Protein AF-0000000071916946 (afdb_homodimer)

Solvent-accessible surface area (backbone atoms only — not comparable to full-atom values): 49039 Å² total; per-residue (Å²): 111,69,67,58,52,52,48,52,51,51,50,50,50,50,49,51,51,50,50,51,51,50,52,41,41,71,71,40,39,100,35,72,68,29,56,53,52,51,48,50,51,52,48,49,51,49,51,48,51,48,48,49,50,45,43,39,62,64,32,76,69,37,42,52,44,44,71,60,55,54,68,61,45,94,67,41,54,48,52,49,48,46,46,50,48,47,50,45,47,32,58,58,8,60,44,60,39,84,46,52,69,67,56,50,31,62,23,18,64,65,67,65,44,72,76,44,68,54,92,76,30,40,28,22,46,29,37,43,96,87,65,49,52,25,30,37,34,38,30,61,74,47,74,70,39,53,53,26,48,51,28,22,46,29,53,55,53,48,53,48,38,58,21,39,62,50,58,50,24,34,28,82,43,82,99,42,48,36,37,41,30,25,62,49,48,84,62,38,34,43,46,45,36,43,31,71,90,53,72,43,77,47,66,51,63,69,55,54,50,48,28,52,49,30,42,32,48,37,50,21,37,30,56,66,36,30,78,54,26,41,32,47,59,54,56,41,42,77,31,24,28,16,38,94,85,62,45,27,20,42,43,75,37,47,68,20,44,78,35,52,94,84,48,78,65,48,80,66,52,40,48,37,42,85,83,32,65,28,62,44,45,77,71,66,73,30,40,44,62,51,37,37,36,21,8,44,13,45,40,42,49,22,66,45,32,29,41,70,50,69,40,79,39,75,37,92,47,95,80,77,47,56,62,43,78,42,54,45,66,57,54,48,52,53,26,46,76,70,71,45,43,70,73,53,43,22,71,86,52,69,50,96,80,56,58,60,67,57,48,45,37,48,51,21,51,18,50,29,23,47,34,56,53,58,86,71,27,64,53,44,60,55,48,41,48,63,72,58,52,81,55,82,68,82,83,37,58,61,71,68,55,78,92,61,70,58,65,64,59,55,48,39,63,72,37,68,82,44,25,61,91,75,36,78,51,77,76,77,76,85,71,82,77,82,84,79,87,72,77,78,73,78,57,77,64,58,47,76,44,73,68,78,79,76,129,110,69,68,56,52,51,47,51,51,50,49,50,52,49,51,51,51,48,50,52,50,49,51,40,40,71,73,40,39,101,36,73,67,28,55,52,49,50,48,50,50,52,49,47,51,49,52,48,51,49,47,49,50,44,43,42,63,64,32,73,67,41,41,50,44,43,71,62,51,52,67,65,44,93,68,42,53,51,52,48,48,47,46,50,48,46,50,45,48,32,58,58,9,59,43,58,39,84,46,51,70,66,57,51,32,60,24,19,65,64,66,65,46,73,76,46,68,53,94,76,28,40,28,23,46,28,39,43,95,87,63,47,53,26,30,39,34,38,31,62,72,47,75,69,38,53,50,24,47,51,29,23,45,28,52,53,51,48,52,49,39,59,22,39,63,49,58,50,27,34,28,81,42,80,99,40,47,35,35,40,32,25,60,50,48,85,61,38,34,42,45,46,36,43,31,72,90,50,71,44,74,47,65,51,64,69,54,53,50,48,28,53,49,30,42,33,49,36,50,20,36,32,57,67,36,30,79,52,26,42,33,46,59,55,54,41,43,76,32,23,29,17,37,94,83,62,44,26,21,42,44,76,39,48,69,21,44,78,37,52,94,84,47,76,63,48,80,66,51,39,49,36,41,85,82,33,64,27,62,44,43,78,70,66,72,30,41,42,63,51,36,38,36,19,7,44,12,46,40,43,48,23,66,46,33,29,41,70,50,68,39,79,38,76,38,91,48,96,78,75,49,56,60,44,78,44,54,44,66,56,54,48,52,52,27,46,76,70,71,46,44,68,74,54,42,24,69,86,52,69,49,97,79,57,58,60,67,56,47,44,37,49,51,21,52,16,51,29,22,48,35,57,52,58,87,71,28,65,52,45,60,55,48,39,49,64,72,59,52,82,50,82,67,83,81,38,59,62,73,70,57,77,91,60,70,56,65,64,59,56,47,38,66,72,37,67,82,45,24,58,92,76,36,80,52,76,77,78,75,86,74,85,75,84,86,73,88,73,76,80,72,76,58,75,65,59,47,77,44,73,69,77,78,78,127

Structure (mmCIF, N/CA/C/O backbone):
data_AF-0000000071916946-model_v1
#
loop_
_entity.id
_entity.type
_entity.pdbx_description
1 polymer 'Protein kinase domain-containing protein'
#
loop_
_atom_site.group_PDB
_atom_site.id
_atom_site.type_symbol
_atom_site.label_atom_id
_atom_site.label_alt_id
_atom_site.label_comp_id
_atom_site.label_asym_id
_atom_site.label_entity_id
_atom_site.label_seq_id
_atom_site.pdbx_PDB_ins_code
_atom_site.Cartn_x
_atom_site.Cartn_y
_atom_site.Cartn_z
_atom_site.occupancy
_atom_site.B_iso_or_equiv
_atom_site.auth_seq_id
_atom_site.auth_comp_id
_atom_site.auth_asym_id
_atom_site.auth_atom_id
_atom_site.pdbx_PDB_model_num
ATOM 1 N N . MET A 1 1 ? -37.938 -12.352 32.531 1 49.06 1 MET A N 1
ATOM 2 C CA . MET A 1 1 ? -38.969 -12.227 33.562 1 49.06 1 MET A CA 1
ATOM 3 C C . MET A 1 1 ? -40.188 -11.469 33.031 1 49.06 1 MET A C 1
ATOM 5 O O . MET A 1 1 ? -41.312 -11.773 33.406 1 49.06 1 MET A O 1
ATOM 9 N N . GLU A 1 2 ? -39.812 -10.594 32.094 1 56.12 2 GLU A N 1
ATOM 10 C CA . GLU A 1 2 ? -40.844 -9.719 31.562 1 56.12 2 GLU A CA 1
ATOM 11 C C . GLU A 1 2 ? -41.781 -10.477 30.625 1 56.12 2 GLU A C 1
ATOM 13 O O . GLU A 1 2 ? -43 -10.227 30.609 1 56.12 2 GLU A O 1
ATOM 18 N N . GLY A 1 3 ? -41.188 -11.484 30.094 1 56.56 3 GLY A N 1
ATOM 19 C CA . GLY A 1 3 ? -41.969 -12.297 29.172 1 56.56 3 GLY A CA 1
ATOM 20 C C . GLY A 1 3 ? -42.969 -13.195 29.859 1 56.56 3 GLY A C 1
ATOM 21 O O . GLY A 1 3 ? -44.062 -13.406 29.375 1 56.56 3 GLY A O 1
ATOM 22 N N . ARG A 1 4 ? -42.562 -13.641 31.078 1 60.31 4 ARG A N 1
ATOM 23 C CA . ARG A 1 4 ? -43.438 -14.531 31.844 1 60.31 4 ARG A CA 1
ATOM 24 C C . ARG A 1 4 ? -44.594 -13.766 32.469 1 60.31 4 ARG A C 1
ATOM 26 O O . ARG A 1 4 ? -45.719 -14.258 32.5 1 60.31 4 ARG A O 1
ATOM 33 N N . LYS A 1 5 ? -44.344 -12.617 32.906 1 57.22 5 LYS A N 1
ATOM 34 C CA . LYS A 1 5 ? -45.375 -11.789 33.531 1 57.22 5 LYS A CA 1
ATOM 35 C C . LYS A 1 5 ? -46.406 -11.336 32.531 1 57.22 5 LYS A C 1
ATOM 37 O O . LYS A 1 5 ? -47.594 -11.312 32.844 1 57.22 5 LYS A O 1
ATOM 42 N N . ALA A 1 6 ? -45.875 -11.062 31.391 1 59.91 6 ALA A N 1
ATOM 43 C CA . ALA A 1 6 ? -46.75 -10.633 30.312 1 59.91 6 ALA A CA 1
ATOM 44 C C . ALA A 1 6 ? -47.688 -11.773 29.875 1 59.91 6 ALA A C 1
ATOM 46 O O . ALA A 1 6 ? -48.844 -11.547 29.594 1 59.91 6 ALA A O 1
ATOM 47 N N . LYS A 1 7 ? -47.188 -12.938 30.031 1 63.75 7 LYS A N 1
ATOM 48 C CA . LYS A 1 7 ? -47.969 -14.117 29.688 1 63.75 7 LYS A CA 1
ATOM 49 C C . LYS A 1 7 ? -49.031 -14.406 30.75 1 63.75 7 LYS A C 1
ATOM 51 O O . LYS A 1 7 ? -50.156 -14.781 30.438 1 63.75 7 LYS A O 1
ATOM 56 N N . VAL A 1 8 ? -48.594 -14.211 32 1 65.81 8 VAL A N 1
ATOM 57 C CA . VAL A 1 8 ? -49.5 -14.445 33.125 1 65.81 8 VAL A CA 1
ATOM 58 C C . VAL A 1 8 ? -50.625 -13.398 33.094 1 65.81 8 VAL A C 1
ATOM 60 O O . VAL A 1 8 ? -51.781 -13.719 33.312 1 65.81 8 VAL A O 1
ATOM 63 N N . LEU A 1 9 ? -50.25 -12.219 32.688 1 65.06 9 LEU A N 1
ATOM 64 C CA . LEU A 1 9 ? -51.219 -11.141 32.656 1 65.06 9 LEU A CA 1
ATOM 65 C C . LEU A 1 9 ? -52.188 -11.297 31.484 1 65.06 9 LEU A C 1
ATOM 67 O O . LEU A 1 9 ? -53.406 -11.047 31.625 1 65.06 9 LEU A O 1
ATOM 71 N N . ALA A 1 10 ? -51.594 -11.82 30.484 1 66.38 10 ALA A N 1
ATOM 72 C CA . ALA A 1 10 ? -52.406 -12.117 29.312 1 66.38 10 ALA A CA 1
ATOM 73 C C . ALA A 1 10 ? -53.375 -13.273 29.594 1 66.38 10 ALA A C 1
ATOM 75 O O . ALA A 1 10 ? -54.531 -13.242 29.188 1 66.38 10 ALA A O 1
ATOM 76 N N . GLY A 1 11 ? -52.875 -14.242 30.375 1 69.25 11 GLY A N 1
ATOM 77 C CA . GLY A 1 11 ? -53.719 -15.359 30.797 1 69.25 11 GLY A CA 1
ATOM 78 C C . GLY A 1 11 ? -54.812 -14.945 31.75 1 69.25 11 GLY A C 1
ATOM 79 O O . GLY A 1 11 ? -55.969 -15.398 31.625 1 69.25 11 GLY A O 1
ATOM 80 N N . ALA A 1 12 ? -54.469 -14.062 32.688 1 68.19 12 ALA A N 1
ATOM 81 C CA . ALA A 1 12 ? -55.469 -13.594 33.656 1 68.19 12 ALA A CA 1
ATOM 82 C C . ALA A 1 12 ? -56.531 -12.742 32.969 1 68.19 12 ALA A C 1
ATOM 84 O O . ALA A 1 12 ? -57.719 -12.859 33.281 1 68.19 12 ALA A O 1
ATOM 85 N N . ALA A 1 13 ? -56.062 -11.992 31.984 1 68.5 13 ALA A N 1
ATOM 86 C CA . ALA A 1 13 ? -57.031 -11.156 31.25 1 68.5 13 ALA A CA 1
ATOM 87 C C . ALA A 1 13 ? -57.969 -12.008 30.438 1 68.5 13 ALA A C 1
ATOM 89 O O . ALA A 1 13 ? -59.188 -11.711 30.359 1 68.5 13 ALA A O 1
ATOM 90 N N . ALA A 1 14 ? -57.438 -13.141 30.047 1 70.81 14 ALA A N 1
ATOM 91 C CA . ALA A 1 14 ? -58.25 -14.078 29.281 1 70.81 14 ALA A CA 1
ATOM 92 C C . ALA A 1 14 ? -59.281 -14.758 30.188 1 70.81 14 ALA A C 1
ATOM 94 O O . ALA A 1 14 ? -60.438 -14.922 29.781 1 70.81 14 ALA A O 1
ATOM 95 N N . VAL A 1 15 ? -58.938 -15.055 31.406 1 72 15 VAL A N 1
ATOM 96 C CA . VAL A 1 15 ? -59.844 -15.688 32.375 1 72 15 VAL A CA 1
ATOM 97 C C . VAL A 1 15 ? -60.938 -14.703 32.75 1 72 15 VAL A C 1
ATOM 99 O O . VAL A 1 15 ? -62.125 -15.078 32.844 1 72 15 VAL A O 1
ATOM 102 N N . VAL A 1 16 ? -60.531 -13.453 32.938 1 73.31 16 VAL A N 1
ATOM 103 C CA . VAL A 1 16 ? -61.5 -12.445 33.344 1 73.31 16 VAL A CA 1
ATOM 104 C C . VAL A 1 16 ? -62.5 -12.203 32.219 1 73.31 16 VAL A C 1
ATOM 106 O O . VAL A 1 16 ? -63.719 -12.078 32.469 1 73.31 16 VAL A O 1
ATOM 109 N N . LEU A 1 17 ? -61.938 -12.312 31.016 1 72.56 17 LEU A N 1
ATOM 110 C CA . LEU A 1 17 ? -62.812 -12.102 29.859 1 72.56 17 LEU A CA 1
ATOM 111 C C . LEU A 1 17 ? -63.812 -13.258 29.703 1 72.56 17 LEU A C 1
ATOM 113 O O . LEU A 1 17 ? -65 -13.047 29.406 1 72.56 17 LEU A O 1
ATOM 117 N N . VAL A 1 18 ? -63.375 -14.469 30.047 1 74.06 18 VAL A N 1
ATOM 118 C CA . VAL A 1 18 ? -64.188 -15.656 29.984 1 74.06 18 VAL A CA 1
ATOM 119 C C . VAL A 1 18 ? -65.25 -15.625 31.109 1 74.06 18 VAL A C 1
ATOM 121 O O . VAL A 1 18 ? -66.438 -15.953 30.891 1 74.06 18 VAL A O 1
ATOM 124 N N . ALA A 1 19 ? -64.812 -15.156 32.281 1 73 19 ALA A N 1
ATOM 125 C CA . ALA A 1 19 ? -65.75 -15.062 33.406 1 73 19 ALA A CA 1
ATOM 126 C C . ALA A 1 19 ? -66.812 -14 33.156 1 73 19 ALA A C 1
ATOM 128 O O . ALA A 1 19 ? -68 -14.195 33.5 1 73 19 ALA A O 1
ATOM 129 N N . LEU A 1 20 ? -66.375 -12.938 32.531 1 73.38 20 LEU A N 1
ATOM 130 C CA . LEU A 1 20 ? -67.312 -11.875 32.219 1 73.38 20 LEU A CA 1
ATOM 131 C C . LEU A 1 20 ? -68.312 -12.336 31.188 1 73.38 20 LEU A C 1
ATOM 133 O O . LEU A 1 20 ? -69.5 -12.062 31.328 1 73.38 20 LEU A O 1
ATOM 137 N N . GLU A 1 21 ? -67.812 -13.164 30.281 1 71.56 21 GLU A N 1
ATOM 138 C CA . GLU A 1 21 ? -68.688 -13.727 29.266 1 71.56 21 GLU A CA 1
ATOM 139 C C . GLU A 1 21 ? -69.625 -14.742 29.875 1 71.56 21 GLU A C 1
ATOM 141 O O . GLU A 1 21 ? -70.812 -14.789 29.516 1 71.56 21 GLU A O 1
ATOM 146 N N . PHE A 1 22 ? -69.188 -15.484 30.812 1 73.06 22 PHE A N 1
ATOM 147 C CA . PHE A 1 22 ? -70.062 -16.469 31.5 1 73.06 22 PHE A CA 1
ATOM 148 C C . PHE A 1 22 ? -71.125 -15.773 32.375 1 73.06 22 PHE A C 1
ATOM 150 O O . PHE A 1 22 ? -72.25 -16.203 32.406 1 73.06 22 PHE A O 1
ATOM 157 N N . THR A 1 23 ? -70.75 -14.695 33.062 1 73.44 23 THR A N 1
ATOM 158 C CA . THR A 1 23 ? -71.688 -13.953 33.875 1 73.44 23 THR A CA 1
ATOM 159 C C . THR A 1 23 ? -72.75 -13.281 33.031 1 73.44 23 THR A C 1
ATOM 161 O O . THR A 1 23 ? -73.938 -13.242 33.375 1 73.44 23 THR A O 1
ATOM 164 N N . LEU A 1 24 ? -72.312 -12.844 31.938 1 71.25 24 LEU A N 1
ATOM 165 C CA . LEU A 1 24 ? -73.25 -12.227 31.016 1 71.25 24 LEU A CA 1
ATOM 166 C C . LEU A 1 24 ? -74.188 -13.273 30.422 1 71.25 24 LEU A C 1
ATOM 168 O O . LEU A 1 24 ? -75.375 -13.016 30.25 1 71.25 24 LEU A O 1
ATOM 172 N N . PHE A 1 25 ? -73.688 -14.477 30.219 1 71.38 25 PHE A N 1
ATOM 173 C CA . PHE A 1 25 ? -74.5 -15.609 29.766 1 71.38 25 PHE A CA 1
ATOM 174 C C . PHE A 1 25 ? -75.5 -16 30.828 1 71.38 25 PHE A C 1
ATOM 176 O O . PHE A 1 25 ? -76.688 -16.281 30.5 1 71.38 25 PHE A O 1
ATOM 183 N N . LEU A 1 26 ? -75.125 -15.961 32.062 1 70.44 26 LEU A N 1
ATOM 184 C CA . LEU A 1 26 ? -76.062 -16.328 33.125 1 70.44 26 LEU A CA 1
ATOM 185 C C . LEU A 1 26 ? -77.125 -15.258 33.344 1 70.44 26 LEU A C 1
ATOM 187 O O . LEU A 1 26 ? -78.25 -15.57 33.656 1 70.44 26 LEU A O 1
ATOM 191 N N . CYS A 1 27 ? -76.688 -14.023 33.094 1 69.19 27 CYS A N 1
ATOM 192 C CA . CYS A 1 27 ? -77.625 -12.93 33.375 1 69.19 27 CYS A CA 1
ATOM 193 C C . CYS A 1 27 ? -78.562 -12.711 32.188 1 69.19 27 CYS A C 1
ATOM 195 O O . CYS A 1 27 ? -79.75 -12.422 32.344 1 69.19 27 CYS A O 1
ATOM 197 N N . PHE A 1 28 ? -78.125 -12.828 30.969 1 65.88 28 PHE A N 1
ATOM 198 C CA . PHE A 1 28 ? -78.938 -12.453 29.828 1 65.88 28 PHE A CA 1
ATOM 199 C C . PHE A 1 28 ? -79.188 -13.664 28.953 1 65.88 28 PHE A C 1
ATOM 201 O O . PHE A 1 28 ? -79.938 -13.562 27.984 1 65.88 28 PHE A O 1
ATOM 208 N N . ARG A 1 29 ? -79 -14.781 29.438 1 66.56 29 ARG A N 1
ATOM 209 C CA . ARG A 1 29 ? -79.188 -16 28.656 1 66.56 29 ARG A CA 1
ATOM 210 C C . ARG A 1 29 ? -79 -15.75 27.172 1 66.56 29 ARG A C 1
ATOM 212 O O . ARG A 1 29 ? -78.438 -14.719 26.797 1 66.56 29 ARG A O 1
ATOM 219 N N . LEU A 1 30 ? -79.188 -16.578 26.219 1 63.03 30 LEU A N 1
ATOM 220 C CA . LEU A 1 30 ? -78.875 -16.5 24.781 1 63.03 30 LEU A CA 1
ATOM 221 C C . LEU A 1 30 ? -79.812 -15.484 24.125 1 63.03 30 LEU A C 1
ATOM 223 O O . LEU A 1 30 ? -80.312 -15.727 23.031 1 63.03 30 LEU A O 1
ATOM 227 N N . SER A 1 31 ? -80.125 -14.336 24.984 1 68.81 31 SER A N 1
ATOM 228 C CA . SER A 1 31 ? -81 -13.289 24.469 1 68.81 31 SER A CA 1
ATOM 229 C C . SER A 1 31 ? -80.188 -12.242 23.688 1 68.81 31 SER A C 1
ATOM 231 O O . SER A 1 31 ? -78.938 -12.289 23.656 1 68.81 31 SER A O 1
ATOM 233 N N . ARG A 1 32 ? -80.938 -11.289 23 1 67 32 ARG A N 1
ATOM 234 C CA . ARG A 1 32 ? -80.375 -10.258 22.141 1 67 32 ARG A CA 1
ATOM 235 C C . ARG A 1 32 ? -79.375 -9.414 22.906 1 67 32 ARG A C 1
ATOM 237 O O . ARG A 1 32 ? -78.25 -9.109 22.391 1 67 32 ARG A O 1
ATOM 244 N N . PRO A 1 33 ? -79.625 -9.078 24.172 1 67.25 33 PRO A N 1
ATOM 245 C CA . PRO A 1 33 ? -78.625 -8.266 24.891 1 67.25 33 PRO A CA 1
ATOM 246 C C . PRO A 1 33 ? -77.375 -9.039 25.172 1 67.25 33 PRO A C 1
ATOM 248 O O . PRO A 1 33 ? -76.25 -8.453 25.188 1 67.25 33 PRO A O 1
ATOM 251 N N . PHE A 1 34 ? -77.438 -10.367 25.297 1 65.88 34 PHE A N 1
ATOM 252 C CA . PHE A 1 34 ? -76.25 -11.203 25.484 1 65.88 34 PHE A CA 1
ATOM 253 C C . PHE A 1 34 ? -75.375 -11.18 24.25 1 65.88 34 PHE A C 1
ATOM 255 O O . PHE A 1 34 ? -74.125 -10.984 24.359 1 65.88 34 PHE A O 1
ATOM 262 N N . TYR A 1 35 ? -75.938 -11.297 23.094 1 65.56 35 TYR A N 1
ATOM 263 C CA . TYR A 1 35 ? -75.188 -11.328 21.844 1 65.56 35 TYR A CA 1
ATOM 264 C C . TYR A 1 35 ? -74.562 -9.953 21.547 1 65.56 35 TYR A C 1
ATOM 266 O O . TYR A 1 35 ? -73.438 -9.859 21.078 1 65.56 35 TYR A O 1
ATOM 274 N N . LEU A 1 36 ? -75.25 -8.836 21.891 1 66.12 36 LEU A N 1
ATOM 275 C CA . LEU A 1 36 ? -74.75 -7.492 21.672 1 66.12 36 LEU A CA 1
ATOM 276 C C . LEU A 1 36 ? -73.562 -7.191 22.641 1 66.12 36 LEU A C 1
ATOM 278 O O . LEU A 1 36 ? -72.562 -6.59 22.25 1 66.12 36 LEU A O 1
ATOM 282 N N . SER A 1 37 ? -73.688 -7.637 23.875 1 69.38 37 SER A N 1
ATOM 283 C CA . SER A 1 37 ? -72.688 -7.402 24.844 1 69.38 37 SER A CA 1
ATOM 284 C C . SER A 1 37 ? -71.438 -8.219 24.531 1 69.38 37 SER A C 1
ATOM 286 O O . SER A 1 37 ? -70.312 -7.73 24.672 1 69.38 37 SER A O 1
ATOM 288 N N . THR A 1 38 ? -71.625 -9.477 24.031 1 67.75 38 THR A N 1
ATOM 289 C CA . THR A 1 38 ? -70.5 -10.32 23.625 1 67.75 38 THR A CA 1
ATOM 290 C C . THR A 1 38 ? -69.812 -9.727 22.406 1 67.75 38 THR A C 1
ATOM 292 O O . THR A 1 38 ? -68.562 -9.758 22.328 1 67.75 38 THR A O 1
ATOM 295 N N . ALA A 1 39 ? -70.625 -9.078 21.547 1 64.19 39 ALA A N 1
ATOM 296 C CA . ALA A 1 39 ? -70.062 -8.438 20.359 1 64.19 39 ALA A CA 1
ATOM 297 C C . ALA A 1 39 ? -69.188 -7.23 20.766 1 64.19 39 ALA A C 1
ATOM 299 O O . ALA A 1 39 ? -68.125 -7.016 20.219 1 64.19 39 ALA A O 1
ATOM 300 N N . VAL A 1 40 ? -69.625 -6.484 21.734 1 65.44 40 VAL A N 1
ATOM 301 C CA . VAL A 1 40 ? -68.875 -5.309 22.203 1 65.44 40 VAL A CA 1
ATOM 302 C C . VAL A 1 40 ? -67.625 -5.738 22.922 1 65.44 40 VAL A C 1
ATOM 304 O O . VAL A 1 40 ? -66.562 -5.156 22.719 1 65.44 40 VAL A O 1
ATOM 307 N N . ILE A 1 41 ? -67.688 -6.816 23.734 1 65.62 41 ILE A N 1
ATOM 308 C CA . ILE A 1 41 ? -66.562 -7.297 24.484 1 65.62 41 ILE A CA 1
ATOM 309 C C . ILE A 1 41 ? -65.5 -7.883 23.531 1 65.62 41 ILE A C 1
ATOM 311 O O . ILE A 1 41 ? -64.312 -7.594 23.641 1 65.62 41 ILE A O 1
ATOM 315 N N . LEU A 1 42 ? -66.062 -8.656 22.562 1 65.69 42 LEU A N 1
ATOM 316 C CA . LEU A 1 42 ? -65.125 -9.258 21.594 1 65.69 42 LEU A CA 1
ATOM 317 C C . LEU A 1 42 ? -64.5 -8.188 20.688 1 65.69 42 LEU A C 1
ATOM 319 O O . LEU A 1 42 ? -63.312 -8.242 20.391 1 65.69 42 LEU A O 1
ATOM 323 N N . SER A 1 43 ? -65.312 -7.145 20.375 1 63.84 43 SER A N 1
ATOM 324 C CA . SER A 1 43 ? -64.75 -6.047 19.562 1 63.84 43 SER A CA 1
ATOM 325 C C . SER A 1 43 ? -63.75 -5.211 20.344 1 63.84 43 SER A C 1
ATOM 327 O O . SER A 1 43 ? -62.719 -4.805 19.812 1 63.84 43 SER A O 1
ATOM 329 N N . SER A 1 44 ? -64 -4.984 21.578 1 65.75 44 SER A N 1
ATOM 330 C CA . SER A 1 44 ? -63.094 -4.219 22.422 1 65.75 44 SER A CA 1
ATOM 331 C C . SER A 1 44 ? -61.812 -5 22.688 1 65.75 44 SER A C 1
ATOM 333 O O . SER A 1 44 ? -60.719 -4.426 22.703 1 65.75 44 SER A O 1
ATOM 335 N N . ALA A 1 45 ? -61.938 -6.301 22.922 1 66.06 45 ALA A N 1
ATOM 336 C CA . ALA A 1 45 ? -60.75 -7.148 23.109 1 66.06 45 ALA A CA 1
ATOM 337 C C . ALA A 1 45 ? -59.906 -7.195 21.844 1 66.06 45 ALA A C 1
ATOM 339 O O . ALA A 1 45 ? -58.688 -7.141 21.906 1 66.06 45 ALA A O 1
ATOM 340 N N . LEU A 1 46 ? -60.625 -7.246 20.719 1 64.81 46 LEU A N 1
ATOM 341 C CA . LEU A 1 46 ? -59.906 -7.242 19.438 1 64.81 46 LEU A CA 1
ATOM 342 C C . LEU A 1 46 ? -59.25 -5.891 19.188 1 64.81 46 LEU A C 1
ATOM 344 O O . LEU A 1 46 ? -58.094 -5.832 18.75 1 64.81 46 LEU A O 1
ATOM 348 N N . ALA A 1 47 ? -59.969 -4.844 19.484 1 63.81 47 ALA A N 1
ATOM 349 C CA . ALA A 1 47 ? -59.406 -3.504 19.344 1 63.81 47 ALA A CA 1
ATOM 350 C C . ALA A 1 47 ? -58.219 -3.309 20.281 1 63.81 47 ALA A C 1
ATOM 352 O O . ALA A 1 47 ? -57.219 -2.721 19.891 1 63.81 47 ALA A O 1
ATOM 353 N N . GLY A 1 48 ? -58.344 -3.793 21.484 1 63.69 48 GLY A N 1
ATOM 354 C CA . GLY A 1 48 ? -57.219 -3.723 22.422 1 63.69 48 GLY A CA 1
ATOM 355 C C . GLY A 1 48 ? -56.031 -4.531 21.984 1 63.69 48 GLY A C 1
ATOM 356 O O . GLY A 1 48 ? -54.875 -4.066 22.094 1 63.69 48 GLY A O 1
ATOM 357 N N . THR A 1 49 ? -56.281 -5.746 21.5 1 65.25 49 THR A N 1
ATOM 358 C CA . THR A 1 49 ? -55.188 -6.582 21 1 65.25 49 THR A CA 1
ATOM 359 C C . THR A 1 49 ? -54.5 -5.93 19.797 1 65.25 49 THR A C 1
ATOM 361 O O . THR A 1 49 ? -53.281 -5.949 19.703 1 65.25 49 THR A O 1
ATOM 364 N N . VAL A 1 50 ? -55.281 -5.273 18.953 1 60.5 50 VAL A N 1
ATOM 365 C CA . VAL A 1 50 ? -54.719 -4.594 17.797 1 60.5 50 VAL A CA 1
ATOM 366 C C . VAL A 1 50 ? -53.875 -3.387 18.25 1 60.5 50 VAL A C 1
ATOM 368 O O . VAL A 1 50 ? -52.781 -3.143 17.75 1 60.5 50 VAL A O 1
ATOM 371 N N . THR A 1 51 ? -54.406 -2.666 19.188 1 62.56 51 THR A N 1
ATOM 372 C CA . THR A 1 51 ? -53.688 -1.513 19.719 1 62.56 51 THR A CA 1
ATOM 373 C C . THR A 1 51 ? -52.375 -1.947 20.391 1 62.56 51 THR A C 1
ATOM 375 O O . THR A 1 51 ? -51.344 -1.298 20.219 1 62.56 51 THR A O 1
ATOM 378 N N . VAL A 1 52 ? -52.406 -3.002 21.203 1 61.62 52 VAL A N 1
ATOM 379 C CA . VAL A 1 52 ? -51.188 -3.498 21.844 1 61.62 52 VAL A CA 1
ATOM 380 C C . VAL A 1 52 ? -50.219 -3.996 20.781 1 61.62 52 VAL A C 1
ATOM 382 O O . VAL A 1 52 ? -49.031 -3.727 20.859 1 61.62 52 VAL A O 1
ATOM 385 N N . LEU A 1 53 ? -50.75 -4.688 19.828 1 59.53 53 LEU A N 1
ATOM 386 C CA . LEU A 1 53 ? -49.906 -5.164 18.75 1 59.53 53 LEU A CA 1
ATOM 387 C C . LEU A 1 53 ? -49.344 -3.998 17.953 1 59.53 53 LEU A C 1
ATOM 389 O O . LEU A 1 53 ? -48.156 -4 17.578 1 59.53 53 LEU A O 1
ATOM 393 N N . LEU A 1 54 ? -50.156 -3.012 17.719 1 56.5 54 LEU A N 1
ATOM 394 C CA . LEU A 1 54 ? -49.688 -1.815 17.031 1 56.5 54 LEU A CA 1
ATOM 395 C C . LEU A 1 54 ? -48.688 -1.05 17.906 1 56.5 54 LEU A C 1
ATOM 397 O O . LEU A 1 54 ? -47.688 -0.568 17.422 1 56.5 54 LEU A O 1
ATOM 401 N N . HIS A 1 55 ? -49.062 -0.836 19.156 1 56.81 55 HIS A N 1
ATOM 402 C CA . HIS A 1 55 ? -48.156 -0.195 20.078 1 56.81 55 HIS A CA 1
ATOM 403 C C . HIS A 1 55 ? -46.844 -0.993 20.203 1 56.81 55 HIS A C 1
ATOM 405 O O . HIS A 1 55 ? -45.75 -0.414 20.25 1 56.81 55 HIS A O 1
ATOM 411 N N . HIS A 1 56 ? -47 -2.301 20.391 1 51.22 56 HIS A N 1
ATOM 412 C CA . HIS A 1 56 ? -45.781 -3.121 20.406 1 51.22 56 HIS A CA 1
ATOM 413 C C . HIS A 1 56 ? -45.062 -3.057 19.062 1 51.22 56 HIS A C 1
ATOM 415 O O . HIS A 1 56 ? -43.844 -3.109 19.016 1 51.22 56 HIS A O 1
ATOM 421 N N . ALA A 1 57 ? -45.812 -3.035 18.078 1 49.62 57 ALA A N 1
ATOM 422 C CA . ALA A 1 57 ? -45.219 -2.914 16.75 1 49.62 57 ALA A CA 1
ATOM 423 C C . ALA A 1 57 ? -44.656 -1.516 16.516 1 49.62 57 ALA A C 1
ATOM 425 O O . ALA A 1 57 ? -43.656 -1.353 15.828 1 49.62 57 ALA A O 1
ATOM 426 N N . LEU A 1 58 ? -45.281 -0.461 17.062 1 44.31 58 LEU A N 1
ATOM 427 C CA . LEU A 1 58 ? -44.844 0.916 16.906 1 44.31 58 LEU A CA 1
ATOM 428 C C . LEU A 1 58 ? -44 1.36 18.094 1 44.31 58 LEU A C 1
ATOM 430 O O . LEU A 1 58 ? -43.438 2.465 18.094 1 44.31 58 LEU A O 1
ATOM 434 N N . SER A 1 59 ? -44.156 0.836 19.297 1 41.5 59 SER A N 1
ATOM 435 C CA . SER A 1 59 ? -43.281 1.255 20.391 1 41.5 59 SER A CA 1
ATOM 436 C C . SER A 1 59 ? -41.812 0.977 20.078 1 41.5 59 SER A C 1
ATOM 438 O O . SER A 1 59 ? -41.5 -0.069 19.531 1 41.5 59 SER A O 1
ATOM 440 N N . PRO A 1 60 ? -41 2.084 20.25 1 39.19 60 PRO A N 1
ATOM 441 C CA . PRO A 1 60 ? -39.562 1.958 19.953 1 39.19 60 PRO A CA 1
ATOM 442 C C . PRO A 1 60 ? -38.906 0.751 20.641 1 39.19 60 PRO A C 1
ATOM 444 O O . PRO A 1 60 ? -37.906 0.245 20.172 1 39.19 60 PRO A O 1
ATOM 447 N N . HIS A 1 61 ? -39.344 0.382 21.875 1 38.81 61 HIS A N 1
ATOM 448 C CA . HIS A 1 61 ? -38.75 -0.743 22.578 1 38.81 61 HIS A CA 1
ATOM 449 C C . HIS A 1 61 ? -39.125 -2.068 21.922 1 38.81 61 HIS A C 1
ATOM 451 O O . HIS A 1 61 ? -38.406 -3.055 22.047 1 38.81 61 HIS A O 1
ATOM 457 N N . GLY A 1 62 ? -40.406 -2.34 21.562 1 33.94 62 GLY A N 1
ATOM 458 C CA . GLY A 1 62 ? -40.844 -3.551 20.891 1 33.94 62 GLY A CA 1
ATOM 459 C C . GLY A 1 62 ? -40.25 -3.721 19.516 1 33.94 62 GLY A C 1
ATOM 460 O O . GLY A 1 62 ? -40.312 -4.805 18.922 1 33.94 62 GLY A O 1
ATOM 461 N N . ARG A 1 63 ? -40.062 -2.654 18.75 1 33.97 63 ARG A N 1
ATOM 462 C CA . ARG A 1 63 ? -39.25 -2.783 17.547 1 33.97 63 ARG A CA 1
ATOM 463 C C . ARG A 1 63 ? -37.906 -3.4 17.859 1 33.97 63 ARG A C 1
ATOM 465 O O . ARG A 1 63 ? -37.312 -4.109 17.031 1 33.97 63 ARG A O 1
ATOM 472 N N . ALA A 1 64 ? -37.344 -3.045 18.984 1 34.28 64 ALA A N 1
ATOM 473 C CA . ALA A 1 64 ? -36.094 -3.68 19.391 1 34.28 64 ALA A CA 1
ATOM 474 C C . ALA A 1 64 ? -36.281 -5.168 19.656 1 34.28 64 ALA A C 1
ATOM 476 O O . ALA A 1 64 ? -35.438 -5.988 19.297 1 34.28 64 ALA A O 1
ATOM 477 N N . GLU A 1 65 ? -37.312 -5.539 20.391 1 33.41 65 GLU A N 1
ATOM 478 C CA . GLU A 1 65 ? -37.5 -6.953 20.703 1 33.41 65 GLU A CA 1
ATOM 479 C C . GLU A 1 65 ? -38 -7.723 19.484 1 33.41 65 GLU A C 1
ATOM 481 O O . GLU A 1 65 ? -37.656 -8.891 19.312 1 33.41 65 GLU A O 1
ATOM 486 N N . ARG A 1 66 ? -38.906 -7.18 18.688 1 34.56 66 ARG A N 1
ATOM 487 C CA . ARG A 1 66 ? -39.281 -7.887 17.453 1 34.56 66 ARG A CA 1
ATOM 488 C C . ARG A 1 66 ? -38.094 -7.941 16.5 1 34.56 66 ARG A C 1
ATOM 490 O O . ARG A 1 66 ? -37.969 -8.875 15.695 1 34.56 66 ARG A O 1
ATOM 497 N N . MET A 1 67 ? -37.344 -6.797 16.422 1 30.94 67 MET A N 1
ATOM 498 C CA . MET A 1 67 ? -36.094 -7.066 15.727 1 30.94 67 MET A CA 1
ATOM 499 C C . MET A 1 67 ? -35.312 -8.172 16.422 1 30.94 67 MET A C 1
ATOM 501 O O . MET A 1 67 ? -34.469 -8.82 15.812 1 30.94 67 MET A O 1
ATOM 505 N N . ALA A 1 68 ? -35.562 -8.344 17.75 1 30.73 68 ALA A N 1
ATOM 506 C CA . ALA A 1 68 ? -34.938 -9.484 18.391 1 30.73 68 ALA A CA 1
ATOM 507 C C . ALA A 1 68 ? -35.719 -10.773 18.094 1 30.73 68 ALA A C 1
ATOM 509 O O . ALA A 1 68 ? -35.094 -11.844 17.969 1 30.73 68 ALA A O 1
ATOM 510 N N . ARG A 1 69 ? -37.094 -10.859 18.359 1 30.02 69 ARG A N 1
ATOM 511 C CA . ARG A 1 69 ? -37.812 -12.109 18.219 1 30.02 69 ARG A CA 1
ATOM 512 C C . ARG A 1 69 ? -38.25 -12.328 16.766 1 30.02 69 ARG A C 1
ATOM 514 O O . ARG A 1 69 ? -39.188 -13.094 16.5 1 30.02 69 ARG A O 1
ATOM 521 N N . ARG A 1 70 ? -38.219 -11.445 15.812 1 31.58 70 ARG A N 1
ATOM 522 C CA . ARG A 1 70 ? -38.5 -12.117 14.547 1 31.58 70 ARG A CA 1
ATOM 523 C C . ARG A 1 70 ? -38.031 -13.57 14.586 1 31.58 70 ARG A C 1
ATOM 525 O O . ARG A 1 70 ? -36.844 -13.844 14.836 1 31.58 70 ARG A O 1
ATOM 532 N N . PRO A 1 71 ? -38.969 -14.461 14.914 1 28.67 71 PRO A N 1
ATOM 533 C CA . PRO A 1 71 ? -38.562 -15.859 14.789 1 28.67 71 PRO A CA 1
ATOM 534 C C . PRO A 1 71 ? -37.5 -16.047 13.703 1 28.67 71 PRO A C 1
ATOM 536 O O . PRO A 1 71 ? -37.5 -15.352 12.688 1 28.67 71 PRO A O 1
ATOM 539 N N . VAL A 1 72 ? -36.312 -16.5 14.141 1 29.86 72 VAL A N 1
ATOM 540 C CA . VAL A 1 72 ? -35.406 -17.266 13.297 1 29.86 72 VAL A CA 1
ATOM 541 C C . VAL A 1 72 ? -36.219 -18.125 12.328 1 29.86 72 VAL A C 1
ATOM 543 O O . VAL A 1 72 ? -36.719 -19.188 12.703 1 29.86 72 VAL A O 1
ATOM 546 N N . LEU A 1 73 ? -37.344 -17.797 11.938 1 28.62 73 LEU A N 1
ATOM 547 C CA . LEU A 1 73 ? -37.781 -18.719 10.875 1 28.62 73 LEU A CA 1
ATOM 548 C C . LEU A 1 73 ? -36.562 -19.25 10.102 1 28.62 73 LEU A C 1
ATOM 550 O O . LEU A 1 73 ? -35.531 -18.594 10.039 1 28.62 73 LEU A O 1
ATOM 554 N N . ASP A 1 74 ? -36.562 -20.562 9.586 1 33.28 74 ASP A N 1
ATOM 555 C CA . ASP A 1 74 ? -35.438 -21.391 9.148 1 33.28 74 ASP A CA 1
ATOM 556 C C . ASP A 1 74 ? -34.406 -20.547 8.406 1 33.28 74 ASP A C 1
ATOM 558 O O . ASP A 1 74 ? -33.219 -20.906 8.383 1 33.28 74 ASP A O 1
ATOM 562 N N . GLY A 1 75 ? -34.75 -19.406 7.695 1 36.97 75 GLY A N 1
ATOM 563 C CA . GLY A 1 75 ? -33.938 -18.516 6.879 1 36.97 75 GLY A CA 1
ATOM 564 C C . GLY A 1 75 ? -33.281 -17.406 7.676 1 36.97 75 GLY A C 1
ATOM 565 O O . GLY A 1 75 ? -32.562 -16.578 7.121 1 36.97 75 GLY A O 1
ATOM 566 N N . GLY A 1 76 ? -33.625 -16.875 8.789 1 40.66 76 GLY A N 1
ATOM 567 C CA . GLY A 1 76 ? -33.156 -15.812 9.672 1 40.66 76 GLY A CA 1
ATOM 568 C C . GLY A 1 76 ? -31.781 -16.078 10.266 1 40.66 76 GLY A C 1
ATOM 569 O O . GLY A 1 76 ? -30.969 -15.164 10.422 1 40.66 76 GLY A O 1
ATOM 570 N N . GLU A 1 77 ? -31.656 -17.156 10.914 1 43.47 77 GLU A N 1
ATOM 571 C CA . GLU A 1 77 ? -30.344 -17.578 11.398 1 43.47 77 GLU A CA 1
ATOM 572 C C . GLU A 1 77 ? -29.297 -17.516 10.297 1 43.47 77 GLU A C 1
ATOM 574 O O . GLU A 1 77 ? -28.125 -17.203 10.555 1 43.47 77 GLU A O 1
ATOM 579 N N . GLU A 1 78 ? -29.891 -17.828 9.141 1 47.03 78 GLU A N 1
ATOM 580 C CA . GLU A 1 78 ? -29 -17.812 7.996 1 47.03 78 GLU A CA 1
ATOM 581 C C . GLU A 1 78 ? -28.5 -16.391 7.711 1 47.03 78 GLU A C 1
ATOM 583 O O . GLU A 1 78 ? -27.312 -16.172 7.453 1 47.03 78 GLU A O 1
ATOM 588 N N . VAL A 1 79 ? -29.578 -15.453 7.805 1 50.38 79 VAL A N 1
ATOM 589 C CA . VAL A 1 79 ? -29.203 -14.062 7.566 1 50.38 79 VAL A CA 1
ATOM 590 C C . VAL A 1 79 ? -28.312 -13.57 8.695 1 50.38 79 VAL A C 1
ATOM 592 O O . VAL A 1 79 ? -27.328 -12.852 8.453 1 50.38 79 VAL A O 1
ATOM 595 N N . SER A 1 80 ? -28.594 -13.969 9.945 1 51.88 80 SER A N 1
ATOM 596 C CA . SER A 1 80 ? -27.75 -13.555 11.07 1 51.88 80 SER A CA 1
ATOM 597 C C . SER A 1 80 ? -26.359 -14.148 10.961 1 51.88 80 SER A C 1
ATOM 599 O O . SER A 1 80 ? -25.359 -13.469 11.227 1 51.88 80 SER A O 1
ATOM 601 N N . ALA A 1 81 ? -26.391 -15.406 10.578 1 53.44 81 ALA A N 1
ATOM 602 C CA . ALA A 1 81 ? -25.094 -16.047 10.453 1 53.44 81 ALA A CA 1
ATOM 603 C C . ALA A 1 81 ? -24.266 -15.398 9.344 1 53.44 81 ALA A C 1
ATOM 605 O O . ALA A 1 81 ? -23.062 -15.172 9.508 1 53.44 81 ALA A O 1
ATOM 606 N N . VAL A 1 82 ? -25.031 -15.047 8.32 1 56.62 82 VAL A N 1
ATOM 607 C CA . VAL A 1 82 ? -24.344 -14.398 7.215 1 56.62 82 VAL A CA 1
ATOM 608 C C . VAL A 1 82 ? -23.875 -13.008 7.648 1 56.62 82 VAL A C 1
ATOM 610 O O . VAL A 1 82 ? -22.781 -12.578 7.285 1 56.62 82 VAL A O 1
ATOM 613 N N . ARG A 1 83 ? -24.703 -12.398 8.477 1 59.09 83 ARG A N 1
ATOM 614 C CA . ARG A 1 83 ? -24.312 -11.078 8.977 1 59.09 83 ARG A CA 1
ATOM 615 C C . ARG A 1 83 ? -23.094 -11.172 9.867 1 59.09 83 ARG A C 1
ATOM 617 O O . ARG A 1 83 ? -22.188 -10.328 9.805 1 59.09 83 ARG A O 1
ATOM 624 N N . VAL A 1 84 ? -23.125 -12.188 10.68 1 59.06 84 VAL A N 1
ATOM 625 C CA . VAL A 1 84 ? -21.984 -12.375 11.57 1 59.06 84 VAL A CA 1
ATOM 626 C C . VAL A 1 84 ? -20.734 -12.672 10.758 1 59.06 84 VAL A C 1
ATOM 628 O O . VAL A 1 84 ? -19.656 -12.156 11.055 1 59.06 84 VAL A O 1
ATOM 631 N N . GLU A 1 85 ? -21.031 -13.453 9.812 1 63.38 85 GLU A N 1
ATOM 632 C CA . GLU A 1 85 ? -19.875 -13.805 8.984 1 63.38 85 GLU A CA 1
ATOM 633 C C . GLU A 1 85 ? -19.359 -12.602 8.211 1 63.38 85 GLU A C 1
ATOM 635 O O . GLU A 1 85 ? -18.141 -12.414 8.07 1 63.38 85 GLU A O 1
ATOM 640 N N . TYR A 1 86 ? -20.328 -11.805 7.766 1 63.69 86 TYR A N 1
ATOM 641 C CA . TYR A 1 86 ? -19.906 -10.594 7.062 1 63.69 86 TYR A CA 1
ATOM 642 C C . TYR A 1 86 ? -19.172 -9.648 8 1 63.69 86 TYR A C 1
ATOM 644 O O . TYR A 1 86 ? -18.172 -9.039 7.617 1 63.69 86 TYR A O 1
ATOM 652 N N . SER A 1 87 ? -19.766 -9.578 9.148 1 64 87 SER A N 1
ATOM 653 C CA . SER A 1 87 ? -19.109 -8.719 10.133 1 64 87 SER A CA 1
ATOM 654 C C . SER A 1 87 ? -17.703 -9.203 10.43 1 64 87 SER A C 1
ATOM 656 O O . SER A 1 87 ? -16.781 -8.398 10.602 1 64 87 SER A O 1
ATOM 658 N N . TYR A 1 88 ? -17.656 -10.43 10.422 1 62 88 TYR A N 1
ATOM 659 C CA . TYR A 1 88 ? -16.344 -11.008 10.633 1 62 88 TYR A CA 1
ATOM 660 C C . TYR A 1 88 ? -15.398 -10.641 9.484 1 62 88 TYR A C 1
ATOM 662 O O . TYR A 1 88 ? -14.258 -10.242 9.711 1 62 88 TYR A O 1
ATOM 670 N N . PHE A 1 89 ? -15.992 -10.766 8.375 1 64.31 89 PHE A N 1
ATOM 671 C CA . PHE A 1 89 ? -15.203 -10.461 7.184 1 64.31 89 PHE A CA 1
ATOM 672 C C . PHE A 1 89 ? -14.727 -9.016 7.203 1 64.31 89 PHE A C 1
ATOM 674 O O . PHE A 1 89 ? -13.57 -8.734 6.902 1 64.31 89 PHE A O 1
ATOM 681 N N . ARG A 1 90 ? -15.539 -8.273 7.551 1 68.25 90 ARG A N 1
ATOM 682 C CA . ARG A 1 90 ? -15.219 -6.848 7.566 1 68.25 90 ARG A CA 1
ATOM 683 C C . ARG A 1 90 ? -14.164 -6.535 8.625 1 68.25 90 ARG A C 1
ATOM 685 O O . ARG A 1 90 ? -13.242 -5.754 8.383 1 68.25 90 ARG A O 1
ATOM 692 N N . LYS A 1 91 ? -14.352 -7.207 9.68 1 64.5 91 LYS A N 1
ATOM 693 C CA . LYS A 1 91 ? -13.414 -6.973 10.781 1 64.5 91 LYS A CA 1
ATOM 694 C C . LYS A 1 91 ? -12.023 -7.5 10.438 1 64.5 91 LYS A C 1
ATOM 696 O O . LYS A 1 91 ? -11.023 -6.809 10.656 1 64.5 91 LYS A O 1
ATOM 701 N N . VAL A 1 92 ? -12.086 -8.641 9.914 1 62.19 92 VAL A N 1
ATOM 702 C CA . VAL A 1 92 ? -10.812 -9.297 9.633 1 62.19 92 VAL A CA 1
ATOM 703 C C . VAL A 1 92 ? -10.109 -8.578 8.484 1 62.19 92 VAL A C 1
ATOM 705 O O . VAL A 1 92 ? -8.883 -8.453 8.477 1 62.19 92 VAL A O 1
ATOM 708 N N . ALA A 1 93 ? -10.961 -8.047 7.586 1 64.69 93 ALA A N 1
ATOM 709 C CA . ALA A 1 93 ? -10.391 -7.371 6.422 1 64.69 93 ALA A CA 1
ATOM 710 C C . ALA A 1 93 ? -10.055 -5.918 6.746 1 64.69 93 ALA A C 1
ATOM 712 O O . ALA A 1 93 ? -9.43 -5.227 5.938 1 64.69 93 ALA A O 1
ATOM 713 N N . GLY A 1 94 ? -10.383 -5.539 7.949 1 67.19 94 GLY A N 1
ATOM 714 C CA . GLY A 1 94 ? -10.117 -4.16 8.328 1 67.19 94 GLY A CA 1
ATOM 715 C C . GLY A 1 94 ? -10.891 -3.156 7.496 1 67.19 94 GLY A C 1
ATOM 716 O O . GLY A 1 94 ? -10.43 -2.035 7.273 1 67.19 94 GLY A O 1
ATOM 717 N N . LEU A 1 95 ? -11.969 -3.613 7 1 73.88 95 LEU A N 1
ATOM 718 C CA . LEU A 1 95 ? -12.805 -2.729 6.191 1 73.88 95 LEU A CA 1
ATOM 719 C C . LEU A 1 95 ? -13.617 -1.788 7.078 1 73.88 95 LEU A C 1
ATOM 721 O O . LEU A 1 95 ? -14.047 -2.172 8.172 1 73.88 95 LEU A O 1
ATOM 725 N N . PRO A 1 96 ? -13.742 -0.577 6.621 1 79.06 96 PRO A N 1
ATOM 726 C CA . PRO A 1 96 ? -14.523 0.367 7.418 1 79.06 96 PRO A CA 1
ATOM 727 C C . PRO A 1 96 ? -15.969 -0.096 7.633 1 79.06 96 PRO A C 1
ATOM 729 O O . PRO A 1 96 ? -16.562 -0.688 6.734 1 79.06 96 PRO A O 1
ATOM 732 N N . SER A 1 97 ? -16.5 0.217 8.812 1 80.75 97 SER A N 1
ATOM 733 C CA . SER A 1 97 ? -17.844 -0.201 9.188 1 80.75 97 SER A CA 1
ATOM 734 C C . SER A 1 97 ? -18.781 0.998 9.32 1 80.75 97 SER A C 1
ATOM 736 O O . SER A 1 97 ? -18.328 2.123 9.531 1 80.75 97 SER A O 1
ATOM 738 N N . ARG A 1 98 ? -20.031 0.654 9.156 1 82.12 98 ARG A N 1
ATOM 739 C CA . ARG A 1 98 ? -21.031 1.678 9.406 1 82.12 98 ARG A CA 1
ATOM 740 C C . ARG A 1 98 ? -21.391 1.746 10.891 1 82.12 98 ARG A C 1
ATOM 742 O O . ARG A 1 98 ? -21.656 0.718 11.523 1 82.12 98 ARG A O 1
ATOM 749 N N . PHE A 1 99 ? -21.391 2.926 11.422 1 88.88 99 PHE A N 1
ATOM 750 C CA . PHE A 1 99 ? -21.766 3.158 12.812 1 88.88 99 PHE A CA 1
ATOM 751 C C . PHE A 1 99 ? -23.094 3.898 12.891 1 88.88 99 PHE A C 1
ATOM 753 O O . PHE A 1 99 ? -23.422 4.684 12 1 88.88 99 PHE A O 1
ATOM 760 N N . SER A 1 100 ? -23.812 3.584 13.898 1 89.12 100 SER A N 1
ATOM 761 C CA . SER A 1 100 ? -24.984 4.395 14.203 1 89.12 100 SER A CA 1
ATOM 762 C C . SER A 1 100 ? -24.609 5.633 15.016 1 89.12 100 SER A C 1
ATOM 764 O O . SER A 1 100 ? -23.562 5.66 15.664 1 89.12 100 SER A O 1
ATOM 766 N N . LEU A 1 101 ? -25.469 6.602 14.891 1 92 101 LEU A N 1
ATOM 767 C CA . LEU A 1 101 ? -25.234 7.805 15.68 1 92 101 LEU A CA 1
ATOM 768 C C . LEU A 1 101 ? -25.25 7.484 17.172 1 92 101 LEU A C 1
ATOM 770 O O . LEU A 1 101 ? -24.453 8.047 17.938 1 92 101 LEU A O 1
ATOM 774 N N . GLU A 1 102 ? -26.094 6.609 17.531 1 93.88 102 GLU A N 1
ATOM 775 C CA . GLU A 1 102 ? -26.188 6.203 18.938 1 93.88 102 GLU A CA 1
ATOM 776 C C . GLU A 1 102 ? -24.891 5.551 19.406 1 93.88 102 GLU A C 1
ATOM 778 O O . GLU A 1 102 ? -24.406 5.828 20.5 1 93.88 102 GLU A O 1
ATOM 783 N N . ALA A 1 103 ? -24.391 4.758 18.594 1 93.56 103 ALA A N 1
ATOM 784 C CA . ALA A 1 103 ? -23.141 4.078 18.922 1 93.56 103 ALA A CA 1
ATOM 785 C C . ALA A 1 103 ? -22 5.078 19.094 1 93.56 103 ALA A C 1
ATOM 787 O O . ALA A 1 103 ? -21.188 4.961 20 1 93.56 103 ALA A O 1
ATOM 788 N N . LEU A 1 104 ? -21.938 6.059 18.219 1 95.88 104 LEU A N 1
ATOM 789 C CA . LEU A 1 104 ? -20.875 7.047 18.281 1 95.88 104 LEU A CA 1
ATOM 790 C C . LEU A 1 104 ? -21.047 7.969 19.469 1 95.88 104 LEU A C 1
ATOM 792 O O . LEU A 1 104 ? -20.062 8.375 20.109 1 95.88 104 LEU A O 1
ATOM 796 N N . SER A 1 105 ? -22.312 8.281 19.734 1 95.94 105 SER A N 1
ATOM 797 C CA . SER A 1 105 ? -22.578 9.094 20.922 1 95.94 105 SER A CA 1
ATOM 798 C C . SER A 1 105 ? -22.141 8.391 22.188 1 95.94 105 SER A C 1
ATOM 800 O O . SER A 1 105 ? -21.562 9.008 23.078 1 95.94 105 SER A O 1
ATOM 802 N N . ALA A 1 106 ? -22.438 7.148 22.203 1 95.56 106 ALA A N 1
ATOM 803 C CA . ALA A 1 106 ? -22.016 6.359 23.359 1 95.56 106 ALA A CA 1
ATOM 804 C C . ALA A 1 106 ? -20.5 6.273 23.438 1 95.56 106 ALA A C 1
ATOM 806 O O . ALA A 1 106 ? -19.922 6.441 24.516 1 95.56 106 ALA A O 1
ATOM 807 N N . ALA A 1 107 ? -19.891 6.059 22.359 1 96 107 ALA A N 1
ATOM 808 C CA . ALA A 1 107 ? -18.438 5.891 22.312 1 96 107 ALA A CA 1
ATOM 809 C C . ALA A 1 107 ? -17.734 7.18 22.719 1 96 107 ALA A C 1
ATOM 811 O O . ALA A 1 107 ? -16.656 7.141 23.312 1 96 107 ALA A O 1
ATOM 812 N N . THR A 1 108 ? -18.297 8.336 22.438 1 96.44 108 THR A N 1
ATOM 813 C CA . THR A 1 108 ? -17.656 9.625 22.656 1 96.44 108 THR A CA 1
ATOM 814 C C . THR A 1 108 ? -18.219 10.312 23.891 1 96.44 108 THR A C 1
ATOM 816 O O . THR A 1 108 ? -17.984 11.5 24.109 1 96.44 108 THR A O 1
ATOM 819 N N . ASP A 1 109 ? -19.062 9.633 24.625 1 95 109 ASP A N 1
ATOM 820 C CA . ASP A 1 109 ? -19.734 10.211 25.781 1 95 109 ASP A CA 1
ATOM 821 C C . ASP A 1 109 ? -20.469 11.492 25.406 1 95 109 ASP A C 1
ATOM 823 O O . ASP A 1 109 ? -20.281 12.531 26.047 1 95 109 ASP A O 1
ATOM 827 N N . GLY A 1 110 ? -21.188 11.383 24.359 1 95.12 110 GLY A N 1
ATOM 828 C CA . GLY A 1 110 ? -21.984 12.516 23.906 1 95.12 110 GLY A CA 1
ATOM 829 C C . GLY A 1 110 ? -21.172 13.594 23.234 1 95.12 110 GLY A C 1
ATOM 830 O O . GLY A 1 110 ? -21.453 14.781 23.359 1 95.12 110 GLY A O 1
ATOM 831 N N . PHE A 1 111 ? -20.078 13.242 22.672 1 94.06 111 PHE A N 1
ATOM 832 C CA . PHE A 1 111 ? -19.219 14.164 21.938 1 94.06 111 PHE A CA 1
ATOM 833 C C . PHE A 1 111 ? -18.703 15.273 22.844 1 94.06 111 PHE A C 1
ATOM 835 O O . PHE A 1 111 ? -18.75 16.453 22.484 1 94.06 111 PHE A O 1
ATOM 842 N N . GLN A 1 112 ? -18.203 14.938 23.953 1 90.44 112 GLN A N 1
ATOM 843 C CA . GLN A 1 112 ? -17.797 15.898 24.984 1 90.44 112 GLN A CA 1
ATOM 844 C C . GLN A 1 112 ? -16.328 16.266 24.859 1 90.44 112 GLN A C 1
ATOM 846 O O . GLN A 1 112 ? -15.953 17.422 25.078 1 90.44 112 GLN A O 1
ATOM 851 N N . TYR A 1 113 ? -15.492 15.352 24.453 1 91.5 113 TYR A N 1
ATOM 852 C CA . TYR A 1 113 ? -14.055 15.57 24.469 1 91.5 113 TYR A CA 1
ATOM 853 C C . TYR A 1 113 ? -13.539 15.922 23.078 1 91.5 113 TYR A C 1
ATOM 855 O O . TYR A 1 113 ? -13.305 15.039 22.266 1 91.5 113 TYR A O 1
ATOM 863 N N . VAL A 1 114 ? -13.281 17.172 22.875 1 91.44 114 VAL A N 1
ATOM 864 C CA . VAL A 1 114 ? -12.805 17.672 21.578 1 91.44 114 VAL A CA 1
ATOM 865 C C . VAL A 1 114 ? -11.281 17.594 21.531 1 91.44 114 VAL A C 1
ATOM 867 O O . VAL A 1 114 ? -10.602 18.094 22.438 1 91.44 114 VAL A O 1
ATOM 870 N N . VAL A 1 115 ? -10.734 16.953 20.562 1 89.69 115 VAL A N 1
ATOM 871 C CA . VAL A 1 115 ? -9.289 16.828 20.438 1 89.69 115 VAL A CA 1
ATOM 872 C C . VAL A 1 115 ? -8.773 17.75 19.328 1 89.69 115 VAL A C 1
ATOM 874 O O . VAL A 1 115 ? -7.578 18.062 19.281 1 89.69 115 VAL A O 1
ATOM 877 N N . GLY A 1 116 ? -9.602 18.156 18.438 1 85.25 116 GLY A N 1
ATOM 878 C CA . GLY A 1 116 ? -9.203 19.062 17.375 1 85.25 116 GLY A CA 1
ATOM 879 C C . GLY A 1 116 ? -10.375 19.734 16.703 1 85.25 116 GLY A C 1
ATOM 880 O O . GLY A 1 116 ? -11.461 19.172 16.609 1 85.25 116 GLY A O 1
ATOM 881 N N . ARG A 1 117 ? -10.133 20.969 16.297 1 81.44 117 ARG A N 1
ATOM 882 C CA . ARG A 1 117 ? -11.109 21.75 15.547 1 81.44 117 ARG A CA 1
ATOM 883 C C . ARG A 1 117 ? -10.461 22.422 14.344 1 81.44 117 ARG A C 1
ATOM 885 O O . ARG A 1 117 ? -9.336 22.938 14.445 1 81.44 117 ARG A O 1
ATOM 892 N N . GLY A 1 118 ? -11.109 22.203 13.172 1 70.81 118 GLY A N 1
ATOM 893 C CA . GLY A 1 118 ? -10.617 22.875 11.977 1 70.81 118 GLY A CA 1
ATOM 894 C C . GLY A 1 118 ? -11.695 23.109 10.938 1 70.81 118 GLY A C 1
ATOM 895 O O . GLY A 1 118 ? -12.883 22.906 11.211 1 70.81 118 GLY A O 1
ATOM 896 N N . SER A 1 119 ? -11.297 23.672 9.797 1 67.81 119 SER A N 1
ATOM 897 C CA . SER A 1 119 ? -12.227 23.984 8.711 1 67.81 119 SER A CA 1
ATOM 898 C C . SER A 1 119 ? -12.945 22.734 8.227 1 67.81 119 SER A C 1
ATOM 900 O O . SER A 1 119 ? -14.055 22.812 7.699 1 67.81 119 SER A O 1
ATOM 902 N N . SER A 1 120 ? -12.336 21.656 8.531 1 70.88 120 SER A N 1
ATOM 903 C CA . SER A 1 120 ? -12.891 20.406 7.996 1 70.88 120 SER A CA 1
ATOM 904 C C . SER A 1 120 ? -13.859 19.766 8.984 1 70.88 120 SER A C 1
ATOM 906 O O . SER A 1 120 ? -14.578 18.828 8.633 1 70.88 120 SER A O 1
ATOM 908 N N . GLY A 1 121 ? -13.828 20.266 10.188 1 79.94 121 GLY A N 1
ATOM 909 C CA . GLY A 1 121 ? -14.742 19.688 11.164 1 79.94 121 GLY A CA 1
ATOM 910 C C . GLY A 1 121 ? -14.141 19.594 12.555 1 79.94 121 GLY A C 1
ATOM 911 O O . GLY A 1 121 ? -13.094 20.172 12.828 1 79.94 121 GLY A O 1
ATOM 912 N N . THR A 1 122 ? -14.922 19.016 13.406 1 88.5 122 THR A N 1
ATOM 913 C CA . THR A 1 122 ? -14.508 18.812 14.789 1 88.5 122 THR A CA 1
ATOM 914 C C . THR A 1 122 ? -14.203 17.344 15.07 1 88.5 122 THR A C 1
ATOM 916 O O . THR A 1 122 ? -14.93 16.469 14.609 1 88.5 122 THR A O 1
ATOM 919 N N . VAL A 1 123 ? -13.133 17.125 15.758 1 93.62 123 VAL A N 1
ATOM 920 C CA . VAL A 1 123 ? -12.727 15.75 16.047 1 93.62 123 VAL A CA 1
ATOM 921 C C . VAL A 1 123 ? -12.891 15.461 17.531 1 93.62 123 VAL A C 1
ATOM 923 O O . VAL A 1 123 ? -12.438 16.234 18.375 1 93.62 123 VAL A O 1
ATOM 926 N N . PHE A 1 124 ? -13.508 14.375 17.875 1 95.38 124 PHE A N 1
ATOM 927 C CA . PHE A 1 124 ? -13.766 13.953 19.25 1 95.38 124 PHE A CA 1
ATOM 928 C C . PHE A 1 124 ? -13.023 12.664 19.578 1 95.38 124 PHE A C 1
ATOM 930 O O . PHE A 1 124 ? -12.898 11.781 18.719 1 95.38 124 PHE A O 1
ATOM 937 N N . LYS A 1 125 ? -12.586 12.594 20.781 1 96.19 125 LYS A N 1
ATOM 938 C CA . LYS A 1 125 ? -12.031 11.328 21.25 1 96.19 125 LYS A CA 1
ATOM 939 C C . LYS A 1 125 ? -13.133 10.406 21.766 1 96.19 125 LYS A C 1
ATOM 941 O O . LYS A 1 125 ? -14.094 10.875 22.391 1 96.19 125 LYS A O 1
ATOM 946 N N . GLY A 1 126 ? -13.008 9.102 21.453 1 96 126 GLY A N 1
ATOM 947 C CA . GLY A 1 126 ? -13.961 8.117 21.938 1 96 126 GLY A CA 1
ATOM 948 C C . GLY A 1 126 ? -13.352 6.742 22.141 1 96 126 GLY A C 1
ATOM 949 O O . GLY A 1 126 ? -12.188 6.52 21.797 1 96 126 GLY A O 1
ATOM 950 N N . ILE A 1 127 ? -14.148 5.918 22.797 1 96 127 ILE A N 1
ATOM 951 C CA . ILE A 1 127 ? -13.805 4.512 22.969 1 96 127 ILE A CA 1
ATOM 952 C C . ILE A 1 127 ? -14.977 3.635 22.531 1 96 127 ILE A C 1
ATOM 954 O O . ILE A 1 127 ? -16.094 3.777 23.047 1 96 127 ILE A O 1
ATOM 958 N N . LEU A 1 128 ? -14.695 2.75 21.625 1 93.38 128 LEU A N 1
ATOM 959 C CA . LEU A 1 128 ? -15.742 1.832 21.172 1 93.38 128 LEU A CA 1
ATOM 960 C C . LEU A 1 128 ? -16.016 0.76 22.234 1 93.38 128 LEU A C 1
ATOM 962 O O . LEU A 1 128 ? -15.266 0.638 23.203 1 93.38 128 LEU A O 1
ATOM 966 N N . ASP A 1 129 ? -17.016 -0.03 21.984 1 88.75 129 ASP A N 1
ATOM 967 C CA . ASP A 1 129 ? -17.453 -1.062 22.922 1 88.75 129 ASP A CA 1
ATOM 968 C C . ASP A 1 129 ? -16.359 -2.111 23.109 1 88.75 129 ASP A C 1
ATOM 970 O O . ASP A 1 129 ? -16.234 -2.691 24.203 1 88.75 129 ASP A O 1
ATOM 974 N N . ASP A 1 130 ? -15.609 -2.273 22.109 1 86.31 130 ASP A N 1
ATOM 975 C CA . ASP A 1 130 ? -14.578 -3.299 22.203 1 86.31 130 ASP A CA 1
ATOM 976 C C . ASP A 1 130 ? -13.305 -2.742 22.828 1 86.31 130 ASP A C 1
ATOM 978 O O . ASP A 1 130 ? -12.297 -3.441 22.922 1 86.31 130 ASP A O 1
ATOM 982 N N . GLY A 1 131 ? -13.297 -1.487 23.219 1 91.56 131 GLY A N 1
ATOM 983 C CA . GLY A 1 131 ? -12.172 -0.886 23.906 1 91.56 131 GLY A CA 1
ATOM 984 C C . GLY A 1 131 ? -11.25 -0.11 22.984 1 91.56 131 GLY A C 1
ATOM 985 O O . GLY A 1 131 ? -10.297 0.519 23.438 1 91.56 131 GLY A O 1
ATOM 986 N N . THR A 1 132 ? -11.57 -0.092 21.75 1 91.44 132 THR A N 1
ATOM 987 C CA . THR A 1 132 ? -10.719 0.599 20.797 1 91.44 132 THR A CA 1
ATOM 988 C C . THR A 1 132 ? -10.867 2.111 20.938 1 91.44 132 THR A C 1
ATOM 990 O O . THR A 1 132 ? -11.984 2.639 20.922 1 91.44 132 THR A O 1
ATOM 993 N N . SER A 1 133 ? -9.734 2.805 21.125 1 95.06 133 SER A N 1
ATOM 994 C CA . SER A 1 133 ? -9.75 4.262 21.141 1 95.06 133 SER A CA 1
ATOM 995 C C . SER A 1 133 ? -9.93 4.824 19.734 1 95.06 133 SER A C 1
ATOM 997 O O . SER A 1 133 ? -9.258 4.395 18.797 1 95.06 133 SER A O 1
ATOM 999 N N . VAL A 1 134 ? -10.859 5.781 19.641 1 96.44 134 VAL A N 1
ATOM 1000 C CA . VAL A 1 134 ? -11.164 6.266 18.297 1 96.44 134 VAL A CA 1
ATOM 1001 C C . VAL A 1 134 ? -11.188 7.789 18.297 1 96.44 134 VAL A C 1
ATOM 1003 O O . VAL A 1 134 ? -11.367 8.422 19.344 1 96.44 134 VAL A O 1
ATOM 1006 N N . ALA A 1 135 ? -10.891 8.375 17.156 1 96.25 135 ALA A N 1
ATOM 1007 C CA . ALA A 1 135 ? -11.133 9.781 16.828 1 96.25 135 ALA A CA 1
ATOM 1008 C C . ALA A 1 135 ? -12.32 9.93 15.883 1 96.25 135 ALA A C 1
ATOM 1010 O O . ALA A 1 135 ? -12.312 9.367 14.781 1 96.25 135 ALA A O 1
ATOM 1011 N N . VAL A 1 136 ? -13.297 10.656 16.297 1 95.62 136 VAL A N 1
ATOM 1012 C CA . VAL A 1 136 ? -14.516 10.828 15.508 1 95.62 136 VAL A CA 1
ATOM 1013 C C . VAL A 1 136 ? -14.57 12.25 14.945 1 95.62 136 VAL A C 1
ATOM 1015 O O . VAL A 1 136 ? -14.719 13.219 15.695 1 95.62 136 VAL A O 1
ATOM 1018 N N . LYS A 1 137 ? -14.445 12.344 13.664 1 91.38 137 LYS A N 1
ATOM 1019 C CA . LYS A 1 137 ? -14.531 13.633 12.977 1 91.38 137 LYS A CA 1
ATOM 1020 C C . LYS A 1 137 ? -15.961 13.922 12.539 1 91.38 137 LYS A C 1
ATOM 1022 O O . LYS A 1 137 ? -16.562 13.141 11.805 1 91.38 137 LYS A O 1
ATOM 1027 N N . ARG A 1 138 ? -16.453 14.961 13.047 1 90.94 138 ARG A N 1
ATOM 1028 C CA . ARG A 1 138 ? -17.781 15.438 12.656 1 90.94 138 ARG A CA 1
ATOM 1029 C C . ARG A 1 138 ? -17.688 16.484 11.555 1 90.94 138 ARG A C 1
ATOM 1031 O O . ARG A 1 138 ? -16.969 17.484 11.711 1 90.94 138 ARG A O 1
ATOM 1038 N N . ILE A 1 139 ? -18.281 16.172 10.477 1 84.31 139 ILE A N 1
ATOM 1039 C CA . ILE A 1 139 ? -18.312 17.094 9.352 1 84.31 139 ILE A CA 1
ATOM 1040 C C . ILE A 1 139 ? -19.703 17.703 9.203 1 84.31 139 ILE A C 1
ATOM 1042 O O . ILE A 1 139 ? -20.672 16.984 8.906 1 84.31 139 ILE A O 1
ATOM 1046 N N . ASP A 1 140 ? -19.828 18.891 9.43 1 76.94 140 ASP A N 1
ATOM 1047 C CA . ASP A 1 140 ? -21.125 19.562 9.43 1 76.94 140 ASP A CA 1
ATOM 1048 C C . ASP A 1 140 ? -21.5 20.031 8.023 1 76.94 140 ASP A C 1
ATOM 1050 O O . ASP A 1 140 ? -20.625 20.359 7.219 1 76.94 140 ASP A O 1
ATOM 1054 N N . GLY A 1 141 ? -22.719 19.859 7.473 1 63.94 141 GLY A N 1
ATOM 1055 C CA . GLY A 1 141 ? -23.547 19.766 6.281 1 63.94 141 GLY A CA 1
ATOM 1056 C C . GLY A 1 141 ? -23.422 20.969 5.359 1 63.94 141 GLY A C 1
ATOM 1057 O O . GLY A 1 141 ? -24.344 21.297 4.617 1 63.94 141 GLY A O 1
ATOM 1058 N N . SER A 1 142 ? -22.281 21.672 5.297 1 60.66 142 SER A N 1
ATOM 1059 C CA . SER A 1 142 ? -22.328 22.547 4.137 1 60.66 142 SER A CA 1
ATOM 1060 C C . SER A 1 142 ? -21.938 21.812 2.863 1 60.66 142 SER A C 1
ATOM 1062 O O . SER A 1 142 ? -21.422 20.688 2.924 1 60.66 142 SER A O 1
ATOM 1064 N N . ALA A 1 143 ? -22.531 22.156 1.671 1 57.84 143 ALA A N 1
ATOM 1065 C CA . ALA A 1 143 ? -22.266 21.562 0.365 1 57.84 143 ALA A CA 1
ATOM 1066 C C . ALA A 1 143 ? -20.797 21.203 0.206 1 57.84 143 ALA A C 1
ATOM 1068 O O . ALA A 1 143 ? -20.453 20.141 -0.316 1 57.84 143 ALA A O 1
ATOM 1069 N N . HIS A 1 144 ? -19.984 22.109 0.591 1 60.78 144 HIS A N 1
ATOM 1070 C CA . HIS A 1 144 ? -18.547 21.891 0.481 1 60.78 144 HIS A CA 1
ATOM 1071 C C . HIS A 1 144 ? -18.094 20.734 1.357 1 60.78 144 HIS A C 1
ATOM 1073 O O . HIS A 1 144 ? -17.188 19.969 0.979 1 60.78 144 HIS A O 1
ATOM 1079 N N . VAL A 1 145 ? -18.891 20.531 2.264 1 62.59 145 VAL A N 1
ATOM 1080 C CA . VAL A 1 145 ? -18.547 19.531 3.262 1 62.59 145 VAL A CA 1
ATOM 1081 C C . VAL A 1 145 ? -18.844 18.125 2.723 1 62.59 145 VAL A C 1
ATOM 1083 O O . VAL A 1 145 ? -18.078 17.188 2.959 1 62.59 145 VAL A O 1
ATOM 1086 N N . ASP A 1 146 ? -19.844 18.094 1.847 1 69.31 146 ASP A N 1
ATOM 1087 C CA . ASP A 1 146 ? -20.172 16.812 1.25 1 69.31 146 ASP A CA 1
ATOM 1088 C C . ASP A 1 146 ? -19.094 16.344 0.285 1 69.31 146 ASP A C 1
ATOM 1090 O O . ASP A 1 146 ? -18.766 15.164 0.227 1 69.31 146 ASP A O 1
ATOM 1094 N N . LYS A 1 147 ? -18.594 17.312 -0.356 1 70.25 147 LYS A N 1
ATOM 1095 C CA . LYS A 1 147 ? -17.531 16.984 -1.295 1 70.25 147 LYS A CA 1
ATOM 1096 C C . LYS A 1 147 ? -16.281 16.5 -0.562 1 70.25 147 LYS A C 1
ATOM 1098 O O . LYS A 1 147 ? -15.656 15.516 -0.968 1 70.25 147 LYS A O 1
ATOM 1103 N N . GLU A 1 148 ? -16 17.219 0.487 1 73.62 148 GLU A N 1
ATOM 1104 C CA . GLU A 1 148 ? -14.844 16.844 1.277 1 73.62 148 GLU A CA 1
ATOM 1105 C C . GLU A 1 148 ? -15.016 15.453 1.884 1 73.62 148 GLU A C 1
ATOM 1107 O O . GLU A 1 148 ? -14.07 14.656 1.901 1 73.62 148 GLU A O 1
ATOM 1112 N N . PHE A 1 149 ? -16.219 15.281 2.262 1 74.38 149 PHE A N 1
ATOM 1113 C CA . PHE A 1 149 ? -16.516 13.977 2.842 1 74.38 149 PHE A CA 1
ATOM 1114 C C . PHE A 1 149 ? -16.344 12.867 1.808 1 74.38 149 PHE A C 1
ATOM 1116 O O . PHE A 1 149 ? -15.703 11.852 2.078 1 74.38 149 PHE A O 1
ATOM 1123 N N . ARG A 1 150 ? -16.844 13.109 0.693 1 73.31 150 ARG A N 1
ATOM 1124 C CA . ARG A 1 150 ? -16.766 12.109 -0.372 1 73.31 150 ARG A CA 1
ATOM 1125 C C . ARG A 1 150 ? -15.32 11.875 -0.794 1 73.31 150 ARG A C 1
ATOM 1127 O O . ARG A 1 150 ? -14.914 10.742 -1.036 1 73.31 150 ARG A O 1
ATOM 1134 N N . SER A 1 151 ? -14.602 12.938 -0.854 1 73.88 151 SER A N 1
ATOM 1135 C CA . SER A 1 151 ? -13.195 12.828 -1.227 1 73.88 151 SER A CA 1
ATOM 1136 C C . SER A 1 151 ? -12.414 12.016 -0.198 1 73.88 151 SER A C 1
ATOM 1138 O O . SER A 1 151 ? -11.633 11.133 -0.559 1 73.88 151 SER A O 1
ATOM 1140 N N . GLU A 1 152 ? -12.68 12.391 1.018 1 79 152 GLU A N 1
ATOM 1141 C CA . GLU A 1 152 ? -11.961 11.727 2.098 1 79 152 GLU A CA 1
ATOM 1142 C C . GLU A 1 152 ? -12.289 10.234 2.148 1 79 152 GLU A C 1
ATOM 1144 O O . GLU A 1 152 ? -11.391 9.398 2.199 1 79 152 GLU A O 1
ATOM 1149 N N . VAL A 1 153 ? -13.531 9.938 2.021 1 75.44 153 VAL A N 1
ATOM 1150 C CA . VAL A 1 153 ? -13.969 8.547 2.084 1 75.44 153 VAL A CA 1
ATOM 1151 C C . VAL A 1 153 ? -13.406 7.777 0.89 1 75.44 153 VAL A C 1
ATOM 1153 O O . VAL A 1 153 ? -12.922 6.656 1.041 1 75.44 153 VAL A O 1
ATOM 1156 N N . SER A 1 154 ? -13.438 8.367 -0.198 1 74.81 154 SER A N 1
ATOM 1157 C CA . SER A 1 154 ? -12.938 7.715 -1.407 1 74.81 154 SER A CA 1
ATOM 1158 C C . SER A 1 154 ? -11.438 7.465 -1.326 1 74.81 154 SER A C 1
ATOM 1160 O O . SER A 1 154 ? -10.961 6.387 -1.684 1 74.81 154 SER A O 1
ATOM 1162 N N . ALA A 1 155 ? -10.812 8.453 -0.894 1 77.62 155 ALA A N 1
ATOM 1163 C CA . ALA A 1 155 ? -9.359 8.359 -0.834 1 77.62 155 ALA A CA 1
ATOM 1164 C C . ALA A 1 155 ? -8.914 7.352 0.224 1 77.62 155 ALA A C 1
ATOM 1166 O O . ALA A 1 155 ? -8.203 6.391 -0.082 1 77.62 155 ALA A O 1
ATOM 1167 N N . ILE A 1 156 ? -9.375 7.523 1.373 1 77.81 156 ILE A N 1
ATOM 1168 C CA . ILE A 1 156 ? -8.844 6.738 2.48 1 77.81 156 ILE A CA 1
ATOM 1169 C C . ILE A 1 156 ? -9.43 5.332 2.451 1 77.81 156 ILE A C 1
ATOM 1171 O O . ILE A 1 156 ? -8.812 4.379 2.926 1 77.81 156 ILE A O 1
ATOM 1175 N N . GLY A 1 157 ? -10.648 5.234 1.932 1 74.19 157 GLY A N 1
ATOM 1176 C CA . GLY A 1 157 ? -11.266 3.918 1.83 1 74.19 157 GLY A CA 1
ATOM 1177 C C . GLY A 1 157 ? -10.539 2.994 0.873 1 74.19 157 GLY A C 1
ATOM 1178 O O . GLY A 1 157 ? -10.594 1.771 1.017 1 74.19 157 GLY A O 1
ATOM 1179 N N . SER A 1 158 ? -9.797 3.557 0.036 1 74.81 158 SER A N 1
ATOM 1180 C CA . SER A 1 158 ? -9.188 2.766 -1.028 1 74.81 158 SER A CA 1
ATOM 1181 C C . SER A 1 158 ? -7.707 2.523 -0.761 1 74.81 158 SER A C 1
ATOM 1183 O O . SER A 1 158 ? -6.992 2.006 -1.622 1 74.81 158 SER A O 1
ATOM 1185 N N . VAL A 1 159 ? -7.305 2.959 0.387 1 84 159 VAL A N 1
ATOM 1186 C CA . VAL A 1 159 ? -5.863 2.873 0.608 1 84 159 VAL A CA 1
ATOM 1187 C C . VAL A 1 159 ? -5.586 2.148 1.923 1 84 159 VAL A C 1
ATOM 1189 O O . VAL A 1 159 ? -6.418 2.154 2.832 1 84 159 VAL A O 1
ATOM 1192 N N . GLN A 1 160 ? -4.531 1.421 1.98 1 86.12 160 GLN A N 1
ATOM 1193 C CA . GLN A 1 160 ? -4.031 0.748 3.174 1 86.12 160 GLN A CA 1
ATOM 1194 C C . GLN A 1 160 ? -2.508 0.808 3.244 1 86.12 160 GLN A C 1
ATOM 1196 O O . GLN A 1 160 ? -1.82 0.285 2.363 1 86.12 160 GLN A O 1
ATOM 1201 N N . HIS A 1 161 ? -2.07 1.418 4.238 1 91.31 161 HIS A N 1
ATOM 1202 C CA . HIS A 1 161 ? -0.633 1.571 4.43 1 91.31 161 HIS A CA 1
ATOM 1203 C C . HIS A 1 161 ? -0.292 1.793 5.898 1 91.31 161 HIS A C 1
ATOM 1205 O O . HIS A 1 161 ? -1.048 2.445 6.625 1 91.31 161 HIS A O 1
ATOM 1211 N N . VAL A 1 162 ? 0.834 1.381 6.305 1 92.25 162 VAL A N 1
ATOM 1212 C CA . VAL A 1 162 ? 1.246 1.4 7.703 1 92.25 162 VAL A CA 1
ATOM 1213 C C . VAL A 1 162 ? 1.415 2.844 8.172 1 92.25 162 VAL A C 1
ATOM 1215 O O . VAL A 1 162 ? 1.293 3.135 9.367 1 92.25 162 VAL A O 1
ATOM 1218 N N . SER A 1 163 ? 1.689 3.777 7.258 1 96.06 163 SER A N 1
ATOM 1219 C CA . SER A 1 163 ? 1.936 5.168 7.629 1 96.06 163 SER A CA 1
ATOM 1220 C C . SER A 1 163 ? 0.751 6.055 7.266 1 96.06 163 SER A C 1
ATOM 1222 O O . SER A 1 163 ? 0.912 7.262 7.066 1 96.06 163 SER A O 1
ATOM 1224 N N . LEU A 1 164 ? -0.393 5.48 7.066 1 94.44 164 LEU A N 1
ATOM 1225 C CA . LEU A 1 164 ? -1.655 6.195 6.906 1 94.44 164 LEU A CA 1
ATOM 1226 C C . LEU A 1 164 ? -2.605 5.887 8.055 1 94.44 164 LEU A C 1
ATOM 1228 O O . LEU A 1 164 ? -2.682 4.742 8.516 1 94.44 164 LEU A O 1
ATOM 1232 N N . VAL A 1 165 ? -3.254 6.891 8.492 1 93.31 165 VAL A N 1
ATOM 1233 C CA . VAL A 1 165 ? -4.242 6.66 9.547 1 93.31 165 VAL A CA 1
ATOM 1234 C C . VAL A 1 165 ? -5.324 5.707 9.031 1 93.31 165 VAL A C 1
ATOM 1236 O O . VAL A 1 165 ? -5.68 5.738 7.855 1 93.31 165 VAL A O 1
ATOM 1239 N N . ARG A 1 166 ? -5.82 4.984 9.906 1 89.56 166 ARG A N 1
ATOM 1240 C CA . ARG A 1 166 ? -6.793 3.963 9.531 1 89.56 166 ARG A CA 1
ATOM 1241 C C . ARG A 1 166 ? -8.219 4.461 9.742 1 89.56 166 ARG A C 1
ATOM 1243 O O . ARG A 1 166 ? -8.562 4.918 10.828 1 89.56 166 ARG A O 1
ATOM 1250 N N . LEU A 1 167 ? -8.984 4.387 8.672 1 89.12 167 LEU A N 1
ATOM 1251 C CA . LEU A 1 167 ? -10.422 4.645 8.773 1 89.12 167 LEU A CA 1
ATOM 1252 C C . LEU A 1 167 ? -11.156 3.404 9.273 1 89.12 167 LEU A C 1
ATOM 1254 O O . LEU A 1 167 ? -11.125 2.354 8.633 1 89.12 167 LEU A O 1
ATOM 1258 N N . LEU A 1 168 ? -11.805 3.521 10.359 1 88.31 168 LEU A N 1
ATOM 1259 C CA . LEU A 1 168 ? -12.492 2.385 10.961 1 88.31 168 LEU A CA 1
ATOM 1260 C C . LEU A 1 168 ? -13.953 2.332 10.508 1 88.31 168 LEU A C 1
ATOM 1262 O O . LEU A 1 168 ? -14.555 1.259 10.469 1 88.31 168 LEU A O 1
ATOM 1266 N N . GLY A 1 169 ? -14.469 3.506 10.219 1 87.62 169 GLY A N 1
ATOM 1267 C CA . GLY A 1 169 ? -15.859 3.506 9.805 1 87.62 169 GLY A CA 1
ATOM 1268 C C . GLY A 1 169 ? -16.422 4.898 9.578 1 87.62 169 GLY A C 1
ATOM 1269 O O . GLY A 1 169 ? -15.656 5.867 9.477 1 87.62 169 GLY A O 1
ATOM 1270 N N . PHE A 1 170 ? -17.734 4.934 9.367 1 86.5 170 PHE A N 1
ATOM 1271 C CA . PHE A 1 170 ? -18.422 6.188 9.094 1 86.5 170 PHE A CA 1
ATOM 1272 C C . PHE A 1 170 ? -19.859 6.133 9.578 1 86.5 170 PHE A C 1
ATOM 1274 O O . PHE A 1 170 ? -20.375 5.055 9.883 1 86.5 170 PHE A O 1
ATOM 1281 N N . CYS A 1 171 ? -20.375 7.238 9.773 1 86.81 171 CYS A N 1
ATOM 1282 C CA . CYS A 1 171 ? -21.781 7.41 10.141 1 86.81 171 CYS A CA 1
ATOM 1283 C C . CYS A 1 171 ? -22.438 8.5 9.305 1 86.81 171 CYS A C 1
ATOM 1285 O O . CYS A 1 171 ? -21.922 9.609 9.203 1 86.81 171 CYS A O 1
ATOM 1287 N N . LEU A 1 172 ? -23.5 8.086 8.688 1 81.88 172 LEU A N 1
ATOM 1288 C CA . LEU A 1 172 ? -24.281 9.031 7.883 1 81.88 172 LEU A CA 1
ATOM 1289 C C . LEU A 1 172 ? -25.625 9.312 8.531 1 81.88 172 LEU A C 1
ATOM 1291 O O . LEU A 1 172 ? -26.422 8.398 8.742 1 81.88 172 LEU A O 1
ATOM 1295 N N . VAL A 1 173 ? -25.75 10.57 8.945 1 78.31 173 VAL A N 1
ATOM 1296 C CA . VAL A 1 173 ? -27.031 10.984 9.516 1 78.31 173 VAL A CA 1
ATOM 1297 C C . VAL A 1 173 ? -27.875 11.688 8.453 1 78.31 173 VAL A C 1
ATOM 1299 O O . VAL A 1 173 ? -27.391 12.586 7.766 1 78.31 173 VAL A O 1
ATOM 1302 N N . ARG A 1 174 ? -28.984 11.328 8.281 1 71.88 174 ARG A N 1
ATOM 1303 C CA . ARG A 1 174 ? -29.875 11.945 7.305 1 71.88 174 ARG A CA 1
ATOM 1304 C C . ARG A 1 174 ? -30.062 13.43 7.586 1 71.88 174 ARG A C 1
ATOM 1306 O O . ARG A 1 174 ? -30.469 13.812 8.68 1 71.88 174 ARG A O 1
ATOM 1313 N N . ASN A 1 175 ? -29.812 14.195 6.578 1 73 175 ASN A N 1
ATOM 1314 C CA . ASN A 1 175 ? -29.906 15.648 6.695 1 73 175 ASN A CA 1
ATOM 1315 C C . ASN A 1 175 ? -29.125 16.172 7.895 1 73 175 ASN A C 1
ATOM 1317 O O . ASN A 1 175 ? -29.562 17.125 8.555 1 73 175 ASN A O 1
ATOM 1321 N N . GLY A 1 176 ? -28.297 15.398 8.266 1 78.44 176 GLY A N 1
ATOM 1322 C CA . GLY A 1 176 ? -27.469 15.766 9.406 1 78.44 176 GLY A CA 1
ATOM 1323 C C . GLY A 1 176 ? -25.984 15.68 9.117 1 78.44 176 GLY A C 1
ATOM 1324 O O . GLY A 1 176 ? -25.578 15.672 7.953 1 78.44 176 GLY A O 1
ATOM 1325 N N . PRO A 1 177 ? -25.281 15.734 10.242 1 84.56 177 PRO A N 1
ATOM 1326 C CA . PRO A 1 177 ? -23.828 15.688 10.07 1 84.56 177 PRO A CA 1
ATOM 1327 C C . PRO A 1 177 ? -23.328 14.312 9.641 1 84.56 177 PRO A C 1
ATOM 1329 O O . PRO A 1 177 ? -24.062 13.328 9.734 1 84.56 177 PRO A O 1
ATOM 1332 N N . ARG A 1 178 ? -22.172 14.359 9.078 1 87.31 178 ARG A N 1
ATOM 1333 C CA . ARG A 1 178 ? -21.453 13.141 8.719 1 87.31 178 ARG A CA 1
ATOM 1334 C C . ARG A 1 178 ? -20.266 12.914 9.648 1 87.31 178 ARG A C 1
ATOM 1336 O O . ARG A 1 178 ? -19.625 13.875 10.094 1 87.31 178 ARG A O 1
ATOM 1343 N N . PHE A 1 179 ? -20.031 11.625 9.914 1 90.62 179 PHE A N 1
ATOM 1344 C CA . PHE A 1 179 ? -18.953 11.305 10.836 1 90.62 179 PHE A CA 1
ATOM 1345 C C . PHE A 1 179 ? -17.969 10.336 10.195 1 90.62 179 PHE A C 1
ATOM 1347 O O . PHE A 1 179 ? -18.375 9.406 9.492 1 90.62 179 PHE A O 1
ATOM 1354 N N . LEU A 1 180 ? -16.781 10.586 10.391 1 91.06 180 LEU A N 1
ATOM 1355 C CA . LEU A 1 180 ? -15.711 9.641 10.078 1 91.06 180 LEU A CA 1
ATOM 1356 C C . LEU A 1 180 ? -15.031 9.148 11.352 1 91.06 180 LEU A C 1
ATOM 1358 O O . LEU A 1 180 ? -14.727 9.938 12.242 1 91.06 180 LEU A O 1
ATOM 1362 N N . VAL A 1 181 ? -14.828 7.891 11.453 1 93.56 181 VAL A N 1
ATOM 1363 C CA . VAL A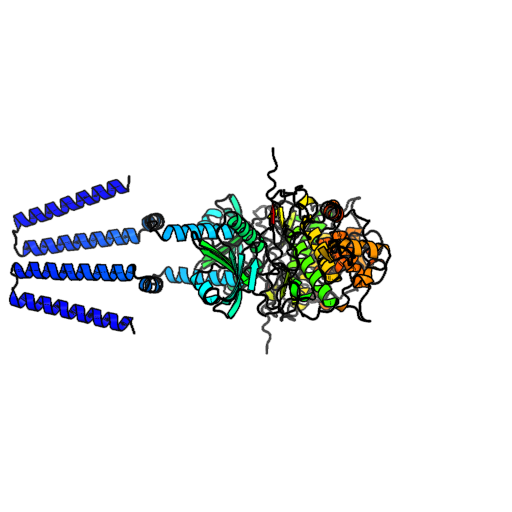 1 181 ? -14.258 7.273 12.648 1 93.56 181 VAL A CA 1
ATOM 1364 C C . VAL A 1 181 ? -12.867 6.73 12.328 1 93.56 181 VAL A C 1
ATOM 1366 O O . VAL A 1 181 ? -12.719 5.836 11.5 1 93.56 181 VAL A O 1
ATOM 1369 N N . TYR A 1 182 ? -11.875 7.305 13.023 1 94.19 182 TYR A N 1
ATOM 1370 C CA . TYR A 1 182 ? -10.492 6.902 12.82 1 94.19 182 TYR A CA 1
ATOM 1371 C C . TYR A 1 182 ? -9.922 6.262 14.086 1 94.19 182 TYR A C 1
ATOM 1373 O O . TYR A 1 182 ? -10.43 6.48 15.188 1 94.19 182 TYR A O 1
ATOM 1381 N N . GLU A 1 183 ? -8.922 5.41 13.844 1 93.06 183 GLU A N 1
ATOM 1382 C CA . GLU A 1 183 ? -8.102 5.02 14.992 1 93.06 183 GLU A CA 1
ATOM 1383 C C . GLU A 1 183 ? -7.48 6.238 15.664 1 93.06 183 GLU A C 1
ATOM 1385 O O . GLU A 1 183 ? -6.984 7.145 14.992 1 93.06 183 GLU A O 1
ATOM 1390 N N . TYR A 1 184 ? -7.57 6.305 16.953 1 95.06 184 TYR A N 1
ATOM 1391 C CA . TYR A 1 184 ? -7.047 7.441 17.703 1 95.06 184 TYR A CA 1
ATOM 1392 C C . TYR A 1 184 ? -5.531 7.348 17.844 1 95.06 184 TYR A C 1
ATOM 1394 O O . TYR A 1 184 ? -5 6.293 18.203 1 95.06 184 TYR A O 1
ATOM 1402 N N . MET A 1 185 ? -4.82 8.398 17.578 1 94.56 185 MET A N 1
ATOM 1403 C CA . MET A 1 185 ? -3.377 8.5 17.766 1 94.56 185 MET A CA 1
ATOM 1404 C C . MET A 1 185 ? -3.047 9.195 19.078 1 94.56 185 MET A C 1
ATOM 1406 O O . MET A 1 185 ? -3.186 10.414 19.188 1 94.56 185 MET A O 1
ATOM 1410 N N . GLU A 1 186 ? -2.492 8.523 19.938 1 91.06 186 GLU A N 1
ATOM 1411 C CA . GLU A 1 186 ? -2.336 8.984 21.312 1 91.06 186 GLU A CA 1
ATOM 1412 C C . GLU A 1 186 ? -1.301 10.102 21.406 1 91.06 186 GLU A C 1
ATOM 1414 O O . GLU A 1 186 ? -1.399 10.977 22.266 1 91.06 186 GLU A O 1
ATOM 1419 N N . ASN A 1 187 ? -0.354 10.133 20.5 1 92.94 187 ASN A N 1
ATOM 1420 C CA . ASN A 1 187 ? 0.75 11.078 20.641 1 92.94 187 ASN A CA 1
ATOM 1421 C C . ASN A 1 187 ? 0.508 12.352 19.844 1 92.94 187 ASN A C 1
ATOM 1423 O O . ASN A 1 187 ? 1.406 13.188 19.703 1 92.94 187 ASN A O 1
ATOM 1427 N N . GLY A 1 188 ? -0.685 12.453 19.25 1 91.88 188 GLY A N 1
ATOM 1428 C CA . GLY A 1 188 ? -1.091 13.688 18.609 1 91.88 188 GLY A CA 1
ATOM 1429 C C . GLY A 1 188 ? -0.346 13.961 17.312 1 91.88 188 GLY A C 1
ATOM 1430 O O . GLY A 1 188 ? 0.135 13.031 16.656 1 91.88 188 GLY A O 1
ATOM 1431 N N . SER A 1 189 ? -0.323 15.234 16.938 1 93.12 189 SER A N 1
ATOM 1432 C CA . SER A 1 189 ? 0.224 15.633 15.641 1 93.12 189 SER A CA 1
ATOM 1433 C C . SER A 1 189 ? 1.681 16.062 15.766 1 93.12 189 SER A C 1
ATOM 1435 O O . SER A 1 189 ? 2.137 16.422 16.844 1 93.12 189 SER A O 1
ATOM 1437 N N . LEU A 1 190 ? 2.379 16.047 14.688 1 94.81 190 LEU A N 1
ATOM 1438 C CA . LEU A 1 190 ? 3.811 16.312 14.602 1 94.81 190 LEU A CA 1
ATOM 1439 C C . LEU A 1 190 ? 4.117 17.75 15.031 1 94.81 190 LEU A C 1
ATOM 1441 O O . LEU A 1 190 ? 5.156 18 15.648 1 94.81 190 LEU A O 1
ATOM 1445 N N . ASP A 1 191 ? 3.227 18.734 14.734 1 91.69 191 ASP A N 1
ATOM 1446 C CA . ASP A 1 191 ? 3.471 20.141 15.055 1 91.69 191 ASP A CA 1
ATOM 1447 C C . ASP A 1 191 ? 3.686 20.328 16.547 1 91.69 191 ASP A C 1
ATOM 1449 O O . ASP A 1 191 ? 4.508 21.156 16.969 1 91.69 191 ASP A O 1
ATOM 1453 N N . LYS A 1 192 ? 3.1 19.547 17.375 1 89.56 192 LYS A N 1
ATOM 1454 C CA . LYS A 1 192 ? 3.207 19.656 18.812 1 89.56 192 LYS A CA 1
ATOM 1455 C C . LYS A 1 192 ? 4.562 19.156 19.312 1 89.56 192 LYS A C 1
ATOM 1457 O O . LYS A 1 192 ? 4.988 19.484 20.422 1 89.56 192 LYS A O 1
ATOM 1462 N N . TRP A 1 193 ? 5.199 18.391 18.531 1 91.25 193 TRP A N 1
ATOM 1463 C CA . TRP A 1 193 ? 6.469 17.781 18.922 1 91.25 193 TRP A CA 1
ATOM 1464 C C . TRP A 1 193 ? 7.645 18.609 18.422 1 91.25 193 TRP A C 1
ATOM 1466 O O . TRP A 1 193 ? 8.703 18.656 19.047 1 91.25 193 TRP A O 1
ATOM 1476 N N . ILE A 1 194 ? 7.48 19.281 17.312 1 92.31 194 ILE A N 1
ATOM 1477 C CA . ILE A 1 194 ? 8.672 19.859 16.703 1 92.31 194 ILE A CA 1
ATOM 1478 C C . ILE A 1 194 ? 8.695 21.375 16.938 1 92.31 194 ILE A C 1
ATOM 1480 O O . ILE A 1 194 ? 9.75 22 16.859 1 92.31 194 ILE A O 1
ATOM 1484 N N . PHE A 1 195 ? 7.617 21.969 17.234 1 88.62 195 PHE A N 1
ATOM 1485 C CA . PHE A 1 195 ? 7.617 23.406 17.484 1 88.62 195 PHE A CA 1
ATOM 1486 C C . PHE A 1 195 ? 7.652 23.703 18.969 1 88.62 195 PHE A C 1
ATOM 1488 O O . PHE A 1 195 ? 7.031 22.984 19.766 1 88.62 195 PHE A O 1
ATOM 1495 N N . PRO A 1 196 ? 8.602 24.594 19.469 1 73 196 PRO A N 1
ATOM 1496 C CA . PRO A 1 196 ? 8.906 24.906 20.875 1 73 196 PRO A CA 1
ATOM 1497 C C . PRO A 1 196 ? 7.648 25.188 21.703 1 73 196 PRO A C 1
ATOM 1499 O O . PRO A 1 196 ? 7.629 24.922 22.906 1 73 196 PRO A O 1
ATOM 1502 N N . GLN A 1 197 ? 6.695 25.797 21.234 1 61.16 197 GLN A N 1
ATOM 1503 C CA . GLN A 1 197 ? 5.59 26.219 22.094 1 61.16 197 GLN A CA 1
ATOM 1504 C C . GLN A 1 197 ? 4.938 25.016 22.781 1 61.16 197 GLN A C 1
ATOM 1506 O O . GLN A 1 197 ? 4.254 25.188 23.797 1 61.16 197 GLN A O 1
ATOM 1511 N N . HIS A 1 198 ? 5.184 23.797 22.359 1 56.06 198 HIS A N 1
ATOM 1512 C CA . HIS A 1 198 ? 4.355 22.719 22.906 1 56.06 198 HIS A CA 1
ATOM 1513 C C . HIS A 1 198 ? 5.172 21.781 23.797 1 56.06 198 HIS A C 1
ATOM 1515 O O . HIS A 1 198 ? 4.684 20.734 24.219 1 56.06 198 HIS A O 1
ATOM 1521 N N . GLY A 1 199 ? 6.258 22.375 24.469 1 53.56 199 GLY A N 1
ATOM 1522 C CA . GLY A 1 199 ? 7 21.75 25.547 1 53.56 199 GLY A CA 1
ATOM 1523 C C . GLY A 1 199 ? 7.602 20.406 25.156 1 53.56 199 GLY A C 1
ATOM 1524 O O . GLY A 1 199 ? 8.289 19.781 25.969 1 53.56 199 GLY A O 1
ATOM 1525 N N . ALA A 1 200 ? 7.043 19.703 24.188 1 56.28 200 ALA A N 1
ATOM 1526 C CA . ALA A 1 200 ? 7.531 18.328 24.078 1 56.28 200 ALA A CA 1
ATOM 1527 C C . ALA A 1 200 ? 8.969 18.297 23.578 1 56.28 200 ALA A C 1
ATOM 1529 O O . ALA A 1 200 ? 9.414 19.219 22.891 1 56.28 200 ALA A O 1
ATOM 1530 N N . ALA A 1 201 ? 9.898 17.781 24.344 1 56.84 201 ALA A N 1
ATOM 1531 C CA . ALA A 1 201 ? 11.336 17.594 24.156 1 56.84 201 ALA A CA 1
ATOM 1532 C C . ALA A 1 201 ? 11.656 17.234 22.703 1 56.84 201 ALA A C 1
ATOM 1534 O O . ALA A 1 201 ? 11.195 16.203 22.203 1 56.84 201 ALA A O 1
ATOM 1535 N N . GLY A 1 202 ? 11.555 18.078 21.781 1 62.19 202 GLY A N 1
ATOM 1536 C CA . GLY A 1 202 ? 11.984 17.969 20.391 1 62.19 202 GLY A CA 1
ATOM 1537 C C . GLY A 1 202 ? 12.797 16.719 20.109 1 62.19 202 GLY A C 1
ATOM 1538 O O . GLY A 1 202 ? 14.023 16.781 20.062 1 62.19 202 GLY A O 1
ATOM 1539 N N . ARG A 1 203 ? 12.211 15.547 20.109 1 71.88 203 ARG A N 1
ATOM 1540 C CA . ARG A 1 203 ? 12.883 14.258 19.969 1 71.88 203 ARG A CA 1
ATOM 1541 C C . ARG A 1 203 ? 14.125 14.367 19.094 1 71.88 203 ARG A C 1
ATOM 1543 O O . ARG A 1 203 ? 14.273 15.336 18.344 1 71.88 203 ARG A O 1
ATOM 1550 N N . CYS A 1 204 ? 15.039 13.562 19.203 1 84 204 CYS A N 1
ATOM 1551 C CA . CYS A 1 204 ? 16.344 13.531 18.547 1 84 204 CYS A CA 1
ATOM 1552 C C . CYS A 1 204 ? 16.203 13.477 17.031 1 84 204 CYS A C 1
ATOM 1554 O O . CYS A 1 204 ? 15.102 13.266 16.516 1 84 204 CYS A O 1
ATOM 1556 N N . LEU A 1 205 ? 17.188 13.891 16.438 1 90.56 205 LEU A N 1
ATOM 1557 C CA . LEU A 1 205 ? 17.234 13.945 14.977 1 90.56 205 LEU A CA 1
ATOM 1558 C C . LEU A 1 205 ? 16.859 12.594 14.367 1 90.56 205 LEU A C 1
ATOM 1560 O O . LEU A 1 205 ? 16.188 12.539 13.344 1 90.56 205 LEU A O 1
ATOM 1564 N N . THR A 1 206 ? 17.328 11.555 14.961 1 91.62 206 THR A N 1
ATOM 1565 C CA . THR A 1 206 ? 17.062 10.219 14.445 1 91.62 206 THR A CA 1
ATOM 1566 C C . THR A 1 206 ? 15.562 9.961 14.359 1 91.62 206 THR A C 1
ATOM 1568 O O . THR A 1 206 ? 15.078 9.414 13.367 1 91.62 206 THR A O 1
ATOM 1571 N N . TRP A 1 207 ? 14.922 10.391 15.344 1 93.62 207 TRP A N 1
ATOM 1572 C CA . TRP A 1 207 ? 13.469 10.219 15.352 1 93.62 207 TRP A CA 1
ATOM 1573 C C . TRP A 1 207 ? 12.812 11.094 14.289 1 93.62 207 TRP A C 1
ATOM 1575 O O . TRP A 1 207 ? 11.93 10.625 13.555 1 93.62 207 TRP A O 1
ATOM 1585 N N . ARG A 1 208 ? 13.156 12.312 14.219 1 95.38 208 ARG A N 1
ATOM 1586 C CA . ARG A 1 208 ? 12.602 13.219 13.219 1 95.38 208 ARG A CA 1
ATOM 1587 C C . ARG A 1 208 ? 12.836 12.68 11.805 1 95.38 208 ARG A C 1
ATOM 1589 O O . ARG A 1 208 ? 11.953 12.781 10.945 1 95.38 208 ARG A O 1
ATOM 1596 N N . TYR A 1 209 ? 14.023 12.125 11.656 1 95.5 209 TYR A N 1
ATOM 1597 C CA . TYR A 1 209 ? 14.375 11.523 10.375 1 95.5 209 TYR A CA 1
ATOM 1598 C C . TYR A 1 209 ? 13.445 10.359 10.047 1 95.5 209 TYR A C 1
ATOM 1600 O O . TYR A 1 209 ? 12.977 10.227 8.914 1 95.5 209 TYR A O 1
ATOM 1608 N N . GLN A 1 210 ? 13.188 9.609 11.023 1 96.12 210 GLN A N 1
ATOM 1609 C CA . GLN A 1 210 ? 12.305 8.469 10.82 1 96.12 210 GLN A CA 1
ATOM 1610 C C . GLN A 1 210 ? 10.891 8.93 10.453 1 96.12 210 GLN A C 1
ATOM 1612 O O . GLN A 1 210 ? 10.25 8.344 9.578 1 96.12 210 GLN A O 1
ATOM 1617 N N . VAL A 1 211 ? 10.43 9.906 11.109 1 97.31 211 VAL A N 1
ATOM 1618 C CA . VAL A 1 211 ? 9.109 10.453 10.789 1 97.31 211 VAL A CA 1
ATOM 1619 C C . VAL A 1 211 ? 9.086 10.93 9.344 1 97.31 211 VAL A C 1
ATOM 1621 O O . VAL A 1 211 ? 8.125 10.68 8.609 1 97.31 211 VAL A O 1
ATOM 1624 N N . ALA A 1 212 ? 10.141 11.602 8.945 1 98.25 212 ALA A N 1
ATOM 1625 C CA . ALA A 1 212 ? 10.258 12.062 7.562 1 98.25 212 ALA A CA 1
ATOM 1626 C C . ALA A 1 212 ? 10.156 10.898 6.586 1 98.25 212 ALA A C 1
ATOM 1628 O O . ALA A 1 212 ? 9.445 10.984 5.578 1 98.25 212 ALA A O 1
ATOM 1629 N N . VAL A 1 213 ? 10.789 9.844 6.926 1 97.69 213 VAL A N 1
ATOM 1630 C CA . VAL A 1 213 ? 10.797 8.664 6.07 1 97.69 213 VAL A CA 1
ATOM 1631 C C . VAL A 1 213 ? 9.406 8.039 6.035 1 97.69 213 VAL A C 1
ATOM 1633 O O . VAL A 1 213 ? 8.922 7.656 4.973 1 97.69 213 VAL A O 1
ATOM 1636 N N . ASP A 1 214 ? 8.781 7.957 7.156 1 97.81 214 ASP A N 1
ATOM 1637 C CA . ASP A 1 214 ? 7.434 7.395 7.23 1 97.81 214 ASP A CA 1
ATOM 1638 C C . ASP A 1 214 ? 6.469 8.141 6.316 1 97.81 214 ASP A C 1
ATOM 1640 O O . ASP A 1 214 ? 5.73 7.527 5.547 1 97.81 214 ASP A O 1
ATOM 1644 N N . VAL A 1 215 ? 6.527 9.398 6.363 1 98.56 215 VAL A N 1
ATOM 1645 C CA . VAL A 1 215 ? 5.625 10.242 5.586 1 98.56 215 VAL A CA 1
ATOM 1646 C C . VAL A 1 215 ? 5.949 10.109 4.102 1 98.56 215 VAL A C 1
ATOM 1648 O O . VAL A 1 215 ? 5.047 10.047 3.264 1 98.56 215 VAL A O 1
ATOM 1651 N N . ALA A 1 216 ? 7.219 10.086 3.83 1 98.5 216 ALA A N 1
ATOM 1652 C CA . ALA A 1 216 ? 7.629 9.922 2.438 1 98.5 216 ALA A CA 1
ATOM 1653 C C . ALA A 1 216 ? 7.09 8.617 1.857 1 98.5 216 ALA A C 1
ATOM 1655 O O . ALA A 1 216 ? 6.582 8.594 0.733 1 98.5 216 ALA A O 1
ATOM 1656 N N . LYS A 1 217 ? 7.219 7.617 2.574 1 97.19 217 LYS A N 1
ATOM 1657 C CA . LYS A 1 217 ? 6.738 6.312 2.125 1 97.19 217 LYS A CA 1
ATOM 1658 C C . LYS A 1 217 ? 5.227 6.324 1.917 1 97.19 217 LYS A C 1
ATOM 1660 O O . LYS A 1 217 ? 4.719 5.746 0.954 1 97.19 217 LYS A O 1
ATOM 1665 N N . ALA A 1 218 ? 4.539 6.938 2.787 1 97.56 218 ALA A N 1
ATOM 1666 C CA . ALA A 1 218 ? 3.09 7.051 2.656 1 97.56 218 ALA A CA 1
ATOM 1667 C C . ALA A 1 218 ? 2.711 7.785 1.371 1 97.56 218 ALA A C 1
ATOM 1669 O O . ALA A 1 218 ? 1.844 7.328 0.622 1 97.56 218 ALA A O 1
ATOM 1670 N N . LEU A 1 219 ? 3.33 8.867 1.133 1 98.19 219 LEU A N 1
ATOM 1671 C CA . LEU A 1 219 ? 3.023 9.656 -0.057 1 98.19 219 LEU A CA 1
ATOM 1672 C C . LEU A 1 219 ? 3.426 8.898 -1.322 1 98.19 219 LEU A C 1
ATOM 1674 O O . LEU A 1 219 ? 2.736 8.984 -2.342 1 98.19 219 LEU A O 1
ATOM 1678 N N . ALA A 1 220 ? 4.551 8.219 -1.256 1 97.31 220 ALA A N 1
ATOM 1679 C CA . ALA A 1 220 ? 4.957 7.402 -2.396 1 97.31 220 ALA A CA 1
ATOM 1680 C C . ALA A 1 220 ? 3.898 6.355 -2.727 1 97.31 220 ALA A C 1
ATOM 1682 O O . ALA A 1 220 ? 3.572 6.141 -3.896 1 97.31 220 ALA A O 1
ATOM 1683 N N . TYR A 1 221 ? 3.389 5.785 -1.712 1 95.81 221 TYR A N 1
ATOM 1684 C CA . TYR A 1 221 ? 2.32 4.805 -1.896 1 95.81 221 TYR A CA 1
ATOM 1685 C C . TYR A 1 221 ? 1.103 5.445 -2.551 1 95.81 221 TYR A C 1
ATOM 1687 O O . TYR A 1 221 ? 0.571 4.926 -3.533 1 95.81 221 TYR A O 1
ATOM 1695 N N . LEU A 1 222 ? 0.677 6.555 -2.086 1 95.5 222 LEU A N 1
ATOM 1696 C CA . LEU A 1 222 ? -0.501 7.246 -2.596 1 95.5 222 LEU A CA 1
ATOM 1697 C C . LEU A 1 222 ? -0.317 7.629 -4.062 1 95.5 222 LEU A C 1
ATOM 1699 O O . LEU A 1 222 ? -1.265 7.562 -4.848 1 95.5 222 LEU A O 1
ATOM 1703 N N . HIS A 1 223 ? 0.866 7.938 -4.418 1 95.12 223 HIS A N 1
ATOM 1704 C CA . HIS A 1 223 ? 1.126 8.492 -5.742 1 95.12 223 HIS A CA 1
ATOM 1705 C C . HIS A 1 223 ? 1.358 7.391 -6.766 1 95.12 223 HIS A C 1
ATOM 1707 O O . HIS A 1 223 ? 1.046 7.559 -7.949 1 95.12 223 HIS A O 1
ATOM 1713 N N . HIS A 1 224 ? 1.938 6.25 -6.258 1 92.38 224 HIS A N 1
ATOM 1714 C CA . HIS A 1 224 ? 2.49 5.355 -7.27 1 92.38 224 HIS A CA 1
ATOM 1715 C C . HIS A 1 224 ? 1.971 3.934 -7.09 1 92.38 224 HIS A C 1
ATOM 1717 O O . HIS A 1 224 ? 2.055 3.117 -8.008 1 92.38 224 HIS A O 1
ATOM 1723 N N . ASP A 1 225 ? 1.521 3.637 -5.938 1 91.44 225 ASP A N 1
ATOM 1724 C CA . ASP A 1 225 ? 1.318 2.217 -5.664 1 91.44 225 ASP A CA 1
ATOM 1725 C C . ASP A 1 225 ? -0.157 1.91 -5.418 1 91.44 225 ASP A C 1
ATOM 1727 O O . ASP A 1 225 ? -0.52 0.767 -5.133 1 91.44 225 ASP A O 1
ATOM 1731 N N . CYS A 1 226 ? -0.967 2.91 -5.5 1 87.62 226 CYS A N 1
ATOM 1732 C CA . CYS A 1 226 ? -2.41 2.707 -5.418 1 87.62 226 CYS A CA 1
ATOM 1733 C C . CYS A 1 226 ? -3.02 2.568 -6.809 1 87.62 226 CYS A C 1
ATOM 1735 O O . CYS A 1 226 ? -2.428 3.006 -7.797 1 87.62 226 CYS A O 1
ATOM 1737 N N . ARG A 1 227 ? -4.145 1.96 -6.883 1 81.94 227 ARG A N 1
ATOM 1738 C CA . ARG A 1 227 ? -4.82 1.768 -8.164 1 81.94 227 ARG A CA 1
ATOM 1739 C C . ARG A 1 227 ? -5.188 3.107 -8.797 1 81.94 227 ARG A C 1
ATOM 1741 O O . ARG A 1 227 ? -5.02 3.295 -10 1 81.94 227 ARG A O 1
ATOM 1748 N N . ALA A 1 228 ? -5.781 3.922 -7.945 1 82.06 228 ALA A N 1
ATOM 1749 C CA . ALA A 1 228 ? -5.965 5.32 -8.328 1 82.06 228 ALA A CA 1
ATOM 1750 C C . ALA A 1 228 ? -5.031 6.234 -7.543 1 82.06 228 ALA A C 1
ATOM 1752 O O . ALA A 1 228 ? -4.93 6.121 -6.32 1 82.06 228 ALA A O 1
ATOM 1753 N N . LYS A 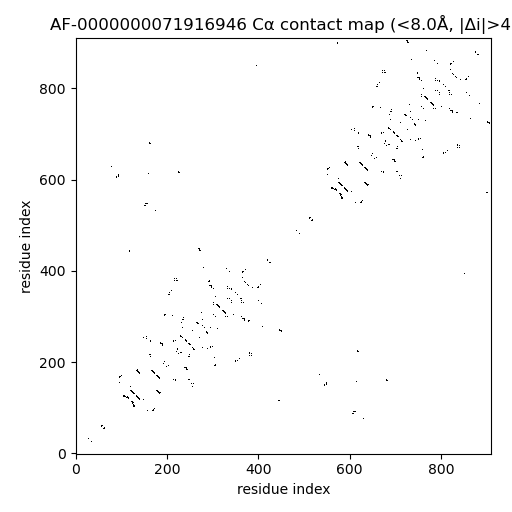1 229 ? -4.352 7.023 -8.32 1 88.5 229 LYS A N 1
ATOM 1754 C CA . LYS A 1 229 ? -3.445 7.961 -7.664 1 88.5 229 LYS A CA 1
ATOM 1755 C C . LYS A 1 229 ? -4.203 8.891 -6.723 1 88.5 229 LYS A C 1
ATOM 1757 O O . LYS A 1 229 ? -5.266 9.414 -7.078 1 88.5 229 LYS A O 1
ATOM 1762 N N . VAL A 1 230 ? -3.703 9.078 -5.547 1 90.56 230 VAL A N 1
ATOM 1763 C CA . VAL A 1 230 ? -4.293 9.992 -4.574 1 90.56 230 VAL A CA 1
ATOM 1764 C C . VAL A 1 230 ? -3.355 11.172 -4.336 1 90.56 230 VAL A C 1
ATOM 1766 O O . VAL A 1 230 ? -2.197 10.984 -3.951 1 90.56 230 VAL A O 1
ATOM 1769 N N . VAL A 1 231 ? -3.803 12.312 -4.641 1 91.75 231 VAL A N 1
ATOM 1770 C CA . VAL A 1 231 ? -3.09 13.531 -4.293 1 91.75 231 VAL A CA 1
ATOM 1771 C C . VAL A 1 231 ? -3.678 14.133 -3.018 1 91.75 231 VAL A C 1
ATOM 1773 O O . VAL A 1 231 ? -4.871 14.445 -2.961 1 91.75 231 VAL A O 1
ATOM 1776 N N . HIS A 1 232 ? -2.936 14.289 -1.993 1 92.56 232 HIS A N 1
ATOM 1777 C CA . HIS A 1 232 ? -3.406 14.648 -0.661 1 92.56 232 HIS A CA 1
ATOM 1778 C C . HIS A 1 232 ? -3.824 16.109 -0.601 1 92.56 232 HIS A C 1
ATOM 1780 O O . HIS A 1 232 ? -4.934 16.438 -0.165 1 92.56 232 HIS A O 1
ATOM 1786 N N . LEU A 1 233 ? -2.896 17.094 -0.943 1 90.19 233 LEU A N 1
ATOM 1787 C CA . LEU A 1 233 ? -3.102 18.516 -1.17 1 90.19 233 LEU A CA 1
ATOM 1788 C C . LEU A 1 233 ? -3.105 19.281 0.149 1 90.19 233 LEU A C 1
ATOM 1790 O O . LEU A 1 233 ? -3.287 20.5 0.163 1 90.19 233 LEU A O 1
ATOM 1794 N N . ASP A 1 234 ? -2.832 18.594 1.276 1 90.06 234 ASP A N 1
ATOM 1795 C CA . ASP A 1 234 ? -2.766 19.281 2.559 1 90.06 234 ASP A CA 1
ATOM 1796 C C . ASP A 1 234 ? -1.728 18.641 3.477 1 90.06 234 ASP A C 1
ATOM 1798 O O . ASP A 1 234 ? -2.006 18.375 4.648 1 90.06 234 ASP A O 1
ATOM 1802 N N . VAL A 1 235 ? -0.595 18.344 2.967 1 95.81 235 VAL A N 1
ATOM 1803 C CA . VAL A 1 235 ? 0.512 17.797 3.74 1 95.81 235 VAL A CA 1
ATOM 1804 C C . VAL A 1 235 ? 1.126 18.875 4.617 1 95.81 235 VAL A C 1
ATOM 1806 O O . VAL A 1 235 ? 1.624 19.891 4.109 1 95.81 235 VAL A O 1
ATOM 1809 N N . LYS A 1 236 ? 1.024 18.75 5.91 1 93.69 236 LYS A N 1
ATOM 1810 C CA . LYS A 1 236 ? 1.554 19.672 6.914 1 93.69 236 LYS A CA 1
ATOM 1811 C C . LYS A 1 236 ? 1.706 18.984 8.266 1 93.69 236 LYS A C 1
ATOM 1813 O O . LYS A 1 236 ? 1.138 17.906 8.492 1 93.69 236 LYS A O 1
ATOM 1818 N N . PRO A 1 237 ? 2.479 19.484 9.156 1 94.5 237 PRO A N 1
ATOM 1819 C CA . PRO A 1 237 ? 2.746 18.812 10.43 1 94.5 237 PRO A CA 1
ATOM 1820 C C . PRO A 1 237 ? 1.474 18.516 11.219 1 94.5 237 PRO A C 1
ATOM 1822 O O . PRO A 1 237 ? 1.397 17.5 11.914 1 94.5 237 PRO A O 1
ATOM 1825 N N . GLU A 1 238 ? 0.417 19.359 11.047 1 91.56 238 GLU A N 1
ATOM 1826 C CA . GLU A 1 238 ? -0.843 19.172 11.758 1 91.56 238 GLU A CA 1
ATOM 1827 C C . GLU A 1 238 ? -1.569 17.922 11.273 1 91.56 238 GLU A C 1
ATOM 1829 O O . GLU A 1 238 ? -2.373 17.344 12.008 1 91.56 238 GLU A O 1
ATOM 1834 N N . ASN A 1 239 ? -1.256 17.516 10.055 1 93.31 239 ASN A N 1
ATOM 1835 C CA . ASN A 1 239 ? -1.929 16.359 9.469 1 93.31 239 ASN A CA 1
ATOM 1836 C C . ASN A 1 239 ? -1.038 15.117 9.484 1 93.31 239 ASN A C 1
ATOM 1838 O O . ASN A 1 239 ? -1.316 14.141 8.789 1 93.31 239 ASN A O 1
ATOM 1842 N N . ILE A 1 240 ? 0.069 15.219 10.18 1 97.19 240 ILE A N 1
ATOM 1843 C CA . ILE A 1 240 ? 0.928 14.078 10.461 1 97.19 240 ILE A CA 1
ATOM 1844 C C . ILE A 1 240 ? 0.823 13.703 11.938 1 97.19 240 ILE A C 1
ATOM 1846 O O . ILE A 1 240 ? 1.337 14.414 12.805 1 97.19 240 ILE A O 1
ATOM 1850 N N . LEU A 1 241 ? 0.193 12.625 12.188 1 96.88 241 LEU A N 1
ATOM 1851 C CA . LEU A 1 241 ? -0.007 12.156 13.555 1 96.88 241 LEU A CA 1
ATOM 1852 C C . LEU A 1 241 ? 1.054 11.133 13.945 1 96.88 241 LEU A C 1
ATOM 1854 O O . LEU A 1 241 ? 1.765 10.617 13.078 1 96.88 241 LEU A O 1
ATOM 1858 N N . LEU A 1 242 ? 1.188 10.914 15.242 1 95.62 242 LEU A N 1
ATOM 1859 C CA . LEU A 1 242 ? 2.166 9.961 15.75 1 95.62 242 LEU A CA 1
ATOM 1860 C C . LEU A 1 242 ? 1.478 8.812 16.484 1 95.62 242 LEU A C 1
ATOM 1862 O O . LEU A 1 242 ? 0.65 9.047 17.359 1 95.62 242 LEU A O 1
ATOM 1866 N N . ASP A 1 243 ? 1.84 7.629 16.109 1 93.88 243 ASP A N 1
ATOM 1867 C CA . ASP A 1 243 ? 1.251 6.461 16.766 1 93.88 243 ASP A CA 1
ATOM 1868 C C . ASP A 1 243 ? 1.956 6.156 18.078 1 93.88 243 ASP A C 1
ATOM 1870 O O . ASP A 1 243 ? 2.713 6.98 18.594 1 93.88 243 ASP A O 1
ATOM 1874 N N . ASP A 1 244 ? 1.7 4.977 18.625 1 91.19 244 ASP A N 1
ATOM 1875 C CA . ASP A 1 244 ? 2.203 4.605 19.938 1 91.19 244 ASP A CA 1
ATOM 1876 C C . ASP A 1 244 ? 3.717 4.398 19.906 1 91.19 244 ASP A C 1
ATOM 1878 O O . ASP A 1 244 ? 4.379 4.477 20.953 1 91.19 244 ASP A O 1
ATOM 1882 N N . ARG A 1 245 ? 4.273 4.168 18.797 1 91.69 245 ARG A N 1
ATOM 1883 C CA . ARG A 1 245 ? 5.715 3.984 18.656 1 91.69 245 ARG A CA 1
ATOM 1884 C C . ARG A 1 245 ? 6.375 5.238 18.094 1 91.69 245 ARG A C 1
ATOM 1886 O O . ARG A 1 245 ? 7.52 5.195 17.641 1 91.69 245 ARG A O 1
ATOM 1893 N N . LEU A 1 246 ? 5.516 6.332 17.953 1 93.88 246 LEU A N 1
ATOM 1894 C CA . LEU A 1 246 ? 5.969 7.641 17.5 1 93.88 246 LEU A CA 1
ATOM 1895 C C . LEU A 1 246 ? 6.367 7.598 16.031 1 93.88 246 LEU A C 1
ATOM 1897 O O . LEU A 1 246 ? 7.312 8.266 15.617 1 93.88 246 LEU A O 1
ATOM 1901 N N . ARG A 1 247 ? 5.703 6.691 15.32 1 95.75 247 ARG A N 1
ATOM 1902 C CA . ARG A 1 247 ? 5.844 6.668 13.867 1 95.75 247 ARG A CA 1
ATOM 1903 C C . ARG A 1 247 ? 4.875 7.637 13.211 1 95.75 247 ARG A C 1
ATOM 1905 O O . ARG A 1 247 ? 3.766 7.852 13.703 1 95.75 247 ARG A O 1
ATOM 1912 N N . GLY A 1 248 ? 5.297 8.258 12.117 1 97.12 248 GLY A N 1
ATOM 1913 C CA . GLY A 1 248 ? 4.484 9.242 11.422 1 97.12 248 GLY A CA 1
ATOM 1914 C C . GLY A 1 248 ? 3.34 8.625 10.641 1 97.12 248 GLY A C 1
ATOM 1915 O O . GLY A 1 248 ? 3.537 7.656 9.898 1 97.12 248 GLY A O 1
ATOM 1916 N N . MET A 1 249 ? 2.143 9.164 10.836 1 97.31 249 MET A N 1
ATOM 1917 C CA . MET A 1 249 ? 0.924 8.758 10.141 1 97.31 249 MET A CA 1
ATOM 1918 C C . MET A 1 249 ? 0.28 9.938 9.43 1 97.31 249 MET A C 1
ATOM 1920 O O . MET A 1 249 ? -0.101 10.922 10.07 1 97.31 249 MET A O 1
ATOM 1924 N N . VAL A 1 250 ? 0.155 9.805 8.109 1 97.25 250 VAL A N 1
ATOM 1925 C CA . VAL A 1 250 ? -0.508 10.867 7.355 1 97.25 250 VAL A CA 1
ATOM 1926 C C . VAL A 1 250 ? -2.02 10.781 7.559 1 97.25 250 VAL A C 1
ATOM 1928 O O . VAL A 1 250 ? -2.594 9.688 7.52 1 97.25 250 VAL A O 1
ATOM 1931 N N . SER A 1 251 ? -2.611 11.883 7.816 1 93.56 251 SER A N 1
ATOM 1932 C CA . SER A 1 251 ? -4.043 11.938 8.102 1 93.56 251 SER A CA 1
ATOM 1933 C C . SER A 1 251 ? -4.711 13.086 7.363 1 93.56 251 SER A C 1
ATOM 1935 O O . SER A 1 251 ? -4.055 13.828 6.633 1 93.56 251 SER A O 1
ATOM 1937 N N . ASP A 1 252 ? -6.047 13.117 7.449 1 88.56 252 ASP A N 1
ATOM 1938 C CA . ASP A 1 252 ? -6.914 14.172 6.93 1 88.56 252 ASP A CA 1
ATOM 1939 C C . ASP A 1 252 ? -6.852 14.234 5.406 1 88.56 252 ASP A C 1
ATOM 1941 O O . ASP A 1 252 ? -6.098 15.031 4.844 1 88.56 252 ASP A O 1
ATOM 1945 N N . PHE A 1 253 ? -7.637 13.594 4.773 1 89.25 253 PHE A N 1
ATOM 1946 C CA . PHE A 1 253 ? -7.715 13.523 3.32 1 89.25 253 PHE A CA 1
ATOM 1947 C C . PHE A 1 253 ? -8.875 14.375 2.799 1 89.25 253 PHE A C 1
ATOM 1949 O O . PHE A 1 253 ? -9.438 14.078 1.747 1 89.25 253 PHE A O 1
ATOM 1956 N N . GLY A 1 254 ? -9.234 15.359 3.529 1 83.19 254 GLY A N 1
ATOM 1957 C CA . GLY A 1 254 ? -10.375 16.188 3.188 1 83.19 254 GLY A CA 1
ATOM 1958 C C . GLY A 1 254 ? -10.227 16.891 1.854 1 83.19 254 GLY A C 1
ATOM 1959 O O . GLY A 1 254 ? -11.203 17.078 1.125 1 83.19 254 GLY A O 1
ATOM 1960 N N . LEU A 1 255 ? -9.055 17.266 1.522 1 80 255 LEU A N 1
ATOM 1961 C CA . LEU A 1 255 ? -8.812 18.016 0.295 1 80 255 LEU A CA 1
ATOM 1962 C C . LEU A 1 255 ? -8.289 17.094 -0.806 1 80 255 LEU A C 1
ATOM 1964 O O . LEU A 1 255 ? -8 17.562 -1.916 1 80 255 LEU A O 1
ATOM 1968 N N . SER A 1 256 ? -8.133 15.844 -0.457 1 86.25 256 SER A N 1
ATOM 1969 C CA . SER A 1 256 ? -7.504 14.922 -1.395 1 86.25 256 SER A CA 1
ATOM 1970 C C . SER A 1 256 ? -8.352 14.742 -2.648 1 86.25 256 SER A C 1
ATOM 1972 O O . SER A 1 256 ? -9.555 15.031 -2.639 1 86.25 256 SER A O 1
ATOM 1974 N N . THR A 1 257 ? -7.707 14.398 -3.646 1 78.56 257 THR A N 1
ATOM 1975 C CA . THR A 1 257 ? -8.383 14.109 -4.906 1 78.56 257 THR A CA 1
ATOM 1976 C C . THR A 1 257 ? -7.809 12.844 -5.547 1 78.56 257 THR A C 1
ATOM 1978 O O . THR A 1 257 ? -6.625 12.539 -5.379 1 78.56 257 THR A O 1
ATOM 1981 N N . LEU A 1 258 ? -8.75 12.188 -6.184 1 74.25 258 LEU A N 1
ATOM 1982 C CA . LEU A 1 258 ? -8.344 11.008 -6.938 1 74.25 258 LEU A CA 1
ATOM 1983 C C . LEU A 1 258 ? -8.047 11.359 -8.391 1 74.25 258 LEU A C 1
ATOM 1985 O O . LEU A 1 258 ? -8.758 12.172 -8.992 1 74.25 258 LEU A O 1
ATOM 1989 N N . MET A 1 259 ? -6.953 10.938 -8.789 1 75.5 259 MET A N 1
ATOM 1990 C CA . MET A 1 259 ? -6.586 11.141 -10.188 1 75.5 259 MET A CA 1
ATOM 1991 C C . MET A 1 259 ? -6.535 9.805 -10.93 1 75.5 259 MET A C 1
ATOM 1993 O O . MET A 1 259 ? -5.82 8.891 -10.523 1 75.5 259 MET A O 1
ATOM 1997 N N . GLY A 1 260 ? -7.418 9.734 -11.898 1 64.31 260 GLY A N 1
ATOM 1998 C CA . GLY A 1 260 ? -7.406 8.539 -12.727 1 64.31 260 GLY A CA 1
ATOM 1999 C C . GLY A 1 260 ? -6.16 8.422 -13.578 1 64.31 260 GLY A C 1
ATOM 2000 O O . GLY A 1 260 ? -5.367 9.359 -13.672 1 64.31 260 GLY A O 1
ATOM 2001 N N . LYS A 1 261 ? -5.949 7.344 -14.148 1 60.84 261 LYS A N 1
ATOM 2002 C CA . LYS A 1 261 ? -4.777 7.012 -14.953 1 60.84 261 LYS A CA 1
ATOM 2003 C C . LYS A 1 261 ? -4.617 7.988 -16.109 1 60.84 261 LYS A C 1
ATOM 2005 O O . LYS A 1 261 ? -3.496 8.32 -16.5 1 60.84 261 LYS A O 1
ATOM 2010 N N . GLU A 1 262 ? -5.688 8.547 -16.453 1 59.66 262 GLU A N 1
ATOM 2011 C CA . GLU A 1 262 ? -5.633 9.383 -17.641 1 59.66 262 GLU A CA 1
ATOM 2012 C C . GLU A 1 262 ? -5.559 10.867 -17.281 1 59.66 262 GLU A C 1
ATOM 2014 O O . GLU A 1 262 ? -5.383 11.719 -18.141 1 59.66 262 GLU A O 1
ATOM 2019 N N . GLN A 1 263 ? -5.621 11.055 -16.016 1 66.38 263 GLN A N 1
ATOM 2020 C CA . GLN A 1 263 ? -5.629 12.453 -15.594 1 66.38 263 GLN A CA 1
ATOM 2021 C C . GLN A 1 263 ? -4.246 12.898 -15.133 1 66.38 263 GLN A C 1
ATOM 2023 O O . GLN A 1 263 ? -3.615 12.234 -14.312 1 66.38 263 GLN A O 1
ATOM 2028 N N . SER A 1 264 ? -3.785 13.883 -15.797 1 66 264 SER A N 1
ATOM 2029 C CA . SER A 1 264 ? -2.451 14.352 -15.438 1 66 264 SER A CA 1
ATOM 2030 C C . SER A 1 264 ? -2.518 15.469 -14.406 1 66 264 SER A C 1
ATOM 2032 O O . SER A 1 264 ? -1.551 15.711 -13.68 1 66 264 SER A O 1
ATOM 2034 N N . ARG A 1 265 ? -3.721 16.281 -14.469 1 69.62 265 ARG A N 1
ATOM 2035 C CA . ARG A 1 265 ? -3.855 17.391 -13.539 1 69.62 265 ARG A CA 1
ATOM 2036 C C . ARG A 1 265 ? -5.316 17.609 -13.148 1 69.62 265 ARG A C 1
ATOM 2038 O O . ARG A 1 265 ? -6.223 17.234 -13.898 1 69.62 265 ARG A O 1
ATOM 2045 N N . VAL A 1 266 ? -5.508 18.094 -11.906 1 65.81 266 VAL A N 1
ATOM 2046 C CA . VAL A 1 266 ? -6.859 18.438 -11.461 1 65.81 266 VAL A CA 1
ATOM 2047 C C . VAL A 1 266 ? -6.938 19.922 -11.117 1 65.81 266 VAL A C 1
ATOM 2049 O O . VAL A 1 266 ? -6.09 20.438 -10.391 1 65.81 266 VAL A O 1
ATOM 2052 N N . VAL A 1 267 ? -7.754 20.578 -11.812 1 57.25 267 VAL A N 1
ATOM 2053 C CA . VAL A 1 267 ? -7.984 21.984 -11.523 1 57.25 267 VAL A CA 1
ATOM 2054 C C . VAL A 1 267 ? -9.117 22.125 -10.508 1 57.25 267 VAL A C 1
ATOM 2056 O O . VAL A 1 267 ? -10.234 21.656 -10.758 1 57.25 267 VAL A O 1
ATOM 2059 N N . THR A 1 268 ? -8.75 22.422 -9.266 1 60 268 THR A N 1
ATOM 2060 C CA . THR A 1 268 ? -9.758 22.594 -8.219 1 60 268 THR A CA 1
ATOM 2061 C C . THR A 1 268 ? -9.578 23.938 -7.516 1 60 268 THR A C 1
ATOM 2063 O O . THR A 1 268 ? -8.602 24.641 -7.758 1 60 268 THR A O 1
ATOM 2066 N N . THR A 1 269 ? -10.609 24.359 -6.762 1 58.91 269 THR A N 1
ATOM 2067 C CA . THR A 1 269 ? -10.523 25.531 -5.906 1 58.91 269 THR A CA 1
ATOM 2068 C C . THR A 1 269 ? -9.375 25.406 -4.914 1 58.91 269 THR A C 1
ATOM 2070 O O . THR A 1 269 ? -9.117 24.328 -4.391 1 58.91 269 THR A O 1
ATOM 2073 N N . VAL A 1 270 ? -8.648 26.438 -4.949 1 58.25 270 VAL A N 1
ATOM 2074 C CA . VAL A 1 270 ? -7.473 26.453 -4.082 1 58.25 270 VAL A CA 1
ATOM 2075 C C . VAL A 1 270 ? -7.914 26.406 -2.619 1 58.25 270 VAL A C 1
ATOM 2077 O O . VAL A 1 270 ? -8.695 27.25 -2.178 1 58.25 270 VAL A O 1
ATOM 2080 N N . ARG A 1 271 ? -7.676 25.344 -2.072 1 64.5 271 ARG A N 1
ATOM 2081 C CA . ARG A 1 271 ? -7.859 25.172 -0.634 1 64.5 271 ARG A CA 1
ATOM 2082 C C . ARG A 1 271 ? -6.602 24.625 0.019 1 64.5 271 ARG A C 1
ATOM 2084 O O . ARG A 1 271 ? -5.887 23.812 -0.585 1 64.5 271 ARG A O 1
ATOM 2091 N N . GLY A 1 272 ? -6.195 25.219 1.013 1 63.94 272 GLY A N 1
ATOM 2092 C CA . GLY A 1 272 ? -5.047 24.703 1.735 1 63.94 272 GLY A CA 1
ATOM 2093 C C . GLY A 1 272 ? -4.512 25.656 2.779 1 63.94 272 GLY A C 1
ATOM 2094 O O . GLY A 1 272 ? -5.211 26.594 3.191 1 63.94 272 GLY A O 1
ATOM 2095 N N . THR A 1 273 ? -3.453 25.25 3.344 1 70 273 THR A N 1
ATOM 2096 C CA . THR A 1 273 ? -2.793 26.062 4.355 1 70 273 THR A CA 1
ATOM 2097 C C . THR A 1 273 ? -1.643 26.859 3.746 1 70 273 THR A C 1
ATOM 2099 O O . THR A 1 273 ? -0.745 26.297 3.125 1 70 273 THR A O 1
ATOM 2102 N N . THR A 1 274 ? -1.786 28.094 4.023 1 69.5 274 THR A N 1
ATOM 2103 C CA . THR A 1 274 ? -0.758 28.984 3.512 1 69.5 274 THR A CA 1
ATOM 2104 C C . THR A 1 274 ? 0.622 28.562 4.016 1 69.5 274 THR A C 1
ATOM 2106 O O . THR A 1 274 ? 0.768 28.141 5.16 1 69.5 274 THR A O 1
ATOM 2109 N N . GLY A 1 275 ? 1.593 28.5 3.238 1 76.5 275 GLY A N 1
ATOM 2110 C CA . GLY A 1 275 ? 2.959 28.172 3.607 1 76.5 275 GLY A CA 1
ATOM 2111 C C . GLY A 1 275 ? 3.387 26.797 3.121 1 76.5 275 GLY A C 1
ATOM 2112 O O . GLY A 1 275 ? 4.578 26.484 3.111 1 76.5 275 GLY A O 1
ATOM 2113 N N . TYR A 1 276 ? 2.312 26.078 2.793 1 85.38 276 TYR A N 1
ATOM 2114 C CA . TYR A 1 276 ? 2.656 24.734 2.338 1 85.38 276 TYR A CA 1
ATOM 2115 C C . TYR A 1 276 ? 2.215 24.516 0.894 1 85.38 276 TYR A C 1
ATOM 2117 O O . TYR A 1 276 ? 2.523 23.484 0.292 1 85.38 276 TYR A O 1
ATOM 2125 N N . LEU A 1 277 ? 1.552 25.484 0.359 1 83.38 277 LEU A N 1
ATOM 2126 C CA . LEU A 1 277 ? 0.983 25.328 -0.976 1 83.38 277 LEU A CA 1
ATOM 2127 C C . LEU A 1 277 ? 2.057 25.5 -2.045 1 83.38 277 LEU A C 1
ATOM 2129 O O . LEU A 1 277 ? 2.865 26.422 -1.987 1 83.38 277 LEU A O 1
ATOM 2133 N N . ALA A 1 278 ? 1.926 24.625 -2.957 1 88.31 278 ALA A N 1
ATOM 2134 C CA . ALA A 1 278 ? 2.832 24.734 -4.098 1 88.31 278 ALA A CA 1
ATOM 2135 C C . ALA A 1 278 ? 2.514 25.969 -4.938 1 88.31 278 ALA A C 1
ATOM 2137 O O . ALA A 1 278 ? 1.351 26.359 -5.055 1 88.31 278 ALA A O 1
ATOM 2138 N N . PRO A 1 279 ? 3.521 26.484 -5.504 1 84 279 PRO A N 1
ATOM 2139 C CA . PRO A 1 279 ? 3.332 27.703 -6.305 1 84 279 PRO A CA 1
ATOM 2140 C C . PRO A 1 279 ? 2.299 27.516 -7.414 1 84 279 PRO A C 1
ATOM 2142 O O . PRO A 1 279 ? 1.496 28.422 -7.668 1 84 279 PRO A O 1
ATOM 2145 N N . GLU A 1 280 ? 2.279 26.391 -8.109 1 83.62 280 GLU A N 1
ATOM 2146 C CA . GLU A 1 280 ? 1.333 26.188 -9.203 1 83.62 280 GLU A CA 1
ATOM 2147 C C . GLU A 1 280 ? -0.105 26.172 -8.688 1 83.62 280 GLU A C 1
ATOM 2149 O O . GLU A 1 280 ? -1.034 26.516 -9.414 1 83.62 280 GLU A O 1
ATOM 2154 N N . TRP A 1 281 ? -0.221 25.719 -7.523 1 78.19 281 TRP A N 1
ATOM 2155 C CA . TRP A 1 281 ? -1.543 25.703 -6.906 1 78.19 281 TRP A CA 1
ATOM 2156 C C . TRP A 1 281 ? -2.02 27.125 -6.617 1 78.19 281 TRP A C 1
ATOM 2158 O O . TRP A 1 281 ? -3.174 27.469 -6.883 1 78.19 281 TRP A O 1
ATOM 2168 N N . LEU A 1 282 ? -1.158 27.906 -6.152 1 71.38 282 LEU A N 1
ATOM 2169 C CA . LEU A 1 282 ? -1.45 29.297 -5.836 1 71.38 282 LEU A CA 1
ATOM 2170 C C . LEU A 1 282 ? -1.788 30.078 -7.098 1 71.38 282 LEU A C 1
ATOM 2172 O O . LEU A 1 282 ? -2.625 30.984 -7.066 1 71.38 282 LEU A O 1
ATOM 2176 N N . LEU A 1 283 ? -1.178 29.625 -8.172 1 71.62 283 LEU A N 1
ATOM 2177 C CA . LEU A 1 283 ? -1.344 30.344 -9.438 1 71.62 283 LEU A CA 1
ATOM 2178 C C . LEU A 1 283 ? -2.525 29.797 -10.227 1 71.62 283 LEU A C 1
ATOM 2180 O O . LEU A 1 283 ? -2.834 30.281 -11.312 1 71.62 283 LEU A O 1
ATOM 2184 N N . GLY A 1 284 ? -3.135 28.734 -9.727 1 72.25 284 GLY A N 1
ATOM 2185 C CA . GLY A 1 284 ? -4.312 28.172 -10.367 1 72.25 284 GLY A CA 1
ATOM 2186 C C . GLY A 1 284 ? -3.982 27.281 -11.547 1 72.25 284 GLY A C 1
ATOM 2187 O O . GLY A 1 284 ? -4.824 27.062 -12.422 1 72.25 284 GLY A O 1
ATOM 2188 N N . ALA A 1 285 ? -2.752 26.859 -11.68 1 73.88 285 ALA A N 1
ATOM 2189 C CA . ALA A 1 285 ? -2.318 26.078 -12.828 1 73.88 285 ALA A CA 1
ATOM 2190 C C . ALA A 1 285 ? -2.684 24.609 -12.664 1 73.88 285 ALA A C 1
ATOM 2192 O O . ALA A 1 285 ? -2.367 23.781 -13.531 1 73.88 285 ALA A O 1
ATOM 2193 N N . GLY A 1 286 ? -3.418 24.297 -11.625 1 79 286 GLY A N 1
ATOM 2194 C CA . GLY A 1 286 ? -3.762 22.906 -11.414 1 79 286 GLY A CA 1
ATOM 2195 C C . GLY A 1 286 ? -2.805 22.188 -10.477 1 79 286 GLY A C 1
ATOM 2196 O O . GLY A 1 286 ? -1.707 22.688 -10.211 1 79 286 GLY A O 1
ATOM 2197 N N . VAL A 1 287 ? -3.297 21.031 -10.031 1 85.25 287 VAL A N 1
ATOM 2198 C CA . VAL A 1 287 ? -2.494 20.312 -9.047 1 85.25 287 VAL A CA 1
ATOM 2199 C C . VAL A 1 287 ? -2.154 18.922 -9.57 1 85.25 287 VAL A C 1
ATOM 2201 O O . VAL A 1 287 ? -2.916 18.344 -10.352 1 85.25 287 VAL A O 1
ATOM 2204 N N . THR A 1 288 ? -0.971 18.484 -9.297 1 90.12 288 THR A N 1
ATOM 2205 C CA . THR A 1 288 ? -0.487 17.125 -9.516 1 90.12 288 THR A CA 1
ATOM 2206 C C . THR A 1 288 ? 0.104 16.547 -8.234 1 90.12 288 THR A C 1
ATOM 2208 O O . THR A 1 288 ? 0.082 17.203 -7.188 1 90.12 288 THR A O 1
ATOM 2211 N N . GLU A 1 289 ? 0.612 15.375 -8.336 1 94.12 289 GLU A N 1
ATOM 2212 C CA . GLU A 1 289 ? 1.263 14.781 -7.168 1 94.12 289 GLU A CA 1
ATOM 2213 C C . GLU A 1 289 ? 2.461 15.609 -6.719 1 94.12 289 GLU A C 1
ATOM 2215 O O . GLU A 1 289 ? 2.879 15.531 -5.562 1 94.12 289 GLU A O 1
ATOM 2220 N N . LYS A 1 290 ? 2.949 16.422 -7.68 1 95.5 290 LYS A N 1
ATOM 2221 C CA . LYS A 1 290 ? 4.113 17.25 -7.375 1 95.5 290 LYS A CA 1
ATOM 2222 C C . LYS A 1 290 ? 3.762 18.344 -6.371 1 95.5 290 LYS A C 1
ATOM 2224 O O . LYS A 1 290 ? 4.645 18.906 -5.719 1 95.5 290 LYS A O 1
ATOM 2229 N N . SER A 1 291 ? 2.498 18.672 -6.254 1 93.56 291 SER A N 1
ATOM 2230 C CA . SER A 1 291 ? 2.061 19.625 -5.23 1 93.56 291 SER A CA 1
ATOM 2231 C C . SER A 1 291 ? 2.273 19.047 -3.83 1 93.56 291 SER A C 1
ATOM 2233 O O . SER A 1 291 ? 2.684 19.766 -2.918 1 93.56 291 SER A O 1
ATOM 2235 N N . ASP A 1 292 ? 2.01 17.766 -3.688 1 96.56 292 ASP A N 1
ATOM 2236 C CA . ASP A 1 292 ? 2.295 17.094 -2.426 1 96.56 292 ASP A CA 1
ATOM 2237 C C . ASP A 1 292 ? 3.791 17.094 -2.125 1 96.56 292 ASP A C 1
ATOM 2239 O O . ASP A 1 292 ? 4.199 17.25 -0.971 1 96.56 292 ASP A O 1
ATOM 2243 N N . VAL A 1 293 ? 4.551 16.906 -3.18 1 98.31 293 VAL A N 1
ATOM 2244 C CA . VAL A 1 293 ? 6 16.859 -3.023 1 98.31 293 VAL A CA 1
ATOM 2245 C C . VAL A 1 293 ? 6.504 18.188 -2.473 1 98.31 293 VAL A C 1
ATOM 2247 O O . VAL A 1 293 ? 7.352 18.219 -1.576 1 98.31 293 VAL A O 1
ATOM 2250 N N . TYR A 1 294 ? 5.961 19.234 -2.984 1 96.25 294 TYR A N 1
ATOM 2251 C CA . TYR A 1 294 ? 6.324 20.562 -2.504 1 96.25 294 TYR A CA 1
ATOM 2252 C C . TYR A 1 294 ? 5.992 20.719 -1.024 1 96.25 294 TYR A C 1
ATOM 2254 O O . TYR A 1 294 ? 6.844 21.125 -0.228 1 96.25 294 TYR A O 1
ATOM 2262 N N . SER A 1 295 ? 4.762 20.406 -0.695 1 96.38 295 SER A N 1
ATOM 2263 C CA . SER A 1 295 ? 4.32 20.516 0.691 1 96.38 295 SER A CA 1
ATOM 2264 C C . SER A 1 295 ? 5.191 19.672 1.618 1 96.38 295 SER A C 1
ATOM 2266 O O . SER A 1 295 ? 5.508 20.094 2.732 1 96.38 295 SER A O 1
ATOM 2268 N N . TYR A 1 296 ? 5.539 18.531 1.157 1 98.5 296 TYR A N 1
ATOM 2269 C CA . TYR A 1 296 ? 6.418 17.656 1.927 1 98.5 296 TYR A CA 1
ATOM 2270 C C . TYR A 1 296 ? 7.77 18.328 2.162 1 98.5 296 TYR A C 1
ATOM 2272 O O . TYR A 1 296 ? 8.32 18.25 3.262 1 98.5 296 TYR A O 1
ATOM 2280 N N . GLY A 1 297 ? 8.336 18.891 1.125 1 98.31 297 GLY A N 1
ATOM 2281 C CA . GLY A 1 297 ? 9.57 19.641 1.284 1 98.31 297 GLY A CA 1
ATOM 2282 C C . GLY A 1 297 ? 9.492 20.703 2.357 1 98.31 297 GLY A C 1
ATOM 2283 O O . GLY A 1 297 ? 10.422 20.875 3.148 1 98.31 297 GLY A O 1
ATOM 2284 N N . MET A 1 298 ? 8.383 21.391 2.367 1 96.31 298 MET A N 1
ATOM 2285 C CA . MET A 1 298 ? 8.164 22.422 3.389 1 96.31 298 MET A CA 1
ATOM 2286 C C . MET A 1 298 ? 8.133 21.797 4.781 1 96.31 298 MET A C 1
ATOM 2288 O O . MET A 1 298 ? 8.703 22.359 5.723 1 96.31 298 MET A O 1
ATOM 2292 N N . VAL A 1 299 ? 7.508 20.688 4.898 1 97.81 299 VAL A N 1
ATOM 2293 C CA . VAL A 1 299 ? 7.453 19.984 6.172 1 97.81 299 VAL A CA 1
ATOM 2294 C C . VAL A 1 299 ? 8.859 19.578 6.598 1 97.81 299 VAL A C 1
ATOM 2296 O O . VAL A 1 299 ? 9.219 19.688 7.773 1 97.81 299 VAL A O 1
ATOM 2299 N N . LEU A 1 300 ? 9.656 19.078 5.633 1 98.25 300 LEU A N 1
ATOM 2300 C CA . LEU A 1 300 ? 11.016 18.672 5.953 1 98.25 300 LEU A CA 1
ATOM 2301 C C . LEU A 1 300 ? 11.805 19.828 6.539 1 98.25 300 LEU A C 1
ATOM 2303 O O . LEU A 1 300 ? 12.578 19.656 7.484 1 98.25 300 LEU A O 1
ATOM 2307 N N . MET A 1 301 ? 11.625 21.031 5.988 1 96.75 301 MET A N 1
ATOM 2308 C CA . MET A 1 301 ? 12.305 22.219 6.5 1 96.75 301 MET A CA 1
ATOM 2309 C C . MET A 1 301 ? 11.93 22.469 7.957 1 96.75 301 MET A C 1
ATOM 2311 O O . MET A 1 301 ? 12.789 22.797 8.773 1 96.75 301 MET A O 1
ATOM 2315 N N . GLU A 1 302 ? 10.734 22.266 8.195 1 95.31 302 GLU A N 1
ATOM 2316 C CA . GLU A 1 302 ? 10.266 22.516 9.555 1 95.31 302 GLU A CA 1
ATOM 2317 C C . GLU A 1 302 ? 10.734 21.422 10.516 1 95.31 302 GLU A C 1
ATOM 2319 O O . GLU A 1 302 ? 11 21.703 11.688 1 95.31 302 GLU A O 1
ATOM 2324 N N . ILE A 1 303 ? 10.789 20.203 10.023 1 95.88 303 ILE A N 1
ATOM 2325 C CA . ILE A 1 303 ? 11.352 19.109 10.805 1 95.88 303 ILE A CA 1
ATOM 2326 C C . ILE A 1 303 ? 12.812 19.422 11.148 1 95.88 303 ILE A C 1
ATOM 2328 O O . ILE A 1 303 ? 13.242 19.203 12.281 1 95.88 303 ILE A O 1
ATOM 2332 N N . LEU A 1 304 ? 13.5 19.953 10.211 1 94.94 304 LEU A N 1
ATOM 2333 C CA . LEU A 1 304 ? 14.914 20.281 10.359 1 94.94 304 LEU A CA 1
ATOM 2334 C C . LEU A 1 304 ? 15.109 21.438 11.32 1 94.94 304 LEU A C 1
ATOM 2336 O O . LEU A 1 304 ? 15.914 21.344 12.25 1 94.94 304 LEU A O 1
ATOM 2340 N N . GLY A 1 305 ? 14.367 22.484 11.133 1 93.94 305 GLY A N 1
ATOM 2341 C CA . GLY A 1 305 ? 14.586 23.719 11.859 1 93.94 305 GLY A CA 1
ATOM 2342 C C . GLY A 1 305 ? 13.812 23.797 13.164 1 93.94 305 GLY A C 1
ATOM 2343 O O . GLY A 1 305 ? 14.117 24.609 14.031 1 93.94 305 GLY A O 1
ATOM 2344 N N . GLY A 1 306 ? 12.75 23 13.227 1 92.69 306 GLY A N 1
ATOM 2345 C CA . GLY A 1 306 ? 11.914 23.078 14.406 1 92.69 306 GLY A CA 1
ATOM 2346 C C . GLY A 1 306 ? 11.117 24.359 14.508 1 92.69 306 GLY A C 1
ATOM 2347 O O . GLY A 1 306 ? 10.836 24.844 15.602 1 92.69 306 GLY A O 1
ATOM 2348 N N . ARG A 1 307 ? 10.914 24.953 13.414 1 90.12 307 ARG A N 1
ATOM 2349 C CA . ARG A 1 307 ? 10.188 26.219 13.328 1 90.12 307 ARG A CA 1
ATOM 2350 C C . ARG A 1 307 ? 9.32 26.266 12.086 1 90.12 307 ARG A C 1
ATOM 2352 O O . ARG A 1 307 ? 9.539 25.516 11.133 1 90.12 307 ARG A O 1
ATOM 2359 N N . ARG A 1 308 ? 8.391 27.172 12.141 1 89.5 308 ARG A N 1
ATOM 2360 C CA . ARG A 1 308 ? 7.531 27.359 10.984 1 89.5 308 ARG A CA 1
ATOM 2361 C C . ARG A 1 308 ? 8.297 27.984 9.82 1 89.5 308 ARG A C 1
ATOM 2363 O O . ARG A 1 308 ? 9.219 28.781 10.031 1 89.5 308 ARG A O 1
ATOM 2370 N N . ASN A 1 309 ? 7.875 27.641 8.656 1 90.25 309 ASN A N 1
ATOM 2371 C CA . ASN A 1 309 ? 8.523 28.172 7.461 1 90.25 309 ASN A CA 1
ATOM 2372 C C . ASN A 1 309 ? 8.281 29.672 7.312 1 90.25 309 ASN A C 1
ATOM 2374 O O . ASN A 1 309 ? 9.164 30.406 6.879 1 90.25 309 ASN A O 1
ATOM 2378 N N . LEU A 1 310 ? 7.109 30.047 7.633 1 82.19 310 LEU A N 1
ATOM 2379 C CA . LEU A 1 310 ? 6.727 31.453 7.539 1 82.19 310 LEU A CA 1
ATOM 2380 C C . LEU A 1 310 ? 6.48 32.031 8.922 1 82.19 310 LEU A C 1
ATOM 2382 O O . LEU A 1 310 ? 5.629 31.547 9.672 1 82.19 310 LEU A O 1
ATOM 2386 N N . GLN A 1 311 ? 7.336 33.062 9.242 1 77.5 311 GLN A N 1
ATOM 2387 C CA . GLN A 1 311 ? 7.168 33.719 10.531 1 77.5 311 GLN A CA 1
ATOM 2388 C C . GLN A 1 311 ? 7.258 35.219 10.398 1 77.5 311 GLN A C 1
ATOM 2390 O O . GLN A 1 311 ? 8.047 35.75 9.602 1 77.5 311 GLN A O 1
ATOM 2395 N N . LEU A 1 312 ? 6.367 35.844 11.078 1 72.62 312 LEU A N 1
ATOM 2396 C CA . LEU A 1 312 ? 6.445 37.312 11.164 1 72.62 312 LEU A CA 1
ATOM 2397 C C . LEU A 1 312 ? 7.402 37.75 12.266 1 72.62 312 LEU A C 1
ATOM 2399 O O . LEU A 1 312 ? 7.25 37.344 13.422 1 72.62 312 LEU A O 1
ATOM 2403 N N . GLN A 1 313 ? 8.477 38.312 11.914 1 68.38 313 GLN A N 1
ATOM 2404 C CA . GLN A 1 313 ? 9.461 38.75 12.898 1 68.38 313 GLN A CA 1
ATOM 2405 C C . GLN A 1 313 ? 9.398 40.281 13.086 1 68.38 313 GLN A C 1
ATOM 2407 O O . GLN A 1 313 ? 9.203 41.031 12.117 1 68.38 313 GLN A O 1
ATOM 2412 N N . ALA A 1 314 ? 9.281 40.688 14.367 1 63.75 314 ALA A N 1
ATOM 2413 C CA . ALA A 1 314 ? 9.32 42.125 14.695 1 63.75 314 ALA A CA 1
ATOM 2414 C C . ALA A 1 314 ? 10.734 42.688 14.555 1 63.75 314 ALA A C 1
ATOM 2416 O O . ALA A 1 314 ? 11.711 42.031 14.945 1 63.75 314 ALA A O 1
ATOM 2417 N N . GLU A 1 315 ? 10.953 43.594 13.594 1 60.47 315 GLU A N 1
ATOM 2418 C CA . GLU A 1 315 ? 12.25 44.25 13.531 1 60.47 315 GLU A CA 1
ATOM 2419 C C . GLU A 1 315 ? 12.359 45.344 14.586 1 60.47 315 GLU A C 1
ATOM 2421 O O . GLU A 1 315 ? 11.438 46.156 14.742 1 60.47 315 GLU A O 1
ATOM 2426 N N . PRO A 1 316 ? 13.305 45.188 15.492 1 58.16 316 PRO A N 1
ATOM 2427 C CA . PRO A 1 316 ? 13.5 46.25 16.484 1 58.16 316 PRO A CA 1
ATOM 2428 C C . PRO A 1 316 ? 13.805 47.594 15.852 1 58.16 316 PRO A C 1
ATOM 2430 O O . PRO A 1 316 ? 14.633 47.688 14.945 1 58.16 316 PRO A O 1
ATOM 2433 N N . GLY A 1 317 ? 12.953 48.344 15.188 1 53.38 317 GLY A N 1
ATOM 2434 C CA . GLY A 1 317 ? 13.312 49.719 14.828 1 53.38 317 GLY A CA 1
ATOM 2435 C C . GLY A 1 317 ? 12.656 50.75 15.711 1 53.38 317 GLY A C 1
ATOM 2436 O O . GLY A 1 317 ? 11.797 50.438 16.547 1 53.38 317 GLY A O 1
ATOM 2437 N N . PRO A 1 318 ? 13.375 51.969 15.852 1 54.38 318 PRO A N 1
ATOM 2438 C CA . PRO A 1 318 ? 12.914 53.062 16.734 1 54.38 318 PRO A CA 1
ATOM 2439 C C . PRO A 1 318 ? 11.398 53.25 16.688 1 54.38 318 PRO A C 1
ATOM 2441 O O . PRO A 1 318 ? 10.781 53.562 17.719 1 54.38 318 PRO A O 1
ATOM 2444 N N . SER A 1 319 ? 10.852 53.812 15.562 1 43.81 319 SER A N 1
ATOM 2445 C CA . SER A 1 319 ? 9.469 54.219 15.328 1 43.81 319 SER A CA 1
ATOM 2446 C C . SER A 1 319 ? 8.656 53.062 14.742 1 43.81 319 SER A C 1
ATOM 2448 O O . SER A 1 319 ? 8.93 52.594 13.633 1 43.81 319 SER A O 1
ATOM 2450 N N . GLY A 1 320 ? 7.719 52.344 15.414 1 50.47 320 GLY A N 1
ATOM 2451 C CA . GLY A 1 320 ? 6.734 51.281 15.203 1 50.47 320 GLY A CA 1
ATOM 2452 C C . GLY A 1 320 ? 7.27 50.125 14.391 1 50.47 320 GLY A C 1
ATOM 2453 O O . GLY A 1 320 ? 7.742 50.281 13.273 1 50.47 320 GLY A O 1
ATOM 2454 N N . GLY A 1 321 ? 7.863 49.125 14.906 1 49.91 321 GLY A N 1
ATOM 2455 C CA . GLY A 1 321 ? 8.641 47.969 14.5 1 49.91 321 GLY A CA 1
ATOM 2456 C C . GLY A 1 321 ? 8.078 47.281 13.266 1 49.91 321 GLY A C 1
ATOM 2457 O O . GLY A 1 321 ? 6.898 46.938 13.219 1 49.91 321 GLY A O 1
ATOM 2458 N N . SER A 1 322 ? 8.594 47.688 12.109 1 58.34 322 SER A N 1
ATOM 2459 C CA . SER A 1 322 ? 8.172 47.031 10.867 1 58.34 322 SER A CA 1
ATOM 2460 C C . SER A 1 322 ? 8.289 45.531 10.945 1 58.34 322 SER A C 1
ATOM 2462 O O . SER A 1 322 ? 9.195 45 11.602 1 58.34 322 SER A O 1
ATOM 2464 N N . ARG A 1 323 ? 7.156 44.875 10.867 1 62.59 323 ARG A N 1
ATOM 2465 C CA . ARG A 1 323 ? 7.117 43.438 10.844 1 62.59 323 ARG A CA 1
ATOM 2466 C C . ARG A 1 323 ? 7.516 42.875 9.477 1 62.59 323 ARG A C 1
ATOM 2468 O O . ARG A 1 323 ? 7.09 43.406 8.445 1 62.59 323 ARG A O 1
ATOM 2475 N N . ARG A 1 324 ? 8.719 42.156 9.5 1 66.81 324 ARG A N 1
ATOM 2476 C CA . ARG A 1 324 ? 9.117 41.5 8.258 1 66.81 324 ARG A CA 1
ATOM 2477 C C . ARG A 1 324 ? 8.898 40 8.336 1 66.81 324 ARG A C 1
ATOM 2479 O O . ARG A 1 324 ? 9.094 39.375 9.391 1 66.81 324 ARG A O 1
ATOM 2486 N N . TRP A 1 325 ? 8.398 39.406 7.238 1 71.44 325 TRP A N 1
ATOM 2487 C CA . TRP A 1 325 ? 8.219 37.938 7.133 1 71.44 325 TRP A CA 1
ATOM 2488 C C . TRP A 1 325 ? 9.555 37.25 6.918 1 71.44 325 TRP A C 1
ATOM 2490 O O . TRP A 1 325 ? 10.375 37.688 6.117 1 71.44 325 TRP A O 1
ATOM 2500 N N . SER A 1 326 ? 9.844 36.312 7.766 1 78 326 SER A N 1
ATOM 2501 C CA . SER A 1 326 ? 10.984 35.438 7.527 1 78 326 SER A CA 1
ATOM 2502 C C . SER A 1 326 ? 10.562 34.156 6.828 1 78 326 SER A C 1
ATOM 2504 O O . SER A 1 326 ? 9.5 33.594 7.125 1 78 326 SER A O 1
ATOM 2506 N N . TYR A 1 327 ? 11.258 33.844 5.836 1 87.56 327 TYR A N 1
ATOM 2507 C CA . TYR A 1 327 ? 11.008 32.625 5.043 1 87.56 327 TYR A CA 1
ATOM 2508 C C . TYR A 1 327 ? 12.133 31.625 5.207 1 87.56 327 TYR A C 1
ATOM 2510 O O . TYR A 1 327 ? 13.172 31.734 4.551 1 87.56 327 TYR A O 1
ATOM 2518 N N . PHE A 1 328 ? 11.914 30.688 5.996 1 90.56 328 PHE A N 1
ATOM 2519 C CA . PHE A 1 328 ? 12.922 29.75 6.449 1 90.56 328 PHE A CA 1
ATOM 2520 C C . PHE A 1 328 ? 13.516 28.984 5.27 1 90.56 328 PHE A C 1
ATOM 2522 O O . PHE A 1 328 ? 14.727 28.734 5.223 1 90.56 328 PHE A O 1
ATOM 2529 N N . PRO A 1 329 ? 12.742 28.594 4.23 1 92 329 PRO A N 1
ATOM 2530 C CA . PRO A 1 329 ? 13.312 27.875 3.084 1 92 329 PRO A CA 1
ATOM 2531 C C . PRO A 1 329 ? 14.422 28.656 2.389 1 92 329 PRO A C 1
ATOM 2533 O O . PRO A 1 329 ? 15.383 28.062 1.886 1 92 329 PRO A O 1
ATOM 2536 N N . LYS A 1 330 ? 14.266 29.938 2.367 1 89.94 330 LYS A N 1
ATOM 2537 C CA . LYS A 1 330 ? 15.328 30.75 1.789 1 89.94 330 LYS A CA 1
ATOM 2538 C C . LYS A 1 330 ? 16.609 30.641 2.602 1 89.94 330 LYS A C 1
ATOM 2540 O O . LYS A 1 330 ? 17.703 30.516 2.035 1 89.94 330 LYS A O 1
ATOM 2545 N N . LEU A 1 331 ? 16.453 30.734 3.871 1 91.5 331 LEU A N 1
ATOM 2546 C CA . LEU A 1 331 ? 17.609 30.578 4.742 1 91.5 331 LEU A CA 1
ATOM 2547 C C . LEU A 1 331 ? 18.281 29.219 4.52 1 91.5 331 LEU A C 1
ATOM 2549 O O . LEU A 1 331 ? 19.516 29.141 4.426 1 91.5 331 LEU A O 1
ATOM 2553 N N . VAL A 1 332 ? 17.5 28.172 4.441 1 94.75 332 VAL A N 1
ATOM 2554 C CA . VAL A 1 332 ? 18.031 26.828 4.227 1 94.75 332 VAL A CA 1
ATOM 2555 C C . VAL A 1 332 ? 18.797 26.781 2.906 1 94.75 332 VAL A C 1
ATOM 2557 O O . VAL A 1 332 ? 19.906 26.234 2.84 1 94.75 332 VAL A O 1
ATOM 2560 N N . ALA A 1 333 ? 18.219 27.297 1.872 1 93.81 333 ALA A N 1
ATOM 2561 C CA . ALA A 1 333 ? 18.844 27.312 0.555 1 93.81 333 ALA A CA 1
ATOM 2562 C C . ALA A 1 333 ? 20.172 28.062 0.589 1 93.81 333 ALA A C 1
ATOM 2564 O O . ALA A 1 333 ? 21.172 27.594 0.039 1 93.81 333 ALA A O 1
ATOM 2565 N N . ASP A 1 334 ? 20.188 29.234 1.224 1 92.75 334 ASP A N 1
ATOM 2566 C CA . ASP A 1 334 ? 21.391 30.047 1.327 1 92.75 334 ASP A CA 1
ATOM 2567 C C . ASP A 1 334 ? 22.484 29.297 2.096 1 92.75 334 ASP A C 1
ATOM 2569 O O . ASP A 1 334 ? 23.641 29.266 1.668 1 92.75 334 ASP A O 1
ATOM 2573 N N . MET A 1 335 ? 22.094 28.75 3.172 1 94.38 335 MET A N 1
ATOM 2574 C CA . MET A 1 335 ? 23.062 28.016 3.992 1 94.38 335 MET A CA 1
ATOM 2575 C C . MET A 1 335 ? 23.594 26.797 3.254 1 94.38 335 MET A C 1
ATOM 2577 O O . MET A 1 335 ? 24.766 26.438 3.4 1 94.38 335 MET A O 1
ATOM 2581 N N . ALA A 1 336 ? 22.766 26.125 2.537 1 92.69 336 ALA A N 1
ATOM 2582 C CA . ALA A 1 336 ? 23.203 24.969 1.741 1 92.69 336 ALA A CA 1
ATOM 2583 C C . ALA A 1 336 ? 24.234 25.391 0.693 1 92.69 336 ALA A C 1
ATOM 2585 O O . ALA A 1 336 ? 25.219 24.688 0.473 1 92.69 336 ALA A O 1
ATOM 2586 N N . ARG A 1 337 ? 24.031 26.469 0.05 1 91.25 337 ARG A N 1
ATOM 2587 C CA . ARG A 1 337 ? 24.938 26.984 -0.964 1 91.25 337 ARG A CA 1
ATOM 2588 C C . ARG A 1 337 ? 26.312 27.297 -0.361 1 91.25 337 ARG A C 1
ATOM 2590 O O . ARG A 1 337 ? 27.344 27.109 -1.012 1 91.25 337 ARG A O 1
ATOM 2597 N N . GLU A 1 338 ? 26.281 27.703 0.874 1 93.06 338 GLU A N 1
ATOM 2598 C CA . GLU A 1 338 ? 27.5 28.078 1.565 1 93.06 338 GLU A CA 1
ATOM 2599 C C . GLU A 1 338 ? 28.156 26.875 2.242 1 93.06 338 GLU A C 1
ATOM 2601 O O . GLU A 1 338 ? 29.203 27 2.879 1 93.06 338 GLU A O 1
ATOM 2606 N N . GLY A 1 339 ? 27.5 25.766 2.195 1 91.44 339 GLY A N 1
ATOM 2607 C CA . GLY A 1 339 ? 28.016 24.562 2.83 1 91.44 339 GLY A CA 1
ATOM 2608 C C . GLY A 1 339 ? 27.812 24.547 4.336 1 91.44 339 GLY A C 1
ATOM 2609 O O . GLY A 1 339 ? 28.5 23.812 5.047 1 91.44 339 GLY A O 1
ATOM 2610 N N . ARG A 1 340 ? 26.906 25.391 4.867 1 94 340 ARG A N 1
ATOM 2611 C CA . ARG A 1 340 ? 26.672 25.531 6.301 1 94 340 ARG A CA 1
ATOM 2612 C C . ARG A 1 340 ? 25.266 25.094 6.68 1 94 340 ARG A C 1
ATOM 2614 O O . ARG A 1 340 ? 24.625 25.719 7.535 1 94 340 ARG A O 1
ATOM 2621 N N . VAL A 1 341 ? 24.75 24.141 6.008 1 92.06 341 VAL A N 1
ATOM 2622 C CA . VAL A 1 341 ? 23.344 23.766 6.156 1 92.06 341 VAL A CA 1
ATOM 2623 C C . VAL A 1 341 ? 23.109 23.203 7.551 1 92.06 341 VAL A C 1
ATOM 2625 O O . VAL A 1 341 ? 21.984 23.234 8.062 1 92.06 341 VAL A O 1
ATOM 2628 N N . VAL A 1 342 ? 24.094 22.75 8.219 1 91.75 342 VAL A N 1
ATOM 2629 C CA . VAL A 1 342 ? 23.984 22.172 9.555 1 91.75 342 VAL A CA 1
ATOM 2630 C C . VAL A 1 342 ? 23.547 23.25 10.547 1 91.75 342 VAL A C 1
ATOM 2632 O O . VAL A 1 342 ? 22.922 22.953 11.562 1 91.75 342 VAL A O 1
ATOM 2635 N N . GLU A 1 343 ? 23.75 24.516 10.203 1 92.75 343 GLU A N 1
ATOM 2636 C CA . GLU A 1 343 ? 23.453 25.641 11.094 1 92.75 343 GLU A CA 1
ATOM 2637 C C . GLU A 1 343 ? 21.953 25.891 11.172 1 92.75 343 GLU A C 1
ATOM 2639 O O . GLU A 1 343 ? 21.484 26.594 12.062 1 92.75 343 GLU A O 1
ATOM 2644 N N . VAL A 1 344 ? 21.203 25.312 10.258 1 93.81 344 VAL A N 1
ATOM 2645 C CA . VAL A 1 344 ? 19.766 25.562 10.242 1 93.81 344 VAL A CA 1
ATOM 2646 C C . VAL A 1 344 ? 19.062 24.609 11.195 1 93.81 344 VAL A C 1
ATOM 2648 O O . VAL A 1 344 ? 17.875 24.766 11.469 1 93.81 344 VAL A O 1
ATOM 2651 N N . LEU A 1 345 ? 19.766 23.688 11.695 1 94.31 345 LEU A N 1
ATOM 2652 C CA . LEU A 1 345 ? 19.188 22.656 12.547 1 94.31 345 LEU A CA 1
ATOM 2653 C C . LEU A 1 345 ? 18.609 23.266 13.812 1 94.31 345 LEU A C 1
ATOM 2655 O O . LEU A 1 345 ? 19.188 24.188 14.391 1 94.31 345 LEU A O 1
ATOM 2659 N N . ASP A 1 346 ? 17.469 22.781 14.172 1 92.31 346 ASP A N 1
ATOM 2660 C CA . ASP A 1 346 ? 16.859 23.125 15.453 1 92.31 346 ASP A CA 1
ATOM 2661 C C . ASP A 1 346 ? 17.891 23.109 16.578 1 92.31 346 ASP A C 1
ATOM 2663 O O . ASP A 1 346 ? 18.531 22.094 16.812 1 92.31 346 ASP A O 1
ATOM 2667 N N . ARG A 1 347 ? 18.031 24.141 17.234 1 87.81 347 ARG A N 1
ATOM 2668 C CA . ARG A 1 347 ? 19.031 24.297 18.281 1 87.81 347 ARG A CA 1
ATOM 2669 C C . ARG A 1 347 ? 18.812 23.281 19.391 1 87.81 347 ARG A C 1
ATOM 2671 O O . ARG A 1 347 ? 19.766 22.891 20.062 1 87.81 347 ARG A O 1
ATOM 2678 N N . ARG A 1 348 ? 17.656 22.828 19.578 1 88 348 ARG A N 1
ATOM 2679 C CA . ARG A 1 348 ? 17.344 21.844 20.625 1 88 348 ARG A CA 1
ATOM 2680 C C . ARG A 1 348 ? 17.984 20.5 20.312 1 88 348 ARG A C 1
ATOM 2682 O O . ARG A 1 348 ? 18.094 19.641 21.188 1 88 348 ARG A O 1
ATOM 2689 N N . LEU A 1 349 ? 18.344 20.391 19.016 1 87.56 349 LEU A N 1
ATOM 2690 C CA . LEU A 1 349 ? 18.891 19.094 18.594 1 87.56 349 LEU A CA 1
ATOM 2691 C C . LEU A 1 349 ? 20.406 19.125 18.562 1 87.56 349 LEU A C 1
ATOM 2693 O O . LEU A 1 349 ? 21.062 18.094 18.359 1 87.56 349 LEU A O 1
ATOM 2697 N N . VAL A 1 350 ? 20.953 20.266 18.719 1 76.5 350 VAL A N 1
ATOM 2698 C CA . VAL A 1 350 ? 22.391 20.422 18.547 1 76.5 350 VAL A CA 1
ATOM 2699 C C . VAL A 1 350 ? 23.125 19.797 19.734 1 76.5 350 VAL A C 1
ATOM 2701 O O . VAL A 1 350 ? 22.875 20.172 20.891 1 76.5 350 VAL A O 1
ATOM 2704 N N . SER A 1 351 ? 23.469 18.656 19.484 1 72.19 351 SER A N 1
ATOM 2705 C CA . SER A 1 351 ? 24.406 18.016 20.406 1 72.19 351 SER A CA 1
ATOM 2706 C C . SER A 1 351 ? 25.641 17.5 19.672 1 72.19 351 SER A C 1
ATOM 2708 O O . SER A 1 351 ? 25.703 17.531 18.438 1 72.19 351 SER A O 1
ATOM 2710 N N . SER A 1 352 ? 26.672 17.188 20.344 1 60.59 352 SER A N 1
ATOM 2711 C CA . SER A 1 352 ? 27.922 16.672 19.797 1 60.59 352 SER A CA 1
ATOM 2712 C C . SER A 1 352 ? 27.688 15.406 18.984 1 60.59 352 SER A C 1
ATOM 2714 O O . SER A 1 352 ? 28.516 15.023 18.156 1 60.59 352 SER A O 1
ATOM 2716 N N . ALA A 1 353 ? 26.531 14.797 19.016 1 71.44 353 ALA A N 1
ATOM 2717 C CA . ALA A 1 353 ? 26.328 13.492 18.406 1 71.44 353 ALA A CA 1
ATOM 2718 C C . ALA A 1 353 ? 25.391 13.586 17.203 1 71.44 353 ALA A C 1
ATOM 2720 O O . ALA A 1 353 ? 24.953 12.562 16.672 1 71.44 353 ALA A O 1
ATOM 2721 N N . VAL A 1 354 ? 25.391 14.82 16.688 1 81.44 354 VAL A N 1
ATOM 2722 C CA . VAL A 1 354 ? 24.438 14.953 15.586 1 81.44 354 VAL A CA 1
ATOM 2723 C C . VAL A 1 354 ? 25.062 14.422 14.297 1 81.44 354 VAL A C 1
ATOM 2725 O O . VAL A 1 354 ? 26.203 14.75 13.977 1 81.44 354 VAL A O 1
ATOM 2728 N N . ASP A 1 355 ? 24.438 13.594 13.656 1 87.62 355 ASP A N 1
ATOM 2729 C CA . ASP A 1 355 ? 24.828 13.078 12.352 1 87.62 355 ASP A CA 1
ATOM 2730 C C . ASP A 1 355 ? 24.672 14.141 11.266 1 87.62 355 ASP A C 1
ATOM 2732 O O . ASP A 1 355 ? 23.594 14.273 10.68 1 87.62 355 ASP A O 1
ATOM 2736 N N . GLU A 1 356 ? 25.75 14.805 10.977 1 89.88 356 GLU A N 1
ATOM 2737 C CA . GLU A 1 356 ? 25.719 15.906 10.023 1 89.88 356 GLU A CA 1
ATOM 2738 C C . GLU A 1 356 ? 25.281 15.438 8.641 1 89.88 356 GLU A C 1
ATOM 2740 O O . GLU A 1 356 ? 24.656 16.188 7.887 1 89.88 356 GLU A O 1
ATOM 2745 N N . ALA A 1 357 ? 25.656 14.203 8.336 1 90.75 357 ALA A N 1
ATOM 2746 C CA . ALA A 1 357 ? 25.281 13.656 7.031 1 90.75 357 ALA A CA 1
ATOM 2747 C C . ALA A 1 357 ? 23.766 13.578 6.887 1 90.75 357 ALA A C 1
ATOM 2749 O O . ALA A 1 357 ? 23.219 13.883 5.82 1 90.75 357 ALA A O 1
ATOM 2750 N N . SER A 1 358 ? 23.156 13.25 7.969 1 92.69 358 SER A N 1
ATOM 2751 C CA . SER A 1 358 ? 21.703 13.164 7.953 1 92.69 358 SER A CA 1
ATOM 2752 C C . SER A 1 358 ? 21.062 14.539 7.824 1 92.69 358 SER A C 1
ATOM 2754 O O . SER A 1 358 ? 20.047 14.703 7.148 1 92.69 358 SER A O 1
ATOM 2756 N N . VAL A 1 359 ? 21.656 15.484 8.453 1 94.06 359 VAL A N 1
ATOM 2757 C CA . VAL A 1 359 ? 21.156 16.859 8.375 1 94.06 359 VAL A CA 1
ATOM 2758 C C . VAL A 1 359 ? 21.266 17.359 6.941 1 94.06 359 VAL A C 1
ATOM 2760 O O . VAL A 1 359 ? 20.297 17.891 6.395 1 94.06 359 VAL A O 1
ATOM 2763 N N . ARG A 1 360 ? 22.391 17.141 6.375 1 94.56 360 ARG A N 1
ATOM 2764 C CA . ARG A 1 360 ? 22.625 17.578 5 1 94.56 360 ARG A CA 1
ATOM 2765 C C . ARG A 1 360 ? 21.656 16.891 4.043 1 94.56 360 ARG A C 1
ATOM 2767 O O . ARG A 1 360 ? 21.109 17.531 3.145 1 94.56 360 ARG A O 1
ATOM 2774 N N . ARG A 1 361 ? 21.484 15.648 4.254 1 95.62 361 ARG A N 1
ATOM 2775 C CA . ARG A 1 361 ? 20.594 14.875 3.398 1 95.62 361 ARG A CA 1
ATOM 2776 C C . ARG A 1 361 ? 19.156 15.406 3.488 1 95.62 361 ARG A C 1
ATOM 2778 O O . ARG A 1 361 ? 18.516 15.648 2.465 1 95.62 361 ARG A O 1
ATOM 2785 N N . LEU A 1 362 ? 18.719 15.609 4.695 1 96.25 362 LEU A N 1
ATOM 2786 C CA . LEU A 1 362 ? 17.375 16.125 4.887 1 96.25 362 LEU A CA 1
ATOM 2787 C C . LEU A 1 362 ? 17.203 17.484 4.234 1 96.25 362 LEU A C 1
ATOM 2789 O O . LEU A 1 362 ? 16.203 17.75 3.57 1 96.25 362 LEU A O 1
ATOM 2793 N N . ALA A 1 363 ? 18.172 18.312 4.418 1 96.69 363 ALA A N 1
ATOM 2794 C CA . ALA A 1 363 ? 18.109 19.672 3.865 1 96.69 363 ALA A CA 1
ATOM 2795 C C . ALA A 1 363 ? 18.094 19.641 2.34 1 96.69 363 ALA A C 1
ATOM 2797 O O . ALA A 1 363 ? 17.281 20.328 1.714 1 96.69 363 ALA A O 1
ATOM 2798 N N . HIS A 1 364 ? 18.938 18.797 1.802 1 97.06 364 HIS A N 1
ATOM 2799 C CA . HIS A 1 364 ? 19.016 18.734 0.347 1 97.06 364 HIS A CA 1
ATOM 2800 C C . HIS A 1 364 ? 17.734 18.141 -0.246 1 97.06 364 HIS A C 1
ATOM 2802 O O . HIS A 1 364 ? 17.234 18.625 -1.253 1 97.06 364 HIS A O 1
ATOM 2808 N N . VAL A 1 365 ? 17.281 17.094 0.369 1 97.88 365 VAL A N 1
ATOM 2809 C CA . VAL A 1 365 ? 16.031 16.5 -0.099 1 97.88 365 VAL A CA 1
ATOM 2810 C C . VAL A 1 365 ? 14.898 17.531 0.001 1 97.88 365 VAL A C 1
ATOM 2812 O O . VAL A 1 365 ? 14.078 17.641 -0.913 1 97.88 365 VAL A O 1
ATOM 2815 N N . ALA A 1 366 ? 14.859 18.266 1.099 1 98.12 366 ALA A N 1
ATOM 2816 C CA . ALA A 1 366 ? 13.836 19.297 1.277 1 98.12 366 ALA A CA 1
ATOM 2817 C C . ALA A 1 366 ? 13.898 20.328 0.152 1 98.12 366 ALA A C 1
ATOM 2819 O O . ALA A 1 366 ? 12.867 20.703 -0.408 1 98.12 366 ALA A O 1
ATOM 2820 N N . LEU A 1 367 ? 15.062 20.734 -0.174 1 96.81 367 LEU A N 1
ATOM 2821 C CA . LEU A 1 367 ? 15.25 21.734 -1.21 1 96.81 367 LEU A CA 1
ATOM 2822 C C . LEU A 1 367 ? 14.867 21.188 -2.58 1 96.81 367 LEU A C 1
ATOM 2824 O O . LEU A 1 367 ? 14.289 21.906 -3.4 1 96.81 367 LEU A O 1
ATOM 2828 N N . TRP A 1 368 ? 15.18 19.922 -2.832 1 97.5 368 TRP A N 1
ATOM 2829 C CA . TRP A 1 368 ? 14.742 19.281 -4.07 1 97.5 368 TRP A CA 1
ATOM 2830 C C . TRP A 1 368 ? 13.219 19.281 -4.172 1 97.5 368 TRP A C 1
ATOM 2832 O O . TRP A 1 368 ? 12.664 19.641 -5.215 1 97.5 368 TRP A O 1
ATOM 2842 N N . CYS A 1 369 ? 12.594 18.953 -3.111 1 98.19 369 CYS A N 1
ATOM 2843 C CA . CYS A 1 369 ? 11.141 18.844 -3.09 1 98.19 369 CYS A CA 1
ATOM 2844 C C . CYS A 1 369 ? 10.477 20.203 -3.227 1 98.19 369 CYS A C 1
ATOM 2846 O O . CYS A 1 369 ? 9.383 20.328 -3.781 1 98.19 369 CYS A O 1
ATOM 2848 N N . ALA A 1 370 ? 11.133 21.219 -2.787 1 95.94 370 ALA A N 1
ATOM 2849 C CA . ALA A 1 370 ? 10.531 22.547 -2.705 1 95.94 370 ALA A CA 1
ATOM 2850 C C . ALA A 1 370 ? 10.891 23.391 -3.928 1 95.94 370 ALA A C 1
ATOM 2852 O O . ALA A 1 370 ? 10.75 24.609 -3.912 1 95.94 370 ALA A O 1
ATOM 2853 N N . GLN A 1 371 ? 11.398 22.766 -4.941 1 95.25 371 GLN A N 1
ATOM 2854 C CA . GLN A 1 371 ? 11.672 23.5 -6.172 1 95.25 371 GLN A CA 1
ATOM 2855 C C . GLN A 1 371 ? 10.414 24.172 -6.707 1 95.25 371 GLN A C 1
ATOM 2857 O O . GLN A 1 371 ? 9.32 23.609 -6.625 1 95.25 371 GLN A O 1
ATOM 2862 N N . GLU A 1 372 ? 10.562 25.281 -7.277 1 90.31 372 GLU A N 1
ATOM 2863 C CA . GLU A 1 372 ? 9.43 26.062 -7.762 1 90.31 372 GLU A CA 1
ATOM 2864 C C . GLU A 1 372 ? 8.727 25.359 -8.914 1 90.31 372 GLU A C 1
ATOM 2866 O O . GLU A 1 372 ? 7.496 25.281 -8.945 1 90.31 372 GLU A O 1
ATOM 2871 N N . LYS A 1 373 ? 9.516 24.906 -9.844 1 90.5 373 LYS A N 1
ATOM 2872 C CA . LYS A 1 373 ? 8.945 24.203 -10.992 1 90.5 373 LYS A CA 1
ATOM 2873 C C . LYS A 1 373 ? 8.602 22.766 -10.648 1 90.5 373 LYS A C 1
ATOM 2875 O O . LYS A 1 373 ? 9.469 22 -10.219 1 90.5 373 LYS A O 1
ATOM 2880 N N . PRO A 1 374 ? 7.441 22.391 -10.875 1 92.5 374 PRO A N 1
ATOM 2881 C CA . PRO A 1 374 ? 7.039 21.016 -10.523 1 92.5 374 PRO A CA 1
ATOM 2882 C C . PRO A 1 374 ? 7.883 19.953 -11.227 1 92.5 374 PRO A C 1
ATOM 2884 O O . PRO A 1 374 ? 8.172 18.906 -10.648 1 92.5 374 PRO A O 1
ATOM 2887 N N . GLY A 1 375 ? 8.258 20.234 -12.438 1 92.44 375 GLY A N 1
ATOM 2888 C CA . GLY A 1 375 ? 9.039 19.281 -13.211 1 92.44 375 GLY A CA 1
ATOM 2889 C C . GLY A 1 375 ? 10.406 19 -12.609 1 92.44 375 GLY A C 1
ATOM 2890 O O . GLY A 1 375 ? 11.016 17.969 -12.875 1 92.44 375 GLY A O 1
ATOM 2891 N N . ALA A 1 376 ? 10.914 19.875 -11.812 1 95 376 ALA A N 1
ATOM 2892 C CA . ALA A 1 376 ? 12.234 19.734 -11.211 1 95 376 ALA A CA 1
ATOM 2893 C C . ALA A 1 376 ? 12.156 18.922 -9.914 1 95 376 ALA A C 1
ATOM 2895 O O . ALA A 1 376 ? 13.188 18.5 -9.383 1 95 376 ALA A O 1
ATOM 2896 N N . ARG A 1 377 ? 11.031 18.719 -9.414 1 97 377 ARG A N 1
ATOM 2897 C CA . ARG A 1 377 ? 10.859 17.969 -8.172 1 97 377 ARG A CA 1
ATOM 2898 C C . ARG A 1 377 ? 10.93 16.469 -8.406 1 97 377 ARG A C 1
ATOM 2900 O O . ARG A 1 377 ? 10.438 15.969 -9.422 1 97 377 ARG A O 1
ATOM 2907 N N . PRO A 1 378 ? 11.531 15.781 -7.535 1 97 378 PRO A N 1
ATOM 2908 C CA . PRO A 1 378 ? 11.547 14.328 -7.672 1 97 378 PRO A CA 1
ATOM 2909 C C . PRO A 1 378 ? 10.188 13.695 -7.391 1 97 378 PRO A C 1
ATOM 2911 O O . PRO A 1 378 ? 9.289 14.359 -6.871 1 97 378 PRO A O 1
ATOM 2914 N N . THR A 1 379 ? 10.016 12.453 -7.832 1 96.31 379 THR A N 1
ATOM 2915 C CA . THR A 1 379 ? 8.867 11.672 -7.375 1 96.31 379 THR A CA 1
ATOM 2916 C C . THR A 1 379 ? 9.039 11.258 -5.918 1 96.31 379 THR A C 1
ATOM 2918 O O . THR A 1 379 ? 10.164 11.219 -5.406 1 96.31 379 THR A O 1
ATOM 2921 N N . MET A 1 380 ? 7.938 10.984 -5.258 1 97.44 380 MET A N 1
ATOM 2922 C CA . MET A 1 380 ? 8.062 10.57 -3.861 1 97.44 380 MET A CA 1
ATOM 2923 C C . MET A 1 380 ? 8.789 9.234 -3.748 1 97.44 380 MET A C 1
ATOM 2925 O O . MET A 1 380 ? 9.469 8.977 -2.754 1 97.44 380 MET A O 1
ATOM 2929 N N . ALA A 1 381 ? 8.633 8.422 -4.754 1 92.94 381 ALA A N 1
ATOM 2930 C CA . ALA A 1 381 ? 9.422 7.191 -4.777 1 92.94 381 ALA A CA 1
ATOM 2931 C C . ALA A 1 381 ? 10.914 7.504 -4.734 1 92.94 381 ALA A C 1
ATOM 2933 O O . ALA A 1 381 ? 11.664 6.879 -3.977 1 92.94 381 ALA A O 1
ATOM 2934 N N . ARG A 1 382 ? 11.328 8.406 -5.547 1 93.56 382 ARG A N 1
ATOM 2935 C CA . ARG A 1 382 ? 12.727 8.828 -5.574 1 93.56 382 ARG A CA 1
ATOM 2936 C C . ARG A 1 382 ? 13.133 9.461 -4.246 1 93.56 382 ARG A C 1
ATOM 2938 O O . ARG A 1 382 ? 14.266 9.281 -3.785 1 93.56 382 ARG A O 1
ATOM 2945 N N . VAL A 1 383 ? 12.266 10.188 -3.637 1 97 383 VAL A N 1
ATOM 2946 C CA . VAL A 1 383 ? 12.531 10.82 -2.348 1 97 383 VAL A CA 1
ATOM 2947 C C . VAL A 1 383 ? 12.836 9.75 -1.302 1 97 383 VAL A C 1
ATOM 2949 O O . VAL A 1 383 ? 13.773 9.898 -0.513 1 97 383 VAL A O 1
ATOM 2952 N N . VAL A 1 384 ? 12.047 8.703 -1.276 1 95.31 384 VAL A N 1
ATOM 2953 C CA . VAL A 1 384 ? 12.281 7.613 -0.336 1 95.31 384 VAL A CA 1
ATOM 2954 C C . VAL A 1 384 ? 13.672 7.027 -0.557 1 95.31 384 VAL A C 1
ATOM 2956 O O . VAL A 1 384 ? 14.406 6.777 0.402 1 95.31 384 VAL A O 1
ATOM 2959 N N . GLU A 1 385 ? 14.031 6.84 -1.784 1 89.69 385 GLU A N 1
ATOM 2960 C CA . GLU A 1 385 ? 15.352 6.324 -2.115 1 89.69 385 GLU A CA 1
ATOM 2961 C C . GLU A 1 385 ? 16.453 7.25 -1.593 1 89.69 385 GLU A C 1
ATOM 2963 O O . GLU A 1 385 ? 17.438 6.789 -1.025 1 89.69 385 GLU A O 1
ATOM 2968 N N . MET A 1 386 ? 16.266 8.523 -1.789 1 93.06 386 MET A N 1
ATOM 2969 C CA . MET A 1 386 ? 17.234 9.516 -1.358 1 93.06 386 MET A CA 1
ATOM 2970 C C . MET A 1 386 ? 17.422 9.484 0.156 1 93.06 386 MET A C 1
ATOM 2972 O O . MET A 1 386 ? 18.531 9.586 0.656 1 93.06 386 MET A O 1
ATOM 2976 N N . LEU A 1 387 ? 16.344 9.281 0.856 1 95 387 LEU A N 1
ATOM 2977 C CA . LEU A 1 387 ? 16.391 9.328 2.314 1 95 387 LEU A CA 1
ATOM 2978 C C . LEU A 1 387 ? 16.969 8.039 2.879 1 95 387 LEU A C 1
ATOM 2980 O O . LEU A 1 387 ? 17.656 8.062 3.908 1 95 387 LEU A O 1
ATOM 2984 N N . GLU A 1 388 ? 16.672 6.891 2.189 1 89.25 388 GLU A N 1
ATOM 2985 C CA . GLU A 1 388 ? 17.047 5.602 2.75 1 89.25 388 GLU A CA 1
ATOM 2986 C C . GLU A 1 388 ? 18.406 5.152 2.219 1 89.25 388 GLU A C 1
ATOM 2988 O O . GLU A 1 388 ? 18.938 4.125 2.645 1 89.25 388 GLU A O 1
ATOM 2993 N N . ALA A 1 389 ? 18.875 5.691 1.225 1 75.44 389 ALA A N 1
ATOM 2994 C CA . ALA A 1 389 ? 20.125 5.266 0.616 1 75.44 389 ALA A CA 1
ATOM 2995 C C . ALA A 1 389 ? 21.188 5.008 1.679 1 75.44 389 ALA A C 1
ATOM 2997 O O . ALA A 1 389 ? 21.359 5.812 2.6 1 75.44 389 ALA A O 1
ATOM 2998 N N . ARG A 1 390 ? 21.406 3.535 1.794 1 59.84 390 ARG A N 1
ATOM 2999 C CA . ARG A 1 390 ? 22.438 3.016 2.695 1 59.84 390 ARG A CA 1
ATOM 3000 C C . ARG A 1 390 ? 23.75 2.801 1.959 1 59.84 390 ARG A C 1
ATOM 3002 O O . ARG A 1 390 ? 23.766 2.488 0.767 1 59.84 390 ARG A O 1
ATOM 3009 N N . GLY A 1 391 ? 24.875 3.492 2 1 53.5 391 GLY A N 1
ATOM 3010 C CA . GLY A 1 391 ? 26.219 3.188 1.503 1 53.5 391 GLY A CA 1
ATOM 3011 C C . GLY A 1 391 ? 27.234 4.258 1.833 1 53.5 391 GLY A C 1
ATOM 3012 O O . GLY A 1 391 ? 26.875 5.387 2.17 1 53.5 391 GLY A O 1
ATOM 3013 N N . GLY A 1 392 ? 28.094 3.832 2.375 1 49.97 392 GLY A N 1
ATOM 3014 C CA . GLY A 1 392 ? 29.344 4.531 2.604 1 49.97 392 GLY A CA 1
ATOM 3015 C C . GLY A 1 392 ? 29.891 5.207 1.357 1 49.97 392 GLY A C 1
ATOM 3016 O O . GLY A 1 392 ? 29.516 4.852 0.238 1 49.97 392 GLY A O 1
ATOM 3017 N N . GLY A 1 393 ? 30.391 6.402 1.277 1 48.47 393 GLY A N 1
ATOM 3018 C CA . GLY A 1 393 ? 31.156 7.16 0.306 1 48.47 393 GLY A CA 1
ATOM 3019 C C . GLY A 1 393 ? 30.344 8.219 -0.412 1 48.47 393 GLY A C 1
ATOM 3020 O O . GLY A 1 393 ? 29.266 8.586 0.045 1 48.47 393 GLY A O 1
ATOM 3021 N N . ALA A 1 394 ? 30.875 8.688 -1.512 1 45.78 394 ALA A N 1
ATOM 3022 C CA . ALA A 1 394 ? 30.375 9.766 -2.359 1 45.78 394 ALA A CA 1
ATOM 3023 C C . ALA A 1 394 ? 29.031 9.406 -2.973 1 45.78 394 ALA A C 1
ATOM 3025 O O . ALA A 1 394 ? 28.219 10.281 -3.258 1 45.78 394 ALA A O 1
ATOM 3026 N N . ALA A 1 395 ? 28.656 8.117 -3.135 1 49.44 395 ALA A N 1
ATOM 3027 C CA . ALA A 1 395 ? 27.469 7.641 -3.859 1 49.44 395 ALA A CA 1
ATOM 3028 C C . ALA A 1 395 ? 26.219 7.711 -2.984 1 49.44 395 ALA A C 1
ATOM 3030 O O . ALA A 1 395 ? 25.109 7.785 -3.496 1 49.44 395 ALA A O 1
ATOM 3031 N N . ALA A 1 396 ? 26.344 7.812 -1.614 1 62.38 396 ALA A N 1
ATOM 3032 C CA . ALA A 1 396 ? 25.219 7.805 -0.69 1 62.38 396 ALA A CA 1
ATOM 3033 C C . ALA A 1 396 ? 24.766 9.227 -0.364 1 62.38 396 ALA A C 1
ATOM 3035 O O . ALA A 1 396 ? 23.719 9.43 0.235 1 62.38 396 ALA A O 1
ATOM 3036 N N . SER A 1 397 ? 25.484 10.188 -0.902 1 75.62 397 SER A N 1
ATOM 3037 C CA . SER A 1 397 ? 25.141 11.562 -0.566 1 75.62 397 SER A CA 1
ATOM 3038 C C . SER A 1 397 ? 24.156 12.148 -1.577 1 75.62 397 SER A C 1
ATOM 3040 O O . SER A 1 397 ? 24.109 11.719 -2.73 1 75.62 397 SER A O 1
ATOM 3042 N N . VAL A 1 398 ? 23.25 12.961 -1.137 1 86.75 398 VAL A N 1
ATOM 3043 C CA . VAL A 1 398 ? 22.328 13.695 -1.996 1 86.75 398 VAL A CA 1
ATOM 3044 C C . VAL A 1 398 ? 22.891 15.086 -2.287 1 86.75 398 VAL A C 1
ATOM 3046 O O . VAL A 1 398 ? 23.109 15.875 -1.37 1 86.75 398 VAL A O 1
ATOM 3049 N N . ASP A 1 399 ? 23.141 15.359 -3.541 1 88.25 399 ASP A N 1
ATOM 3050 C CA . ASP A 1 399 ? 23.609 16.688 -3.936 1 88.25 399 ASP A CA 1
ATOM 3051 C C . ASP A 1 399 ? 22.5 17.719 -3.834 1 88.25 399 ASP A C 1
ATOM 3053 O O . ASP A 1 399 ? 21.328 17.391 -4.027 1 88.25 399 ASP A O 1
ATOM 3057 N N . PRO A 1 400 ? 22.938 18.984 -3.447 1 89.25 400 PRO A N 1
ATOM 3058 C CA . PRO A 1 400 ? 21.922 20.031 -3.455 1 89.25 400 PRO A CA 1
ATOM 3059 C C . PRO A 1 400 ? 21.359 20.312 -4.852 1 89.25 400 PRO A C 1
ATOM 3061 O O . PRO A 1 400 ? 22.062 20.125 -5.848 1 89.25 400 PRO A O 1
ATOM 3064 N N . PRO A 1 401 ? 20.109 20.656 -4.895 1 91.25 401 PRO A N 1
ATOM 3065 C CA . PRO A 1 401 ? 19.562 21.031 -6.199 1 91.25 401 PRO A CA 1
ATOM 3066 C C . PRO A 1 401 ? 20.047 22.391 -6.688 1 91.25 401 PRO A C 1
ATOM 3068 O O . PRO A 1 401 ? 20.656 23.141 -5.926 1 91.25 401 PRO A O 1
ATOM 3071 N N . PRO A 1 402 ? 19.797 22.641 -7.941 1 86.88 402 PRO A N 1
ATOM 3072 C CA . PRO A 1 402 ? 20.094 24 -8.414 1 86.88 402 PRO A CA 1
ATOM 3073 C C . PRO A 1 402 ? 19.25 25.062 -7.707 1 86.88 402 PRO A C 1
ATOM 3075 O O . PRO A 1 402 ? 18.172 24.766 -7.184 1 86.88 402 PRO A O 1
ATOM 3078 N N . PRO A 1 403 ? 19.875 26.266 -7.656 1 85.06 403 PRO A N 1
ATOM 3079 C CA . PRO A 1 403 ? 19.094 27.328 -7.031 1 85.06 403 PRO A CA 1
ATOM 3080 C C . PRO A 1 403 ? 17.75 27.578 -7.719 1 85.06 403 PRO A C 1
ATOM 3082 O O . PRO A 1 403 ? 17.656 27.484 -8.945 1 85.06 403 PRO A O 1
ATOM 3085 N N . SER A 1 404 ? 16.797 27.688 -6.93 1 82.38 404 SER A N 1
ATOM 3086 C CA . SER A 1 404 ? 15.453 27.922 -7.445 1 82.38 404 SER A CA 1
ATOM 3087 C C . SER A 1 404 ? 14.898 29.266 -6.957 1 82.38 404 SER A C 1
ATOM 3089 O O . SER A 1 404 ? 15.211 29.703 -5.852 1 82.38 404 SER A O 1
ATOM 3091 N N . ASP A 1 405 ? 14.117 29.875 -7.836 1 77.25 405 ASP A N 1
ATOM 3092 C CA . ASP A 1 405 ? 13.383 31.078 -7.422 1 77.25 405 ASP A CA 1
ATOM 3093 C C . ASP A 1 405 ? 12.312 30.734 -6.395 1 77.25 405 ASP A C 1
ATOM 3095 O O . ASP A 1 405 ? 11.789 29.609 -6.383 1 77.25 405 ASP A O 1
ATOM 3099 N N . MET A 1 406 ? 12.227 31.562 -5.469 1 78.31 406 MET A N 1
ATOM 3100 C CA . MET A 1 406 ? 11.18 31.391 -4.473 1 78.31 406 MET A CA 1
ATOM 3101 C C . MET A 1 406 ? 10.133 32.5 -4.586 1 78.31 406 MET A C 1
ATOM 3103 O O . MET A 1 406 ? 10.242 33.531 -3.924 1 78.31 406 MET A O 1
ATOM 3107 N N . VAL A 1 407 ? 9.172 32.219 -5.41 1 69.25 407 VAL A N 1
ATOM 3108 C CA . VAL A 1 407 ? 8.148 33.188 -5.754 1 69.25 407 VAL A CA 1
ATOM 3109 C C . VAL A 1 407 ? 7.449 33.688 -4.484 1 69.25 407 VAL A C 1
ATOM 3111 O O . VAL A 1 407 ? 7.016 34.844 -4.41 1 69.25 407 VAL A O 1
ATOM 3114 N N . LEU A 1 408 ? 7.395 32.875 -3.535 1 70.69 408 LEU A N 1
ATOM 3115 C CA . LEU A 1 408 ? 6.707 33.219 -2.301 1 70.69 408 LEU A CA 1
ATOM 3116 C C . LEU A 1 408 ? 7.398 34.375 -1.605 1 70.69 408 LEU A C 1
ATOM 3118 O O . LEU A 1 408 ? 6.742 35.219 -0.981 1 70.69 408 LEU A O 1
ATOM 3122 N N . VAL A 1 409 ? 8.711 34.344 -1.729 1 68.25 409 VAL A N 1
ATOM 3123 C CA . VAL A 1 409 ? 9.469 35.438 -1.13 1 68.25 409 VAL A CA 1
ATOM 3124 C C . VAL A 1 409 ? 9.094 36.75 -1.8 1 68.25 409 VAL A C 1
ATOM 3126 O O . VAL A 1 409 ? 8.922 37.781 -1.126 1 68.25 409 VAL A O 1
ATOM 3129 N N . ASP A 1 410 ? 8.938 36.625 -3.076 1 65.62 410 ASP A N 1
ATOM 3130 C CA . ASP A 1 410 ? 8.57 37.812 -3.832 1 65.62 410 ASP A CA 1
ATOM 3131 C C . ASP A 1 410 ? 7.137 38.25 -3.51 1 65.62 410 ASP A C 1
ATOM 3133 O O . ASP A 1 410 ? 6.848 39.438 -3.414 1 65.62 410 ASP A O 1
ATOM 3137 N N . LEU A 1 411 ? 6.344 37.344 -3.32 1 63.97 411 LEU A N 1
ATOM 3138 C CA . LEU A 1 411 ? 4.941 37.625 -3.037 1 63.97 411 LEU A CA 1
ATOM 3139 C C . LEU A 1 411 ? 4.781 38.25 -1.659 1 63.97 411 LEU A C 1
ATOM 3141 O O . LEU A 1 411 ? 3.965 39.156 -1.479 1 63.97 411 LEU A O 1
ATOM 3145 N N . PHE A 1 412 ? 5.59 37.875 -0.795 1 63.97 412 PHE A N 1
ATOM 3146 C CA . PHE A 1 412 ? 5.512 38.406 0.559 1 63.97 412 PHE A CA 1
ATOM 3147 C C . PHE A 1 412 ? 6.125 39.812 0.625 1 63.97 412 PHE A C 1
ATOM 3149 O O . PHE A 1 412 ? 5.723 40.625 1.448 1 63.97 412 PHE A O 1
ATOM 3156 N N . ALA A 1 413 ? 7.098 39.969 -0.187 1 58.38 413 ALA A N 1
ATOM 3157 C CA . ALA A 1 413 ? 7.734 41.281 -0.248 1 58.38 413 ALA A CA 1
ATOM 3158 C C . ALA A 1 413 ? 6.785 42.344 -0.827 1 58.38 413 ALA A C 1
ATOM 3160 O O . ALA A 1 413 ? 6.867 43.5 -0.482 1 58.38 413 ALA A O 1
ATOM 3161 N N . LEU A 1 414 ? 5.949 41.938 -1.694 1 53.16 414 LEU A N 1
ATOM 3162 C CA . LEU A 1 414 ? 5.055 42.875 -2.381 1 53.16 414 LEU A CA 1
ATOM 3163 C C . LEU A 1 414 ? 3.986 43.406 -1.431 1 53.16 414 LEU A C 1
ATOM 3165 O O . LEU A 1 414 ? 3.566 44.562 -1.542 1 53.16 414 LEU A O 1
ATOM 3169 N N . ASP A 1 415 ? 3.367 42.625 -0.557 1 50.75 415 ASP A N 1
ATOM 3170 C CA . ASP A 1 415 ? 2.381 43.125 0.386 1 50.75 415 ASP A CA 1
ATOM 3171 C C . ASP A 1 415 ? 2.67 42.656 1.806 1 50.75 415 ASP A C 1
ATOM 3173 O O . ASP A 1 415 ? 2.072 41.688 2.268 1 50.75 415 ASP A O 1
ATOM 3177 N N . PRO A 1 416 ? 3.682 43.406 2.393 1 50.75 416 PRO A N 1
ATOM 3178 C CA . PRO A 1 416 ? 4.086 43 3.742 1 50.75 416 PRO A CA 1
ATOM 3179 C C . PRO A 1 416 ? 2.908 42.906 4.707 1 50.75 416 PRO A C 1
ATOM 3181 O O . PRO A 1 416 ? 2.969 42.156 5.688 1 50.75 416 PRO A O 1
ATOM 3184 N N . GLY A 1 417 ? 1.974 43.812 4.605 1 48.78 417 GLY A N 1
ATOM 3185 C CA . GLY A 1 417 ? 0.826 43.844 5.496 1 48.78 417 GLY A CA 1
ATOM 3186 C C . GLY A 1 417 ? -0.19 42.75 5.207 1 48.78 417 GLY A C 1
ATOM 3187 O O . GLY A 1 417 ? -0.964 42.375 6.09 1 48.78 417 GLY A O 1
ATOM 3188 N N . ALA A 1 418 ? -0.513 42.594 3.982 1 47.56 418 ALA A N 1
ATOM 3189 C CA . ALA A 1 418 ? -1.587 41.688 3.582 1 47.56 418 ALA A CA 1
ATOM 3190 C C . ALA A 1 418 ? -1.091 40.25 3.514 1 47.56 418 ALA A C 1
ATOM 3192 O O . ALA A 1 418 ? 0.073 40 3.188 1 47.56 418 ALA A O 1
ATOM 3193 N N . GLY A 1 419 ? -1.413 39.406 4.434 1 48.16 419 GLY A N 1
ATOM 3194 C CA . GLY A 1 419 ? -1.047 38 4.254 1 48.16 419 GLY A CA 1
ATOM 3195 C C . GLY A 1 419 ? -0.965 37.594 2.797 1 48.16 419 GLY A C 1
ATOM 3196 O O . GLY A 1 419 ? -1.491 38.281 1.921 1 48.16 419 GLY A O 1
ATOM 3197 N N . PRO A 1 420 ? 0.004 37 2.396 1 46.59 420 PRO A N 1
ATOM 3198 C CA . PRO A 1 420 ? 0.141 36.625 0.986 1 46.59 420 PRO A CA 1
ATOM 3199 C C . PRO A 1 420 ? -1.193 36.281 0.343 1 46.59 420 PRO A C 1
ATOM 3201 O O . PRO A 1 420 ? -1.958 35.469 0.909 1 46.59 420 PRO A O 1
ATOM 3204 N N . PHE A 1 421 ? -1.511 36.906 -0.898 1 47.75 421 PHE A N 1
ATOM 3205 C CA . PHE A 1 421 ? -2.605 36.719 -1.845 1 47.75 421 PHE A CA 1
ATOM 3206 C C . PHE A 1 421 ? -3.936 37.125 -1.222 1 47.75 421 PHE A C 1
ATOM 3208 O O . PHE A 1 421 ? -4.977 36.562 -1.544 1 47.75 421 PHE A O 1
ATOM 3215 N N . GLY A 1 422 ? -3.863 38.25 -0.314 1 44.81 422 GLY A N 1
ATOM 3216 C CA . GLY A 1 422 ? -5.109 38.594 0.343 1 44.81 422 GLY A CA 1
ATOM 3217 C C . GLY A 1 422 ? -5.629 37.531 1.279 1 44.81 422 GLY A C 1
ATOM 3218 O O . GLY A 1 422 ? -6.801 37.531 1.65 1 44.81 422 GLY A O 1
ATOM 3219 N N . LEU A 1 423 ? -4.809 36.562 1.377 1 45.59 423 LEU A N 1
ATOM 3220 C CA . LEU A 1 423 ? -5.137 35.5 2.334 1 45.59 423 LEU A CA 1
ATOM 3221 C C . LEU A 1 423 ? -5.043 36.031 3.766 1 45.59 423 LEU A C 1
ATOM 3223 O O . LEU A 1 423 ? -4.23 36.906 4.059 1 45.59 423 LEU A O 1
ATOM 3227 N N . PRO A 1 424 ? -6.117 36.125 4.496 1 39.81 424 PRO A N 1
ATOM 3228 C CA . PRO A 1 424 ? -6.062 36.656 5.855 1 39.81 424 PRO A CA 1
ATOM 3229 C C . PRO A 1 424 ? -4.781 36.281 6.594 1 39.81 424 PRO A C 1
ATOM 3231 O O . PRO A 1 424 ? -4.238 35.188 6.383 1 39.81 424 PRO A O 1
ATOM 3234 N N . ALA A 1 425 ? -4.09 37.344 6.973 1 38.59 425 ALA A N 1
ATOM 3235 C CA . ALA A 1 425 ? -2.9 37.25 7.812 1 38.59 425 ALA A CA 1
ATOM 3236 C C . ALA A 1 425 ? -3.105 36.281 8.969 1 38.59 425 ALA A C 1
ATOM 3238 O O . ALA A 1 425 ? -4.227 36.125 9.461 1 38.59 425 ALA A O 1
ATOM 3239 N N . LEU A 1 426 ? -2.219 35.406 9.234 1 38.31 426 LEU A N 1
ATOM 3240 C CA . LEU A 1 426 ? -2.227 34.594 10.453 1 38.31 426 LEU A CA 1
ATOM 3241 C C . LEU A 1 426 ? -2.381 35.469 11.68 1 38.31 426 LEU A C 1
ATOM 3243 O O . LEU A 1 426 ? -1.792 36.562 11.75 1 38.31 426 LEU A O 1
ATOM 3247 N N . PRO A 1 427 ? -3.428 35.5 12.516 1 31.98 427 PRO A N 1
ATOM 3248 C CA . PRO A 1 427 ? -3.393 36.375 13.703 1 31.98 427 PRO A CA 1
ATOM 3249 C C . PRO A 1 427 ? -2.074 36.281 14.461 1 31.98 427 PRO A C 1
ATOM 3251 O O . PRO A 1 427 ? -1.396 35.25 14.406 1 31.98 427 PRO A O 1
ATOM 3254 N N . PRO A 1 428 ? -1.49 37.406 14.875 1 30.84 428 PRO A N 1
ATOM 3255 C CA . PRO A 1 428 ? -0.324 37.406 15.766 1 30.84 428 PRO A CA 1
ATOM 3256 C C . PRO A 1 428 ? -0.491 36.469 16.953 1 30.84 428 PRO A C 1
ATOM 3258 O O . PRO A 1 428 ? -1.618 36.188 17.375 1 30.84 428 PRO A O 1
ATOM 3261 N N . GLY A 1 429 ? 0.363 35.562 17.266 1 29.91 429 GLY A N 1
ATOM 3262 C CA . GLY A 1 429 ? 0.352 34.781 18.5 1 29.91 429 GLY A CA 1
ATOM 3263 C C . GLY A 1 429 ? 0.007 35.656 19.719 1 29.91 429 GLY A C 1
ATOM 3264 O O . GLY A 1 429 ? 0.119 36.875 19.672 1 29.91 429 GLY A O 1
ATOM 3265 N N . PRO A 1 430 ? -0.946 35.281 20.656 1 29.72 430 PRO A N 1
ATOM 3266 C CA . PRO A 1 430 ? -1.24 36.062 21.859 1 29.72 430 PRO A CA 1
ATOM 3267 C C . PRO A 1 430 ? 0.02 36.562 22.547 1 29.72 430 PRO A C 1
ATOM 3269 O O . PRO A 1 430 ? 1 35.844 22.672 1 29.72 430 PRO A O 1
ATOM 3272 N N . GLY A 1 431 ? 0.388 37.781 22.469 1 25.55 431 GLY A N 1
ATOM 3273 C CA . GLY A 1 431 ? 1.303 38.438 23.391 1 25.55 431 GLY A CA 1
ATOM 3274 C C . GLY A 1 431 ? 1.077 38.031 24.844 1 25.55 431 GLY A C 1
ATOM 3275 O O . GLY A 1 431 ? 0.06 37.406 25.172 1 25.55 431 GLY A O 1
ATOM 3276 N N . SER A 1 432 ? 1.923 38.469 25.891 1 26.06 432 SER A N 1
ATOM 3277 C CA . SER A 1 432 ? 2.215 38.281 27.297 1 26.06 432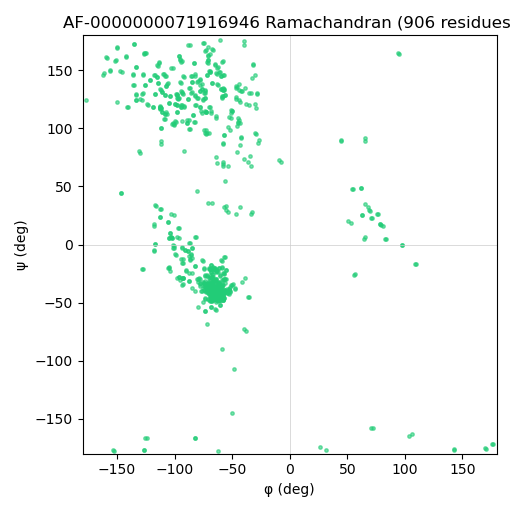 SER A CA 1
ATOM 3278 C C . SER A 1 432 ? 0.973 38.5 28.156 1 26.06 432 SER A C 1
ATOM 3280 O O . SER A 1 432 ? 1.068 38.625 29.391 1 26.06 432 SER A O 1
ATOM 3282 N N . ALA A 1 433 ? -0.12 39.188 27.844 1 27.16 433 ALA A N 1
ATOM 3283 C CA . ALA A 1 433 ? -0.765 39.531 29.109 1 27.16 433 ALA A CA 1
ATOM 3284 C C . ALA A 1 433 ? -1.16 38.281 29.891 1 27.16 433 ALA A C 1
ATOM 3286 O O . ALA A 1 433 ? -1.24 37.188 29.328 1 27.16 433 ALA A O 1
ATOM 3287 N N . GLY A 1 434 ? -1.729 38.375 31.188 1 25.23 434 GLY A N 1
ATOM 3288 C CA . GLY A 1 434 ? -2.051 37.625 32.375 1 25.23 434 GLY A CA 1
ATOM 3289 C C . GLY A 1 434 ? -2.781 36.312 32.094 1 25.23 434 GLY A C 1
ATOM 3290 O O . GLY A 1 434 ? -2.307 35.25 32.469 1 25.23 434 GLY A O 1
ATOM 3291 N N . THR A 1 435 ? -4.102 36.25 32.406 1 25.47 435 THR A N 1
ATOM 3292 C CA . THR A 1 435 ? -4.863 35.156 33 1 25.47 435 THR A CA 1
ATOM 3293 C C . THR A 1 435 ? -4.988 34 32 1 25.47 435 THR A C 1
ATOM 3295 O O . THR A 1 435 ? -4.895 34.188 30.797 1 25.47 435 THR A O 1
ATOM 3298 N N . ALA A 1 436 ? -5.41 32.688 32.562 1 25.05 436 ALA A N 1
ATOM 3299 C CA . ALA A 1 436 ? -5.195 31.266 32.344 1 25.05 436 ALA A CA 1
ATOM 3300 C C . ALA A 1 436 ? -5.613 30.875 30.922 1 25.05 436 ALA A C 1
ATOM 3302 O O . ALA A 1 436 ? -4.859 30.203 30.203 1 25.05 436 ALA A O 1
ATOM 3303 N N . ALA A 1 437 ? -6.879 30.484 30.672 1 25.72 437 ALA A N 1
ATOM 3304 C CA . ALA A 1 437 ? -7.285 29.266 29.984 1 25.72 437 ALA A CA 1
ATOM 3305 C C . ALA A 1 437 ? -7.18 29.453 28.469 1 25.72 437 ALA A C 1
ATOM 3307 O O . ALA A 1 437 ? -8.078 30 27.828 1 25.72 437 ALA A O 1
ATOM 3308 N N . SER A 1 438 ? -6.066 30.016 28 1 25.72 438 SER A N 1
ATOM 3309 C CA . SER A 1 438 ? -5.824 30.344 26.609 1 25.72 438 SER A CA 1
ATOM 3310 C C . SER A 1 438 ? -5.934 29.109 25.719 1 25.72 438 SER A C 1
ATOM 3312 O O . SER A 1 438 ? -5.059 28.25 25.75 1 25.72 438 SER A O 1
ATOM 3314 N N . SER A 1 439 ? -7.109 28.547 25.578 1 26.14 439 SER A N 1
ATOM 3315 C CA . SER A 1 439 ? -7.398 27.469 24.641 1 26.14 439 SER A CA 1
ATOM 3316 C C . SER A 1 439 ? -6.801 27.766 23.266 1 26.14 439 SER A C 1
ATOM 3318 O O . SER A 1 439 ? -7.133 28.781 22.641 1 26.14 439 SER A O 1
ATOM 3320 N N . ALA A 1 440 ? -5.512 27.547 23.062 1 28.22 440 ALA A N 1
ATOM 3321 C CA . ALA A 1 440 ? -4.621 27.594 21.906 1 28.22 440 ALA A CA 1
ATOM 3322 C C . ALA A 1 440 ? -5.344 27.141 20.641 1 28.22 440 ALA A C 1
ATOM 3324 O O . ALA A 1 440 ? -5.668 25.953 20.484 1 28.22 440 ALA A O 1
ATOM 3325 N N . MET A 1 441 ? -6.176 27.969 20.078 1 26.14 441 MET A N 1
ATOM 3326 C CA . MET A 1 441 ? -6.715 27.891 18.734 1 26.14 441 MET A CA 1
ATOM 3327 C C . MET A 1 441 ? -5.59 27.828 17.703 1 26.14 441 MET A C 1
ATOM 3329 O O . MET A 1 441 ? -5.039 28.859 17.312 1 26.14 441 MET A O 1
ATOM 3333 N N . SER A 1 442 ? -4.473 27.281 17.875 1 29.8 442 SER A N 1
ATOM 3334 C CA . SER A 1 442 ? -3.449 27.156 16.844 1 29.8 442 SER A CA 1
ATOM 3335 C C . SER A 1 442 ? -4.059 26.734 15.508 1 29.8 442 SER A C 1
ATOM 3337 O O . SER A 1 442 ? -3.564 25.812 14.859 1 29.8 442 SER A O 1
ATOM 3339 N N . MET A 1 443 ? -5.293 27.125 15.18 1 29.66 443 MET A N 1
ATOM 3340 C CA . MET A 1 443 ? -6.02 26.688 13.992 1 29.66 443 MET A CA 1
ATOM 3341 C C . MET A 1 443 ? -5.309 27.141 12.719 1 29.66 443 MET A C 1
ATOM 3343 O O . MET A 1 443 ? -5.148 28.344 12.484 1 29.66 443 MET A O 1
ATOM 3347 N N . GLY A 1 444 ? -4.188 26.688 12.258 1 32.66 444 GLY A N 1
ATOM 3348 C CA . GLY A 1 444 ? -3.783 26.844 10.867 1 32.66 444 GLY A CA 1
ATOM 3349 C C . GLY A 1 444 ? -4.957 26.953 9.914 1 32.66 444 GLY A C 1
ATOM 3350 O O . GLY A 1 444 ? -5.77 26.031 9.82 1 32.66 444 GLY A O 1
ATOM 3351 N N . GLU A 1 445 ? -5.5 28.125 9.656 1 31.78 445 GLU A N 1
ATOM 3352 C CA . GLU A 1 445 ? -6.691 28.469 8.883 1 31.78 445 GLU A CA 1
ATOM 3353 C C . GLU A 1 445 ? -6.578 27.953 7.445 1 31.78 445 GLU A C 1
ATOM 3355 O O . GLU A 1 445 ? -5.617 28.281 6.738 1 31.78 445 GLU A O 1
ATOM 3360 N N . SER A 1 446 ? -6.918 26.875 7.141 1 39.94 446 SER A N 1
ATOM 3361 C CA . SER A 1 446 ? -7.168 26.328 5.809 1 39.94 446 SER A CA 1
ATOM 3362 C C . SER A 1 446 ? -8.148 27.203 5.035 1 39.94 446 SER A C 1
ATOM 3364 O O . SER A 1 446 ? -9.047 27.812 5.625 1 39.94 446 SER A O 1
ATOM 3366 N N . PHE A 1 447 ? -7.684 27.984 3.924 1 33.53 447 PHE A N 1
ATOM 3367 C CA . PHE A 1 447 ? -8.586 28.766 3.094 1 33.53 447 PHE A CA 1
ATOM 3368 C C . PHE A 1 447 ? -9.008 27.984 1.856 1 33.53 447 PHE A C 1
ATOM 3370 O O . PHE A 1 447 ? -8.398 26.969 1.52 1 33.53 447 PHE A O 1
ATOM 3377 N N . ALA A 1 448 ? -10.258 28.078 1.457 1 37.41 448 ALA A N 1
ATOM 3378 C CA . ALA A 1 448 ? -10.734 27.625 0.151 1 37.41 448 ALA A CA 1
ATOM 3379 C C . ALA A 1 448 ? -10.875 28.797 -0.813 1 37.41 448 ALA A C 1
ATOM 3381 O O . ALA A 1 448 ? -11.477 29.828 -0.469 1 37.41 448 ALA A O 1
ATOM 3382 N N . LEU A 1 449 ? -9.922 28.938 -1.826 1 30.73 449 LEU A N 1
ATOM 3383 C CA . LEU A 1 449 ? -10.125 29.938 -2.875 1 30.73 449 LEU A CA 1
ATOM 3384 C C . LEU A 1 449 ? -10.625 29.281 -4.156 1 30.73 449 LEU A C 1
ATOM 3386 O O . LEU A 1 449 ? -10.117 28.234 -4.562 1 30.73 449 LEU A O 1
ATOM 3390 N N . SER A 1 450 ? -11.867 29.328 -4.562 1 27.55 450 SER A N 1
ATOM 3391 C CA . SER A 1 450 ? -12.414 28.859 -5.832 1 27.55 450 SER A CA 1
ATOM 3392 C C . SER A 1 450 ? -12.016 29.781 -6.98 1 27.55 450 SER A C 1
ATOM 3394 O O . SER A 1 450 ? -12.172 31 -6.887 1 27.55 450 SER A O 1
ATOM 3396 N N . TYR A 1 451 ? -10.984 29.438 -7.754 1 25.77 451 TYR A N 1
ATOM 3397 C CA . TYR A 1 451 ? -10.797 30.234 -8.961 1 25.77 451 TYR A CA 1
ATOM 3398 C C . TYR A 1 451 ? -11.617 29.688 -10.117 1 25.77 451 TYR A C 1
ATOM 3400 O O . TYR A 1 451 ? -11.664 28.469 -10.336 1 25.77 451 TYR A O 1
ATOM 3408 N N . LEU A 1 452 ? -12.773 30.219 -10.453 1 24.72 452 LEU A N 1
ATOM 3409 C CA . LEU A 1 452 ? -13.531 29.969 -11.672 1 24.72 452 LEU A CA 1
ATOM 3410 C C . LEU A 1 452 ? -12.656 30.156 -12.906 1 24.72 452 LEU A C 1
ATOM 3412 O O . LEU A 1 452 ? -12 31.188 -13.055 1 24.72 452 LEU A O 1
ATOM 3416 N N . SER A 1 453 ? -12.148 29.078 -13.445 1 23.02 453 SER A N 1
ATOM 3417 C CA . SER A 1 453 ? -11.625 29.266 -14.797 1 23.02 453 SER A CA 1
ATOM 3418 C C . SER A 1 453 ? -12.695 29.812 -15.734 1 23.02 453 SER A C 1
ATOM 3420 O O . SER A 1 453 ? -13.82 29.297 -15.766 1 23.02 453 SER A O 1
ATOM 3422 N N . GLY A 1 454 ? -12.75 31.094 -15.898 1 20.3 454 GLY A N 1
ATOM 3423 C CA . GLY A 1 454 ? -13.414 31.672 -17.062 1 20.3 454 GLY A CA 1
ATOM 3424 C C . GLY A 1 454 ? -13.062 30.969 -18.359 1 20.3 454 GLY A C 1
ATOM 3425 O O . GLY A 1 454 ? -11.883 30.75 -18.641 1 20.3 454 GLY A O 1
ATOM 3426 N N . ARG A 1 455 ? -13.977 30.219 -18.953 1 17.41 455 ARG A N 1
ATOM 3427 C CA . ARG A 1 455 ? -14.031 30.297 -20.406 1 17.41 455 ARG A CA 1
ATOM 3428 C C . ARG A 1 455 ? -14.414 31.719 -20.844 1 17.41 455 ARG A C 1
ATOM 3430 O O . ARG A 1 455 ? -15.297 32.344 -20.25 1 17.41 455 ARG A O 1
ATOM 3437 N N . MET B 1 1 ? -52.406 -1.988 -13.062 1 49.47 1 MET B N 1
ATOM 3438 C CA . MET B 1 1 ? -53.688 -2.588 -13.5 1 49.47 1 MET B CA 1
ATOM 3439 C C . MET B 1 1 ? -54.062 -3.744 -12.594 1 49.47 1 MET B C 1
ATOM 3441 O O . MET B 1 1 ? -55.25 -3.957 -12.336 1 49.47 1 MET B O 1
ATOM 3445 N N . GLU B 1 2 ? -53 -4.336 -12.07 1 56.12 2 GLU B N 1
ATOM 3446 C CA . GLU B 1 2 ? -53.219 -5.523 -11.258 1 56.12 2 GLU B CA 1
ATOM 3447 C C . GLU B 1 2 ? -53.812 -5.152 -9.891 1 56.12 2 GLU B C 1
ATOM 3449 O O . GLU B 1 2 ? -54.625 -5.871 -9.344 1 56.12 2 GLU B O 1
ATOM 3454 N N . GLY B 1 3 ? -53.469 -3.959 -9.562 1 56 3 GLY B N 1
ATOM 3455 C CA . GLY B 1 3 ? -53.938 -3.475 -8.281 1 56 3 GLY B CA 1
ATOM 3456 C C . GLY B 1 3 ? -55.406 -3.115 -8.297 1 56 3 GLY B C 1
ATOM 3457 O O . GLY B 1 3 ? -56.125 -3.34 -7.32 1 56 3 GLY B O 1
ATOM 3458 N N . ARG B 1 4 ? -55.844 -2.631 -9.484 1 60.56 4 ARG B N 1
ATOM 3459 C CA . ARG B 1 4 ? -57.25 -2.227 -9.633 1 60.56 4 ARG B CA 1
ATOM 3460 C C . ARG B 1 4 ? -58.156 -3.441 -9.734 1 60.56 4 ARG B C 1
ATOM 3462 O O . ARG B 1 4 ? -59.25 -3.455 -9.164 1 60.56 4 ARG B O 1
ATOM 3469 N N . LYS B 1 5 ? -57.75 -4.441 -10.414 1 57.44 5 LYS B N 1
ATOM 3470 C CA . LYS B 1 5 ? -58.531 -5.66 -10.602 1 57.44 5 LYS B CA 1
ATOM 3471 C C . LYS B 1 5 ? -58.688 -6.426 -9.281 1 57.44 5 LYS B C 1
ATOM 3473 O O . LYS B 1 5 ? -59.75 -6.953 -8.984 1 57.44 5 LYS B O 1
ATOM 3478 N N . ALA B 1 6 ? -57.594 -6.387 -8.586 1 60.28 6 ALA B N 1
ATOM 3479 C CA . ALA B 1 6 ? -57.625 -7.062 -7.289 1 60.28 6 ALA B CA 1
ATOM 3480 C C . ALA B 1 6 ? -58.562 -6.363 -6.32 1 60.28 6 ALA B C 1
ATOM 3482 O O . ALA B 1 6 ? -59.281 -7.02 -5.555 1 60.28 6 ALA B O 1
ATOM 3483 N N . LYS B 1 7 ? -58.719 -5.113 -6.523 1 63.78 7 LYS B N 1
ATOM 3484 C CA . LYS B 1 7 ? -59.625 -4.332 -5.691 1 63.78 7 LYS B CA 1
ATOM 3485 C C . LYS B 1 7 ? -61.062 -4.574 -6.098 1 63.78 7 LYS B C 1
ATOM 3487 O O . LYS B 1 7 ? -61.969 -4.676 -5.242 1 63.78 7 LYS B O 1
ATOM 3492 N N . VAL B 1 8 ? -61.25 -4.66 -7.418 1 65.81 8 VAL B N 1
ATOM 3493 C CA . VAL B 1 8 ? -62.594 -4.906 -7.93 1 65.81 8 VAL B CA 1
ATOM 3494 C C . VAL B 1 8 ? -63.062 -6.312 -7.547 1 65.81 8 VAL B C 1
ATOM 3496 O O . VAL B 1 8 ? -64.188 -6.516 -7.148 1 65.81 8 VAL B O 1
ATOM 3499 N N . LEU B 1 9 ? -62.125 -7.238 -7.52 1 65.38 9 LEU B N 1
ATOM 3500 C CA . LEU B 1 9 ? -62.438 -8.617 -7.188 1 65.38 9 LEU B CA 1
ATOM 3501 C C . LEU B 1 9 ? -62.688 -8.773 -5.691 1 65.38 9 LEU B C 1
ATOM 3503 O O . LEU B 1 9 ? -63.594 -9.5 -5.277 1 65.38 9 LEU B O 1
ATOM 3507 N N . ALA B 1 10 ? -61.969 -7.973 -5.027 1 66.69 10 ALA B N 1
ATOM 3508 C CA . ALA B 1 10 ? -62.188 -7.957 -3.584 1 66.69 10 ALA B CA 1
ATOM 3509 C C . ALA B 1 10 ? -63.5 -7.301 -3.236 1 66.69 10 ALA B C 1
ATOM 3511 O O . ALA B 1 10 ? -64.25 -7.77 -2.346 1 66.69 10 ALA B O 1
ATOM 3512 N N . GLY B 1 11 ? -63.844 -6.305 -3.986 1 70.12 11 GLY B N 1
ATOM 3513 C CA . GLY B 1 11 ? -65.125 -5.664 -3.828 1 70.12 11 GLY B CA 1
ATOM 3514 C C . GLY B 1 11 ? -66.312 -6.562 -4.207 1 70.12 11 GLY B C 1
ATOM 3515 O O . GLY B 1 11 ? -67.312 -6.609 -3.506 1 70.12 11 GLY B O 1
ATOM 3516 N N . ALA B 1 12 ? -66.188 -7.277 -5.316 1 67.94 12 ALA B N 1
ATOM 3517 C CA . ALA B 1 12 ? -67.188 -8.188 -5.766 1 67.94 12 ALA B CA 1
ATOM 3518 C C . ALA B 1 12 ? -67.375 -9.344 -4.789 1 67.94 12 ALA B C 1
ATOM 3520 O O . ALA B 1 12 ? -68.5 -9.75 -4.5 1 67.94 12 ALA B O 1
ATOM 3521 N N . ALA B 1 13 ? -66.25 -9.805 -4.246 1 68.81 13 ALA B N 1
ATOM 3522 C CA . ALA B 1 13 ? -66.375 -10.891 -3.277 1 68.81 13 ALA B CA 1
ATOM 3523 C C . ALA B 1 13 ? -67.062 -10.438 -1.997 1 68.81 13 ALA B C 1
ATOM 3525 O O . ALA B 1 13 ? -67.812 -11.188 -1.413 1 68.81 13 ALA B O 1
ATOM 3526 N N . ALA B 1 14 ? -66.875 -9.148 -1.732 1 71.31 14 ALA B N 1
ATOM 3527 C CA . ALA B 1 14 ? -67.5 -8.578 -0.557 1 71.31 14 ALA B CA 1
ATOM 3528 C C . ALA B 1 14 ? -69 -8.453 -0.774 1 71.31 14 ALA B C 1
ATOM 3530 O O . ALA B 1 14 ? -69.812 -8.742 0.127 1 71.31 14 ALA B O 1
ATOM 3531 N N . VAL B 1 15 ? -69.438 -8.133 -1.984 1 72.06 15 VAL B N 1
ATOM 3532 C CA . VAL B 1 15 ? -70.875 -7.996 -2.309 1 72.06 15 VAL B CA 1
ATOM 3533 C C . VAL B 1 15 ? -71.5 -9.375 -2.285 1 72.06 15 VAL B C 1
ATOM 3535 O O . VAL B 1 15 ? -72.625 -9.523 -1.774 1 72.06 15 VAL B O 1
ATOM 3538 N N . VAL B 1 16 ? -70.812 -10.359 -2.771 1 73.38 16 VAL B N 1
ATOM 3539 C CA . VAL B 1 16 ? -71.375 -11.703 -2.805 1 73.38 16 VAL B CA 1
ATOM 3540 C C . VAL B 1 16 ? -71.5 -12.242 -1.381 1 73.38 16 VAL B C 1
ATOM 3542 O O . VAL B 1 16 ? -72.562 -12.867 -1.045 1 73.38 16 VAL B O 1
ATOM 3545 N N . LEU B 1 17 ? -70.562 -11.852 -0.583 1 72.56 17 LEU B N 1
ATOM 3546 C CA . LEU B 1 17 ? -70.625 -12.312 0.801 1 72.56 17 LEU B CA 1
ATOM 3547 C C . LEU B 1 17 ? -71.75 -11.641 1.554 1 72.56 17 LEU B C 1
ATOM 3549 O O . LEU B 1 17 ? -72.5 -12.281 2.34 1 72.56 17 LEU B O 1
ATOM 3553 N N . VAL B 1 18 ? -72 -10.422 1.236 1 74.31 18 VAL B N 1
ATOM 3554 C CA . VAL B 1 18 ? -73.125 -9.688 1.857 1 74.31 18 VAL B CA 1
ATOM 3555 C C . VAL B 1 18 ? -74.438 -10.219 1.346 1 74.31 18 VAL B C 1
ATOM 3557 O O . VAL B 1 18 ? -75.375 -10.391 2.119 1 74.31 18 VAL B O 1
ATOM 3560 N N . ALA B 1 19 ? -74.562 -10.516 0.083 1 73.31 19 ALA B N 1
ATOM 3561 C CA . ALA B 1 19 ? -75.75 -11.062 -0.489 1 73.31 19 ALA B CA 1
ATOM 3562 C C . ALA B 1 19 ? -76.062 -12.453 0.081 1 73.31 19 ALA B C 1
ATOM 3564 O O . ALA B 1 19 ? -77.25 -12.781 0.361 1 73.31 19 ALA B O 1
ATOM 3565 N N . LEU B 1 20 ? -75 -13.203 0.244 1 73.56 20 LEU B N 1
ATOM 3566 C CA . LEU B 1 20 ? -75.188 -14.531 0.825 1 73.56 20 LEU B CA 1
ATOM 3567 C C . LEU B 1 20 ? -75.688 -14.43 2.27 1 73.56 20 LEU B C 1
ATOM 3569 O O . LEU B 1 20 ? -76.562 -15.18 2.682 1 73.56 20 LEU B O 1
ATOM 3573 N N . GLU B 1 21 ? -75.125 -13.453 2.92 1 72 21 GLU B N 1
ATOM 3574 C CA . GLU B 1 21 ? -75.562 -13.227 4.297 1 72 21 GLU B CA 1
ATOM 3575 C C . GLU B 1 21 ? -77 -12.734 4.352 1 72 21 GLU B C 1
ATOM 3577 O O . GLU B 1 21 ? -77.812 -13.148 5.223 1 72 21 GLU B O 1
ATOM 3582 N N . PHE B 1 22 ? -77.375 -11.945 3.471 1 73.12 22 PHE B N 1
ATOM 3583 C CA . PHE B 1 22 ? -78.75 -11.445 3.395 1 73.12 22 PHE B CA 1
ATOM 3584 C C . PHE B 1 22 ? -79.75 -12.562 3.037 1 73.12 22 PHE B C 1
ATOM 3586 O O . PHE B 1 22 ? -80.812 -12.656 3.604 1 73.12 22 PHE B O 1
ATOM 3593 N N . THR B 1 23 ? -79.438 -13.445 2.129 1 73.38 23 THR B N 1
ATOM 3594 C CA . THR B 1 23 ? -80.25 -14.57 1.752 1 73.38 23 THR B CA 1
ATOM 3595 C C . THR B 1 23 ? -80.438 -15.555 2.914 1 73.38 23 THR B C 1
ATOM 3597 O O . THR B 1 23 ? -81.5 -16.094 3.15 1 73.38 23 THR B O 1
ATOM 3600 N N . LEU B 1 24 ? -79.375 -15.727 3.584 1 71.5 24 LEU B N 1
ATOM 3601 C CA . LEU B 1 24 ? -79.438 -16.609 4.742 1 71.5 24 LEU B CA 1
ATOM 3602 C C . LEU B 1 24 ? -80.25 -15.992 5.848 1 71.5 24 LEU B C 1
ATOM 3604 O O . LEU B 1 24 ? -81 -16.703 6.531 1 71.5 24 LEU B O 1
ATOM 3608 N N . PHE B 1 25 ? -80.188 -14.68 5.973 1 71.38 25 PHE B N 1
ATOM 3609 C CA . PHE B 1 25 ? -81.062 -13.953 6.898 1 71.38 25 PHE B CA 1
ATOM 3610 C C . PHE B 1 25 ? -82.562 -14.102 6.504 1 71.38 25 PHE B C 1
ATOM 3612 O O . PHE B 1 25 ? -83.375 -14.305 7.363 1 71.38 25 PHE B O 1
ATOM 3619 N N . LEU B 1 26 ? -82.875 -14.062 5.258 1 69.94 26 LEU B N 1
ATOM 3620 C CA . LEU B 1 26 ? -84.25 -14.188 4.789 1 69.94 26 LEU B CA 1
ATOM 3621 C C . LEU B 1 26 ? -84.75 -15.617 4.957 1 69.94 26 LEU B C 1
ATOM 3623 O O . LEU B 1 26 ? -85.938 -15.836 5.246 1 69.94 26 LEU B O 1
ATOM 3627 N N . CYS B 1 27 ? -83.875 -16.578 4.789 1 69.25 27 CYS B N 1
ATOM 3628 C CA . CYS B 1 27 ? -84.25 -17.969 4.852 1 69.25 27 CYS B CA 1
ATOM 3629 C C . CYS B 1 27 ? -84.312 -18.453 6.297 1 69.25 27 CYS B C 1
ATOM 3631 O O . CYS B 1 27 ? -85.25 -19.219 6.656 1 69.25 27 CYS B O 1
ATOM 3633 N N . PHE B 1 28 ? -83.438 -18.078 7.125 1 66.81 28 PHE B N 1
ATOM 3634 C CA . PHE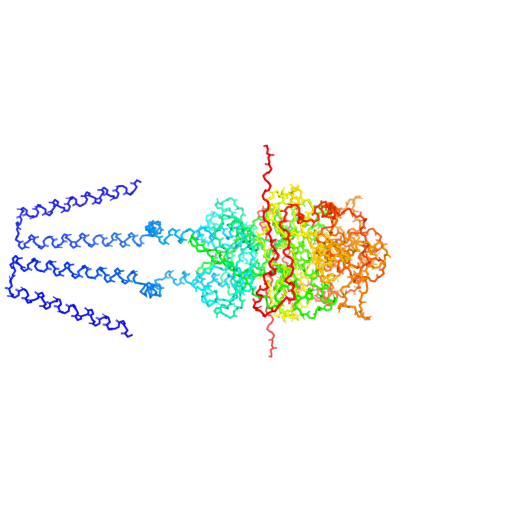 B 1 28 ? -83.375 -18.672 8.461 1 66.81 28 PHE B CA 1
ATOM 3635 C C . PHE B 1 28 ? -83.625 -17.609 9.523 1 66.81 28 PHE B C 1
ATOM 3637 O O . PHE B 1 28 ? -83.688 -17.938 10.719 1 66.81 28 PHE B O 1
ATOM 3644 N N . ARG B 1 29 ? -84.125 -16.562 9.148 1 66.56 29 ARG B N 1
ATOM 3645 C CA . ARG B 1 29 ? -84.438 -15.484 10.102 1 66.56 29 ARG B CA 1
ATOM 3646 C C . ARG B 1 29 ? -83.438 -15.5 11.25 1 66.56 29 ARG B C 1
ATOM 3648 O O . ARG B 1 29 ? -82.375 -16.172 11.172 1 66.56 29 ARG B O 1
ATOM 3655 N N . LEU B 1 30 ? -83.438 -14.734 12.289 1 62.41 30 LEU B N 1
ATOM 3656 C CA . LEU B 1 30 ? -82.5 -14.594 13.398 1 62.41 30 LEU B CA 1
ATOM 3657 C C . LEU B 1 30 ? -82.5 -15.844 14.273 1 62.41 30 LEU B C 1
ATOM 3659 O O . LEU B 1 30 ? -82.438 -15.742 15.5 1 62.41 30 LEU B O 1
ATOM 3663 N N . SER B 1 31 ? -82.688 -17.078 13.484 1 68.06 31 SER B N 1
ATOM 3664 C CA . SER B 1 31 ? -82.688 -18.344 14.211 1 68.06 31 SER B CA 1
ATOM 3665 C C . SER B 1 31 ? -81.312 -18.906 14.359 1 68.06 31 SER B C 1
ATOM 3667 O O . SER B 1 31 ? -80.312 -18.344 13.812 1 68.06 31 SER B O 1
ATOM 3669 N N . ARG B 1 32 ? -81.125 -20.031 15.195 1 67.06 32 ARG B N 1
ATOM 3670 C CA . ARG B 1 32 ? -79.875 -20.672 15.516 1 67.06 32 ARG B CA 1
ATOM 3671 C C . ARG B 1 32 ? -79.125 -21.062 14.242 1 67.06 32 ARG B C 1
ATOM 3673 O O . ARG B 1 32 ? -77.875 -20.844 14.133 1 67.06 32 ARG B O 1
ATOM 3680 N N . PRO B 1 33 ? -79.812 -21.578 13.242 1 66.81 33 PRO B N 1
ATOM 3681 C CA . PRO B 1 33 ? -79.062 -21.953 12.039 1 66.81 33 PRO B CA 1
ATOM 3682 C C . PRO B 1 33 ? -78.5 -20.734 11.297 1 66.81 33 PRO B C 1
ATOM 3684 O O . PRO B 1 33 ? -77.438 -20.828 10.68 1 66.81 33 PRO B O 1
ATOM 3687 N N . PHE B 1 34 ? -79.125 -19.594 11.398 1 65.62 34 PHE B N 1
ATOM 3688 C CA . PHE B 1 34 ? -78.625 -18.375 10.789 1 65.62 34 PHE B CA 1
ATOM 3689 C C . PHE B 1 34 ? -77.312 -17.922 11.453 1 65.62 34 PHE B C 1
ATOM 3691 O O . PHE B 1 34 ? -76.375 -17.594 10.773 1 65.62 34 PHE B O 1
ATOM 3698 N N . TYR B 1 35 ? -77.312 -17.938 12.734 1 65.12 35 TYR B N 1
ATOM 3699 C CA . TYR B 1 35 ? -76.125 -17.5 13.461 1 65.12 35 TYR B CA 1
ATOM 3700 C C . TYR B 1 35 ? -74.938 -18.469 13.25 1 65.12 35 TYR B C 1
ATOM 3702 O O . TYR B 1 35 ? -73.812 -18.047 13.117 1 65.12 35 TYR B O 1
ATOM 3710 N N . LEU B 1 36 ? -75.188 -19.797 13.125 1 65.88 36 LEU B N 1
ATOM 3711 C CA . LEU B 1 36 ? -74.125 -20.781 12.867 1 65.88 36 LEU B CA 1
ATOM 3712 C C . LEU B 1 36 ? -73.562 -20.641 11.453 1 65.88 36 LEU B C 1
ATOM 3714 O O . LEU B 1 36 ? -72.375 -20.734 11.234 1 65.88 36 LEU B O 1
ATOM 3718 N N . SER B 1 37 ? -74.5 -20.375 10.531 1 69.06 37 SER B N 1
ATOM 3719 C CA . SER B 1 37 ? -74 -20.234 9.148 1 69.06 37 SER B CA 1
ATOM 3720 C C . SER B 1 37 ? -73.25 -18.938 8.961 1 69.06 37 SER B C 1
ATOM 3722 O O . SER B 1 37 ? -72.25 -18.938 8.25 1 69.06 37 SER B O 1
ATOM 3724 N N . THR B 1 38 ? -73.688 -17.875 9.664 1 67.44 38 THR B N 1
ATOM 3725 C CA . THR B 1 38 ? -72.938 -16.625 9.609 1 67.44 38 THR B CA 1
ATOM 3726 C C . THR B 1 38 ? -71.562 -16.766 10.258 1 67.44 38 THR B C 1
ATOM 3728 O O . THR B 1 38 ? -70.562 -16.219 9.773 1 67.44 38 THR B O 1
ATOM 3731 N N . ALA B 1 39 ? -71.5 -17.625 11.305 1 64.19 39 ALA B N 1
ATOM 3732 C CA . ALA B 1 39 ? -70.25 -17.875 11.977 1 64.19 39 ALA B CA 1
ATOM 3733 C C . ALA B 1 39 ? -69.312 -18.641 11.062 1 64.19 39 ALA B C 1
ATOM 3735 O O . ALA B 1 39 ? -68.125 -18.344 11.008 1 64.19 39 ALA B O 1
ATOM 3736 N N . VAL B 1 40 ? -69.812 -19.562 10.305 1 65.5 40 VAL B N 1
ATOM 3737 C CA . VAL B 1 40 ? -69 -20.359 9.398 1 65.5 40 VAL B CA 1
ATOM 3738 C C . VAL B 1 40 ? -68.5 -19.5 8.227 1 65.5 40 VAL B C 1
ATOM 3740 O O . VAL B 1 40 ? -67.312 -19.562 7.832 1 65.5 40 VAL B O 1
ATOM 3743 N N . ILE B 1 41 ? -69.375 -18.656 7.746 1 65.56 41 ILE B N 1
ATOM 3744 C CA . ILE B 1 41 ? -69.062 -17.797 6.617 1 65.56 41 ILE B CA 1
ATOM 3745 C C . ILE B 1 41 ? -68 -16.766 7.051 1 65.56 41 ILE B C 1
ATOM 3747 O O . ILE B 1 41 ? -67 -16.547 6.359 1 65.56 41 ILE B O 1
ATOM 3751 N N . LEU B 1 42 ? -68.25 -16.188 8.234 1 65.25 42 LEU B N 1
ATOM 3752 C CA . LEU B 1 42 ? -67.312 -15.203 8.734 1 65.25 42 LEU B CA 1
ATOM 3753 C C . LEU B 1 42 ? -66 -15.852 9.086 1 65.25 42 LEU B C 1
ATOM 3755 O O . LEU B 1 42 ? -64.938 -15.289 8.805 1 65.25 42 LEU B O 1
ATOM 3759 N N . SER B 1 43 ? -66 -17.094 9.586 1 63.94 43 SER B N 1
ATOM 3760 C CA . SER B 1 43 ? -64.812 -17.812 9.891 1 63.94 43 SER B CA 1
ATOM 3761 C C . SER B 1 43 ? -64.062 -18.219 8.617 1 63.94 43 SER B C 1
ATOM 3763 O O . SER B 1 43 ? -62.812 -18.125 8.547 1 63.94 43 SER B O 1
ATOM 3765 N N . SER B 1 44 ? -64.75 -18.594 7.629 1 65.88 44 SER B N 1
ATOM 3766 C CA . SER B 1 44 ? -64.125 -18.969 6.359 1 65.88 44 SER B CA 1
ATOM 3767 C C . SER B 1 44 ? -63.594 -17.75 5.633 1 65.88 44 SER B C 1
ATOM 3769 O O . SER B 1 44 ? -62.5 -17.828 5.039 1 65.88 44 SER B O 1
ATOM 3771 N N . ALA B 1 45 ? -64.312 -16.672 5.676 1 65.69 45 ALA B N 1
ATOM 3772 C CA . ALA B 1 45 ? -63.812 -15.438 5.09 1 65.69 45 ALA B CA 1
ATOM 3773 C C . ALA B 1 45 ? -62.562 -14.953 5.816 1 65.69 45 ALA B C 1
ATOM 3775 O O . ALA B 1 45 ? -61.594 -14.508 5.184 1 65.69 45 ALA B O 1
ATOM 3776 N N . LEU B 1 46 ? -62.594 -15.102 7.125 1 64.81 46 LEU B N 1
ATOM 3777 C CA . LEU B 1 46 ? -61.406 -14.727 7.914 1 64.81 46 LEU B CA 1
ATOM 3778 C C . LEU B 1 46 ? -60.25 -15.664 7.633 1 64.81 46 LEU B C 1
ATOM 3780 O O . LEU B 1 46 ? -59.125 -15.211 7.477 1 64.81 46 LEU B O 1
ATOM 3784 N N . ALA B 1 47 ? -60.531 -16.938 7.543 1 63.88 47 ALA B N 1
ATOM 3785 C CA . ALA B 1 47 ? -59.5 -17.906 7.211 1 63.88 47 ALA B CA 1
ATOM 3786 C C . ALA B 1 47 ? -58.938 -17.656 5.812 1 63.88 47 ALA B C 1
ATOM 3788 O O . ALA B 1 47 ? -57.75 -17.734 5.598 1 63.88 47 ALA B O 1
ATOM 3789 N N . GLY B 1 48 ? -59.781 -17.344 4.906 1 63.78 48 GLY B N 1
ATOM 3790 C CA . GLY B 1 48 ? -59.344 -17.016 3.559 1 63.78 48 GLY B CA 1
ATOM 3791 C C . GLY B 1 48 ? -58.5 -15.758 3.49 1 63.78 48 GLY B C 1
ATOM 3792 O O . GLY B 1 48 ? -57.469 -15.727 2.809 1 63.78 48 GLY B O 1
ATOM 3793 N N . THR B 1 49 ? -58.938 -14.734 4.203 1 65.12 49 THR B N 1
ATOM 3794 C CA . THR B 1 49 ? -58.188 -13.492 4.242 1 65.12 49 THR B CA 1
ATOM 3795 C C . THR B 1 49 ? -56.812 -13.719 4.883 1 65.12 49 THR B C 1
ATOM 3797 O O . THR B 1 49 ? -55.812 -13.195 4.406 1 65.12 49 THR B O 1
ATOM 3800 N N . VAL B 1 50 ? -56.781 -14.586 5.898 1 60.88 50 VAL B N 1
ATOM 3801 C CA . VAL B 1 50 ? -55.5 -14.891 6.551 1 60.88 50 VAL B CA 1
ATOM 3802 C C . VAL B 1 50 ? -54.594 -15.68 5.602 1 60.88 50 VAL B C 1
ATOM 3804 O O . VAL B 1 50 ? -53.406 -15.414 5.504 1 60.88 50 VAL B O 1
ATOM 3807 N N . THR B 1 51 ? -55.188 -16.594 4.906 1 62.66 51 THR B N 1
ATOM 3808 C CA . THR B 1 51 ? -54.406 -17.391 3.951 1 62.66 51 THR B CA 1
ATOM 3809 C C . THR B 1 51 ? -53.875 -16.5 2.822 1 62.66 51 THR B C 1
ATOM 3811 O O . THR B 1 51 ? -52.75 -16.656 2.393 1 62.66 51 THR B O 1
ATOM 3814 N N . VAL B 1 52 ? -54.688 -15.625 2.283 1 61.53 52 VAL B N 1
ATOM 3815 C CA . VAL B 1 52 ? -54.25 -14.727 1.226 1 61.53 52 VAL B CA 1
ATOM 3816 C C . VAL B 1 52 ? -53.156 -13.797 1.768 1 61.53 52 VAL B C 1
ATOM 3818 O O . VAL B 1 52 ? -52.125 -13.562 1.104 1 61.53 52 VAL B O 1
ATOM 3821 N N . LEU B 1 53 ? -53.375 -13.32 2.939 1 59.41 53 LEU B N 1
ATOM 3822 C CA . LEU B 1 53 ? -52.375 -12.461 3.545 1 59.41 53 LEU B CA 1
ATOM 3823 C C . LEU B 1 53 ? -51.094 -13.242 3.826 1 59.41 53 LEU B C 1
ATOM 3825 O O . LEU B 1 53 ? -49.969 -12.742 3.6 1 59.41 53 LEU B O 1
ATOM 3829 N N . LEU B 1 54 ? -51.25 -14.469 4.258 1 56.41 54 LEU B N 1
ATOM 3830 C CA . LEU B 1 54 ? -50.094 -15.32 4.461 1 56.41 54 LEU B CA 1
ATOM 3831 C C . LEU B 1 54 ? -49.438 -15.68 3.129 1 56.41 54 LEU B C 1
ATOM 3833 O O . LEU B 1 54 ? -48.219 -15.672 3.014 1 56.41 54 LEU B O 1
ATOM 3837 N N . HIS B 1 55 ? -50.25 -16.109 2.205 1 56.88 55 HIS B N 1
ATOM 3838 C CA . HIS B 1 55 ? -49.688 -16.375 0.878 1 56.88 55 HIS B CA 1
ATOM 3839 C C . HIS B 1 55 ? -49.031 -15.148 0.277 1 56.88 55 HIS B C 1
ATOM 3841 O O . HIS B 1 55 ? -48 -15.242 -0.349 1 56.88 55 HIS B O 1
ATOM 3847 N N . HIS B 1 56 ? -49.75 -14.039 0.349 1 51.66 56 HIS B N 1
ATOM 3848 C CA . HIS B 1 56 ? -49.125 -12.805 -0.113 1 51.66 56 HIS B CA 1
ATOM 3849 C C . HIS B 1 56 ? -47.875 -12.484 0.715 1 51.66 56 HIS B C 1
ATOM 3851 O O . HIS B 1 56 ? -46.906 -11.945 0.193 1 51.66 56 HIS B O 1
ATOM 3857 N N . ALA B 1 57 ? -48 -12.758 1.931 1 49.53 57 ALA B N 1
ATOM 3858 C CA . ALA B 1 57 ? -46.844 -12.539 2.803 1 49.53 57 ALA B CA 1
ATOM 3859 C C . ALA B 1 57 ? -45.75 -13.57 2.539 1 49.53 57 ALA B C 1
ATOM 3861 O O . ALA B 1 57 ? -44.562 -13.266 2.66 1 49.53 57 ALA B O 1
ATOM 3862 N N . LEU B 1 58 ? -46.094 -14.82 2.182 1 43.91 58 LEU B N 1
ATOM 3863 C CA . LEU B 1 58 ? -45.156 -15.891 1.936 1 43.91 58 LEU B CA 1
ATOM 3864 C C . LEU B 1 58 ? -44.875 -16.047 0.442 1 43.91 58 LEU B C 1
ATOM 3866 O O . LEU B 1 58 ? -44.031 -16.844 0.04 1 43.91 58 LEU B O 1
ATOM 3870 N N . SER B 1 59 ? -45.781 -15.727 -0.475 1 41.28 59 SER B N 1
ATOM 3871 C CA . SER B 1 59 ? -45.469 -15.859 -1.896 1 41.28 59 SER B CA 1
ATOM 3872 C C . SER B 1 59 ? -44.25 -15.031 -2.279 1 41.28 59 SER B C 1
ATOM 3874 O O . SER B 1 59 ? -44.094 -13.898 -1.827 1 41.28 59 SER B O 1
ATOM 3876 N N . PRO B 1 60 ? -43.312 -15.766 -2.947 1 38.41 60 PRO B N 1
ATOM 3877 C CA . PRO B 1 60 ? -42.062 -15.117 -3.346 1 38.41 60 PRO B CA 1
ATOM 3878 C C . PRO B 1 60 ? -42.281 -13.828 -4.125 1 38.41 60 PRO B C 1
ATOM 3880 O O . PRO B 1 60 ? -41.406 -12.961 -4.156 1 38.41 60 PRO B O 1
ATOM 3883 N N . HIS B 1 61 ? -43.312 -13.742 -4.98 1 37.84 61 HIS B N 1
ATOM 3884 C CA . HIS B 1 61 ? -43.531 -12.539 -5.781 1 37.84 61 HIS B CA 1
ATOM 3885 C C . HIS B 1 61 ? -43.969 -11.367 -4.91 1 37.84 61 HIS B C 1
ATOM 3887 O O . HIS B 1 61 ? -43.781 -10.211 -5.277 1 37.84 61 HIS B O 1
ATOM 3893 N N . GLY B 1 62 ? -44.938 -11.516 -3.957 1 33.69 62 GLY B N 1
ATOM 3894 C CA . GLY B 1 62 ? -45.344 -10.469 -3.039 1 33.69 62 GLY B CA 1
ATOM 3895 C C . GLY B 1 62 ? -44.25 -10.055 -2.08 1 33.69 62 GLY B C 1
ATOM 3896 O O . GLY B 1 62 ? -44.375 -9.062 -1.365 1 33.69 62 GLY B O 1
ATOM 3897 N N . ARG B 1 63 ? -43.406 -10.93 -1.612 1 34.59 63 ARG B N 1
ATOM 3898 C CA . ARG B 1 63 ? -42.188 -10.492 -0.947 1 34.59 63 ARG B CA 1
ATOM 3899 C C . ARG B 1 63 ? -41.406 -9.547 -1.837 1 34.59 63 ARG B C 1
ATOM 3901 O O . ARG B 1 63 ? -40.719 -8.648 -1.34 1 34.59 63 ARG B O 1
ATOM 3908 N N . ALA B 1 64 ? -41.375 -9.805 -3.145 1 33.69 64 ALA B N 1
ATOM 3909 C CA . ALA B 1 64 ? -40.719 -8.875 -4.059 1 33.69 64 ALA B CA 1
ATOM 3910 C C . ALA B 1 64 ? -41.438 -7.523 -4.07 1 33.69 64 ALA B C 1
ATOM 3912 O O . ALA B 1 64 ? -40.812 -6.473 -4.117 1 33.69 64 ALA B O 1
ATOM 3913 N N . GLU B 1 65 ? -42.781 -7.512 -4.23 1 31.95 65 GLU B N 1
ATOM 3914 C CA . GLU B 1 65 ? -43.469 -6.234 -4.25 1 31.95 65 GLU B CA 1
ATOM 3915 C C . GLU B 1 65 ? -43.531 -5.613 -2.857 1 31.95 65 GLU B C 1
ATOM 3917 O O . GLU B 1 65 ? -43.5 -4.391 -2.717 1 31.95 65 GLU B O 1
ATOM 3922 N N . ARG B 1 66 ? -43.781 -6.367 -1.766 1 33.44 66 ARG B N 1
ATOM 3923 C CA . ARG B 1 66 ? -43.656 -5.762 -0.444 1 33.44 66 ARG B CA 1
ATOM 3924 C C . ARG B 1 66 ? -42.219 -5.363 -0.145 1 33.44 66 ARG B C 1
ATOM 3926 O O . ARG B 1 66 ? -41.969 -4.414 0.602 1 33.44 66 ARG B O 1
ATOM 3933 N N . MET B 1 67 ? -41.25 -6.238 -0.494 1 31.41 67 MET B N 1
ATOM 3934 C CA . MET B 1 67 ? -39.906 -5.664 -0.479 1 31.41 67 MET B CA 1
ATOM 3935 C C . MET B 1 67 ? -39.812 -4.438 -1.384 1 31.41 67 MET B C 1
ATOM 3937 O O . MET B 1 67 ? -39 -3.549 -1.161 1 31.41 67 MET B O 1
ATOM 3941 N N . ALA B 1 68 ? -40.562 -4.422 -2.49 1 30.19 68 ALA B N 1
ATOM 3942 C CA . ALA B 1 68 ? -40.656 -3.199 -3.281 1 30.19 68 ALA B CA 1
ATOM 3943 C C . ALA B 1 68 ? -41.562 -2.182 -2.613 1 30.19 68 ALA B C 1
ATOM 3945 O O . ALA B 1 68 ? -41.344 -0.972 -2.732 1 30.19 68 ALA B O 1
ATOM 3946 N N . ARG B 1 69 ? -42.844 -2.529 -2.15 1 29.08 69 ARG B N 1
ATOM 3947 C CA . ARG B 1 69 ? -43.781 -1.547 -1.601 1 29.08 69 ARG B CA 1
ATOM 3948 C C . ARG B 1 69 ? -43.562 -1.365 -0.103 1 29.08 69 ARG B C 1
ATOM 3950 O O . ARG B 1 69 ? -44.469 -0.956 0.618 1 29.08 69 ARG B O 1
ATOM 3957 N N . ARG B 1 70 ? -42.781 -2.139 0.638 1 32.09 70 ARG B N 1
ATOM 3958 C CA . ARG B 1 70 ? -42.688 -1.502 1.948 1 32.09 70 ARG B CA 1
ATOM 3959 C C . ARG B 1 70 ? -42.812 0.013 1.832 1 32.09 70 ARG B C 1
ATOM 3961 O O . ARG B 1 70 ? -42.031 0.658 1.121 1 32.09 70 ARG B O 1
ATOM 3968 N N . PRO B 1 71 ? -44 0.476 2.031 1 28.3 71 PRO B N 1
ATOM 3969 C CA . PRO B 1 71 ? -44.094 1.936 2.119 1 28.3 71 PRO B CA 1
ATOM 3970 C C . PRO B 1 71 ? -42.812 2.57 2.688 1 28.3 71 PRO B C 1
ATOM 3972 O O . PRO B 1 71 ? -42.156 1.971 3.531 1 28.3 71 PRO B O 1
ATOM 3975 N N . VAL B 1 72 ? -42.219 3.445 1.866 1 30.25 72 VAL B N 1
ATOM 3976 C CA . VAL B 1 72 ? -41.406 4.559 2.342 1 30.25 72 VAL B CA 1
ATOM 3977 C C . VAL B 1 72 ? -41.969 5.074 3.67 1 30.25 72 VAL B C 1
ATOM 3979 O O . VAL B 1 72 ? -42.906 5.859 3.691 1 30.25 72 VAL B O 1
ATOM 3982 N N . LEU B 1 73 ? -42.594 4.363 4.414 1 28.84 73 LEU B N 1
ATOM 3983 C CA . LEU B 1 73 ? -42.844 5.07 5.668 1 28.84 73 LEU B CA 1
ATOM 3984 C C . LEU B 1 73 ? -41.688 6 6.004 1 28.84 73 LEU B C 1
ATOM 3986 O O . LEU B 1 73 ? -40.562 5.75 5.602 1 28.84 73 LEU B O 1
ATOM 3990 N N . ASP B 1 74 ? -41.906 7.211 6.586 1 33.44 74 ASP B N 1
ATOM 3991 C CA . ASP B 1 74 ? -41.094 8.398 6.676 1 33.44 74 ASP B CA 1
ATOM 3992 C C . ASP B 1 74 ? -39.625 8.023 6.961 1 33.44 74 ASP B C 1
ATOM 3994 O O . ASP B 1 74 ? -38.719 8.766 6.617 1 33.44 74 ASP B O 1
ATOM 3998 N N . GLY B 1 75 ? -39.281 6.906 7.723 1 37.44 75 GLY B N 1
ATOM 3999 C CA . GLY B 1 75 ? -38 6.398 8.125 1 37.44 75 GLY B CA 1
ATOM 4000 C C . GLY B 1 75 ? -37.344 5.5 7.078 1 37.44 75 GLY B C 1
ATOM 4001 O O . GLY B 1 75 ? -36.25 5.008 7.27 1 37.44 75 GLY B O 1
ATOM 4002 N N . GLY B 1 76 ? -37.875 4.82 6.145 1 40.94 76 GLY B N 1
ATOM 4003 C CA . GLY B 1 76 ? -37.469 3.91 5.086 1 40.94 76 GLY B CA 1
ATOM 4004 C C . GLY B 1 76 ? -36.594 4.57 4.031 1 40.94 76 GLY B C 1
ATOM 4005 O O . GLY B 1 76 ? -35.688 3.945 3.496 1 40.94 76 GLY B O 1
ATOM 4006 N N . GLU B 1 77 ? -37.094 5.602 3.48 1 43.53 77 GLU B N 1
ATOM 4007 C CA . GLU B 1 77 ? -36.281 6.387 2.545 1 43.53 77 GLU B CA 1
ATOM 4008 C C . GLU B 1 77 ? -34.906 6.723 3.137 1 43.53 77 GLU B C 1
ATOM 4010 O O . GLU B 1 77 ? -33.906 6.77 2.414 1 43.53 77 GLU B O 1
ATOM 4015 N N . GLU B 1 78 ? -35.062 6.926 4.457 1 47.09 78 GLU B N 1
ATOM 4016 C CA . GLU B 1 78 ? -33.812 7.27 5.137 1 47.09 78 GLU B CA 1
ATOM 4017 C C . GLU B 1 78 ? -32.844 6.102 5.113 1 47.09 78 GLU B C 1
ATOM 4019 O O . GLU B 1 78 ? -31.656 6.289 4.863 1 47.09 78 GLU B O 1
ATOM 4024 N N . VAL B 1 79 ? -33.531 4.887 5.422 1 50.19 79 VAL B N 1
ATOM 4025 C CA . VAL B 1 79 ? -32.688 3.703 5.402 1 50.19 79 VAL B CA 1
ATOM 4026 C C . VAL B 1 79 ? -32.188 3.436 3.979 1 50.19 79 VAL B C 1
ATOM 4028 O O . VAL B 1 79 ? -31.031 3.084 3.766 1 50.19 79 VAL B O 1
ATOM 4031 N N . SER B 1 80 ? -33.062 3.643 2.973 1 51.81 80 SER B N 1
ATOM 4032 C CA . SER B 1 80 ? -32.656 3.436 1.586 1 51.81 80 SER B CA 1
ATOM 4033 C C . SER B 1 80 ? -31.594 4.441 1.162 1 51.81 80 SER B C 1
ATOM 4035 O O . SER B 1 80 ? -30.641 4.086 0.47 1 51.81 80 SER B O 1
ATOM 4037 N N . ALA B 1 81 ? -31.859 5.664 1.617 1 53.16 81 ALA B N 1
ATOM 4038 C CA . ALA B 1 81 ? -30.875 6.688 1.248 1 53.16 81 ALA B CA 1
ATOM 4039 C C . ALA B 1 81 ? -29.516 6.402 1.878 1 53.16 81 ALA B C 1
ATOM 4041 O O . ALA B 1 81 ? -28.484 6.555 1.227 1 53.16 81 ALA B O 1
ATOM 4042 N N . VAL B 1 82 ? -29.656 5.906 3.109 1 56.78 82 VAL B N 1
ATOM 4043 C CA . VAL B 1 82 ? -28.406 5.582 3.795 1 56.78 82 VAL B CA 1
ATOM 4044 C C . VAL B 1 82 ? -27.75 4.379 3.125 1 56.78 82 VAL B C 1
ATOM 4046 O O . VAL B 1 82 ? -26.516 4.34 2.979 1 56.78 82 VAL B O 1
ATOM 4049 N N . ARG B 1 83 ? -28.594 3.488 2.67 1 59 83 ARG B N 1
ATOM 4050 C CA . ARG B 1 83 ? -28.062 2.324 1.979 1 59 83 ARG B CA 1
ATOM 4051 C C . ARG B 1 83 ? -27.391 2.727 0.665 1 59 83 ARG B C 1
ATOM 4053 O O . ARG B 1 83 ? -26.344 2.201 0.308 1 59 83 ARG B O 1
ATOM 4060 N N . VAL B 1 84 ? -28.078 3.615 0.011 1 59.03 84 VAL B N 1
ATOM 4061 C CA . VAL B 1 84 ? -27.531 4.082 -1.256 1 59.03 84 VAL B CA 1
ATOM 4062 C C . VAL B 1 84 ? -26.203 4.812 -1.008 1 59.03 84 VAL B C 1
ATOM 4064 O O . VAL B 1 84 ? -25.25 4.633 -1.752 1 59.03 84 VAL B O 1
ATOM 4067 N N . GLU B 1 85 ? -26.297 5.527 0.026 1 63.62 85 GLU B N 1
ATOM 4068 C CA . GLU B 1 85 ? -25.078 6.277 0.333 1 63.62 85 GLU B CA 1
ATOM 4069 C C . GLU B 1 85 ? -23.953 5.348 0.75 1 63.62 85 GLU B C 1
ATOM 4071 O O . GLU B 1 85 ? -22.797 5.559 0.367 1 63.62 85 GLU B O 1
ATOM 4076 N N . TYR B 1 86 ? -24.359 4.332 1.496 1 63.94 86 TYR B N 1
ATOM 4077 C CA . TYR B 1 86 ? -23.344 3.365 1.89 1 63.94 86 TYR B CA 1
ATOM 4078 C C . TYR B 1 86 ? -22.797 2.625 0.675 1 63.94 86 TYR B C 1
ATOM 4080 O O . TYR B 1 86 ? -21.594 2.387 0.576 1 63.94 86 TYR B O 1
ATOM 4088 N N . SER B 1 87 ? -23.75 2.285 -0.128 1 63.69 87 SER B N 1
ATOM 4089 C CA . SER B 1 87 ? -23.328 1.601 -1.343 1 63.69 87 SER B CA 1
ATOM 4090 C C . SER B 1 87 ? -22.375 2.473 -2.166 1 63.69 87 SER B C 1
ATOM 4092 O O . SER B 1 87 ? -21.406 1.978 -2.742 1 63.69 87 SER B O 1
ATOM 4094 N N . TYR B 1 88 ? -22.719 3.648 -2.1 1 61.75 88 TYR B N 1
ATOM 4095 C CA . TYR B 1 88 ? -21.859 4.59 -2.797 1 61.75 88 TYR B CA 1
ATOM 4096 C C . TYR B 1 88 ? -20.469 4.621 -2.164 1 61.75 88 TYR B C 1
ATOM 4098 O O . TYR B 1 88 ? -19.453 4.578 -2.867 1 61.75 88 TYR B O 1
ATOM 4106 N N . PHE B 1 89 ? -20.547 4.641 -0.908 1 64.56 89 PHE B N 1
ATOM 4107 C CA . PHE B 1 89 ? -19.297 4.688 -0.169 1 64.56 89 PHE B CA 1
ATOM 4108 C C . PHE B 1 89 ? -18.453 3.459 -0.464 1 64.56 89 PHE B C 1
ATOM 4110 O O . PHE B 1 89 ? -17.234 3.57 -0.688 1 64.56 89 PHE B O 1
ATOM 4117 N N . ARG B 1 90 ? -19.047 2.48 -0.494 1 68.5 90 ARG B N 1
ATOM 4118 C CA . ARG B 1 90 ? -18.344 1.229 -0.728 1 68.5 90 ARG B CA 1
ATOM 4119 C C . ARG B 1 90 ? -17.766 1.181 -2.139 1 68.5 90 ARG B C 1
ATOM 4121 O O . ARG B 1 90 ? -16.625 0.741 -2.338 1 68.5 90 ARG B O 1
ATOM 4128 N N . LYS B 1 91 ? -18.562 1.675 -2.982 1 64.69 91 LYS B N 1
ATOM 4129 C CA . LYS B 1 91 ? -18.141 1.666 -4.379 1 64.69 91 LYS B CA 1
ATOM 4130 C C . LYS B 1 91 ? -16.969 2.617 -4.602 1 64.69 91 LYS B C 1
ATOM 4132 O O . LYS B 1 91 ? -15.977 2.258 -5.25 1 64.69 91 LYS B O 1
ATOM 4137 N N . VAL B 1 92 ? -17.156 3.717 -4.008 1 62.25 92 VAL B N 1
ATOM 4138 C CA . VAL B 1 92 ? -16.156 4.75 -4.223 1 62.25 92 VAL B CA 1
ATOM 4139 C C . VAL B 1 92 ? -14.859 4.359 -3.514 1 62.25 92 VAL B C 1
ATOM 4141 O O . VAL B 1 92 ? -13.766 4.625 -4.02 1 62.25 92 VAL B O 1
ATOM 4144 N N . ALA B 1 93 ? -15.062 3.654 -2.393 1 64.81 93 ALA B N 1
ATOM 4145 C CA . ALA B 1 93 ? -13.891 3.262 -1.615 1 64.81 93 ALA B CA 1
ATOM 4146 C C . ALA B 1 93 ? -13.289 1.964 -2.146 1 64.81 93 ALA B C 1
ATOM 4148 O O . ALA B 1 93 ? -12.203 1.554 -1.719 1 64.81 93 ALA B O 1
ATOM 4149 N N . GLY B 1 94 ? -13.938 1.422 -3.131 1 67.44 94 GLY B N 1
ATOM 4150 C CA . GLY B 1 94 ? -13.445 0.167 -3.678 1 67.44 94 GLY B CA 1
ATOM 4151 C C . GLY B 1 94 ? -13.469 -0.971 -2.674 1 67.44 94 GLY B C 1
ATOM 4152 O O . GLY B 1 94 ? -12.633 -1.876 -2.734 1 67.44 94 GLY B O 1
ATOM 4153 N N . LEU B 1 95 ? -14.328 -0.836 -1.755 1 73.88 95 LEU B N 1
ATOM 4154 C CA . LEU B 1 95 ? -14.445 -1.877 -0.74 1 73.88 95 LEU B CA 1
ATOM 4155 C C . LEU B 1 95 ? -15.211 -3.078 -1.28 1 73.88 95 LEU B C 1
ATOM 4157 O O . LEU B 1 95 ? -16.141 -2.92 -2.07 1 73.88 95 LEU B O 1
ATOM 4161 N N . PRO B 1 96 ? -14.766 -4.23 -0.885 1 79.38 96 PRO B N 1
ATOM 4162 C CA . PRO B 1 96 ? -15.477 -5.422 -1.358 1 79.38 96 PRO B CA 1
ATOM 4163 C C . PRO B 1 96 ? -16.938 -5.438 -0.944 1 79.38 96 PRO B C 1
ATOM 4165 O O . PRO B 1 96 ? -17.281 -4.996 0.158 1 79.38 96 PRO B O 1
ATOM 4168 N N . SER B 1 97 ? -17.781 -5.98 -1.832 1 80.75 97 SER B N 1
ATOM 4169 C CA . SER B 1 97 ? -19.219 -6.02 -1.6 1 80.75 97 SER B CA 1
ATOM 4170 C C . SER B 1 97 ? -19.703 -7.453 -1.417 1 80.75 97 SER B C 1
ATOM 4172 O O . SER B 1 97 ? -19.062 -8.398 -1.863 1 80.75 97 SER B O 1
ATOM 4174 N N . ARG B 1 98 ? -20.828 -7.504 -0.743 1 82.06 98 ARG B N 1
ATOM 4175 C CA . ARG B 1 98 ? -21.484 -8.805 -0.626 1 82.06 98 ARG B CA 1
ATOM 4176 C C . ARG B 1 98 ? -22.375 -9.078 -1.837 1 82.06 98 ARG B C 1
ATOM 4178 O O . ARG B 1 98 ? -23.172 -8.227 -2.238 1 82.06 98 ARG B O 1
ATOM 4185 N N . PHE B 1 99 ? -22.203 -10.234 -2.404 1 88.81 99 PHE B N 1
ATOM 4186 C CA . PHE B 1 99 ? -23.031 -10.664 -3.531 1 88.81 99 PHE B CA 1
ATOM 4187 C C . PHE B 1 99 ? -23.984 -11.781 -3.115 1 88.81 99 PHE B C 1
ATOM 4189 O O . PHE B 1 99 ? -23.656 -12.57 -2.223 1 88.81 99 PHE B O 1
ATOM 4196 N N . SER B 1 100 ? -25.094 -11.758 -3.725 1 89.06 100 SER B N 1
ATOM 4197 C CA . SER B 1 100 ? -25.984 -12.914 -3.576 1 89.06 100 SER B CA 1
ATOM 4198 C C . SER B 1 100 ? -25.609 -14.023 -4.543 1 89.06 100 SER B C 1
ATOM 4200 O O . SER B 1 100 ? -24.953 -13.781 -5.562 1 89.06 100 SER B O 1
ATOM 4202 N N . LEU B 1 101 ? -26 -15.219 -4.145 1 92 101 LEU B N 1
ATOM 4203 C CA . LEU B 1 101 ? -25.75 -16.344 -5.039 1 92 101 LEU B CA 1
ATOM 4204 C C . LEU B 1 101 ? -26.469 -16.141 -6.375 1 92 101 LEU B C 1
ATOM 4206 O O . LEU B 1 101 ? -25.922 -16.484 -7.43 1 92 101 LEU B O 1
ATOM 4210 N N . GLU B 1 102 ? -27.609 -15.586 -6.305 1 93.81 102 GLU B N 1
ATOM 4211 C CA . GLU B 1 102 ? -28.375 -15.32 -7.516 1 93.81 102 GLU B CA 1
ATOM 4212 C C . GLU B 1 102 ? -27.656 -14.344 -8.43 1 93.81 102 GLU B C 1
ATOM 4214 O O . GLU B 1 102 ? -27.609 -14.539 -9.648 1 93.81 102 GLU B O 1
ATOM 4219 N N . ALA B 1 103 ? -27.141 -13.383 -7.828 1 93.56 103 ALA B N 1
ATOM 4220 C CA . ALA B 1 103 ? -26.406 -12.383 -8.602 1 93.56 103 ALA B CA 1
ATOM 4221 C C . ALA B 1 103 ? -25.188 -12.992 -9.273 1 93.56 103 ALA B C 1
ATOM 4223 O O . ALA B 1 103 ? -24.891 -12.695 -10.438 1 93.56 103 ALA B O 1
ATOM 4224 N N . LEU B 1 104 ? -24.484 -13.852 -8.57 1 95.88 104 LEU B N 1
ATOM 4225 C CA . LEU B 1 104 ? -23.281 -14.461 -9.117 1 95.88 104 LEU B CA 1
ATOM 4226 C C . LEU B 1 104 ? -23.625 -15.477 -10.203 1 95.88 104 LEU B C 1
ATOM 4228 O O . LEU B 1 104 ? -22.922 -15.602 -11.203 1 95.88 104 LEU B O 1
ATOM 4232 N N . SER B 1 105 ? -24.719 -16.172 -9.953 1 95.94 105 SER B N 1
ATOM 4233 C CA . SER B 1 105 ? -25.188 -17.109 -10.969 1 95.94 105 SER B CA 1
ATOM 4234 C C . SER B 1 105 ? -25.547 -16.391 -12.266 1 95.94 105 SER B C 1
ATOM 4236 O O . SER B 1 105 ? -25.219 -16.875 -13.359 1 95.94 105 SER B O 1
ATOM 4238 N N . ALA B 1 106 ? -26.156 -15.312 -12.078 1 95.5 106 ALA B N 1
ATOM 4239 C CA . ALA B 1 106 ? -26.516 -14.508 -13.25 1 95.5 106 ALA B CA 1
ATOM 4240 C C . ALA B 1 106 ? -25.266 -13.969 -13.945 1 95.5 106 ALA B C 1
ATOM 4242 O O . ALA B 1 106 ? -25.156 -14.023 -15.172 1 95.5 106 ALA B O 1
ATOM 4243 N N . ALA B 1 107 ? -24.375 -13.516 -13.164 1 96 107 ALA B N 1
ATOM 4244 C CA . ALA B 1 107 ? -23.172 -12.906 -13.711 1 96 107 ALA B CA 1
ATOM 4245 C C . ALA B 1 107 ? -22.328 -13.938 -14.453 1 96 107 ALA B C 1
ATOM 4247 O O . ALA B 1 107 ? -21.641 -13.609 -15.422 1 96 107 ALA B O 1
ATOM 4248 N N . THR B 1 108 ? -22.344 -15.188 -14.047 1 96.5 108 THR B N 1
ATOM 4249 C CA . THR B 1 108 ? -21.484 -16.234 -14.594 1 96.5 108 THR B CA 1
ATOM 4250 C C . THR B 1 108 ? -22.266 -17.141 -15.539 1 96.5 108 THR B C 1
ATOM 4252 O O . THR B 1 108 ? -21.797 -18.219 -15.914 1 96.5 108 THR B O 1
ATOM 4255 N N . ASP B 1 109 ? -23.5 -16.797 -15.82 1 95 109 ASP B N 1
ATOM 4256 C CA . ASP B 1 109 ? -24.375 -17.625 -16.641 1 95 109 ASP B CA 1
ATOM 4257 C C . ASP B 1 109 ? -24.469 -19.047 -16.078 1 95 109 ASP B C 1
ATOM 4259 O O . ASP B 1 109 ? -24.25 -20.016 -16.812 1 95 109 ASP B O 1
ATOM 4263 N N . GLY B 1 110 ? -24.688 -19.094 -14.828 1 95.12 110 GLY B N 1
ATOM 4264 C CA . GLY B 1 110 ? -24.844 -20.375 -14.172 1 95.12 110 GLY B CA 1
ATOM 4265 C C . GLY B 1 110 ? -23.531 -21.094 -13.961 1 95.12 110 GLY B C 1
ATOM 4266 O O . GLY B 1 110 ? -23.469 -22.328 -14.047 1 95.12 110 GLY B O 1
ATOM 4267 N N . PHE B 1 111 ? -22.469 -20.406 -13.867 1 94.06 111 PHE B N 1
ATOM 4268 C CA . PHE B 1 111 ? -21.156 -20.969 -13.602 1 94.06 111 PHE B CA 1
ATOM 4269 C C . PHE B 1 111 ? -20.734 -21.922 -14.711 1 94.06 111 PHE B C 1
ATOM 4271 O O . PHE B 1 111 ? -20.266 -23.031 -14.445 1 94.06 111 PHE B O 1
ATOM 4278 N N . GLN B 1 112 ? -20.859 -21.516 -15.906 1 90.31 112 GLN B N 1
ATOM 4279 C CA . GLN B 1 112 ? -20.641 -22.375 -17.062 1 90.31 112 GLN B CA 1
ATOM 4280 C C . GLN B 1 112 ? -19.203 -22.266 -17.562 1 90.31 112 GLN B C 1
ATOM 4282 O O . GLN B 1 112 ? -18.625 -23.266 -18.016 1 90.31 112 GLN B O 1
ATOM 4287 N N . TYR B 1 113 ? -18.594 -21.125 -17.484 1 91.5 113 TYR B N 1
ATOM 4288 C CA . TYR B 1 113 ? -17.297 -20.906 -18.094 1 91.5 113 TYR B CA 1
ATOM 4289 C C . TYR B 1 113 ? -16.188 -21 -17.047 1 91.5 113 TYR B C 1
ATOM 4291 O O . TYR B 1 113 ? -15.922 -20.031 -16.328 1 91.5 113 TYR B O 1
ATOM 4299 N N . VAL B 1 114 ? -15.492 -22.094 -17.047 1 91.38 114 VAL B N 1
ATOM 4300 C CA . VAL B 1 114 ? -14.406 -22.328 -16.109 1 91.38 114 VAL B CA 1
ATOM 4301 C C . VAL B 1 114 ? -13.094 -21.781 -16.672 1 91.38 114 VAL B C 1
ATOM 4303 O O . VAL B 1 114 ? -12.719 -22.109 -17.797 1 91.38 114 VAL B O 1
ATOM 4306 N N . VAL B 1 115 ? -12.43 -20.938 -15.945 1 89.56 115 VAL B N 1
ATOM 4307 C CA . VAL B 1 115 ? -11.18 -20.359 -16.406 1 89.56 115 VAL B CA 1
ATOM 4308 C C . VAL B 1 115 ? -10.008 -21.016 -15.688 1 89.56 115 VAL B C 1
ATOM 4310 O O . VAL B 1 115 ? -8.859 -20.938 -16.141 1 89.56 115 VAL B O 1
ATOM 4313 N N . GLY B 1 116 ? -10.242 -21.578 -14.555 1 85.25 116 GLY B N 1
ATOM 4314 C CA . GLY B 1 116 ? -9.195 -22.266 -13.812 1 85.25 116 GLY B CA 1
ATOM 4315 C C . GLY B 1 116 ? -9.719 -23.219 -12.758 1 85.25 116 GLY B C 1
ATOM 4316 O O . GLY B 1 116 ? -10.789 -22.984 -12.188 1 85.25 116 GLY B O 1
ATOM 4317 N N . ARG B 1 117 ? -8.961 -24.281 -12.562 1 81.12 117 ARG B N 1
ATOM 4318 C CA . ARG B 1 117 ? -9.258 -25.266 -11.531 1 81.12 117 ARG B CA 1
ATOM 4319 C C . ARG B 1 117 ? -8.008 -25.625 -10.742 1 81.12 117 ARG B C 1
ATOM 4321 O O . ARG B 1 117 ? -6.926 -25.781 -11.32 1 81.12 117 ARG B O 1
ATOM 4328 N N . GLY B 1 118 ? -8.156 -25.547 -9.391 1 70.56 118 GLY B N 1
ATOM 4329 C CA . GLY B 1 118 ? -7.047 -25.953 -8.547 1 70.56 118 GLY B CA 1
ATOM 4330 C C . GLY B 1 118 ? -7.484 -26.422 -7.172 1 70.56 118 GLY B C 1
ATOM 4331 O O . GLY B 1 118 ? -8.68 -26.609 -6.922 1 70.56 118 GLY B O 1
ATOM 4332 N N . SER B 1 119 ? -6.504 -26.75 -6.332 1 67.81 119 SER B N 1
ATOM 4333 C CA . SER B 1 119 ? -6.762 -27.25 -4.984 1 67.81 119 SER B CA 1
ATOM 4334 C C . SER B 1 119 ? -7.566 -26.234 -4.172 1 67.81 119 SER B C 1
ATOM 4336 O O . SER B 1 119 ? -8.281 -26.625 -3.24 1 67.81 119 SER B O 1
ATOM 4338 N N . SER B 1 120 ? -7.516 -25.062 -4.629 1 70.81 120 SER B N 1
ATOM 4339 C CA . SER B 1 120 ? -8.156 -24 -3.84 1 70.81 120 SER B CA 1
ATOM 4340 C C . SER B 1 120 ? -9.586 -23.75 -4.312 1 70.81 120 SER B C 1
ATOM 4342 O O . SER B 1 120 ? -10.344 -23.031 -3.652 1 70.81 120 SER B O 1
ATOM 4344 N N . GLY B 1 121 ? -9.891 -24.297 -5.445 1 79.75 121 GLY B N 1
ATOM 4345 C CA . GLY B 1 121 ? -11.25 -24.109 -5.93 1 79.75 121 GLY B CA 1
ATOM 4346 C C . GLY B 1 121 ? -11.32 -23.922 -7.434 1 79.75 121 GLY B C 1
ATOM 4347 O O . GLY B 1 121 ? -10.352 -24.188 -8.148 1 79.75 121 GLY B O 1
ATOM 4348 N N . THR B 1 122 ? -12.516 -23.672 -7.855 1 88.38 122 THR B N 1
ATOM 4349 C CA . THR B 1 122 ? -12.781 -23.453 -9.273 1 88.38 122 THR B CA 1
ATOM 4350 C C . THR B 1 122 ? -13.078 -21.984 -9.555 1 88.38 122 THR B C 1
ATOM 4352 O O . THR B 1 122 ? -13.789 -21.344 -8.789 1 88.38 122 THR B O 1
ATOM 4355 N N . VAL B 1 123 ? -12.5 -21.5 -10.602 1 93.56 123 VAL B N 1
ATOM 4356 C CA . VAL B 1 123 ? -12.68 -20.094 -10.945 1 93.56 123 VAL B CA 1
ATOM 4357 C C . VAL B 1 123 ? -13.516 -19.969 -12.219 1 93.56 123 VAL B C 1
ATOM 4359 O O . VAL B 1 123 ? -13.227 -20.625 -13.219 1 93.56 123 VAL B O 1
ATOM 4362 N N . PHE B 1 124 ? -14.531 -19.141 -12.211 1 95.31 124 PHE B N 1
ATOM 4363 C CA . PHE B 1 124 ? -15.43 -18.922 -13.336 1 95.31 124 PHE B CA 1
ATOM 4364 C C . PHE B 1 124 ? -15.312 -17.484 -13.844 1 95.31 124 PHE B C 1
ATOM 4366 O O . PHE B 1 124 ? -15.125 -16.547 -13.062 1 95.31 124 PHE B O 1
ATOM 4373 N N . LYS B 1 125 ? -15.438 -17.375 -15.117 1 96.19 125 LYS B N 1
ATOM 4374 C CA . LYS B 1 125 ? -15.539 -16.031 -15.695 1 96.19 125 LYS B CA 1
ATOM 4375 C C . LYS B 1 125 ? -16.984 -15.531 -15.664 1 96.19 125 LYS B C 1
ATOM 4377 O O . LYS B 1 125 ? -17.922 -16.297 -15.883 1 96.19 125 LYS B O 1
ATOM 4382 N N . GLY B 1 126 ? -17.141 -14.234 -15.344 1 95.94 126 GLY B N 1
ATOM 4383 C CA . GLY B 1 126 ? -18.469 -13.625 -15.336 1 95.94 126 GLY B CA 1
ATOM 4384 C C . GLY B 1 126 ? -18.438 -12.141 -15.672 1 95.94 126 GLY B C 1
ATOM 4385 O O . GLY B 1 126 ? -17.359 -11.555 -15.82 1 95.94 126 GLY B O 1
ATOM 4386 N N . ILE B 1 127 ? -19.656 -11.648 -15.875 1 96 127 ILE B N 1
ATOM 4387 C CA . ILE B 1 127 ? -19.859 -10.219 -16.078 1 96 127 ILE B CA 1
ATOM 4388 C C . ILE B 1 127 ? -20.953 -9.711 -15.164 1 96 127 ILE B C 1
ATOM 4390 O O . ILE B 1 127 ? -22.078 -10.227 -15.18 1 96 127 ILE B O 1
ATOM 4394 N N . LEU B 1 128 ? -20.625 -8.719 -14.406 1 93.31 128 LEU B N 1
ATOM 4395 C CA . LEU B 1 128 ? -21.625 -8.133 -13.516 1 93.31 128 LEU B CA 1
ATOM 4396 C C . LEU B 1 128 ? -22.609 -7.27 -14.289 1 93.31 128 LEU B C 1
ATOM 4398 O O . LEU B 1 128 ? -22.391 -6.996 -15.477 1 93.31 128 LEU B O 1
ATOM 4402 N N . ASP B 1 129 ? -23.609 -6.805 -13.609 1 88.75 129 ASP B N 1
ATOM 4403 C CA . ASP B 1 129 ? -24.672 -6.02 -14.227 1 88.75 129 ASP B CA 1
ATOM 4404 C C . ASP B 1 129 ? -24.125 -4.703 -14.781 1 88.75 129 ASP B C 1
ATOM 4406 O O . ASP B 1 129 ? -24.641 -4.188 -15.781 1 88.75 129 ASP B O 1
ATOM 4410 N N . ASP B 1 130 ? -23.125 -4.262 -14.148 1 86.25 130 ASP B N 1
ATOM 4411 C CA . ASP B 1 130 ? -22.594 -2.979 -14.578 1 86.25 130 ASP B CA 1
ATOM 4412 C C . ASP B 1 130 ? -21.578 -3.162 -15.711 1 86.25 130 ASP B C 1
ATOM 4414 O O . ASP B 1 130 ? -20.953 -2.195 -16.156 1 86.25 130 ASP B O 1
ATOM 4418 N N . GLY B 1 131 ? -21.344 -4.375 -16.141 1 91.56 131 GLY B N 1
ATOM 4419 C CA . GLY B 1 131 ? -20.469 -4.652 -17.266 1 91.56 131 GLY B CA 1
ATOM 4420 C C . GLY B 1 131 ? -19.062 -5.047 -16.844 1 91.56 131 GLY B C 1
ATOM 4421 O O . GLY B 1 131 ? -18.234 -5.379 -17.703 1 91.56 131 GLY B O 1
ATOM 4422 N N . THR B 1 132 ? -18.844 -5.078 -15.594 1 91.38 132 THR B N 1
ATOM 4423 C CA . THR B 1 132 ? -17.516 -5.41 -15.109 1 91.38 132 THR B CA 1
ATOM 4424 C C . THR B 1 132 ? -17.234 -6.902 -15.273 1 91.38 132 THR B C 1
ATOM 4426 O O . THR B 1 132 ? -18.031 -7.738 -14.844 1 91.38 132 THR B O 1
ATOM 4429 N N . SER B 1 133 ? -16.109 -7.219 -15.953 1 95 133 SER B N 1
ATOM 4430 C CA . SER B 1 133 ? -15.688 -8.609 -16.047 1 95 133 SER B CA 1
ATOM 4431 C C . SER B 1 133 ? -15.109 -9.102 -14.727 1 95 133 SER B C 1
ATOM 4433 O O . SER B 1 133 ? -14.281 -8.422 -14.117 1 95 133 SER B O 1
ATOM 4435 N N . VAL B 1 134 ? -15.586 -10.297 -14.336 1 96.44 134 VAL B N 1
ATOM 4436 C CA . VAL B 1 134 ? -15.156 -10.758 -13.023 1 96.44 134 VAL B CA 1
ATOM 4437 C C . VAL B 1 134 ? -14.711 -12.219 -13.109 1 96.44 134 VAL B C 1
ATOM 4439 O O . VAL B 1 134 ? -15.094 -12.938 -14.023 1 96.44 134 VAL B O 1
ATOM 4442 N N . ALA B 1 135 ? -13.812 -12.602 -12.227 1 96.19 135 ALA B N 1
ATOM 4443 C CA . ALA B 1 135 ? -13.461 -13.992 -11.922 1 96.19 135 ALA B CA 1
ATOM 4444 C C . ALA B 1 135 ? -14.055 -14.422 -10.586 1 96.19 135 ALA B C 1
ATOM 4446 O O . ALA B 1 135 ? -13.773 -13.82 -9.547 1 96.19 135 ALA B O 1
ATOM 4447 N N . VAL B 1 136 ? -14.836 -15.438 -10.609 1 95.56 136 VAL B N 1
ATOM 4448 C CA . VAL B 1 136 ? -15.516 -15.922 -9.414 1 95.56 136 VAL B CA 1
ATOM 4449 C C . VAL B 1 136 ? -14.898 -17.25 -8.969 1 95.56 136 VAL B C 1
ATOM 4451 O O . VAL B 1 136 ? -15.039 -18.266 -9.656 1 95.56 136 VAL B O 1
ATOM 4454 N N . LYS B 1 137 ? -14.242 -17.219 -7.848 1 91.25 137 LYS B N 1
ATOM 4455 C CA . LYS B 1 137 ? -13.648 -18.406 -7.273 1 91.25 137 LYS B CA 1
ATOM 4456 C C . LYS B 1 137 ? -14.609 -19.094 -6.312 1 91.25 137 LYS B C 1
ATOM 4458 O O . LYS B 1 137 ? -15.078 -18.484 -5.348 1 91.25 137 LYS B O 1
ATOM 4463 N N . ARG B 1 138 ? -14.938 -20.266 -6.652 1 90.88 138 ARG B N 1
ATOM 4464 C CA . ARG B 1 138 ? -15.766 -21.094 -5.785 1 90.88 138 ARG B CA 1
ATOM 4465 C C . ARG B 1 138 ? -14.914 -21.984 -4.895 1 90.88 138 ARG B C 1
ATOM 4467 O O . ARG B 1 138 ? -14.062 -22.734 -5.387 1 90.88 138 ARG B O 1
ATOM 4474 N N . ILE B 1 139 ? -15.094 -21.797 -3.646 1 84.19 139 ILE B N 1
ATOM 4475 C CA . ILE B 1 139 ? -14.375 -22.609 -2.668 1 84.19 139 ILE B CA 1
ATOM 4476 C C . ILE B 1 139 ? -15.336 -23.594 -2.008 1 84.19 139 ILE B C 1
ATOM 4478 O O . ILE B 1 139 ? -16.266 -23.188 -1.307 1 84.19 139 ILE B O 1
ATOM 4482 N N . ASP B 1 140 ? -15.164 -24.797 -2.225 1 76.94 140 ASP B N 1
ATOM 4483 C CA . ASP B 1 140 ? -16.078 -25.828 -1.744 1 76.94 140 ASP B CA 1
ATOM 4484 C C . ASP B 1 140 ? -15.695 -26.281 -0.339 1 76.94 140 ASP B C 1
ATOM 4486 O O . ASP B 1 140 ? -14.516 -26.266 0.028 1 76.94 140 ASP B O 1
ATOM 4490 N N . GLY B 1 141 ? -16.594 -26.438 0.661 1 63.97 141 GLY B N 1
ATOM 4491 C CA . GLY B 1 141 ? -16.859 -26.516 2.088 1 63.97 141 GLY B CA 1
ATOM 4492 C C . GLY B 1 141 ? -15.992 -27.547 2.801 1 63.97 141 GLY B C 1
ATOM 4493 O O . GLY B 1 141 ? -16.391 -28.078 3.84 1 63.97 141 GLY B O 1
ATOM 4494 N N . SER B 1 142 ? -14.797 -27.875 2.365 1 60.78 142 SER B N 1
ATOM 4495 C CA . SER B 1 142 ? -14.094 -28.656 3.383 1 60.78 142 SER B CA 1
ATOM 4496 C C . SER B 1 142 ? -13.453 -27.75 4.43 1 60.78 142 SER B C 1
ATOM 4498 O O . SER B 1 142 ? -13.375 -26.531 4.238 1 60.78 142 SER B O 1
ATOM 4500 N N . ALA B 1 143 ? -13.391 -28.172 5.742 1 58.06 143 ALA B N 1
ATOM 4501 C CA . ALA B 1 143 ? -12.82 -27.438 6.863 1 58.06 143 ALA B CA 1
ATOM 4502 C C . ALA B 1 143 ? -11.594 -26.641 6.434 1 58.06 143 ALA B C 1
ATOM 4504 O O . ALA B 1 143 ? -11.422 -25.484 6.84 1 58.06 143 ALA B O 1
ATOM 4505 N N . HIS B 1 144 ? -10.773 -27.281 5.688 1 60.66 144 HIS B N 1
ATOM 4506 C CA . HIS B 1 144 ? -9.555 -26.625 5.215 1 60.66 144 HIS B CA 1
ATOM 4507 C C . HIS B 1 144 ? -9.875 -25.438 4.312 1 60.66 144 HIS B C 1
ATOM 4509 O O . HIS B 1 144 ? -9.18 -24.422 4.344 1 60.66 144 HIS B O 1
ATOM 4515 N N . VAL B 1 145 ? -11 -25.547 3.82 1 62.56 145 VAL B N 1
ATOM 4516 C CA . VAL B 1 145 ? -11.406 -24.562 2.834 1 62.56 145 VAL B CA 1
ATOM 4517 C C . VAL B 1 145 ? -11.867 -23.297 3.541 1 62.56 145 VAL B C 1
ATOM 4519 O O . VAL B 1 145 ? -11.594 -22.172 3.078 1 62.56 145 VAL B O 1
ATOM 4522 N N . ASP B 1 146 ? -12.383 -23.516 4.746 1 69.31 146 ASP B N 1
ATOM 4523 C CA . ASP B 1 146 ? -12.82 -22.359 5.516 1 69.31 146 ASP B CA 1
ATOM 4524 C C . ASP B 1 146 ? -11.633 -21.516 5.98 1 69.31 146 ASP B C 1
ATOM 4526 O O . ASP B 1 146 ? -11.695 -20.281 5.977 1 69.31 146 ASP B O 1
ATOM 4530 N N . LYS B 1 147 ? -10.656 -22.234 6.305 1 70 147 LYS B N 1
ATOM 4531 C CA . LYS B 1 147 ? -9.461 -21.531 6.746 1 70 147 LYS B CA 1
ATOM 4532 C C . LYS B 1 147 ? -8.828 -20.75 5.602 1 70 147 LYS B C 1
ATOM 4534 O O . LYS B 1 147 ? -8.422 -19.594 5.781 1 70 147 LYS B O 1
ATOM 4539 N N . GLU B 1 148 ? -8.805 -21.422 4.496 1 73.31 148 GLU B N 1
ATOM 4540 C CA . GLU B 1 148 ? -8.234 -20.75 3.326 1 73.31 148 GLU B CA 1
ATOM 4541 C C . GLU B 1 148 ? -9.047 -19.531 2.932 1 73.31 148 GLU B C 1
ATOM 4543 O O . GLU B 1 148 ? -8.484 -18.484 2.582 1 73.31 148 GLU B O 1
ATOM 4548 N N . PHE B 1 149 ? -10.297 -19.75 3.078 1 74.31 149 PHE B N 1
ATOM 4549 C CA . PHE B 1 149 ? -11.188 -18.641 2.758 1 74.31 149 PHE B CA 1
ATOM 4550 C C . PHE B 1 149 ? -10.953 -17.469 3.703 1 74.31 149 PHE B C 1
ATOM 4552 O O . PHE B 1 149 ? -10.82 -16.328 3.262 1 74.31 149 PHE B O 1
ATOM 4559 N N . ARG B 1 150 ? -10.867 -17.781 4.902 1 73.12 150 ARG B N 1
ATOM 4560 C CA . ARG B 1 150 ? -10.664 -16.734 5.906 1 73.12 150 ARG B CA 1
ATOM 4561 C C . ARG B 1 150 ? -9.32 -16.047 5.723 1 73.12 150 ARG B C 1
ATOM 4563 O O . ARG B 1 150 ? -9.219 -14.828 5.852 1 73.12 150 ARG B O 1
ATOM 4570 N N . SER B 1 151 ? -8.352 -16.828 5.418 1 73.75 151 SER B N 1
ATOM 4571 C CA . SER B 1 151 ? -7.02 -16.266 5.195 1 73.75 151 SER B CA 1
ATOM 4572 C C . SER B 1 151 ? -7.008 -15.336 3.992 1 73.75 151 SER B C 1
ATOM 4574 O O . SER B 1 151 ? -6.461 -14.234 4.059 1 73.75 151 SER B O 1
ATOM 4576 N N . GLU B 1 152 ? -7.617 -15.859 2.961 1 78.69 152 GLU B N 1
ATOM 4577 C CA . GLU B 1 152 ? -7.637 -15.078 1.728 1 78.69 152 GLU B CA 1
ATOM 4578 C C . GLU B 1 152 ? -8.398 -13.766 1.914 1 78.69 152 GLU B C 1
ATOM 4580 O O . GLU B 1 152 ? -7.895 -12.695 1.558 1 78.69 152 GLU B O 1
ATOM 4585 N N . VAL B 1 153 ? -9.508 -13.859 2.559 1 75.38 153 VAL B N 1
ATOM 4586 C CA . VAL B 1 153 ? -10.336 -12.68 2.773 1 75.38 153 VAL B CA 1
ATOM 4587 C C . VAL B 1 153 ? -9.602 -11.695 3.688 1 75.38 153 VAL B C 1
ATOM 4589 O O . VAL B 1 153 ? -9.594 -10.492 3.43 1 75.38 153 VAL B O 1
ATOM 4592 N N . SER B 1 154 ? -9.008 -12.18 4.648 1 74.69 154 SER B N 1
ATOM 4593 C CA . SER B 1 154 ? -8.289 -11.328 5.59 1 74.69 154 SER B CA 1
ATOM 4594 C C . SER B 1 154 ? -7.102 -10.641 4.922 1 74.69 154 SER B C 1
ATOM 4596 O O . SER B 1 154 ? -6.871 -9.445 5.125 1 74.69 154 SER B O 1
ATOM 4598 N N . ALA B 1 155 ? -6.445 -11.414 4.211 1 77.56 155 ALA B N 1
ATOM 4599 C CA . ALA B 1 155 ? -5.242 -10.891 3.574 1 77.56 155 ALA B CA 1
ATOM 4600 C C . ALA B 1 155 ? -5.598 -9.867 2.496 1 77.56 155 ALA B C 1
ATOM 4602 O O . ALA B 1 155 ? -5.145 -8.719 2.547 1 77.56 155 ALA B O 1
ATOM 4603 N N . ILE B 1 156 ? -6.414 -10.25 1.617 1 77.56 156 ILE B N 1
ATOM 4604 C CA . ILE B 1 156 ? -6.637 -9.414 0.443 1 77.56 156 ILE B CA 1
ATOM 4605 C C . ILE B 1 156 ? -7.566 -8.258 0.804 1 77.56 156 ILE B C 1
ATOM 4607 O O . ILE B 1 156 ? -7.516 -7.195 0.179 1 77.56 156 ILE B O 1
ATOM 4611 N N . GLY B 1 157 ? -8.43 -8.492 1.779 1 74.19 157 GLY B N 1
ATOM 4612 C CA . GLY B 1 157 ? -9.312 -7.426 2.211 1 74.19 157 GLY B CA 1
ATOM 4613 C C . GLY B 1 157 ? -8.578 -6.262 2.852 1 74.19 157 GLY B C 1
ATOM 4614 O O . GLY B 1 157 ? -9.06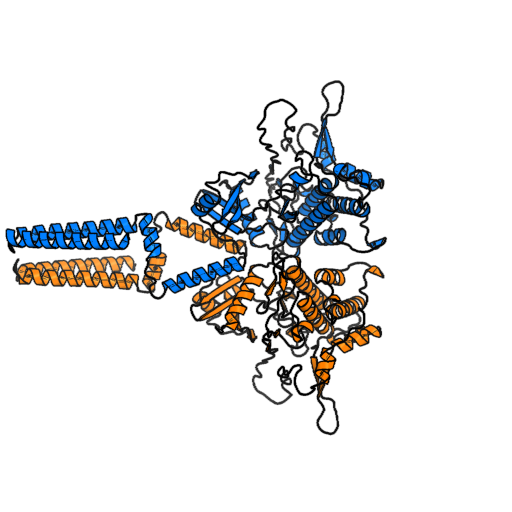2 -5.129 2.83 1 74.19 157 GLY B O 1
ATOM 4615 N N . SER B 1 158 ? -7.43 -6.516 3.273 1 74.69 158 SER B N 1
ATOM 4616 C CA . SER B 1 158 ? -6.715 -5.508 4.051 1 74.69 158 SER B CA 1
ATOM 4617 C C . SER B 1 158 ? -5.617 -4.848 3.225 1 74.69 158 SER B C 1
ATOM 4619 O O . SER B 1 158 ? -4.805 -4.086 3.756 1 74.69 158 SER B O 1
ATOM 4621 N N . VAL B 1 159 ? -5.605 -5.219 1.984 1 84.19 159 VAL B N 1
ATOM 4622 C CA . VAL B 1 159 ? -4.48 -4.711 1.207 1 84.19 159 VAL B CA 1
ATOM 4623 C C . VAL B 1 159 ? -4.992 -4.027 -0.058 1 84.19 159 VAL B C 1
ATOM 4625 O O . VAL B 1 159 ? -6.066 -4.363 -0.562 1 84.19 159 VAL B O 1
ATOM 4628 N N . GLN B 1 160 ? -4.34 -3.006 -0.488 1 86.12 160 GLN B N 1
ATOM 4629 C CA . GLN B 1 160 ? -4.598 -2.297 -1.736 1 86.12 160 GLN B CA 1
ATOM 4630 C C . GLN B 1 160 ? -3.293 -1.896 -2.42 1 86.12 160 GLN B C 1
ATOM 4632 O O . GLN B 1 160 ? -2.494 -1.144 -1.856 1 86.12 160 GLN B O 1
ATOM 4637 N N . HIS B 1 161 ? -3.139 -2.414 -3.549 1 91.38 161 HIS B N 1
ATOM 4638 C CA . HIS B 1 161 ? -1.929 -2.139 -4.312 1 91.38 161 HIS B CA 1
ATOM 4639 C C . HIS B 1 161 ? -2.16 -2.346 -5.809 1 91.38 161 HIS B C 1
ATOM 4641 O O . HIS B 1 161 ? -2.908 -3.244 -6.203 1 91.38 161 HIS B O 1
ATOM 4647 N N . VAL B 1 162 ? -1.486 -1.625 -6.605 1 92.31 162 VAL B N 1
ATOM 4648 C CA . VAL B 1 162 ? -1.693 -1.61 -8.055 1 92.31 162 VAL B CA 1
ATOM 4649 C C . VAL B 1 162 ? -1.295 -2.961 -8.641 1 92.31 162 VAL B C 1
ATOM 4651 O O . VAL B 1 162 ? -1.795 -3.354 -9.703 1 92.31 162 VAL B O 1
ATOM 4654 N N . SER B 1 163 ? -0.394 -3.705 -7.988 1 96.06 163 SER B N 1
ATOM 4655 C CA . SER B 1 163 ? 0.091 -4.973 -8.523 1 96.06 163 SER B CA 1
ATOM 4656 C C . SER B 1 163 ? -0.505 -6.156 -7.766 1 96.06 163 SER B C 1
ATOM 4658 O O . SER B 1 163 ? 0.083 -7.238 -7.734 1 96.06 163 SER B O 1
ATOM 4660 N N . LEU B 1 164 ? -1.581 -5.957 -7.082 1 94.44 164 LEU B N 1
ATOM 4661 C CA . LEU B 1 164 ? -2.383 -7.012 -6.473 1 94.44 164 LEU B CA 1
ATOM 4662 C C . LEU B 1 164 ? -3.762 -7.086 -7.117 1 94.44 164 LEU B C 1
ATOM 4664 O O . LEU B 1 164 ? -4.363 -6.059 -7.43 1 94.44 164 LEU B O 1
ATOM 4668 N N . VAL B 1 165 ? -4.184 -8.266 -7.316 1 93.31 165 VAL B N 1
ATOM 4669 C CA . VAL B 1 165 ? -5.531 -8.422 -7.855 1 93.31 165 VAL B CA 1
ATOM 4670 C C . VAL B 1 165 ? -6.547 -7.812 -6.891 1 93.31 165 VAL B C 1
ATOM 4672 O O . VAL B 1 165 ? -6.371 -7.875 -5.672 1 93.31 165 VAL B O 1
ATOM 4675 N N . ARG B 1 166 ? -7.543 -7.34 -7.453 1 89.5 166 ARG B N 1
ATOM 4676 C CA . ARG B 1 166 ? -8.539 -6.641 -6.648 1 89.5 166 ARG B CA 1
ATOM 4677 C C . ARG B 1 166 ? -9.703 -7.559 -6.297 1 89.5 166 ARG B C 1
ATOM 4679 O O . ARG B 1 166 ? -10.305 -8.172 -7.18 1 89.5 166 ARG B O 1
ATOM 4686 N N . LEU B 1 167 ? -9.969 -7.645 -5.004 1 89.19 167 LEU B N 1
ATOM 4687 C CA . LEU B 1 167 ? -11.172 -8.328 -4.535 1 89.19 167 LEU B CA 1
ATOM 4688 C C . LEU B 1 167 ? -12.391 -7.414 -4.609 1 89.19 167 LEU B C 1
ATOM 4690 O O . LEU B 1 167 ? -12.414 -6.359 -3.973 1 89.19 167 LEU B O 1
ATOM 4694 N N . LEU B 1 168 ? -13.352 -7.801 -5.348 1 88.25 168 LEU B N 1
ATOM 4695 C CA . LEU B 1 168 ? -14.539 -6.973 -5.539 1 88.25 168 LEU B CA 1
ATOM 4696 C C . LEU B 1 168 ? -15.625 -7.332 -4.531 1 88.25 168 LEU B C 1
ATOM 4698 O O . LEU B 1 168 ? -16.453 -6.492 -4.18 1 88.25 168 LEU B O 1
ATOM 4702 N N . GLY B 1 169 ? -15.586 -8.586 -4.145 1 87.56 169 GLY B N 1
ATOM 4703 C CA . GLY B 1 169 ? -16.625 -8.984 -3.201 1 87.56 169 GLY B CA 1
ATOM 4704 C C . GLY B 1 169 ? -16.578 -10.461 -2.855 1 87.56 169 GLY B C 1
ATOM 4705 O O . GLY B 1 169 ? -15.586 -11.141 -3.127 1 87.56 169 GLY B O 1
ATOM 4706 N N . PHE B 1 170 ? -17.625 -10.883 -2.139 1 86.56 170 PHE B N 1
ATOM 4707 C CA . PHE B 1 170 ? -17.734 -12.273 -1.691 1 86.56 170 PHE B CA 1
ATOM 4708 C C . PHE B 1 170 ? -19.188 -12.688 -1.546 1 86.56 170 PHE B C 1
ATOM 4710 O O . PHE B 1 170 ? -20.078 -11.844 -1.547 1 86.56 170 PHE B O 1
ATOM 4717 N N . CYS B 1 171 ? -19.359 -13.914 -1.593 1 86.81 171 CYS B N 1
ATOM 4718 C CA . CYS B 1 171 ? -20.672 -14.531 -1.375 1 86.81 171 CYS B CA 1
ATOM 4719 C C . CYS B 1 171 ? -20.562 -15.711 -0.418 1 86.81 171 CYS B C 1
ATOM 4721 O O . CYS B 1 171 ? -19.734 -16.609 -0.611 1 86.81 171 CYS B O 1
ATOM 4723 N N . LEU B 1 172 ? -21.359 -15.602 0.618 1 81.94 172 LEU B N 1
ATOM 4724 C CA . LEU B 1 172 ? -21.406 -16.672 1.604 1 81.94 172 LEU B CA 1
ATOM 4725 C C . LEU B 1 172 ? -22.75 -17.406 1.544 1 81.94 172 LEU B C 1
ATOM 4727 O O . LEU B 1 172 ? -23.797 -16.781 1.737 1 81.94 172 LEU B O 1
ATOM 4731 N N . VAL B 1 173 ? -22.625 -18.656 1.14 1 78.25 173 VAL B N 1
ATOM 4732 C CA . VAL B 1 173 ? -23.828 -19.469 1.104 1 78.25 173 VAL B CA 1
ATOM 4733 C C . VAL B 1 173 ? -23.922 -20.328 2.369 1 78.25 173 VAL B C 1
ATOM 4735 O O . VAL B 1 173 ? -22.938 -20.984 2.748 1 78.25 173 VAL B O 1
ATOM 4738 N N . ARG B 1 174 ? -24.938 -20.312 2.998 1 72.25 174 ARG B N 1
ATOM 4739 C CA . ARG B 1 174 ? -25.125 -21.109 4.211 1 72.25 174 ARG B CA 1
ATOM 4740 C C . ARG B 1 174 ? -24.938 -22.594 3.93 1 72.25 174 ARG B C 1
ATOM 4742 O O . ARG B 1 174 ? -25.609 -23.156 3.068 1 72.25 174 ARG B O 1
ATOM 4749 N N . ASN B 1 175 ? -24.062 -23.172 4.695 1 73.19 175 ASN B N 1
ATOM 4750 C CA . ASN B 1 175 ? -23.766 -24.594 4.539 1 73.19 175 ASN B CA 1
ATOM 4751 C C . ASN B 1 175 ? -23.406 -24.938 3.092 1 73.19 175 ASN B C 1
ATOM 4753 O O . ASN B 1 175 ? -23.766 -26.016 2.602 1 73.19 175 ASN B O 1
ATOM 4757 N N . GLY B 1 176 ? -23.094 -23.969 2.471 1 78.38 176 GLY B N 1
ATOM 4758 C CA . GLY B 1 176 ? -22.719 -24.141 1.074 1 78.38 176 GLY B CA 1
ATOM 4759 C C . GLY B 1 176 ? -21.344 -23.594 0.745 1 78.38 176 GLY B C 1
ATOM 4760 O O . GLY B 1 176 ? -20.531 -23.359 1.642 1 78.38 176 GLY B O 1
ATOM 4761 N N . PRO B 1 177 ? -21.172 -23.516 -0.562 1 84.69 177 PRO B N 1
ATOM 4762 C CA . PRO B 1 177 ? -19.859 -23.016 -0.994 1 84.69 177 PRO B CA 1
ATOM 4763 C C . PRO B 1 177 ? -19.672 -21.516 -0.716 1 84.69 177 PRO B C 1
ATOM 4765 O O . PRO B 1 177 ? -20.656 -20.812 -0.451 1 84.69 177 PRO B O 1
ATOM 4768 N N . ARG B 1 178 ? -18.438 -21.172 -0.669 1 87.25 178 ARG B N 1
ATOM 4769 C CA . ARG B 1 178 ? -18.062 -19.766 -0.558 1 87.25 178 ARG B CA 1
ATOM 4770 C C . ARG B 1 178 ? -17.469 -19.25 -1.869 1 87.25 178 ARG B C 1
ATOM 4772 O O . ARG B 1 178 ? -16.812 -20 -2.594 1 87.25 178 ARG B O 1
ATOM 4779 N N . PHE B 1 179 ? -17.781 -17.984 -2.123 1 90.62 179 PHE B N 1
ATOM 4780 C CA . PHE B 1 179 ? -17.312 -17.422 -3.385 1 90.62 179 PHE B CA 1
ATOM 4781 C C . PHE B 1 179 ? -16.516 -16.141 -3.141 1 90.62 179 PHE B C 1
ATOM 4783 O O . PHE B 1 179 ? -16.859 -15.344 -2.273 1 90.62 179 PHE B O 1
ATOM 4790 N N . LEU B 1 180 ? -15.477 -16.031 -3.814 1 91 180 LEU B N 1
ATOM 4791 C CA . LEU B 1 180 ? -14.719 -14.797 -3.9 1 91 180 LEU B CA 1
ATOM 4792 C C . LEU B 1 180 ? -14.805 -14.203 -5.305 1 91 180 LEU B C 1
ATOM 4794 O O . LEU B 1 180 ? -14.648 -14.93 -6.297 1 91 180 LEU B O 1
ATOM 4798 N N . VAL B 1 181 ? -15.062 -12.945 -5.398 1 93.5 181 VAL B N 1
ATOM 4799 C CA . VAL B 1 181 ? -15.234 -12.273 -6.68 1 93.5 181 VAL B CA 1
ATOM 4800 C C . VAL B 1 181 ? -14.078 -11.312 -6.922 1 93.5 181 VAL B C 1
ATOM 4802 O O . VAL B 1 181 ? -13.883 -10.352 -6.168 1 93.5 181 VAL B O 1
ATOM 4805 N N . TYR B 1 182 ? -13.328 -11.609 -7.988 1 94.19 182 TYR B N 1
ATOM 4806 C CA . TYR B 1 182 ? -12.172 -10.789 -8.344 1 94.19 182 TYR B CA 1
ATOM 4807 C C . TYR B 1 182 ? -12.383 -10.094 -9.68 1 94.19 182 TYR B C 1
ATOM 4809 O O . TYR B 1 182 ? -13.203 -10.531 -10.492 1 94.19 182 TYR B O 1
ATOM 4817 N N . GLU B 1 183 ? -11.688 -8.961 -9.805 1 93 183 GLU B N 1
ATOM 4818 C CA . GLU B 1 183 ? -11.562 -8.414 -11.148 1 93 183 GLU B CA 1
ATOM 4819 C C . GLU B 1 183 ? -10.93 -9.422 -12.102 1 93 183 GLU B C 1
ATOM 4821 O O . GLU B 1 183 ? -9.953 -10.086 -11.75 1 93 183 GLU B O 1
ATOM 4826 N N . TYR B 1 184 ? -11.5 -9.602 -13.258 1 95.06 184 TYR B N 1
ATOM 4827 C CA . TYR B 1 184 ? -11 -10.57 -14.227 1 95.06 184 TYR B CA 1
ATOM 4828 C C . TYR B 1 184 ? -9.781 -10.031 -14.961 1 95.06 184 TYR B C 1
ATOM 4830 O O . TYR B 1 184 ? -9.789 -8.891 -15.43 1 95.06 184 TYR B O 1
ATOM 4838 N N . MET B 1 185 ? -8.742 -10.797 -15.062 1 94.5 185 MET B N 1
ATOM 4839 C CA . MET B 1 185 ? -7.539 -10.461 -15.82 1 94.5 185 MET B CA 1
ATOM 4840 C C . MET B 1 185 ? -7.57 -11.109 -17.203 1 94.5 185 MET B C 1
ATOM 4842 O O . MET B 1 185 ? -7.371 -12.32 -17.328 1 94.5 185 MET B O 1
ATOM 4846 N N . GLU B 1 186 ? -7.641 -10.344 -18.172 1 90.94 186 GLU B N 1
ATOM 4847 C CA . GLU B 1 186 ? -7.922 -10.82 -19.516 1 90.94 186 GLU B CA 1
ATOM 4848 C C . GLU B 1 186 ? -6.727 -11.57 -20.094 1 90.94 186 GLU B C 1
ATOM 4850 O O . GLU B 1 186 ? -6.895 -12.484 -20.906 1 90.94 186 GLU B O 1
ATOM 4855 N N . ASN B 1 187 ? -5.539 -11.273 -19.641 1 92.88 187 ASN B N 1
ATOM 4856 C CA . ASN B 1 187 ? -4.359 -11.844 -20.281 1 92.88 187 ASN B CA 1
ATOM 4857 C C . ASN B 1 187 ? -3.852 -13.07 -19.531 1 92.88 187 ASN B C 1
ATOM 4859 O O . ASN B 1 187 ? -2.764 -13.578 -19.828 1 92.88 187 ASN B O 1
ATOM 4863 N N . GLY B 1 188 ? -4.613 -13.5 -18.531 1 91.75 188 GLY B N 1
ATOM 4864 C CA . GLY B 1 188 ? -4.328 -14.75 -17.859 1 91.75 188 GLY B CA 1
ATOM 4865 C C . GLY B 1 188 ? -3.078 -14.695 -17 1 91.75 188 GLY B C 1
ATOM 4866 O O . GLY B 1 188 ? -2.684 -13.625 -16.531 1 91.75 188 GLY B O 1
ATOM 4867 N N . SER B 1 189 ? -2.514 -15.875 -16.75 1 93.06 189 SER B N 1
ATOM 4868 C CA . SER B 1 189 ? -1.397 -16 -15.812 1 93.06 189 SER B CA 1
ATOM 4869 C C . SER B 1 189 ? -0.06 -15.969 -16.547 1 93.06 189 SER B C 1
ATOM 4871 O O . SER B 1 189 ? 0.002 -16.234 -17.75 1 93.06 189 SER B O 1
ATOM 4873 N N . LEU B 1 190 ? 0.97 -15.656 -15.844 1 94.75 190 LEU B N 1
ATOM 4874 C CA . LEU B 1 190 ? 2.32 -15.477 -16.359 1 94.75 190 LEU B CA 1
ATOM 4875 C C . LEU B 1 190 ? 2.85 -16.766 -16.969 1 94.75 190 LEU B C 1
ATOM 4877 O O . LEU B 1 190 ? 3.576 -16.734 -17.969 1 94.75 190 LEU B O 1
ATOM 4881 N N . ASP B 1 191 ? 2.514 -17.969 -16.406 1 91.56 191 ASP B N 1
ATOM 4882 C CA . ASP B 1 191 ? 3.023 -19.25 -16.891 1 91.56 191 ASP B CA 1
ATOM 4883 C C . ASP B 1 191 ? 2.664 -19.453 -18.359 1 91.56 191 ASP B C 1
ATOM 4885 O O . ASP B 1 191 ? 3.459 -20 -19.125 1 91.56 191 ASP B O 1
ATOM 4889 N N . LYS B 1 192 ? 1.585 -18.938 -18.812 1 89.44 192 LYS B N 1
ATOM 4890 C CA . LYS B 1 192 ? 1.125 -19.109 -20.188 1 89.44 192 LYS B CA 1
ATOM 4891 C C . LYS B 1 192 ? 1.944 -18.266 -21.156 1 89.44 192 LYS B C 1
ATOM 4893 O O . LYS B 1 192 ? 1.96 -18.516 -22.359 1 89.44 192 LYS B O 1
ATOM 4898 N N . TRP B 1 193 ? 2.574 -17.281 -20.641 1 91.12 193 TRP B N 1
ATOM 4899 C CA . TRP B 1 193 ? 3.324 -16.359 -21.484 1 91.12 193 TRP B CA 1
ATOM 4900 C C . TRP B 1 193 ? 4.797 -16.734 -21.531 1 91.12 193 TRP B C 1
ATOM 4902 O O . TRP B 1 193 ? 5.473 -16.484 -22.547 1 91.12 193 TRP B O 1
ATOM 4912 N N . ILE B 1 194 ? 5.309 -17.359 -20.5 1 92.25 194 ILE B N 1
ATOM 4913 C CA . ILE B 1 194 ? 6.762 -17.5 -20.469 1 92.25 194 ILE B CA 1
ATOM 4914 C C . ILE B 1 194 ? 7.145 -18.938 -20.797 1 92.25 194 ILE B C 1
ATOM 4916 O O . ILE B 1 194 ? 8.289 -19.219 -21.172 1 92.25 194 ILE B O 1
ATOM 4920 N N . PHE B 1 195 ? 6.285 -19.859 -20.656 1 88.56 195 PHE B N 1
ATOM 4921 C CA . PHE B 1 195 ? 6.625 -21.25 -20.984 1 88.56 195 PHE B CA 1
ATOM 4922 C C . PHE B 1 195 ? 6.141 -21.609 -22.375 1 88.56 195 PHE B C 1
ATOM 4924 O O . PHE B 1 195 ? 5.07 -21.172 -22.797 1 88.56 195 PHE B O 1
ATOM 4931 N N . PRO B 1 196 ? 7.043 -22.203 -23.266 1 72.56 196 PRO B N 1
ATOM 4932 C CA . PRO B 1 196 ? 6.84 -22.5 -24.688 1 72.56 196 PRO B CA 1
ATOM 4933 C C . PRO B 1 196 ? 5.504 -23.188 -24.953 1 72.56 196 PRO B C 1
ATOM 4935 O O . PRO B 1 196 ? 4.93 -23.031 -26.031 1 72.56 196 PRO B O 1
ATOM 4938 N N . GLN B 1 197 ? 5.043 -24.016 -24.203 1 61 197 GLN B N 1
ATOM 4939 C CA . GLN B 1 197 ? 3.875 -24.812 -24.578 1 61 197 GLN B CA 1
ATOM 4940 C C . GLN B 1 197 ? 2.674 -23.922 -24.859 1 61 197 GLN B C 1
ATOM 4942 O O . GLN B 1 197 ? 1.726 -24.344 -25.531 1 61 197 GLN B O 1
ATOM 4947 N N . HIS B 1 198 ? 2.686 -22.641 -24.5 1 55.91 198 HIS B N 1
ATOM 4948 C CA . HIS B 1 198 ? 1.428 -21.906 -24.594 1 55.91 198 HIS B CA 1
ATOM 4949 C C . HIS B 1 198 ? 1.49 -20.844 -25.688 1 55.91 198 HIS B C 1
ATOM 4951 O O . HIS B 1 198 ? 0.574 -20.016 -25.812 1 55.91 198 HIS B O 1
ATOM 4957 N N . GLY B 1 199 ? 2.297 -21.109 -26.781 1 53.72 199 GLY B N 1
ATOM 4958 C CA . GLY B 1 199 ? 2.32 -20.359 -28.031 1 53.72 199 GLY B CA 1
ATOM 4959 C C . GLY B 1 199 ? 2.586 -18.891 -27.828 1 53.72 199 GLY B C 1
ATOM 4960 O O . GLY B 1 199 ? 2.684 -18.125 -28.812 1 53.72 199 GLY B O 1
ATOM 4961 N N . ALA B 1 200 ? 2.279 -18.297 -26.688 1 56.38 200 ALA B N 1
ATOM 4962 C CA . ALA B 1 200 ? 2.328 -16.844 -26.688 1 56.38 200 ALA B CA 1
ATOM 4963 C C . ALA B 1 200 ? 3.766 -16.328 -26.781 1 56.38 200 ALA B C 1
ATOM 4965 O O . ALA B 1 200 ? 4.703 -17.031 -26.375 1 56.38 200 ALA B O 1
ATOM 4966 N N . ALA B 1 201 ? 4.105 -15.594 -27.812 1 56.81 201 ALA B N 1
ATOM 4967 C CA . ALA B 1 201 ? 5.375 -14.984 -28.188 1 56.81 201 ALA B CA 1
ATOM 4968 C C . ALA B 1 201 ? 6.098 -14.422 -26.953 1 56.81 201 ALA B C 1
ATOM 4970 O O . ALA B 1 201 ? 5.582 -13.531 -26.281 1 56.81 201 ALA B O 1
ATOM 4971 N N . GLY B 1 202 ? 6.633 -15.25 -26.141 1 62.16 202 GLY B N 1
ATOM 4972 C CA . GLY B 1 202 ? 7.516 -14.922 -25.031 1 62.16 202 GLY B CA 1
ATOM 4973 C C . GLY B 1 202 ? 7.953 -13.469 -25.031 1 62.16 202 GLY B C 1
ATOM 4974 O O . GLY B 1 202 ? 9.039 -13.141 -25.5 1 62.16 202 GLY B O 1
ATOM 4975 N N . ARG B 1 203 ? 7.094 -12.523 -24.703 1 71.94 203 ARG B N 1
ATOM 4976 C CA . ARG B 1 203 ? 7.332 -11.086 -24.766 1 71.94 203 ARG B CA 1
ATOM 4977 C C . ARG B 1 203 ? 8.797 -10.758 -24.484 1 71.94 203 ARG B C 1
ATOM 4979 O O . ARG B 1 203 ? 9.523 -11.586 -23.922 1 71.94 203 ARG B O 1
ATOM 4986 N N . CYS B 1 204 ? 9.305 -9.727 -24.922 1 84 204 CYS B N 1
ATOM 4987 C CA . CYS B 1 204 ? 10.688 -9.266 -24.859 1 84 204 CYS B CA 1
ATOM 4988 C C . CYS B 1 204 ? 11.156 -9.156 -23.406 1 84 204 CYS B C 1
ATOM 4990 O O . CYS B 1 204 ? 10.352 -9.258 -22.484 1 84 204 CYS B O 1
ATOM 4992 N N . LEU B 1 205 ? 12.383 -9.203 -23.281 1 90.38 205 LEU B N 1
ATOM 4993 C CA . LEU B 1 205 ? 13.031 -9.148 -21.984 1 90.38 205 LEU B CA 1
ATOM 4994 C C . LEU B 1 205 ? 12.547 -7.941 -21.188 1 90.38 205 LEU B C 1
ATOM 4996 O O . LEU B 1 205 ? 12.352 -8.031 -19.969 1 90.38 205 LEU B O 1
ATOM 5000 N N . THR B 1 206 ? 12.367 -6.855 -21.859 1 91.44 206 THR B N 1
ATOM 5001 C CA . THR B 1 206 ? 11.945 -5.629 -21.188 1 91.44 206 THR B CA 1
ATOM 5002 C C . THR B 1 206 ? 10.609 -5.836 -20.484 1 91.44 206 THR B C 1
ATOM 5004 O O . THR B 1 206 ? 10.43 -5.402 -19.344 1 91.44 206 THR B O 1
ATOM 5007 N N . TRP B 1 207 ? 9.781 -6.5 -21.141 1 93.5 207 TRP B N 1
ATOM 5008 C CA . TRP B 1 207 ? 8.469 -6.777 -20.562 1 93.5 207 TRP B CA 1
ATOM 5009 C C . TRP B 1 207 ? 8.602 -7.738 -19.375 1 93.5 207 TRP B C 1
ATOM 5011 O O . TRP B 1 207 ? 8 -7.52 -18.328 1 93.5 207 TRP B O 1
ATOM 5021 N N . ARG B 1 208 ? 9.312 -8.781 -19.531 1 95.31 208 ARG B N 1
ATOM 5022 C CA . ARG B 1 208 ? 9.508 -9.742 -18.453 1 95.31 208 ARG B CA 1
ATOM 5023 C C . ARG B 1 208 ? 10.117 -9.062 -17.219 1 95.31 208 ARG B C 1
ATOM 5025 O O . ARG B 1 208 ? 9.734 -9.367 -16.094 1 95.31 208 ARG B O 1
ATOM 5032 N N . TYR B 1 209 ? 11.031 -8.156 -17.531 1 95.44 209 TYR B N 1
ATOM 5033 C CA . TYR B 1 209 ? 11.664 -7.395 -16.469 1 95.44 209 TYR B CA 1
ATOM 5034 C C . TYR B 1 209 ? 10.641 -6.551 -15.711 1 95.44 209 TYR B C 1
ATOM 5036 O O . TYR B 1 209 ? 10.656 -6.496 -14.477 1 95.44 209 TYR B O 1
ATOM 5044 N N . GLN B 1 210 ? 9.797 -5.992 -16.453 1 96.12 210 GLN B N 1
ATOM 5045 C CA . GLN B 1 210 ? 8.766 -5.168 -15.836 1 96.12 210 GLN B CA 1
ATOM 5046 C C . GLN B 1 210 ? 7.84 -6.008 -14.961 1 96.12 210 GLN B C 1
ATOM 5048 O O . GLN B 1 210 ? 7.461 -5.586 -13.867 1 96.12 210 GLN B O 1
ATOM 5053 N N . VAL B 1 211 ? 7.48 -7.129 -15.438 1 97.31 211 VAL B N 1
ATOM 5054 C CA . VAL B 1 211 ? 6.641 -8.023 -14.648 1 97.31 211 VAL B CA 1
ATOM 5055 C C . VAL B 1 211 ? 7.352 -8.391 -13.352 1 97.31 211 VAL B C 1
ATOM 5057 O O . VAL B 1 211 ? 6.742 -8.398 -12.281 1 97.31 211 VAL B O 1
ATOM 5060 N N . ALA B 1 212 ? 8.617 -8.664 -13.461 1 98.25 212 ALA B N 1
ATOM 5061 C CA . ALA B 1 212 ? 9.422 -8.977 -12.273 1 98.25 212 ALA B CA 1
ATOM 5062 C C . ALA B 1 212 ? 9.367 -7.832 -11.266 1 98.25 212 ALA B C 1
ATOM 5064 O O . ALA B 1 212 ? 9.188 -8.062 -10.062 1 98.25 212 ALA B O 1
ATOM 5065 N N . VAL B 1 213 ? 9.453 -6.664 -11.766 1 97.69 213 VAL B N 1
ATOM 5066 C CA . VAL B 1 213 ? 9.445 -5.484 -10.914 1 97.69 213 VAL B CA 1
ATOM 5067 C C . VAL B 1 213 ? 8.07 -5.312 -10.273 1 97.69 213 VAL B C 1
ATOM 5069 O O . VAL B 1 213 ? 7.957 -5.023 -9.078 1 97.69 213 VAL B O 1
ATOM 5072 N N . ASP B 1 214 ? 7.047 -5.5 -11.039 1 97.81 214 ASP B N 1
ATOM 5073 C CA . ASP B 1 214 ? 5.684 -5.379 -10.531 1 97.81 214 ASP B CA 1
ATOM 5074 C C . ASP B 1 214 ? 5.453 -6.324 -9.352 1 97.81 214 ASP B C 1
ATOM 5076 O O . ASP B 1 214 ? 4.938 -5.914 -8.312 1 97.81 214 ASP B O 1
ATOM 5080 N N . VAL B 1 215 ? 5.867 -7.5 -9.508 1 98.56 215 VAL B N 1
ATOM 5081 C CA . VAL B 1 215 ? 5.664 -8.523 -8.484 1 98.56 215 VAL B CA 1
ATOM 5082 C C . VAL B 1 215 ? 6.504 -8.203 -7.254 1 98.56 215 VAL B C 1
ATOM 5084 O O . VAL B 1 215 ? 6.043 -8.359 -6.121 1 98.56 215 VAL B O 1
ATOM 5087 N N . ALA B 1 216 ? 7.699 -7.77 -7.52 1 98.56 216 ALA B N 1
ATOM 5088 C CA . ALA B 1 216 ? 8.57 -7.395 -6.406 1 98.56 216 ALA B CA 1
ATOM 5089 C C . ALA B 1 216 ? 7.938 -6.285 -5.57 1 98.56 216 ALA B C 1
ATOM 5091 O O . ALA B 1 216 ? 7.949 -6.34 -4.34 1 98.56 216 ALA B O 1
ATOM 5092 N N . LYS B 1 217 ? 7.441 -5.34 -6.215 1 97.19 217 LYS B N 1
ATOM 5093 C CA . LYS B 1 217 ? 6.812 -4.219 -5.523 1 97.19 217 LYS B CA 1
ATOM 5094 C C . LYS B 1 217 ? 5.598 -4.68 -4.723 1 97.19 217 LYS B C 1
ATOM 5096 O O . LYS B 1 217 ? 5.371 -4.215 -3.605 1 97.19 217 LYS B O 1
ATOM 5101 N N . ALA B 1 218 ? 4.844 -5.531 -5.281 1 97.62 218 ALA B N 1
ATOM 5102 C CA . ALA B 1 218 ? 3.686 -6.074 -4.578 1 97.62 218 ALA B CA 1
ATOM 5103 C C . ALA B 1 218 ? 4.105 -6.797 -3.303 1 97.62 218 ALA B C 1
ATOM 5105 O O . ALA B 1 218 ? 3.523 -6.578 -2.238 1 97.62 218 ALA B O 1
ATOM 5106 N N . LEU B 1 219 ? 5.059 -7.625 -3.396 1 98.19 219 LEU B N 1
ATOM 5107 C CA . LEU B 1 219 ? 5.52 -8.383 -2.24 1 98.19 219 LEU B CA 1
ATOM 5108 C C . LEU B 1 219 ? 6.148 -7.465 -1.2 1 98.19 219 LEU B C 1
ATOM 5110 O O . LEU B 1 219 ? 5.996 -7.688 0.004 1 98.19 219 LEU B O 1
ATOM 5114 N N . ALA B 1 220 ? 6.891 -6.465 -1.688 1 97.25 220 ALA B N 1
ATOM 5115 C CA . ALA B 1 220 ? 7.453 -5.488 -0.758 1 97.25 220 ALA B CA 1
ATOM 5116 C C . ALA B 1 220 ? 6.352 -4.801 0.044 1 97.25 220 ALA B C 1
ATOM 5118 O O . ALA B 1 220 ? 6.48 -4.617 1.256 1 97.25 220 ALA B O 1
ATOM 5119 N N . TYR B 1 221 ? 5.32 -4.492 -0.603 1 96 221 TYR B N 1
ATOM 5120 C CA . TYR B 1 221 ? 4.176 -3.883 0.067 1 96 221 TYR B CA 1
ATOM 5121 C C . TYR B 1 221 ? 3.588 -4.824 1.109 1 96 221 TYR B C 1
ATOM 5123 O O . TYR B 1 221 ? 3.375 -4.434 2.26 1 96 221 TYR B O 1
ATOM 5131 N N . LEU B 1 222 ? 3.355 -6.023 0.763 1 95.38 222 LEU B N 1
ATOM 5132 C CA . LEU B 1 222 ? 2.76 -7.012 1.657 1 95.38 222 LEU B CA 1
ATOM 5133 C C . LEU B 1 222 ? 3.627 -7.219 2.893 1 95.38 222 LEU B C 1
ATOM 5135 O O . LEU B 1 222 ? 3.109 -7.402 3.998 1 95.38 222 LEU B O 1
ATOM 5139 N N . HIS B 1 223 ? 4.91 -7.133 2.719 1 95.25 223 HIS B N 1
ATOM 5140 C CA . HIS B 1 223 ? 5.84 -7.488 3.783 1 95.25 223 HIS B CA 1
ATOM 5141 C C . HIS B 1 223 ? 6.117 -6.301 4.699 1 95.25 223 HIS B C 1
ATOM 5143 O O . HIS B 1 223 ? 6.375 -6.477 5.891 1 95.25 223 HIS B O 1
ATOM 5149 N N . HIS B 1 224 ? 6.059 -5.07 4.066 1 92.5 224 HIS B N 1
ATOM 5150 C CA . HIS B 1 224 ? 6.664 -3.984 4.828 1 92.5 224 HIS B CA 1
ATOM 5151 C C . HIS B 1 224 ? 5.703 -2.809 4.973 1 92.5 224 HIS B C 1
ATOM 5153 O O . HIS B 1 224 ? 5.891 -1.952 5.84 1 92.5 224 HIS B O 1
ATOM 5159 N N . ASP B 1 225 ? 4.754 -2.738 4.121 1 91.56 225 ASP B N 1
ATOM 5160 C CA . ASP B 1 225 ? 4.039 -1.469 4.051 1 91.56 225 ASP B CA 1
ATOM 5161 C C . ASP B 1 225 ? 2.572 -1.644 4.441 1 91.56 225 ASP B C 1
ATOM 5163 O O . ASP B 1 225 ? 1.801 -0.682 4.422 1 91.56 225 ASP B O 1
ATOM 5167 N N . CYS B 1 226 ? 2.205 -2.838 4.773 1 87.62 226 CYS B N 1
ATOM 5168 C CA . CYS B 1 226 ? 0.867 -3.084 5.301 1 87.62 226 CYS B CA 1
ATOM 5169 C C . CYS B 1 226 ? 0.865 -3.047 6.824 1 87.62 226 CYS B C 1
ATOM 5171 O O . CYS B 1 226 ? 1.91 -3.215 7.453 1 87.62 226 CYS B O 1
ATOM 5173 N N . ARG B 1 227 ? -0.267 -2.811 7.371 1 81.81 227 ARG B N 1
ATOM 5174 C CA . ARG B 1 227 ? -0.387 -2.744 8.82 1 81.81 227 ARG B CA 1
ATOM 5175 C C . ARG B 1 227 ? -0.032 -4.082 9.461 1 81.81 227 ARG B C 1
ATOM 5177 O O . ARG B 1 227 ? 0.661 -4.125 10.484 1 81.81 227 ARG B O 1
ATOM 5184 N N . ALA B 1 228 ? -0.617 -5.105 8.891 1 82 228 ALA B N 1
ATOM 5185 C CA . ALA B 1 228 ? -0.194 -6.461 9.227 1 82 228 ALA B CA 1
ATOM 5186 C C . ALA B 1 228 ? 0.567 -7.102 8.07 1 82 228 ALA B C 1
ATOM 5188 O O . ALA B 1 228 ? 0.12 -7.051 6.922 1 82 228 ALA B O 1
ATOM 5189 N N . LYS B 1 229 ? 1.697 -7.59 8.453 1 88.62 229 LYS B N 1
ATOM 5190 C CA . LYS B 1 229 ? 2.498 -8.25 7.422 1 88.62 229 LYS B CA 1
ATOM 5191 C C . LYS B 1 229 ? 1.746 -9.43 6.812 1 88.62 229 LYS B C 1
ATOM 5193 O O . LYS B 1 229 ? 1.135 -10.219 7.535 1 88.62 229 LYS B O 1
ATOM 5198 N N . VAL B 1 230 ? 1.765 -9.516 5.531 1 90.5 230 VAL B N 1
ATOM 5199 C CA . VAL B 1 230 ? 1.143 -10.633 4.824 1 90.5 230 VAL B CA 1
ATOM 5200 C C . VAL B 1 230 ? 2.219 -11.484 4.152 1 90.5 230 VAL B C 1
ATOM 5202 O O . VAL B 1 230 ? 3.004 -10.977 3.346 1 90.5 230 VAL B O 1
ATOM 5205 N N . VAL B 1 231 ? 2.305 -12.695 4.527 1 91.69 231 VAL B N 1
ATOM 5206 C CA . VAL B 1 231 ? 3.152 -13.664 3.844 1 91.69 231 VAL B CA 1
ATOM 5207 C C . VAL B 1 231 ? 2.312 -14.492 2.879 1 91.69 231 VAL B C 1
ATOM 5209 O O . VAL B 1 231 ? 1.355 -15.156 3.289 1 91.69 231 VAL B O 1
ATOM 5212 N N . HIS B 1 232 ? 2.592 -14.484 1.636 1 92.44 232 HIS B N 1
ATOM 5213 C CA . HIS B 1 232 ? 1.758 -15.062 0.587 1 92.44 232 HIS B CA 1
ATOM 5214 C C . HIS B 1 232 ? 1.821 -16.578 0.607 1 92.44 232 HIS B C 1
ATOM 5216 O O . HIS B 1 232 ? 0.786 -17.25 0.637 1 92.44 232 HIS B O 1
ATOM 5222 N N . LEU B 1 233 ? 3.061 -17.203 0.484 1 90.12 233 LEU B N 1
ATOM 5223 C CA . LEU B 1 233 ? 3.414 -18.609 0.678 1 90.12 233 LEU B CA 1
ATOM 5224 C C . LEU B 1 233 ? 3.111 -19.422 -0.575 1 90.12 233 LEU B C 1
ATOM 5226 O O . LEU B 1 233 ? 3.326 -20.625 -0.597 1 90.12 233 LEU B O 1
ATOM 5230 N N . ASP B 1 234 ? 2.684 -18.766 -1.663 1 90 234 ASP B N 1
ATOM 5231 C CA . ASP B 1 234 ? 2.434 -19.484 -2.906 1 90 234 ASP B CA 1
ATOM 5232 C C . ASP B 1 234 ? 2.762 -18.625 -4.121 1 90 234 ASP B C 1
ATOM 5234 O O . ASP B 1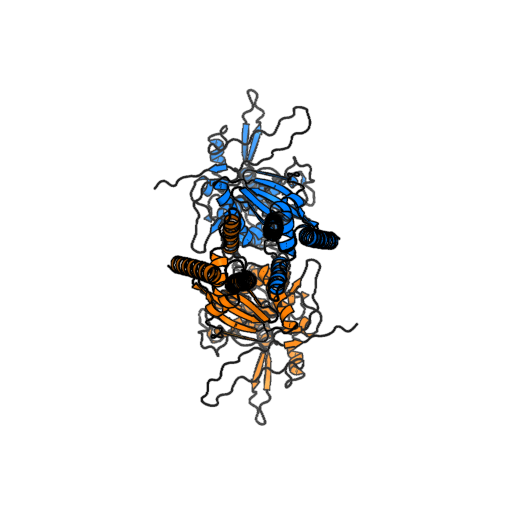 234 ? 1.969 -18.531 -5.059 1 90 234 ASP B O 1
ATOM 5238 N N . VAL B 1 235 ? 3.855 -17.953 -4.098 1 95.75 235 VAL B N 1
ATOM 5239 C CA . VAL B 1 235 ? 4.328 -17.141 -5.215 1 95.75 235 VAL B CA 1
ATOM 5240 C C . VAL B 1 235 ? 4.84 -18.047 -6.332 1 95.75 235 VAL B C 1
ATOM 5242 O O . VAL B 1 235 ? 5.785 -18.812 -6.137 1 95.75 235 VAL B O 1
ATOM 5245 N N . LYS B 1 236 ? 4.191 -18.031 -7.465 1 93.69 236 LYS B N 1
ATOM 5246 C CA . LYS B 1 236 ? 4.523 -18.812 -8.656 1 93.69 236 LYS B CA 1
ATOM 5247 C C . LYS B 1 236 ? 3.895 -18.203 -9.906 1 93.69 236 LYS B C 1
ATOM 5249 O O . LYS B 1 236 ? 2.984 -17.375 -9.805 1 93.69 236 LYS B O 1
ATOM 5254 N N . PRO B 1 237 ? 4.355 -18.516 -11.062 1 94.38 237 PRO B N 1
ATOM 5255 C CA . PRO B 1 237 ? 3.867 -17.891 -12.289 1 94.38 237 PRO B CA 1
ATOM 5256 C C . PRO B 1 237 ? 2.359 -18.047 -12.477 1 94.38 237 PRO B C 1
ATOM 5258 O O . PRO B 1 237 ? 1.7 -17.156 -13.008 1 94.38 237 PRO B O 1
ATOM 5261 N N . GLU B 1 238 ? 1.77 -19.141 -11.953 1 91.38 238 GLU B N 1
ATOM 5262 C CA . GLU B 1 238 ? 0.338 -19.406 -12.078 1 91.38 238 GLU B CA 1
ATOM 5263 C C . GLU B 1 238 ? -0.476 -18.406 -11.258 1 91.38 238 GLU B C 1
ATOM 5265 O O . GLU B 1 238 ? -1.646 -18.156 -11.555 1 91.38 238 GLU B O 1
ATOM 5270 N N . ASN B 1 239 ? 0.164 -17.844 -10.242 1 93.25 239 ASN B N 1
ATOM 5271 C CA . ASN B 1 239 ? -0.528 -16.922 -9.352 1 93.25 239 ASN B CA 1
ATOM 5272 C C . ASN B 1 239 ? -0.149 -15.469 -9.648 1 93.25 239 ASN B C 1
ATOM 5274 O O . ASN B 1 239 ? -0.405 -14.578 -8.836 1 93.25 239 ASN B O 1
ATOM 5278 N N . ILE B 1 240 ? 0.554 -15.273 -10.742 1 97.12 240 ILE B N 1
ATOM 5279 C CA . ILE B 1 240 ? 0.827 -13.938 -11.273 1 97.12 240 ILE B CA 1
ATOM 5280 C C . ILE B 1 240 ? 0.024 -13.719 -12.555 1 97.12 240 ILE B C 1
ATOM 5282 O O . ILE B 1 240 ? 0.333 -14.297 -13.594 1 97.12 240 ILE B O 1
ATOM 5286 N N . LEU B 1 241 ? -0.959 -12.906 -12.453 1 96.81 241 LEU B N 1
ATOM 5287 C CA . LEU B 1 241 ? -1.827 -12.617 -13.594 1 96.81 241 LEU B CA 1
ATOM 5288 C C . LEU B 1 241 ? -1.384 -11.344 -14.305 1 96.81 241 LEU B C 1
ATOM 5290 O O . LEU B 1 241 ? -0.581 -10.57 -13.773 1 96.81 241 LEU B O 1
ATOM 5294 N N . LEU B 1 242 ? -1.852 -11.188 -15.531 1 95.56 242 LEU B N 1
ATOM 5295 C CA . LEU B 1 242 ? -1.506 -10.016 -16.328 1 95.56 242 LEU B CA 1
ATOM 5296 C C . LEU B 1 242 ? -2.746 -9.188 -16.641 1 95.56 242 LEU B C 1
ATOM 5298 O O . LEU B 1 242 ? -3.746 -9.719 -17.125 1 95.56 242 LEU B O 1
ATOM 5302 N N . ASP B 1 243 ? -2.654 -7.918 -16.375 1 93.88 243 ASP B N 1
ATOM 5303 C CA . ASP B 1 243 ? -3.783 -7.039 -16.656 1 93.88 243 ASP B CA 1
ATOM 5304 C C . ASP B 1 243 ? -3.801 -6.621 -18.125 1 93.88 243 ASP B C 1
ATOM 5306 O O . ASP B 1 243 ? -3.104 -7.215 -18.953 1 93.88 243 ASP B O 1
ATOM 5310 N N . ASP B 1 244 ? -4.602 -5.621 -18.453 1 91.12 244 ASP B N 1
ATOM 5311 C CA . ASP B 1 244 ? -4.812 -5.207 -19.828 1 91.12 244 ASP B CA 1
ATOM 5312 C C . ASP B 1 244 ? -3.561 -4.547 -20.406 1 91.12 244 ASP B C 1
ATOM 5314 O O . ASP B 1 244 ? -3.385 -4.492 -21.625 1 91.12 244 ASP B O 1
ATOM 5318 N N . ARG B 1 245 ? -2.703 -4.09 -19.594 1 91.62 245 ARG B N 1
ATOM 5319 C CA . ARG B 1 245 ? -1.462 -3.467 -20.031 1 91.62 245 ARG B CA 1
ATOM 5320 C C . ARG B 1 245 ? -0.282 -4.418 -19.875 1 91.62 245 ARG B C 1
ATOM 5322 O O . ARG B 1 245 ? 0.875 -3.994 -19.922 1 91.62 245 ARG B O 1
ATOM 5329 N N . LEU B 1 246 ? -0.629 -5.695 -19.469 1 93.88 246 LEU B N 1
ATOM 5330 C CA . LEU B 1 246 ? 0.349 -6.77 -19.328 1 93.88 246 LEU B CA 1
ATOM 5331 C C . LEU B 1 246 ? 1.271 -6.508 -18.141 1 93.88 246 LEU B C 1
ATOM 5333 O O . LEU B 1 246 ? 2.459 -6.832 -18.188 1 93.88 246 LEU B O 1
ATOM 5337 N N . ARG B 1 247 ? 0.705 -5.797 -17.172 1 95.69 247 ARG B N 1
ATOM 5338 C CA . ARG B 1 247 ? 1.406 -5.637 -15.898 1 95.69 247 ARG B CA 1
ATOM 5339 C C . ARG B 1 247 ? 1.135 -6.812 -14.961 1 95.69 247 ARG B C 1
ATOM 5341 O O . ARG B 1 247 ? 0.044 -7.387 -14.984 1 95.69 247 ARG B O 1
ATOM 5348 N N . GLY B 1 248 ? 2.133 -7.188 -14.18 1 97.12 248 GLY B N 1
ATOM 5349 C CA . GLY B 1 248 ? 2.014 -8.328 -13.281 1 97.12 248 GLY B CA 1
ATOM 5350 C C . GLY B 1 248 ? 1.159 -8.039 -12.062 1 97.12 248 GLY B C 1
ATOM 5351 O O . GLY B 1 248 ? 1.336 -7.008 -11.406 1 97.12 248 GLY B O 1
ATOM 5352 N N . MET B 1 249 ? 0.217 -8.93 -11.789 1 97.31 249 MET B N 1
ATOM 5353 C CA . MET B 1 249 ? -0.674 -8.859 -10.633 1 97.31 249 MET B CA 1
ATOM 5354 C C . MET B 1 249 ? -0.578 -10.133 -9.797 1 97.31 249 MET B C 1
ATOM 5356 O O . MET B 1 249 ? -0.861 -11.227 -10.297 1 97.31 249 MET B O 1
ATOM 5360 N N . VAL B 1 250 ? -0.198 -9.961 -8.531 1 97.25 250 VAL B N 1
ATOM 5361 C CA . VAL B 1 250 ? -0.14 -11.117 -7.645 1 97.25 250 VAL B CA 1
ATOM 5362 C C . VAL B 1 250 ? -1.552 -11.508 -7.211 1 97.25 250 VAL B C 1
ATOM 5364 O O . VAL B 1 250 ? -2.365 -10.648 -6.875 1 97.25 250 VAL B O 1
ATOM 5367 N N . SER B 1 251 ? -1.825 -12.766 -7.281 1 93.5 251 SER B N 1
ATOM 5368 C CA . SER B 1 251 ? -3.158 -13.273 -6.969 1 93.5 251 SER B CA 1
ATOM 5369 C C . SER B 1 251 ? -3.084 -14.523 -6.098 1 93.5 251 SER B C 1
ATOM 5371 O O . SER B 1 251 ? -1.993 -14.977 -5.75 1 93.5 251 SER B O 1
ATOM 5373 N N . ASP B 1 252 ? -4.258 -14.977 -5.629 1 88.44 252 ASP B N 1
ATOM 5374 C CA . ASP B 1 252 ? -4.473 -16.203 -4.883 1 88.44 252 ASP B CA 1
ATOM 5375 C C . ASP B 1 252 ? -3.787 -16.156 -3.52 1 88.44 252 ASP B C 1
ATOM 5377 O O . ASP B 1 252 ? -2.676 -16.656 -3.357 1 88.44 252 ASP B O 1
ATOM 5381 N N . PHE B 1 253 ? -4.395 -15.711 -2.6 1 89.06 253 PHE B N 1
ATOM 5382 C CA . PHE B 1 253 ? -3.898 -15.57 -1.235 1 89.06 253 PHE B CA 1
ATOM 5383 C C . PHE B 1 253 ? -4.426 -16.703 -0.35 1 89.06 253 PHE B C 1
ATOM 5385 O O . PHE B 1 253 ? -4.594 -16.516 0.858 1 89.06 253 PHE B O 1
ATOM 5392 N N . GLY B 1 254 ? -4.738 -17.797 -0.935 1 83.06 254 GLY B N 1
ATOM 5393 C CA . GLY B 1 254 ? -5.332 -18.922 -0.215 1 83.06 254 GLY B CA 1
ATOM 5394 C C . GLY B 1 254 ? -4.445 -19.453 0.895 1 83.06 254 GLY B C 1
ATOM 5395 O O . GLY B 1 254 ? -4.938 -19.875 1.939 1 83.06 254 GLY B O 1
ATOM 5396 N N . LEU B 1 255 ? -3.184 -19.406 0.703 1 79.88 255 LEU B N 1
ATOM 5397 C CA . LEU B 1 255 ? -2.248 -19.969 1.675 1 79.88 255 LEU B CA 1
ATOM 5398 C C . LEU B 1 255 ? -1.63 -18.859 2.525 1 79.88 255 LEU B C 1
ATOM 5400 O O . LEU B 1 255 ? -0.797 -19.141 3.395 1 79.88 255 LEU B O 1
ATOM 5404 N N . SER B 1 256 ? -2.027 -17.641 2.229 1 86.12 256 SER B N 1
ATOM 5405 C CA . SER B 1 256 ? -1.388 -16.516 2.889 1 86.12 256 SER B CA 1
ATOM 5406 C C . SER B 1 256 ? -1.665 -16.516 4.387 1 86.12 256 SER B C 1
ATOM 5408 O O . SER B 1 256 ? -2.615 -17.156 4.848 1 86.12 256 SER B O 1
ATOM 5410 N N . THR B 1 257 ? -0.813 -15.938 5.062 1 78.62 257 THR B N 1
ATOM 5411 C CA . THR B 1 257 ? -0.977 -15.781 6.504 1 78.62 257 THR B CA 1
ATOM 5412 C C . THR B 1 257 ? -0.61 -14.367 6.938 1 78.62 257 THR B C 1
ATOM 5414 O O . THR B 1 257 ? 0.24 -13.727 6.32 1 78.62 257 THR B O 1
ATOM 5417 N N . LEU B 1 258 ? -1.352 -13.984 7.945 1 74.56 258 LEU B N 1
ATOM 5418 C CA . LEU B 1 258 ? -1.063 -12.688 8.547 1 74.56 258 LEU B CA 1
ATOM 5419 C C . LEU B 1 258 ? -0.11 -12.836 9.727 1 74.56 258 LEU B C 1
ATOM 5421 O O . LEU B 1 258 ? -0.226 -13.781 10.508 1 74.56 258 LEU B O 1
ATOM 5425 N N . MET B 1 259 ? 0.854 -12.062 9.68 1 75.62 259 MET B N 1
ATOM 5426 C CA . MET B 1 259 ? 1.798 -12.039 10.797 1 75.62 259 MET B CA 1
ATOM 5427 C C . MET B 1 259 ? 1.734 -10.711 11.539 1 75.62 259 MET B C 1
ATOM 5429 O O . MET B 1 259 ? 1.906 -9.648 10.938 1 75.62 259 MET B O 1
ATOM 5433 N N . GLY B 1 260 ? 1.342 -10.844 12.766 1 64.25 260 GLY B N 1
ATOM 5434 C CA . GLY B 1 260 ? 1.319 -9.648 13.602 1 64.25 260 GLY B CA 1
ATOM 5435 C C . GLY B 1 260 ? 2.703 -9.094 13.883 1 64.25 260 GLY B C 1
ATOM 5436 O O . GLY B 1 260 ? 3.709 -9.742 13.586 1 64.25 260 GLY B O 1
ATOM 5437 N N . LYS B 1 261 ? 2.783 -7.98 14.367 1 60.66 261 LYS B N 1
ATOM 5438 C CA . LYS B 1 261 ? 4.016 -7.25 14.648 1 60.66 261 LYS B CA 1
ATOM 5439 C C . LYS B 1 261 ? 4.926 -8.047 15.586 1 60.66 261 LYS B C 1
ATOM 5441 O O . LYS B 1 261 ? 6.152 -7.992 15.461 1 60.66 261 LYS B O 1
ATOM 5446 N N . GLU B 1 262 ? 4.309 -8.875 16.297 1 59.75 262 GLU B N 1
ATOM 5447 C CA . GLU B 1 262 ? 5.098 -9.578 17.297 1 59.75 262 GLU B CA 1
ATOM 5448 C C . GLU B 1 262 ? 5.465 -10.984 16.844 1 59.75 262 GLU B C 1
ATOM 5450 O O . GLU B 1 262 ? 6.238 -11.68 17.5 1 59.75 262 GLU B O 1
ATOM 5455 N N . GLN B 1 263 ? 4.953 -11.273 15.703 1 65.81 263 GLN B N 1
ATOM 5456 C CA . GLN B 1 263 ? 5.207 -12.633 15.234 1 65.81 263 GLN B CA 1
ATOM 5457 C C . GLN B 1 263 ? 6.344 -12.664 14.219 1 65.81 263 GLN B C 1
ATOM 5459 O O . GLN B 1 263 ? 6.336 -11.898 13.25 1 65.81 263 GLN B O 1
ATOM 5464 N N . SER B 1 264 ? 7.316 -13.398 14.57 1 65.44 264 SER B N 1
ATOM 5465 C CA . SER B 1 264 ? 8.453 -13.453 13.656 1 65.44 264 SER B CA 1
ATOM 5466 C C . SER B 1 264 ? 8.32 -14.617 12.68 1 65.44 264 SER B C 1
ATOM 5468 O O . SER B 1 264 ? 8.922 -14.602 11.602 1 65.44 264 SER B O 1
ATOM 5470 N N . ARG B 1 265 ? 7.578 -15.75 13.188 1 69.62 265 ARG B N 1
ATOM 5471 C CA . ARG B 1 265 ? 7.426 -16.922 12.328 1 69.62 265 ARG B CA 1
ATOM 5472 C C . ARG B 1 265 ? 6.078 -17.594 12.555 1 69.62 265 ARG B C 1
ATOM 5474 O O . ARG B 1 265 ? 5.48 -17.453 13.625 1 69.62 265 ARG B O 1
ATOM 5481 N N . VAL B 1 266 ? 5.551 -18.188 11.469 1 65.19 266 VAL B N 1
ATOM 5482 C CA . VAL B 1 266 ? 4.309 -18.953 11.594 1 65.19 266 VAL B CA 1
ATOM 5483 C C . VAL B 1 266 ? 4.547 -20.406 11.211 1 65.19 266 VAL B C 1
ATOM 5485 O O . VAL B 1 266 ? 5.145 -20.688 10.164 1 65.19 266 VAL B O 1
ATOM 5488 N N . VAL B 1 267 ? 4.332 -21.234 12.125 1 56.75 267 VAL B N 1
ATOM 5489 C CA . VAL B 1 267 ? 4.441 -22.672 11.852 1 56.75 267 VAL B CA 1
ATOM 5490 C C . VAL B 1 267 ? 3.096 -23.203 11.383 1 56.75 267 VAL B C 1
ATOM 5492 O O . VAL B 1 267 ? 2.086 -23.078 12.078 1 56.75 267 VAL B O 1
ATOM 5495 N N . THR B 1 268 ? 2.998 -23.453 10.078 1 59.72 268 THR B N 1
ATOM 5496 C CA . THR B 1 268 ? 1.764 -23.984 9.523 1 59.72 268 THR B CA 1
ATOM 5497 C C . THR B 1 268 ? 2.043 -25.266 8.719 1 59.72 268 THR B C 1
ATOM 5499 O O . THR B 1 268 ? 3.201 -25.625 8.5 1 59.72 268 THR B O 1
ATOM 5502 N N . THR B 1 269 ? 0.98 -26.047 8.422 1 58.44 269 THR B N 1
ATOM 5503 C CA . THR B 1 269 ? 1.069 -27.203 7.531 1 58.44 269 THR B CA 1
ATOM 5504 C C . THR B 1 269 ? 1.625 -26.797 6.172 1 58.44 269 THR B C 1
ATOM 5506 O O . THR B 1 269 ? 1.297 -25.719 5.656 1 58.44 269 THR B O 1
ATOM 5509 N N . VAL B 1 270 ? 2.594 -27.547 5.848 1 57.94 270 VAL B N 1
ATOM 5510 C CA . VAL B 1 270 ? 3.256 -27.25 4.582 1 57.94 270 VAL B CA 1
ATOM 5511 C C . VAL B 1 270 ? 2.271 -27.453 3.428 1 57.94 270 VAL B C 1
ATOM 5513 O O . VAL B 1 270 ? 1.665 -28.516 3.289 1 57.94 270 VAL B O 1
ATOM 5516 N N . ARG B 1 271 ? 1.936 -26.406 2.885 1 64.19 271 ARG B N 1
ATOM 5517 C CA . ARG B 1 271 ? 1.139 -26.406 1.662 1 64.19 271 ARG B CA 1
ATOM 5518 C C . ARG B 1 271 ? 1.784 -25.531 0.592 1 64.19 271 ARG B C 1
ATOM 5520 O O . ARG B 1 271 ? 2.387 -24.5 0.904 1 64.19 271 ARG B O 1
ATOM 5527 N N . GLY B 1 272 ? 1.932 -26.047 -0.513 1 63.53 272 GLY B N 1
ATOM 5528 C CA . GLY B 1 272 ? 2.469 -25.25 -1.605 1 63.53 272 GLY B CA 1
ATOM 5529 C C . GLY B 1 272 ? 2.807 -26.078 -2.834 1 63.53 272 GLY B C 1
ATOM 5530 O O . GLY B 1 272 ? 2.332 -27.203 -2.98 1 63.53 272 GLY B O 1
ATOM 5531 N N . THR B 1 273 ? 3.355 -25.406 -3.762 1 69.5 273 THR B N 1
ATOM 5532 C CA . THR B 1 273 ? 3.768 -26.047 -5.004 1 69.5 273 THR B CA 1
ATOM 5533 C C . THR B 1 273 ? 5.25 -26.406 -4.961 1 69.5 273 THR B C 1
ATOM 5535 O O . THR B 1 273 ? 6.098 -25.531 -4.723 1 69.5 273 THR B O 1
ATOM 5538 N N . THR B 1 274 ? 5.395 -27.641 -5.23 1 68.75 274 THR B N 1
ATOM 5539 C CA . THR B 1 274 ? 6.766 -28.141 -5.23 1 68.75 274 THR B CA 1
ATOM 5540 C C . THR B 1 274 ? 7.625 -27.359 -6.223 1 68.75 274 THR B C 1
ATOM 5542 O O . THR B 1 274 ? 7.156 -26.984 -7.297 1 68.75 274 THR B O 1
ATOM 5545 N N . GLY B 1 275 ? 8.742 -26.938 -5.895 1 76.44 275 GLY B N 1
ATOM 5546 C CA . GLY B 1 275 ? 9.672 -26.234 -6.762 1 76.44 275 GLY B CA 1
ATOM 5547 C C . GLY B 1 275 ? 9.812 -24.766 -6.398 1 76.44 275 GLY B C 1
ATOM 5548 O O . GLY B 1 275 ? 10.75 -24.094 -6.848 1 76.44 275 GLY B O 1
ATOM 5549 N N . TYR B 1 276 ? 8.805 -24.391 -5.625 1 85.25 276 TYR B N 1
ATOM 5550 C CA . TYR B 1 276 ? 8.875 -22.984 -5.262 1 85.25 276 TYR B CA 1
ATOM 5551 C C . TYR B 1 276 ? 9.016 -22.812 -3.752 1 85.25 276 TYR B C 1
ATOM 5553 O O . TYR B 1 276 ? 9.211 -21.703 -3.262 1 85.25 276 TYR B O 1
ATOM 5561 N N . LEU B 1 277 ? 8.938 -23.891 -3.061 1 83.38 277 LEU B N 1
ATOM 5562 C CA . LEU B 1 277 ? 8.945 -23.828 -1.604 1 83.38 277 LEU B CA 1
ATOM 5563 C C . LEU B 1 277 ? 10.352 -23.578 -1.072 1 83.38 277 LEU B C 1
ATOM 5565 O O . LEU B 1 277 ? 11.305 -24.219 -1.513 1 83.38 277 LEU B O 1
ATOM 5569 N N . ALA B 1 278 ? 10.336 -22.734 -0.122 1 88.38 278 ALA B N 1
ATOM 5570 C CA . ALA B 1 278 ? 11.609 -22.484 0.547 1 88.38 278 ALA B CA 1
ATOM 5571 C C . ALA B 1 278 ? 12.055 -23.688 1.359 1 88.38 278 ALA B C 1
ATOM 5573 O O . ALA B 1 278 ? 11.219 -24.422 1.906 1 88.38 278 ALA B O 1
ATOM 5574 N N . PRO B 1 279 ? 13.32 -23.844 1.435 1 83.94 279 PRO B N 1
ATOM 5575 C CA . PRO B 1 279 ? 13.852 -25 2.158 1 83.94 279 PRO B CA 1
ATOM 5576 C C . PRO B 1 279 ? 13.352 -25.078 3.6 1 83.94 279 PRO B C 1
ATOM 5578 O O . PRO B 1 279 ? 13.039 -26.172 4.094 1 83.94 279 PRO B O 1
ATOM 5581 N N . GLU B 1 280 ? 13.273 -23.953 4.312 1 83.75 280 GLU B N 1
ATOM 5582 C CA . GLU B 1 280 ? 12.828 -23.984 5.703 1 83.75 280 GLU B CA 1
ATOM 5583 C C . GLU B 1 280 ? 11.383 -24.438 5.816 1 83.75 280 GLU B C 1
ATOM 5585 O O . GLU B 1 280 ? 10.977 -25 6.832 1 83.75 280 GLU B O 1
ATOM 5590 N N . TRP B 1 281 ? 10.672 -24.125 4.832 1 78.12 281 TRP B N 1
ATOM 5591 C CA . TRP B 1 281 ? 9.281 -24.562 4.801 1 78.12 281 TRP B CA 1
ATOM 5592 C C . TRP B 1 281 ? 9.188 -26.078 4.633 1 78.12 281 TRP B C 1
ATOM 5594 O O . TRP B 1 281 ? 8.414 -26.734 5.32 1 78.12 281 TRP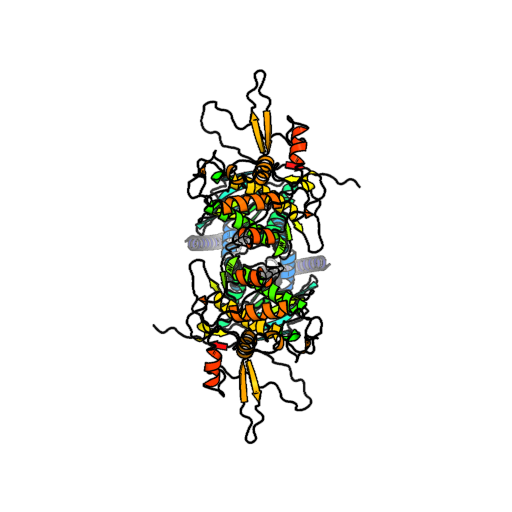 B O 1
ATOM 5604 N N . LEU B 1 282 ? 9.984 -26.578 3.812 1 71.62 282 LEU B N 1
ATOM 5605 C CA . LEU B 1 282 ? 10.039 -28.016 3.547 1 71.62 282 LEU B CA 1
ATOM 5606 C C . LEU B 1 282 ? 10.5 -28.781 4.785 1 71.62 282 LEU B C 1
ATOM 5608 O O . LEU B 1 282 ? 10.047 -29.906 5.031 1 71.62 282 LEU B O 1
ATOM 5612 N N . LEU B 1 283 ? 11.32 -28.094 5.555 1 71.69 283 LEU B N 1
ATOM 5613 C CA . LEU B 1 283 ? 11.906 -28.734 6.723 1 71.69 283 LEU B CA 1
ATOM 5614 C C . LEU B 1 283 ? 11.031 -28.516 7.957 1 71.69 283 LEU B C 1
ATOM 5616 O O . LEU B 1 283 ? 11.359 -29 9.047 1 71.69 283 LEU B O 1
ATOM 5620 N N . GLY B 1 284 ? 9.984 -27.75 7.82 1 72.69 284 GLY B N 1
ATOM 5621 C CA . GLY B 1 284 ? 9.055 -27.531 8.922 1 72.69 284 GLY B CA 1
ATOM 5622 C C . GLY B 1 284 ? 9.547 -26.516 9.922 1 72.69 284 GLY B C 1
ATOM 5623 O O . GLY B 1 284 ? 9.102 -26.5 11.078 1 72.69 284 GLY B O 1
ATOM 5624 N N . ALA B 1 285 ? 10.523 -25.719 9.57 1 73.94 285 ALA B N 1
ATOM 5625 C CA . ALA B 1 285 ? 11.125 -24.766 10.5 1 73.94 285 ALA B CA 1
ATOM 5626 C C . ALA B 1 285 ? 10.297 -23.484 10.594 1 73.94 285 ALA B C 1
ATOM 5628 O O . ALA B 1 285 ? 10.664 -22.547 11.305 1 73.94 285 ALA B O 1
ATOM 5629 N N . GLY B 1 286 ? 9.148 -23.469 9.961 1 78.94 286 GLY B N 1
ATOM 5630 C CA . GLY B 1 286 ? 8.328 -22.266 10 1 78.94 286 GLY B CA 1
ATOM 5631 C C . GLY B 1 286 ? 8.562 -21.359 8.805 1 78.94 286 GLY B C 1
ATOM 5632 O O . GLY B 1 286 ? 9.547 -21.516 8.086 1 78.94 286 GLY B O 1
ATOM 5633 N N . VAL B 1 287 ? 7.594 -20.453 8.672 1 85.19 287 VAL B N 1
ATOM 5634 C CA . VAL B 1 287 ? 7.672 -19.594 7.496 1 85.19 287 VAL B CA 1
ATOM 5635 C C . VAL B 1 287 ? 7.746 -18.125 7.93 1 85.19 287 VAL B C 1
ATOM 5637 O O . VAL B 1 287 ? 7.23 -17.766 8.984 1 85.19 287 VAL B O 1
ATOM 5640 N N . THR B 1 288 ? 8.531 -17.375 7.219 1 90 288 THR B N 1
ATOM 5641 C CA . THR B 1 288 ? 8.617 -15.914 7.312 1 90 288 THR B CA 1
ATOM 5642 C C . THR B 1 288 ? 8.43 -15.273 5.941 1 90 288 THR B C 1
ATOM 5644 O O . THR B 1 288 ? 8.188 -15.969 4.953 1 90 288 THR B O 1
ATOM 5647 N N . GLU B 1 289 ? 8.547 -13.992 5.906 1 94.06 289 GLU B N 1
ATOM 5648 C CA . GLU B 1 289 ? 8.453 -13.305 4.621 1 94.06 289 GLU B CA 1
ATOM 5649 C C . GLU B 1 289 ? 9.562 -13.758 3.676 1 94.06 289 GLU B C 1
ATOM 5651 O O . GLU B 1 289 ? 9.43 -13.633 2.455 1 94.06 289 GLU B O 1
ATOM 5656 N N . LYS B 1 290 ? 10.609 -14.32 4.305 1 95.56 290 LYS B N 1
ATOM 5657 C CA . LYS B 1 290 ? 11.742 -14.773 3.502 1 95.56 290 LYS B CA 1
ATOM 5658 C C . LYS B 1 290 ? 11.375 -15.984 2.658 1 95.56 290 LYS B C 1
ATOM 5660 O O . LYS B 1 290 ? 12.039 -16.297 1.668 1 95.56 290 LYS B O 1
ATOM 5665 N N . SER B 1 291 ? 10.344 -16.703 3.041 1 93.56 291 SER B N 1
ATOM 5666 C CA . SER B 1 291 ? 9.844 -17.797 2.221 1 93.56 291 SER B CA 1
ATOM 5667 C C . SER B 1 291 ? 9.281 -17.281 0.896 1 93.56 291 SER B C 1
ATOM 5669 O O . SER B 1 291 ? 9.492 -17.906 -0.149 1 93.56 291 SER B O 1
ATOM 5671 N N . ASP B 1 292 ? 8.609 -16.156 0.958 1 96.56 292 ASP B N 1
ATOM 5672 C CA . ASP B 1 292 ? 8.133 -15.508 -0.264 1 96.56 292 ASP B CA 1
ATOM 5673 C C . ASP B 1 292 ? 9.305 -15.078 -1.146 1 96.56 292 ASP B C 1
ATOM 5675 O O . ASP B 1 292 ? 9.234 -15.172 -2.373 1 96.56 292 ASP B O 1
ATOM 5679 N N . VAL B 1 293 ? 10.328 -14.594 -0.473 1 98.31 293 VAL B N 1
ATOM 5680 C CA . VAL B 1 293 ? 11.5 -14.117 -1.198 1 98.31 293 VAL B CA 1
ATOM 5681 C C . VAL B 1 293 ? 12.117 -15.266 -1.991 1 98.31 293 VAL B C 1
ATOM 5683 O O . VAL B 1 293 ? 12.492 -15.094 -3.154 1 98.31 293 VAL B O 1
ATOM 5686 N N . TYR B 1 294 ? 12.188 -16.391 -1.381 1 96.31 294 TYR B N 1
ATOM 5687 C CA . TYR B 1 294 ? 12.711 -17.578 -2.055 1 96.31 294 TYR B CA 1
ATOM 5688 C C . TYR B 1 294 ? 11.867 -17.922 -3.281 1 96.31 294 TYR B C 1
ATOM 5690 O O . TYR B 1 294 ? 12.406 -18.094 -4.379 1 96.31 294 TYR B O 1
ATOM 5698 N N . SER B 1 295 ? 10.578 -18.016 -3.055 1 96.38 295 SER B N 1
ATOM 5699 C CA . SER B 1 295 ? 9.672 -18.344 -4.148 1 96.38 295 SER B CA 1
ATOM 5700 C C . SER B 1 295 ? 9.789 -17.344 -5.293 1 96.38 295 SER B C 1
ATOM 5702 O O . SER B 1 295 ? 9.742 -17.734 -6.465 1 96.38 295 SER B O 1
ATOM 5704 N N . TYR B 1 296 ? 9.93 -16.125 -4.949 1 98.5 296 TYR B N 1
ATOM 5705 C CA . TYR B 1 296 ? 10.109 -15.07 -5.949 1 98.5 296 TYR B CA 1
ATOM 5706 C C . TYR B 1 296 ? 11.383 -15.305 -6.754 1 98.5 296 TYR B C 1
ATOM 5708 O O . TYR B 1 296 ? 11.391 -15.133 -7.977 1 98.5 296 TYR B O 1
ATOM 5716 N N . GLY B 1 297 ? 12.461 -15.609 -6.074 1 98.25 297 GLY B N 1
ATOM 5717 C CA . GLY B 1 297 ? 13.695 -15.945 -6.77 1 98.25 297 GLY B CA 1
ATOM 5718 C C . GLY B 1 297 ? 13.516 -17.062 -7.785 1 98.25 297 GLY B C 1
ATOM 5719 O O . GLY B 1 297 ? 14.047 -16.984 -8.898 1 98.25 297 GLY B O 1
ATOM 5720 N N . MET B 1 298 ? 12.766 -18.062 -7.387 1 96.31 298 MET B N 1
ATOM 5721 C CA . MET B 1 298 ? 12.477 -19.156 -8.297 1 96.31 298 MET B CA 1
ATOM 5722 C C . MET B 1 298 ? 11.703 -18.672 -9.516 1 96.31 298 MET B C 1
ATOM 5724 O O . MET B 1 298 ? 11.977 -19.109 -10.641 1 96.31 298 MET B O 1
ATOM 5728 N N . VAL B 1 299 ? 10.781 -17.812 -9.289 1 97.75 299 VAL B N 1
ATOM 5729 C CA . VAL B 1 299 ? 10 -17.25 -10.383 1 97.75 299 VAL B CA 1
ATOM 5730 C C . VAL B 1 299 ? 10.914 -16.469 -11.32 1 97.75 299 VAL B C 1
ATOM 5732 O O . VAL B 1 299 ? 10.781 -16.547 -12.539 1 97.75 299 VAL B O 1
ATOM 5735 N N . LEU B 1 300 ? 11.836 -15.688 -10.727 1 98.25 300 LEU B N 1
ATOM 5736 C CA . LEU B 1 300 ? 12.758 -14.906 -11.547 1 98.25 300 LEU B CA 1
ATOM 5737 C C . LEU B 1 300 ? 13.562 -15.812 -12.477 1 98.25 300 LEU B C 1
ATOM 5739 O O . LEU B 1 300 ? 13.789 -15.469 -13.633 1 98.25 300 LEU B O 1
ATOM 5743 N N . MET B 1 301 ? 13.984 -16.969 -11.977 1 96.62 301 MET B N 1
ATOM 5744 C CA . MET B 1 301 ? 14.727 -17.922 -12.797 1 96.62 301 MET B CA 1
ATOM 5745 C C . MET B 1 301 ? 13.898 -18.375 -13.992 1 96.62 301 MET B C 1
ATOM 5747 O O . MET B 1 301 ? 14.406 -18.469 -15.109 1 96.62 301 MET B O 1
ATOM 5751 N N . GLU B 1 302 ? 12.711 -18.578 -13.703 1 95.25 302 GLU B N 1
ATOM 5752 C CA . GLU B 1 302 ? 11.828 -19.047 -14.773 1 95.25 302 GLU B CA 1
ATOM 5753 C C . GLU B 1 302 ? 11.516 -17.938 -15.766 1 95.25 302 GLU B C 1
ATOM 5755 O O . GLU B 1 302 ? 11.359 -18.188 -16.953 1 95.25 302 GLU B O 1
ATOM 5760 N N . ILE B 1 303 ? 11.391 -16.719 -15.266 1 95.88 303 ILE B N 1
ATOM 5761 C CA . ILE B 1 303 ? 11.227 -15.555 -16.141 1 95.88 303 ILE B CA 1
ATOM 5762 C C . ILE B 1 303 ? 12.438 -15.43 -17.062 1 95.88 303 ILE B C 1
ATOM 5764 O O . ILE B 1 303 ? 12.289 -15.172 -18.25 1 95.88 303 ILE B O 1
ATOM 5768 N N . LEU B 1 304 ? 13.578 -15.664 -16.516 1 94.88 304 LEU B N 1
ATOM 5769 C CA . LEU B 1 304 ? 14.836 -15.539 -17.25 1 94.88 304 LEU B CA 1
ATOM 5770 C C . LEU B 1 304 ? 14.969 -16.656 -18.281 1 94.88 304 LEU B C 1
ATOM 5772 O O . LEU B 1 304 ? 15.258 -16.375 -19.453 1 94.88 304 LEU B O 1
ATOM 5776 N N . GLY B 1 305 ? 14.719 -17.859 -17.859 1 93.94 305 GLY B N 1
ATOM 5777 C CA . GLY B 1 305 ? 14.992 -19.016 -18.703 1 93.94 305 GLY B CA 1
ATOM 5778 C C . GLY B 1 305 ? 13.82 -19.406 -19.578 1 93.94 305 GLY B C 1
ATOM 5779 O O . GLY B 1 305 ? 13.984 -20.141 -20.547 1 93.94 305 GLY B O 1
ATOM 5780 N N . GLY B 1 306 ? 12.648 -19 -19.156 1 92.69 306 GLY B N 1
ATOM 5781 C CA . GLY B 1 306 ? 11.469 -19.391 -19.906 1 92.69 306 GLY B CA 1
ATOM 5782 C C . GLY B 1 306 ? 11.141 -20.875 -19.75 1 92.69 306 GLY B C 1
ATOM 5783 O O . GLY B 1 306 ? 10.609 -21.484 -20.688 1 92.69 306 GLY B O 1
ATOM 5784 N N . ARG B 1 307 ? 11.594 -21.422 -18.719 1 90 307 ARG B N 1
ATOM 5785 C CA . ARG B 1 307 ? 11.391 -22.828 -18.438 1 90 307 ARG B CA 1
ATOM 5786 C C . ARG B 1 307 ? 11.156 -23.062 -16.938 1 90 307 ARG B C 1
ATOM 5788 O O . ARG B 1 307 ? 11.5 -22.219 -16.125 1 90 307 ARG B O 1
ATOM 5795 N N . ARG B 1 308 ? 10.602 -24.219 -16.688 1 89.44 308 ARG B N 1
ATOM 5796 C CA . ARG B 1 308 ? 10.391 -24.578 -15.289 1 89.44 308 ARG B CA 1
ATOM 5797 C C . ARG B 1 308 ? 11.711 -24.844 -14.586 1 89.44 308 ARG B C 1
ATOM 5799 O O . ARG B 1 308 ? 12.656 -25.344 -15.195 1 89.44 308 ARG B O 1
ATOM 5806 N N . ASN B 1 309 ? 11.719 -24.562 -13.32 1 90.12 309 ASN B N 1
ATOM 5807 C CA . ASN B 1 309 ? 12.93 -24.797 -12.531 1 90.12 309 ASN B CA 1
ATOM 5808 C C . ASN B 1 309 ? 13.234 -26.281 -12.391 1 90.12 309 ASN B C 1
ATOM 5810 O O . ASN B 1 309 ? 14.398 -26.688 -12.406 1 90.12 309 ASN B O 1
ATOM 5814 N N . LEU B 1 310 ? 12.211 -27.031 -12.227 1 82.12 310 LEU B N 1
ATOM 5815 C CA . LEU B 1 310 ? 12.352 -28.469 -12.078 1 82.12 310 LEU B CA 1
ATOM 5816 C C . LEU B 1 310 ? 11.758 -29.203 -13.281 1 82.12 310 LEU B C 1
ATOM 5818 O O . LEU B 1 310 ? 10.57 -29.047 -13.586 1 82.12 310 LEU B O 1
ATOM 5822 N N . GLN B 1 311 ? 12.672 -29.922 -13.984 1 77.31 311 GLN B N 1
ATOM 5823 C CA . GLN B 1 311 ? 12.203 -30.688 -15.133 1 77.31 311 GLN B CA 1
ATOM 5824 C C . GLN B 1 311 ? 12.805 -32.094 -15.148 1 77.31 311 GLN B C 1
ATOM 5826 O O . GLN B 1 311 ? 13.961 -32.281 -14.781 1 77.31 311 GLN B O 1
ATOM 5831 N N . LEU B 1 312 ? 11.953 -33 -15.445 1 72.69 312 LEU B N 1
ATOM 5832 C CA . LEU B 1 312 ? 12.43 -34.344 -15.648 1 72.69 312 LEU B CA 1
ATOM 5833 C C . LEU B 1 312 ? 12.945 -34.562 -17.062 1 72.69 312 LEU B C 1
ATOM 5835 O O . LEU B 1 312 ? 12.219 -34.281 -18.031 1 72.69 312 LEU B O 1
ATOM 5839 N N . GLN B 1 313 ? 14.188 -34.75 -17.234 1 68.31 313 GLN B N 1
ATOM 5840 C CA . GLN B 1 313 ? 14.781 -34.938 -18.547 1 68.31 313 GLN B CA 1
ATOM 5841 C C . GLN B 1 313 ? 15.117 -36.406 -18.797 1 68.31 313 GLN B C 1
ATOM 5843 O O . GLN B 1 313 ? 15.57 -37.094 -17.875 1 68.31 313 GLN B O 1
ATOM 5848 N N . ALA B 1 314 ? 14.617 -36.906 -19.953 1 63.75 314 ALA B N 1
ATOM 5849 C CA . ALA B 1 314 ? 14.953 -38.281 -20.359 1 63.75 314 ALA B CA 1
ATOM 5850 C C . ALA B 1 314 ? 16.406 -38.375 -20.844 1 63.75 314 ALA B C 1
ATOM 5852 O O . ALA B 1 314 ? 16.875 -37.469 -21.547 1 63.75 314 ALA B O 1
ATOM 5853 N N . GLU B 1 315 ? 17.266 -39.094 -20.125 1 60.44 315 GLU B N 1
ATOM 5854 C CA . GLU B 1 315 ? 18.609 -39.312 -20.641 1 60.44 315 GLU B CA 1
ATOM 5855 C C . GLU B 1 315 ? 18.609 -40.406 -21.719 1 60.44 315 GLU B C 1
ATOM 5857 O O . GLU B 1 315 ? 18 -41.469 -21.531 1 60.44 315 GLU B O 1
ATOM 5862 N N . PRO B 1 316 ? 19 -40.031 -22.922 1 57.91 316 PRO B N 1
ATOM 5863 C CA . PRO B 1 316 ? 19.078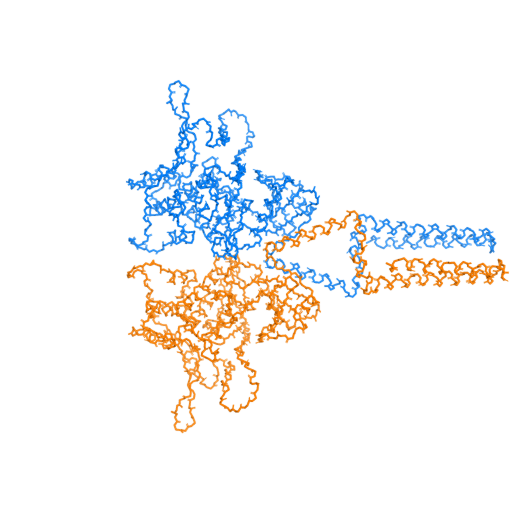 -41.031 -23.984 1 57.91 316 PRO B CA 1
ATOM 5864 C C . PRO B 1 316 ? 20.016 -42.188 -23.609 1 57.91 316 PRO B C 1
ATOM 5866 O O . PRO B 1 316 ? 21.125 -41.969 -23.141 1 57.91 316 PRO B O 1
ATOM 5869 N N . GLY B 1 317 ? 19.812 -43.094 -22.688 1 53.31 317 GLY B N 1
ATOM 5870 C CA . GLY B 1 317 ? 20.688 -44.25 -22.594 1 53.31 317 GLY B CA 1
ATOM 5871 C C . GLY B 1 317 ? 20.078 -45.5 -23.203 1 53.31 317 GLY B C 1
ATOM 5872 O O . GLY B 1 317 ? 18.922 -45.5 -23.594 1 53.31 317 GLY B O 1
ATOM 5873 N N . PRO B 1 318 ? 21.016 -46.438 -23.703 1 54.31 318 PRO B N 1
ATOM 5874 C CA . PRO B 1 318 ? 20.594 -47.688 -24.391 1 54.31 318 PRO B CA 1
ATOM 5875 C C . PRO B 1 318 ? 19.375 -48.312 -23.766 1 54.31 318 PRO B C 1
ATOM 5877 O O . PRO B 1 318 ? 18.531 -48.875 -24.469 1 54.31 318 PRO B O 1
ATOM 5880 N N . SER B 1 319 ? 19.547 -48.969 -22.547 1 43.72 319 SER B N 1
ATOM 5881 C CA . SER B 1 319 ? 18.578 -49.75 -21.797 1 43.72 319 SER B CA 1
ATOM 5882 C C . SER B 1 319 ? 17.75 -48.844 -20.859 1 43.72 319 SER B C 1
ATOM 5884 O O . SER B 1 319 ? 18.297 -48.281 -19.922 1 43.72 319 SER B O 1
ATOM 5886 N N . GLY B 1 320 ? 16.438 -48.5 -21.047 1 50.25 320 GLY B N 1
ATOM 5887 C CA . GLY B 1 320 ? 15.359 -47.781 -20.391 1 50.25 320 GLY B CA 1
ATOM 5888 C C . GLY B 1 320 ? 15.789 -46.469 -19.797 1 50.25 320 GLY B C 1
ATOM 5889 O O . GLY B 1 320 ? 16.719 -46.406 -18.984 1 50.25 320 GLY B O 1
ATOM 5890 N N . GLY B 1 321 ? 15.766 -45.375 -20.406 1 49.88 321 GLY B N 1
ATOM 5891 C CA . GLY B 1 321 ? 16.234 -44 -20.281 1 49.88 321 GLY B CA 1
ATOM 5892 C C . GLY B 1 321 ? 16.062 -43.438 -18.875 1 49.88 321 GLY B C 1
ATOM 5893 O O . GLY B 1 321 ? 14.969 -43.469 -18.312 1 49.88 321 GLY B O 1
ATOM 5894 N N . SER B 1 322 ? 17.094 -43.594 -18.062 1 58.19 322 SER B N 1
ATOM 5895 C CA . SER B 1 322 ? 17.062 -43.031 -16.719 1 58.19 322 SER B CA 1
ATOM 5896 C C . SER B 1 322 ? 16.656 -41.562 -16.734 1 58.19 322 SER B C 1
ATOM 5898 O O . SER B 1 322 ? 17.016 -40.812 -17.656 1 58.19 322 SER B O 1
ATOM 5900 N N . ARG B 1 323 ? 15.508 -41.312 -16.141 1 62.44 323 ARG B N 1
ATOM 5901 C CA . ARG B 1 323 ? 15.031 -39.938 -16.016 1 62.44 323 ARG B CA 1
ATOM 5902 C C . ARG B 1 323 ? 15.758 -39.188 -14.891 1 62.44 323 ARG B C 1
ATOM 5904 O O . ARG B 1 323 ? 15.969 -39.75 -13.812 1 62.44 323 ARG B O 1
ATOM 5911 N N . ARG B 1 324 ? 16.547 -38.125 -15.367 1 66.69 324 ARG B N 1
ATOM 5912 C CA . ARG B 1 324 ? 17.203 -37.312 -14.352 1 66.69 324 ARG B CA 1
ATOM 5913 C C . ARG B 1 324 ? 16.516 -35.938 -14.234 1 66.69 324 ARG B C 1
ATOM 5915 O O . ARG B 1 324 ? 16.062 -35.375 -15.242 1 66.69 324 ARG B O 1
ATOM 5922 N N . TRP B 1 325 ? 16.344 -35.469 -12.984 1 71.56 325 TRP B N 1
ATOM 5923 C CA . TRP B 1 325 ? 15.781 -34.156 -12.727 1 71.56 325 TRP B CA 1
ATOM 5924 C C . TRP B 1 325 ? 16.812 -33.062 -13.023 1 71.56 325 TRP B C 1
ATOM 5926 O O . TRP B 1 325 ? 17.984 -33.188 -12.656 1 71.56 325 TRP B O 1
ATOM 5936 N N . SER B 1 326 ? 16.438 -32.156 -13.867 1 78.06 326 SER B N 1
ATOM 5937 C CA . SER B 1 326 ? 17.25 -30.953 -14.055 1 78.06 326 SER B CA 1
ATOM 5938 C C . SER B 1 326 ? 16.766 -29.812 -13.164 1 78.06 326 SER B C 1
ATOM 5940 O O . SER B 1 326 ? 15.562 -29.641 -12.969 1 78.06 326 SER B O 1
ATOM 5942 N N . TYR B 1 327 ? 17.672 -29.234 -12.508 1 87.5 327 TYR B N 1
ATOM 5943 C CA . TYR B 1 327 ? 17.406 -28.109 -11.602 1 87.5 327 TYR B CA 1
ATOM 5944 C C . TYR B 1 327 ? 18 -26.828 -12.141 1 87.5 327 TYR B C 1
ATOM 5946 O O . TYR B 1 327 ? 19.203 -26.562 -11.969 1 87.5 327 TYR B O 1
ATOM 5954 N N . PHE B 1 328 ? 17.203 -26.047 -12.719 1 90.5 328 PHE B N 1
ATOM 5955 C CA . PHE B 1 328 ? 17.609 -24.875 -13.477 1 90.5 328 PHE B CA 1
ATOM 5956 C C . PHE B 1 328 ? 18.359 -23.891 -12.594 1 90.5 328 PHE B C 1
ATOM 5958 O O . PHE B 1 328 ? 19.344 -23.281 -13.023 1 90.5 328 PHE B O 1
ATOM 5965 N N . PRO B 1 329 ? 17.984 -23.703 -11.305 1 92 329 PRO B N 1
ATOM 5966 C CA . PRO B 1 329 ? 18.719 -22.766 -10.445 1 92 329 PRO B CA 1
ATOM 5967 C C . PRO B 1 329 ? 20.203 -23.125 -10.312 1 92 329 PRO B C 1
ATOM 5969 O O . PRO B 1 329 ? 21.047 -22.219 -10.195 1 92 329 PRO B O 1
ATOM 5972 N N . LYS B 1 330 ? 20.469 -24.359 -10.32 1 89.88 330 LYS B N 1
ATOM 5973 C CA . LYS B 1 330 ? 21.859 -24.781 -10.273 1 89.88 330 LYS B CA 1
ATOM 5974 C C . LYS B 1 330 ? 22.609 -24.328 -11.523 1 89.88 330 LYS B C 1
ATOM 5976 O O . LYS B 1 330 ? 23.734 -23.844 -11.438 1 89.88 330 LYS B O 1
ATOM 5981 N N . LEU B 1 331 ? 21.984 -24.547 -12.617 1 91.5 331 LEU B N 1
ATOM 5982 C CA . LEU B 1 331 ? 22.594 -24.109 -13.867 1 91.5 331 LEU B CA 1
ATOM 5983 C C . LEU B 1 331 ? 22.844 -22.594 -13.852 1 91.5 331 LEU B C 1
ATOM 5985 O O . LEU B 1 331 ? 23.906 -22.141 -14.258 1 91.5 331 LEU B O 1
ATOM 5989 N N . VAL B 1 332 ? 21.875 -21.828 -13.391 1 94.69 332 VAL B N 1
ATOM 5990 C CA . VAL B 1 332 ? 22.016 -20.375 -13.32 1 94.69 332 VAL B CA 1
ATOM 5991 C C . VAL B 1 332 ? 23.188 -20.016 -12.422 1 94.69 332 VAL B C 1
ATOM 5993 O O . VAL B 1 332 ? 24 -19.156 -12.773 1 94.69 332 VAL B O 1
ATOM 5996 N N . ALA B 1 333 ? 23.266 -20.625 -11.281 1 93.81 333 ALA B N 1
ATOM 5997 C CA . ALA B 1 333 ? 24.344 -20.359 -10.336 1 93.81 333 ALA B CA 1
ATOM 5998 C C . ALA B 1 333 ? 25.719 -20.672 -10.953 1 93.81 333 ALA B C 1
ATOM 6000 O O . ALA B 1 333 ? 26.656 -19.875 -10.828 1 93.81 333 ALA B O 1
ATOM 6001 N N . ASP B 1 334 ? 25.812 -21.812 -11.617 1 92.81 334 ASP B N 1
ATOM 6002 C CA . ASP B 1 334 ? 27.062 -22.203 -12.25 1 92.81 334 ASP B CA 1
ATOM 6003 C C . ASP B 1 334 ? 27.469 -21.219 -13.344 1 92.81 334 ASP B C 1
ATOM 6005 O O . ASP B 1 334 ? 28.625 -20.812 -13.422 1 92.81 334 ASP B O 1
ATOM 6009 N N . MET B 1 335 ? 26.531 -20.891 -14.133 1 94.38 335 MET B N 1
ATOM 6010 C CA . MET B 1 335 ? 26.812 -19.969 -15.227 1 94.38 335 MET B CA 1
ATOM 6011 C C . MET B 1 335 ? 27.188 -18.594 -14.688 1 94.38 335 MET B C 1
ATOM 6013 O O . MET B 1 335 ? 28.031 -17.906 -15.266 1 94.38 335 MET B O 1
ATOM 6017 N N . ALA B 1 336 ? 26.562 -18.141 -13.648 1 92.69 336 ALA B N 1
ATOM 6018 C CA . ALA B 1 336 ? 26.906 -16.875 -13.023 1 92.69 336 ALA B CA 1
ATOM 6019 C C . ALA B 1 336 ? 28.344 -16.875 -12.508 1 92.69 336 ALA B C 1
ATOM 6021 O O . ALA B 1 336 ? 29.062 -15.898 -12.664 1 92.69 336 ALA B O 1
ATOM 6022 N N . ARG B 1 337 ? 28.75 -17.922 -11.922 1 91.38 337 ARG B N 1
ATOM 6023 C CA . ARG B 1 337 ? 30.109 -18.062 -11.398 1 91.38 337 ARG B CA 1
ATOM 6024 C C . ARG B 1 337 ? 31.141 -17.984 -12.523 1 91.38 337 ARG B C 1
ATOM 6026 O O . ARG B 1 337 ? 32.219 -17.438 -12.336 1 91.38 337 ARG B O 1
ATOM 6033 N N . GLU B 1 338 ? 30.734 -18.453 -13.664 1 93.06 338 GLU B N 1
ATOM 6034 C CA . GLU B 1 338 ? 31.625 -18.484 -14.812 1 93.06 338 GLU B CA 1
ATOM 6035 C C . GLU B 1 338 ? 31.547 -17.188 -15.609 1 93.06 338 GLU B C 1
ATOM 6037 O O . GLU B 1 338 ? 32.219 -17.031 -16.625 1 93.06 338 GLU B O 1
ATOM 6042 N N . GLY B 1 339 ? 30.656 -16.328 -15.234 1 91.44 339 GLY B N 1
ATOM 6043 C CA . GLY B 1 339 ? 30.484 -15.078 -15.945 1 91.44 339 GLY B CA 1
ATOM 6044 C C . GLY B 1 339 ? 29.703 -15.219 -17.234 1 91.44 339 GLY B C 1
ATOM 6045 O O . GLY B 1 339 ? 29.797 -14.359 -18.109 1 91.44 339 GLY B O 1
ATOM 6046 N N . ARG B 1 340 ? 28.953 -16.344 -17.406 1 94 340 ARG B N 1
ATOM 6047 C CA . ARG B 1 340 ? 28.234 -16.641 -18.625 1 94 340 ARG B CA 1
ATOM 6048 C C . ARG B 1 340 ? 26.719 -16.688 -18.375 1 94 340 ARG B C 1
ATOM 6050 O O . ARG B 1 340 ? 26.016 -17.531 -18.938 1 94 340 ARG B O 1
ATOM 6057 N N . VAL B 1 341 ? 26.266 -15.898 -17.5 1 92 341 VAL B N 1
ATOM 6058 C CA . VAL B 1 341 ? 24.891 -15.992 -17.047 1 92 341 VAL B CA 1
ATOM 6059 C C . VAL B 1 341 ? 23.938 -15.617 -18.188 1 92 341 VAL B C 1
ATOM 6061 O O . VAL B 1 341 ? 22.781 -16.031 -18.203 1 92 341 VAL B O 1
ATOM 6064 N N . VAL B 1 342 ? 24.375 -14.93 -19.156 1 91.56 342 VAL B N 1
ATOM 6065 C CA . VAL B 1 342 ? 23.547 -14.508 -20.281 1 91.56 342 VAL B CA 1
ATOM 6066 C C . VAL B 1 342 ? 23.109 -15.734 -21.094 1 91.56 342 VAL B C 1
ATOM 6068 O O . VAL B 1 342 ? 22.062 -15.711 -21.75 1 91.56 342 VAL B O 1
ATOM 6071 N N . GLU B 1 343 ? 23.812 -16.859 -20.953 1 92.81 343 GLU B N 1
ATOM 6072 C CA . GLU B 1 343 ? 23.547 -18.062 -21.719 1 92.81 343 GLU B CA 1
ATOM 6073 C C . GLU B 1 343 ? 22.297 -18.781 -21.188 1 92.81 343 GLU B C 1
ATOM 6075 O O . GLU B 1 343 ? 21.75 -19.656 -21.859 1 92.81 343 GLU B O 1
ATOM 6080 N N . VAL B 1 344 ? 21.844 -18.391 -20.031 1 93.81 344 VAL B N 1
ATOM 6081 C CA . VAL B 1 344 ? 20.688 -19.062 -19.438 1 93.81 344 VAL B CA 1
ATOM 6082 C C . VAL B 1 344 ? 19.406 -18.438 -19.969 1 93.81 344 VAL B C 1
ATOM 6084 O O . VAL B 1 344 ? 18.312 -18.969 -19.75 1 93.81 344 VAL B O 1
ATOM 6087 N N . LEU B 1 345 ? 19.531 -17.391 -20.641 1 94.31 345 LEU B N 1
ATOM 6088 C CA . LEU B 1 345 ? 18.375 -16.641 -21.125 1 94.31 345 LEU B CA 1
ATOM 6089 C C . LEU B 1 345 ? 17.547 -17.484 -22.078 1 94.31 345 LEU B C 1
ATOM 6091 O O . LEU B 1 345 ? 18.109 -18.219 -22.906 1 94.31 345 LEU B O 1
ATOM 6095 N N . ASP B 1 346 ? 16.266 -17.406 -21.922 1 92.25 346 ASP B N 1
ATOM 6096 C CA . ASP B 1 346 ? 15.336 -18.016 -22.859 1 92.25 346 ASP B CA 1
ATOM 6097 C C . ASP B 1 346 ? 15.766 -17.75 -24.297 1 92.25 346 ASP B C 1
ATOM 6099 O O . ASP B 1 346 ? 15.906 -16.594 -24.719 1 92.25 346 ASP B O 1
ATOM 6103 N N . ARG B 1 347 ? 15.93 -18.734 -25.016 1 87.81 347 ARG B N 1
ATOM 6104 C CA . ARG B 1 347 ? 16.422 -18.656 -26.391 1 87.81 347 ARG B CA 1
ATOM 6105 C C . ARG B 1 347 ? 15.477 -17.828 -27.25 1 87.81 347 ARG B C 1
ATOM 6107 O O . ARG B 1 347 ? 15.898 -17.203 -28.234 1 87.81 347 ARG B O 1
ATOM 6114 N N . ARG B 1 348 ? 14.266 -17.766 -26.922 1 87.81 348 ARG B N 1
ATOM 6115 C CA . ARG B 1 348 ? 13.273 -17.016 -27.688 1 87.81 348 ARG B CA 1
ATOM 6116 C C . ARG B 1 348 ? 13.531 -15.516 -27.578 1 87.81 348 ARG B C 1
ATOM 6118 O O . ARG B 1 348 ? 13.008 -14.727 -28.375 1 87.81 348 ARG B O 1
ATOM 6125 N N . LEU B 1 349 ? 14.336 -15.195 -26.547 1 87.56 349 LEU B N 1
ATOM 6126 C CA . LEU B 1 349 ? 14.578 -13.781 -26.297 1 87.56 349 LEU B CA 1
ATOM 6127 C C . LEU B 1 349 ? 15.914 -13.336 -26.875 1 87.56 349 LEU B C 1
ATOM 6129 O O . LEU B 1 349 ? 16.234 -12.148 -26.891 1 87.56 349 LEU B O 1
ATOM 6133 N N . VAL B 1 350 ? 16.656 -14.258 -27.312 1 76.44 350 VAL B N 1
ATOM 6134 C CA . VAL B 1 350 ? 18.016 -13.953 -27.75 1 76.44 350 VAL B CA 1
ATOM 6135 C C . VAL B 1 350 ? 17.969 -13.219 -29.078 1 76.44 350 VAL B C 1
ATOM 6137 O O . VAL B 1 350 ? 17.422 -13.719 -30.062 1 76.44 350 VAL B O 1
ATOM 6140 N N . SER B 1 351 ? 18.031 -11.992 -28.922 1 72.06 351 SER B N 1
ATOM 6141 C CA . SER B 1 351 ? 18.25 -11.164 -30.094 1 72.06 351 SER B CA 1
ATOM 6142 C C . SER B 1 351 ? 19.453 -10.25 -29.906 1 72.06 351 SER B C 1
ATOM 6144 O O . SER B 1 351 ? 20.016 -10.172 -28.812 1 72.06 351 SER B O 1
ATOM 6146 N N . SER B 1 352 ? 19.969 -9.68 -30.922 1 60.44 352 SER B N 1
ATOM 6147 C CA . SER B 1 352 ? 21.109 -8.758 -30.891 1 60.44 352 SER B CA 1
ATOM 6148 C C . SER B 1 352 ? 20.844 -7.582 -29.969 1 60.44 352 SER B C 1
ATOM 6150 O O . SER B 1 352 ? 21.781 -6.906 -29.531 1 60.44 352 SER B O 1
ATOM 6152 N N . ALA B 1 353 ? 19.641 -7.359 -29.469 1 71 353 ALA B N 1
ATOM 6153 C CA . ALA B 1 353 ? 19.312 -6.137 -28.75 1 71 353 ALA B CA 1
ATOM 6154 C C . ALA B 1 353 ? 19.031 -6.438 -27.281 1 71 353 ALA B C 1
ATOM 6156 O O . ALA B 1 353 ? 18.547 -5.566 -26.547 1 71 353 ALA B O 1
ATOM 6157 N N . VAL B 1 354 ? 19.625 -7.586 -26.891 1 81.44 354 VAL B N 1
ATOM 6158 C CA . VAL B 1 354 ? 19.281 -7.926 -25.516 1 81.44 354 VAL B CA 1
ATOM 6159 C C . VAL B 1 354 ? 20.188 -7.141 -24.562 1 81.44 354 VAL B C 1
ATOM 6161 O O . VAL B 1 354 ? 21.406 -7.078 -24.75 1 81.44 354 VAL B O 1
ATOM 6164 N N . ASP B 1 355 ? 19.641 -6.496 -23.656 1 87.56 355 ASP B N 1
ATOM 6165 C CA . ASP B 1 355 ? 20.375 -5.793 -22.594 1 87.56 355 ASP B CA 1
ATOM 6166 C C . ASP B 1 355 ? 21 -6.777 -21.609 1 87.56 355 ASP B C 1
ATOM 6168 O O . ASP B 1 355 ? 20.344 -7.195 -20.656 1 87.56 355 ASP B O 1
ATOM 6172 N N . GLU B 1 356 ? 22.234 -7.066 -21.828 1 89.69 356 GLU B N 1
ATOM 6173 C CA . GLU B 1 356 ? 22.938 -8.062 -21.031 1 89.69 356 GLU B CA 1
ATOM 6174 C C . GLU B 1 356 ? 22.984 -7.652 -19.562 1 89.69 356 GLU B C 1
ATOM 6176 O O . GLU B 1 356 ? 22.984 -8.508 -18.672 1 89.69 356 GLU B O 1
ATOM 6181 N N . ALA B 1 357 ? 23.047 -6.352 -19.344 1 90.69 357 ALA B N 1
ATOM 6182 C CA . ALA B 1 357 ? 23.094 -5.859 -17.969 1 90.69 357 ALA B CA 1
ATOM 6183 C C . ALA B 1 357 ? 21.828 -6.238 -17.219 1 90.69 357 ALA B C 1
ATOM 6185 O O . ALA B 1 357 ? 21.875 -6.621 -16.047 1 90.69 357 ALA B O 1
ATOM 6186 N N . SER B 1 358 ? 20.766 -6.172 -17.938 1 92.56 358 SER B N 1
ATOM 6187 C CA . SER B 1 358 ? 19.484 -6.527 -17.328 1 92.56 358 SER B CA 1
ATOM 6188 C C . SER B 1 358 ? 19.406 -8.023 -17.047 1 92.56 358 SER B C 1
ATOM 6190 O O . SER B 1 358 ? 18.859 -8.445 -16.031 1 92.56 358 SER B O 1
ATOM 6192 N N . VAL B 1 359 ? 19.938 -8.781 -17.922 1 93.94 359 VAL B N 1
ATOM 6193 C CA . VAL B 1 359 ? 19.969 -10.234 -17.734 1 93.94 359 VAL B CA 1
ATOM 6194 C C . VAL B 1 359 ? 20.797 -10.586 -16.5 1 93.94 359 VAL B C 1
ATOM 6196 O O . VAL B 1 359 ? 20.344 -11.352 -15.641 1 93.94 359 VAL B O 1
ATOM 6199 N N . ARG B 1 360 ? 21.938 -9.992 -16.438 1 94.56 360 ARG B N 1
ATOM 6200 C CA . ARG B 1 360 ? 22.812 -10.242 -15.297 1 94.56 360 ARG B CA 1
ATOM 6201 C C . ARG B 1 360 ? 22.172 -9.82 -13.992 1 94.56 360 ARG B C 1
ATOM 6203 O O . ARG B 1 360 ? 22.25 -10.531 -12.992 1 94.56 360 ARG B O 1
ATOM 6210 N N . ARG B 1 361 ? 21.547 -8.703 -14.023 1 95.56 361 ARG B N 1
ATOM 6211 C CA . ARG B 1 361 ? 20.891 -8.188 -12.836 1 95.56 361 ARG B CA 1
ATOM 6212 C C . ARG B 1 361 ? 19.781 -9.133 -12.375 1 95.56 361 ARG B C 1
ATOM 6214 O O . ARG B 1 361 ? 19.719 -9.492 -11.195 1 95.56 361 ARG B O 1
ATOM 6221 N N . LEU B 1 362 ? 18.969 -9.547 -13.312 1 96.19 362 LEU B N 1
ATOM 6222 C CA . LEU B 1 362 ? 17.891 -10.453 -12.977 1 96.19 362 LEU B CA 1
ATOM 6223 C C . LEU B 1 362 ? 18.422 -11.758 -12.398 1 96.19 362 LEU B C 1
ATOM 6225 O O . LEU B 1 362 ? 17.906 -12.273 -11.406 1 96.19 362 LEU B O 1
ATOM 6229 N N . ALA B 1 363 ? 19.438 -12.266 -13.016 1 96.62 363 ALA B N 1
ATOM 6230 C CA . ALA B 1 363 ? 20.031 -13.523 -12.578 1 96.62 363 ALA B CA 1
ATOM 6231 C C . ALA B 1 363 ? 20.609 -13.406 -11.18 1 96.62 363 ALA B C 1
ATOM 6233 O O . ALA B 1 363 ? 20.375 -14.266 -10.32 1 96.62 363 ALA B O 1
ATOM 6234 N N . HIS B 1 364 ? 21.312 -12.312 -10.969 1 97.06 364 HIS B N 1
ATOM 6235 C CA . HIS B 1 364 ? 21.938 -12.125 -9.672 1 97.06 364 HIS B CA 1
ATOM 6236 C C . HIS B 1 364 ? 20.891 -11.914 -8.578 1 97.06 364 HIS B C 1
ATOM 6238 O O . HIS B 1 364 ? 21.016 -12.477 -7.484 1 97.06 364 HIS B O 1
ATOM 6244 N N . VAL B 1 365 ? 19.922 -11.109 -8.867 1 97.88 365 VAL B N 1
ATOM 6245 C CA . VAL B 1 365 ? 18.859 -10.898 -7.902 1 97.88 365 VAL B CA 1
ATOM 6246 C C . VAL B 1 365 ? 18.156 -12.227 -7.605 1 97.88 365 VAL B C 1
ATOM 6248 O O . VAL B 1 365 ? 17.859 -12.531 -6.449 1 97.88 365 VAL B O 1
ATOM 6251 N N . ALA B 1 366 ? 17.906 -13.008 -8.641 1 98.12 366 ALA B N 1
ATOM 6252 C CA . ALA B 1 366 ? 17.266 -14.312 -8.461 1 98.12 366 ALA B CA 1
ATOM 6253 C C . ALA B 1 366 ? 18.094 -15.195 -7.527 1 98.12 366 ALA B C 1
ATOM 6255 O O . ALA B 1 366 ? 17.547 -15.836 -6.625 1 98.12 366 ALA B O 1
ATOM 6256 N N . LEU B 1 367 ? 19.359 -15.195 -7.727 1 96.81 367 LEU B N 1
ATOM 6257 C CA . LEU B 1 367 ? 20.25 -16.031 -6.922 1 96.81 367 LEU B CA 1
ATOM 6258 C C . LEU B 1 367 ? 20.297 -15.539 -5.48 1 96.81 367 LEU B C 1
ATOM 6260 O O . LEU B 1 367 ? 20.344 -16.344 -4.547 1 96.81 367 LEU B O 1
ATOM 6264 N N . TRP B 1 368 ? 20.281 -14.211 -5.293 1 97.5 368 TRP B N 1
ATOM 6265 C CA . TRP B 1 368 ? 20.203 -13.656 -3.943 1 97.5 368 TRP B CA 1
ATOM 6266 C C . TRP B 1 368 ? 18.938 -14.117 -3.236 1 97.5 368 TRP B C 1
ATOM 6268 O O . TRP B 1 368 ? 18.984 -14.555 -2.082 1 97.5 368 TRP B O 1
ATOM 6278 N N . CYS B 1 369 ? 17.859 -14.078 -3.926 1 98.19 369 CYS B N 1
ATOM 6279 C CA . CYS B 1 369 ? 16.562 -14.414 -3.35 1 98.19 369 CYS B CA 1
ATOM 6280 C C . CYS B 1 369 ? 16.469 -15.906 -3.051 1 98.19 369 CYS B C 1
ATOM 6282 O O . CYS B 1 369 ? 15.789 -16.312 -2.109 1 98.19 369 CYS B O 1
ATOM 6284 N N . ALA B 1 370 ? 17.156 -16.703 -3.783 1 96 370 ALA B N 1
ATOM 6285 C CA . ALA B 1 370 ? 17.016 -18.141 -3.701 1 96 370 ALA B CA 1
ATOM 6286 C C . ALA B 1 370 ? 18.078 -18.75 -2.787 1 96 370 ALA B C 1
ATOM 6288 O O . ALA B 1 370 ? 18.328 -19.953 -2.822 1 96 370 ALA B O 1
ATOM 6289 N N . GLN B 1 371 ? 18.734 -17.938 -2.018 1 95.19 371 GLN B N 1
ATOM 6290 C CA . GLN B 1 371 ? 19.703 -18.469 -1.056 1 95.19 371 GLN B CA 1
ATOM 6291 C C . GLN B 1 371 ? 19.031 -19.453 -0.105 1 95.19 371 GLN B C 1
ATOM 6293 O O . GLN B 1 371 ? 17.891 -19.266 0.3 1 95.19 371 GLN B O 1
ATOM 6298 N N . GLU B 1 372 ? 19.734 -20.422 0.288 1 90.25 372 GLU B N 1
ATOM 6299 C CA . GLU B 1 372 ? 19.203 -21.484 1.132 1 90.25 372 GLU B CA 1
ATOM 6300 C C . GLU B 1 372 ? 18.828 -20.969 2.518 1 90.25 372 GLU B C 1
ATOM 6302 O O . GLU B 1 372 ? 17.766 -21.266 3.039 1 90.25 372 GLU B O 1
ATOM 6307 N N . LYS B 1 373 ? 19.75 -20.203 3.078 1 90.5 373 LYS B N 1
ATOM 6308 C CA . LYS B 1 373 ? 19.5 -19.641 4.402 1 90.5 373 LYS B CA 1
ATOM 6309 C C . LYS B 1 373 ? 18.625 -18.406 4.32 1 90.5 373 LYS B C 1
ATOM 6311 O O . LYS B 1 373 ? 18.953 -17.438 3.623 1 90.5 373 LYS B O 1
ATOM 6316 N N . PRO B 1 374 ? 17.594 -18.391 5.027 1 92.44 374 PRO B N 1
ATOM 6317 C CA . PRO B 1 374 ? 16.688 -17.234 4.965 1 92.44 374 PRO B CA 1
ATOM 6318 C C . PRO B 1 374 ? 17.375 -15.922 5.328 1 92.44 374 PRO B C 1
ATOM 6320 O O . PRO B 1 374 ? 17.062 -14.875 4.754 1 92.44 374 PRO B O 1
ATOM 6323 N N . GLY B 1 375 ? 18.281 -15.977 6.258 1 92.56 375 GLY B N 1
ATOM 6324 C CA . GLY B 1 375 ? 18.969 -14.773 6.707 1 92.56 375 GLY B CA 1
ATOM 6325 C C . GLY B 1 375 ? 19.828 -14.141 5.625 1 92.56 375 GLY B C 1
ATOM 6326 O O . GLY B 1 375 ? 20.125 -12.945 5.695 1 92.56 375 GLY B O 1
ATOM 6327 N N . ALA B 1 376 ? 20.203 -14.875 4.637 1 94.94 376 ALA B N 1
ATOM 6328 C CA . ALA B 1 376 ? 21.047 -14.383 3.559 1 94.94 376 ALA B CA 1
ATOM 6329 C C . ALA B 1 376 ? 20.219 -13.727 2.459 1 94.94 376 ALA B C 1
ATOM 6331 O O . ALA B 1 376 ? 20.75 -13.039 1.587 1 94.94 376 ALA B O 1
ATOM 6332 N N . ARG B 1 377 ? 18.984 -13.898 2.475 1 97 377 ARG B N 1
ATOM 6333 C CA . ARG B 1 377 ? 18.094 -13.336 1.453 1 97 377 ARG B CA 1
ATOM 6334 C C . ARG B 1 377 ? 17.797 -11.867 1.74 1 97 377 ARG B C 1
ATOM 6336 O O . ARG B 1 377 ? 17.625 -11.484 2.896 1 97 377 ARG B O 1
ATOM 6343 N N . PRO B 1 378 ? 17.766 -11.094 0.746 1 97 378 PRO B N 1
ATOM 6344 C CA . PRO B 1 378 ? 17.391 -9.695 0.962 1 97 378 PRO B CA 1
ATOM 6345 C C . PRO B 1 378 ? 15.906 -9.523 1.296 1 97 378 PRO B C 1
ATOM 6347 O O . PRO B 1 378 ? 15.125 -10.469 1.14 1 97 378 PRO B O 1
ATOM 6350 N N . THR B 1 379 ? 15.547 -8.375 1.845 1 96.38 379 THR B N 1
ATOM 6351 C CA . THR B 1 379 ? 14.141 -8.008 1.945 1 96.38 379 THR B CA 1
ATOM 6352 C C . THR B 1 379 ? 13.57 -7.664 0.571 1 96.38 379 THR B C 1
ATOM 6354 O O . THR B 1 379 ? 14.32 -7.316 -0.345 1 96.38 379 THR B O 1
ATOM 6357 N N . MET B 1 380 ? 12.273 -7.789 0.439 1 97.44 380 MET B N 1
ATOM 6358 C CA . MET B 1 380 ? 11.688 -7.453 -0.856 1 97.44 380 MET B CA 1
ATOM 6359 C C . MET B 1 380 ? 11.859 -5.973 -1.167 1 97.44 380 MET B C 1
ATOM 6361 O O . MET B 1 380 ? 11.961 -5.586 -2.332 1 97.44 380 MET B O 1
ATOM 6365 N N . ALA B 1 381 ? 11.883 -5.168 -0.13 1 92.94 381 ALA B N 1
ATOM 6366 C CA . ALA B 1 381 ? 12.195 -3.76 -0.351 1 92.94 381 ALA B CA 1
ATOM 6367 C C . ALA B 1 381 ? 13.562 -3.602 -1.015 1 92.94 381 ALA B C 1
ATOM 6369 O O . ALA B 1 381 ? 13.711 -2.834 -1.969 1 92.94 381 ALA B O 1
ATOM 6370 N N . ARG B 1 382 ? 14.523 -4.281 -0.506 1 93.62 382 ARG B N 1
ATOM 6371 C CA . ARG B 1 382 ? 15.867 -4.258 -1.075 1 93.62 382 ARG B CA 1
ATOM 6372 C C . ARG B 1 382 ? 15.875 -4.82 -2.49 1 93.62 382 ARG B C 1
ATOM 6374 O O . ARG B 1 382 ? 16.609 -4.336 -3.355 1 93.62 382 ARG B O 1
ATOM 6381 N N . VAL B 1 383 ? 15.102 -5.82 -2.736 1 97.06 383 VAL B N 1
ATOM 6382 C CA . VAL B 1 383 ? 14.992 -6.426 -4.059 1 97.06 383 VAL B CA 1
ATOM 6383 C C . VAL B 1 383 ? 14.508 -5.387 -5.066 1 97.06 383 VAL B C 1
ATOM 6385 O O . VAL B 1 383 ? 15.039 -5.293 -6.176 1 97.06 383 VAL B O 1
ATOM 6388 N N . VAL B 1 384 ? 13.5 -4.637 -4.703 1 95.31 384 VAL B N 1
ATOM 6389 C CA . VAL B 1 384 ? 12.984 -3.592 -5.582 1 95.31 384 VAL B CA 1
ATOM 6390 C C . VAL B 1 384 ? 14.094 -2.592 -5.906 1 95.31 384 VAL B C 1
ATOM 6392 O O . VAL B 1 384 ? 14.258 -2.197 -7.059 1 95.31 384 VAL B O 1
ATOM 6395 N N . GLU B 1 385 ? 14.836 -2.227 -4.926 1 89.81 385 GLU B N 1
ATOM 6396 C CA . GLU B 1 385 ? 15.953 -1.309 -5.125 1 89.81 385 GLU B CA 1
ATOM 6397 C C . GLU B 1 385 ? 16.969 -1.885 -6.105 1 89.81 385 GLU B C 1
ATOM 6399 O O . GLU B 1 385 ? 17.453 -1.179 -6.992 1 89.81 385 GLU B O 1
ATOM 6404 N N . MET B 1 386 ? 17.281 -3.135 -5.926 1 93.12 386 MET B N 1
ATOM 6405 C CA . MET B 1 386 ? 18.25 -3.809 -6.781 1 93.12 386 MET B CA 1
ATOM 6406 C C . MET B 1 386 ? 17.781 -3.824 -8.234 1 93.12 386 MET B C 1
ATOM 6408 O O . MET B 1 386 ? 18.578 -3.607 -9.148 1 93.12 386 MET B O 1
ATOM 6412 N N . LEU B 1 387 ? 16.531 -4.012 -8.43 1 95 387 LEU B N 1
ATOM 6413 C CA . LEU B 1 387 ? 15.984 -4.137 -9.773 1 95 387 LEU B CA 1
ATOM 6414 C C . LEU B 1 387 ? 15.859 -2.771 -10.445 1 95 387 LEU B C 1
ATOM 6416 O O . LEU B 1 387 ? 16.047 -2.652 -11.656 1 95 387 LEU B O 1
ATOM 6420 N N . GLU B 1 388 ? 15.516 -1.725 -9.617 1 89.19 388 GLU B N 1
ATOM 6421 C CA . GLU B 1 388 ? 15.227 -0.417 -10.195 1 89.19 388 GLU B CA 1
ATOM 6422 C C . GLU B 1 388 ? 16.484 0.457 -10.234 1 89.19 388 GLU B C 1
ATOM 6424 O O . GLU B 1 388 ? 16.453 1.565 -10.773 1 89.19 388 GLU B O 1
ATOM 6429 N N . ALA B 1 389 ? 17.438 0.17 -9.586 1 75.69 389 ALA B N 1
ATOM 6430 C CA . ALA B 1 389 ? 18.641 0.996 -9.508 1 75.69 389 ALA B CA 1
ATOM 6431 C C . ALA B 1 389 ? 19.047 1.488 -10.891 1 75.69 389 ALA B C 1
ATOM 6433 O O . ALA B 1 389 ? 19.078 0.715 -11.852 1 75.69 389 ALA B O 1
ATOM 6434 N N . ARG B 1 390 ? 18.719 2.926 -11.102 1 60.03 390 ARG B N 1
ATOM 6435 C CA . ARG B 1 390 ? 19.047 3.656 -12.32 1 60.03 390 ARG B CA 1
ATOM 6436 C C . ARG B 1 390 ? 20.406 4.348 -12.203 1 60.03 390 ARG B C 1
ATOM 6438 O O . ARG B 1 390 ? 20.734 4.895 -11.156 1 60.03 390 ARG B O 1
ATOM 6445 N N . GLY B 1 391 ? 21.609 3.938 -12.328 1 52.81 391 GLY B N 1
ATOM 6446 C CA . GLY B 1 391 ? 22.844 4.699 -12.398 1 52.81 391 GLY B CA 1
ATOM 6447 C C . GLY B 1 391 ? 23.922 4.02 -13.227 1 52.81 391 GLY B C 1
ATOM 6448 O O . GLY B 1 391 ? 23.844 2.818 -13.492 1 52.81 391 GLY B O 1
ATOM 6449 N N . GLY B 1 392 ? 24.297 4.664 -14.102 1 49.72 392 GLY B N 1
ATOM 6450 C CA . GLY B 1 392 ? 25.5 4.395 -14.867 1 49.72 392 GLY B CA 1
ATOM 6451 C C . GLY B 1 392 ? 26.688 4.016 -14 1 49.72 392 GLY B C 1
ATOM 6452 O O . GLY B 1 392 ? 26.703 4.301 -12.805 1 49.72 392 GLY B O 1
ATOM 6453 N N . GLY B 1 393 ? 27.578 3.053 -14.25 1 48.19 393 GLY B N 1
ATOM 6454 C CA . GLY B 1 393 ? 28.875 2.645 -13.734 1 48.19 393 GLY B CA 1
ATOM 6455 C C . GLY B 1 393 ? 28.797 1.428 -12.836 1 48.19 393 GLY B C 1
ATOM 6456 O O . GLY B 1 393 ? 27.797 0.705 -12.836 1 48.19 393 GLY B O 1
ATOM 6457 N N . ALA B 1 394 ? 29.844 1.197 -12.109 1 45.5 394 ALA B N 1
ATOM 6458 C CA . ALA B 1 394 ? 30.094 0.068 -11.219 1 45.5 394 ALA B CA 1
ATOM 6459 C C . ALA B 1 394 ? 29.078 0.026 -10.078 1 45.5 394 ALA B C 1
ATOM 6461 O O . ALA B 1 394 ? 28.781 -1.044 -9.547 1 45.5 394 ALA B O 1
ATOM 6462 N N . ALA B 1 395 ? 28.422 1.134 -9.68 1 49.59 395 ALA B N 1
ATOM 6463 C CA . ALA B 1 395 ? 27.562 1.265 -8.508 1 49.59 395 ALA B CA 1
ATOM 6464 C C . ALA B 1 395 ? 26.156 0.762 -8.797 1 49.59 395 ALA B C 1
ATOM 6466 O O . ALA B 1 395 ? 25.422 0.383 -7.879 1 49.59 395 ALA B O 1
ATOM 6467 N N . ALA B 1 396 ? 25.734 0.626 -10.102 1 62.31 396 ALA B N 1
ATOM 6468 C CA . ALA B 1 396 ? 24.391 0.228 -10.477 1 62.31 396 ALA B CA 1
ATOM 6469 C C . ALA B 1 396 ? 24.297 -1.28 -10.688 1 62.31 396 ALA B C 1
ATOM 6471 O O . ALA B 1 396 ? 23.203 -1.832 -10.82 1 62.31 396 ALA B O 1
ATOM 6472 N N . SER B 1 397 ? 25.406 -1.949 -10.555 1 76 397 SER B N 1
ATOM 6473 C CA . SER B 1 397 ? 25.375 -3.385 -10.812 1 76 397 SER B CA 1
ATOM 6474 C C . SER B 1 397 ? 25.125 -4.172 -9.531 1 76 397 SER B C 1
ATOM 6476 O O . SER B 1 397 ? 25.422 -3.701 -8.438 1 76 397 SER B O 1
ATOM 6478 N N . VAL B 1 398 ? 24.422 -5.246 -9.625 1 86.81 398 VAL B N 1
ATOM 6479 C CA . VAL B 1 398 ? 24.188 -6.168 -8.516 1 86.81 398 VAL B CA 1
ATOM 6480 C C . VAL B 1 398 ? 25.219 -7.297 -8.562 1 86.81 398 VAL B C 1
ATOM 6482 O O . VAL B 1 398 ? 25.281 -8.047 -9.547 1 86.81 398 VAL B O 1
ATOM 6485 N N . ASP B 1 399 ? 26.016 -7.398 -7.543 1 88.44 399 ASP B N 1
ATOM 6486 C CA . ASP B 1 399 ? 26.984 -8.484 -7.457 1 88.44 399 ASP B CA 1
ATOM 6487 C C . ASP B 1 399 ? 26.297 -9.82 -7.168 1 88.44 399 ASP B C 1
ATOM 6489 O O . ASP B 1 399 ? 25.266 -9.852 -6.492 1 88.44 399 ASP B O 1
ATOM 6493 N N . PRO B 1 400 ? 26.922 -10.922 -7.789 1 89.31 400 PRO B N 1
ATOM 6494 C CA . PRO B 1 400 ? 26.359 -12.234 -7.434 1 89.31 400 PRO B CA 1
ATOM 6495 C C . PRO B 1 400 ? 26.531 -12.562 -5.953 1 89.31 400 PRO B C 1
ATOM 6497 O O . PRO B 1 400 ? 27.484 -12.102 -5.316 1 89.31 400 PRO B O 1
ATOM 6500 N N . PRO B 1 401 ? 25.578 -13.281 -5.438 1 91.25 401 PRO B N 1
ATOM 6501 C CA . PRO B 1 401 ? 25.734 -13.711 -4.047 1 91.25 401 PRO B CA 1
ATOM 6502 C C . PRO B 1 401 ? 26.781 -14.82 -3.891 1 91.25 401 PRO B C 1
ATOM 6504 O O . PRO B 1 401 ? 27.234 -15.391 -4.883 1 91.25 401 PRO B O 1
ATOM 6507 N N . PRO B 1 402 ? 27.156 -15.047 -2.66 1 87.06 402 PRO B N 1
ATOM 6508 C CA . PRO B 1 402 ? 28.016 -16.203 -2.439 1 87.06 402 PRO B CA 1
ATOM 6509 C C . PRO B 1 402 ? 27.344 -17.516 -2.82 1 87.06 402 PRO B C 1
ATOM 6511 O O . PRO B 1 402 ? 26.109 -17.609 -2.854 1 87.06 402 PRO B O 1
ATOM 6514 N N . PRO B 1 403 ? 28.219 -18.5 -3.195 1 85.19 403 PRO B N 1
ATOM 6515 C CA . PRO B 1 403 ? 27.625 -19.797 -3.525 1 85.19 403 PRO B CA 1
ATOM 6516 C C . PRO B 1 403 ? 26.812 -20.391 -2.375 1 85.19 403 PRO B C 1
ATOM 6518 O O . PRO B 1 403 ? 27.188 -20.234 -1.21 1 85.19 403 PRO B O 1
ATOM 6521 N N . SER B 1 404 ? 25.703 -20.828 -2.715 1 82.56 404 SER B N 1
ATOM 6522 C CA . SER B 1 404 ? 24.812 -21.422 -1.723 1 82.56 404 SER B CA 1
ATOM 6523 C C . SER B 1 404 ? 24.547 -22.891 -2.023 1 82.56 404 SER B C 1
ATOM 6525 O O . SER B 1 404 ? 24.516 -23.297 -3.186 1 82.56 404 SER B O 1
ATOM 6527 N N . ASP B 1 405 ? 24.406 -23.656 -0.948 1 77.19 405 ASP B N 1
ATOM 6528 C CA . ASP B 1 405 ? 23.984 -25.031 -1.111 1 77.19 405 ASP B CA 1
ATOM 6529 C C . ASP B 1 405 ? 22.547 -25.109 -1.6 1 77.19 405 ASP B C 1
ATOM 6531 O O . ASP B 1 405 ? 21.734 -24.219 -1.33 1 77.19 405 ASP B O 1
ATOM 6535 N N . MET B 1 406 ? 22.359 -25.984 -2.467 1 78.38 406 MET B N 1
ATOM 6536 C CA . MET B 1 406 ? 21 -26.219 -2.949 1 78.38 406 MET B CA 1
ATOM 6537 C C . MET B 1 406 ? 20.484 -27.578 -2.5 1 78.38 406 MET B C 1
ATOM 6539 O O . MET B 1 406 ? 20.625 -28.578 -3.217 1 78.38 406 MET B O 1
ATOM 6543 N N . VAL B 1 407 ? 19.938 -27.562 -1.332 1 69.38 407 VAL B N 1
ATOM 6544 C CA . VAL B 1 407 ? 19.484 -28.781 -0.668 1 69.38 407 VAL B CA 1
ATOM 6545 C C . VAL B 1 407 ? 18.516 -29.531 -1.572 1 69.38 407 VAL B C 1
ATOM 6547 O O . VAL B 1 407 ? 18.469 -30.766 -1.539 1 69.38 407 VAL B O 1
ATOM 6550 N N . LEU B 1 408 ? 17.828 -28.844 -2.361 1 71.06 408 LEU B N 1
ATOM 6551 C CA . LEU B 1 408 ? 16.844 -29.469 -3.229 1 71.06 408 LEU B CA 1
ATOM 6552 C C . LEU B 1 408 ? 17.516 -30.422 -4.219 1 71.06 408 LEU B C 1
ATOM 6554 O O . LEU B 1 408 ? 16.953 -31.453 -4.574 1 71.06 408 LEU B O 1
ATOM 6558 N N . VAL B 1 409 ? 18.688 -29.969 -4.637 1 68.62 409 VAL B N 1
ATOM 6559 C CA . VAL B 1 409 ? 19.438 -30.812 -5.559 1 68.62 409 VAL B CA 1
ATOM 6560 C C . VAL B 1 409 ? 19.781 -32.125 -4.887 1 68.62 409 VAL B C 1
ATOM 6562 O O . VAL B 1 409 ? 19.656 -33.188 -5.496 1 68.62 409 VAL B O 1
ATOM 6565 N N . ASP B 1 410 ? 20.141 -31.969 -3.643 1 66.06 410 ASP B N 1
ATOM 6566 C CA . ASP B 1 410 ? 20.484 -33.188 -2.883 1 66.06 410 ASP B CA 1
ATOM 6567 C C . ASP B 1 410 ? 19.234 -34.031 -2.631 1 66.06 410 ASP B C 1
ATOM 6569 O O . ASP B 1 410 ? 19.312 -35.281 -2.684 1 66.06 410 ASP B O 1
ATOM 6573 N N . LEU B 1 411 ? 18.203 -33.438 -2.418 1 64.19 411 LEU B N 1
ATOM 6574 C CA . LEU B 1 411 ? 16.953 -34.125 -2.127 1 64.19 411 LEU B CA 1
ATOM 6575 C C . LEU B 1 411 ? 16.453 -34.875 -3.361 1 64.19 411 LEU B C 1
ATOM 6577 O O . LEU B 1 411 ? 15.953 -36 -3.254 1 64.19 411 LEU B O 1
ATOM 6581 N N . PHE B 1 412 ? 16.688 -34.344 -4.445 1 64.06 412 PHE B N 1
ATOM 6582 C CA . PHE B 1 412 ? 16.234 -34.969 -5.688 1 64.06 412 PHE B CA 1
ATOM 6583 C C . PHE B 1 412 ? 17.156 -36.094 -6.09 1 64.06 412 PHE B C 1
ATOM 6585 O O . PHE B 1 412 ? 16.734 -37.062 -6.734 1 64.06 412 PHE B O 1
ATOM 6592 N N . ALA B 1 413 ? 18.375 -35.906 -5.758 1 58.53 413 ALA B N 1
ATOM 6593 C CA . ALA B 1 413 ? 19.359 -36.938 -6.047 1 58.53 413 ALA B CA 1
ATOM 6594 C C . ALA B 1 413 ? 19.094 -38.188 -5.207 1 58.53 413 ALA B C 1
ATOM 6596 O O . ALA B 1 413 ? 19.375 -39.312 -5.637 1 58.53 413 ALA B O 1
ATOM 6597 N N . LEU B 1 414 ? 18.609 -38.031 -4.066 1 53.28 414 LEU B N 1
ATOM 6598 C CA . LEU B 1 414 ? 18.391 -39.125 -3.145 1 53.28 414 LEU B CA 1
ATOM 6599 C C . LEU B 1 414 ? 17.25 -40.031 -3.621 1 53.28 414 LEU B C 1
ATOM 6601 O O . LEU B 1 414 ? 17.281 -41.25 -3.426 1 53.28 414 LEU B O 1
ATOM 6605 N N . ASP B 1 415 ? 16.125 -39.531 -4.113 1 51.19 415 ASP B N 1
ATOM 6606 C CA . ASP B 1 415 ? 15.055 -40.406 -4.621 1 51.19 415 ASP B CA 1
ATOM 6607 C C . ASP B 1 415 ? 14.586 -39.938 -6 1 51.19 415 ASP B C 1
ATOM 6609 O O . ASP B 1 415 ? 13.594 -39.219 -6.117 1 51.19 415 ASP B O 1
ATOM 6613 N N . PRO B 1 416 ? 15.461 -40.375 -6.996 1 50.78 416 PRO B N 1
ATOM 6614 C CA . PRO B 1 416 ? 15.141 -39.969 -8.359 1 50.78 416 PRO B CA 1
ATOM 6615 C C . PRO B 1 416 ? 13.711 -40.281 -8.766 1 50.78 416 PRO B C 1
ATOM 6617 O O . PRO B 1 416 ? 13.141 -39.625 -9.641 1 50.78 416 PRO B O 1
ATOM 6620 N N . GLY B 1 417 ? 13.234 -41.438 -8.359 1 48.69 417 GLY B N 1
ATOM 6621 C CA . GLY B 1 417 ? 11.898 -41.875 -8.711 1 48.69 417 GLY B CA 1
ATOM 6622 C C . GLY B 1 417 ? 10.805 -41.156 -7.965 1 48.69 417 GLY B C 1
ATOM 6623 O O . GLY B 1 417 ? 9.672 -41.062 -8.445 1 48.69 417 GLY B O 1
ATOM 6624 N N . ALA B 1 418 ? 10.977 -41.031 -6.703 1 47.84 418 ALA B N 1
ATOM 6625 C CA . ALA B 1 418 ? 9.93 -40.5 -5.844 1 47.84 418 ALA B CA 1
ATOM 6626 C C . ALA B 1 418 ? 9.953 -38.969 -5.859 1 47.84 418 ALA B C 1
ATOM 6628 O O . ALA B 1 418 ? 11.016 -38.344 -5.992 1 47.84 418 ALA B O 1
ATOM 6629 N N . GLY B 1 419 ? 9.07 -38.281 -6.492 1 48.31 419 GLY B N 1
ATOM 6630 C CA . GLY B 1 419 ? 9.047 -36.844 -6.367 1 48.31 419 GLY B CA 1
ATOM 6631 C C . GLY B 1 419 ? 9.578 -36.344 -5.035 1 48.31 419 GLY B C 1
ATOM 6632 O O . GLY B 1 419 ? 9.672 -37.094 -4.074 1 48.31 419 GLY B O 1
ATOM 6633 N N . PRO B 1 420 ? 10.422 -35.469 -5.016 1 46.47 420 PRO B N 1
ATOM 6634 C CA . PRO B 1 420 ? 10.992 -35 -3.746 1 46.47 420 PRO B CA 1
ATOM 6635 C C . PRO B 1 420 ? 9.969 -35 -2.611 1 46.47 420 PRO B C 1
ATOM 6637 O O . PRO B 1 420 ? 8.852 -34.5 -2.791 1 46.47 420 PRO B O 1
ATOM 6640 N N . PHE B 1 421 ? 10.352 -35.625 -1.382 1 48.03 421 PHE B N 1
ATOM 6641 C CA . PHE B 1 421 ? 9.719 -35.688 -0.074 1 48.03 421 PHE B CA 1
ATOM 6642 C C . PHE B 1 421 ? 8.438 -36.531 -0.147 1 48.03 421 PHE B C 1
ATOM 6644 O O . PHE B 1 421 ? 7.488 -36.281 0.598 1 48.03 421 PHE B O 1
ATOM 6651 N N . GLY B 1 422 ? 8.469 -37.594 -1.078 1 45.03 422 GLY B N 1
ATOM 6652 C CA . GLY B 1 422 ? 7.238 -38.375 -1.216 1 45.03 422 GLY B CA 1
ATOM 6653 C C . GLY B 1 422 ? 6.098 -37.531 -1.797 1 45.03 422 GLY B C 1
ATOM 6654 O O . GLY B 1 422 ? 4.934 -37.938 -1.666 1 45.03 422 GLY B O 1
ATOM 6655 N N . LEU B 1 423 ? 6.473 -36.375 -2.154 1 45.5 423 LEU B N 1
ATOM 6656 C CA . LEU B 1 423 ? 5.492 -35.531 -2.834 1 45.5 423 LEU B CA 1
ATOM 6657 C C . LEU B 1 423 ? 5.164 -36.094 -4.215 1 45.5 423 LEU B C 1
ATOM 6659 O O . LEU B 1 423 ? 6.016 -36.688 -4.863 1 45.5 423 LEU B O 1
ATOM 6663 N N . PRO B 1 424 ? 3.973 -36.531 -4.473 1 40.09 424 PRO B N 1
ATOM 6664 C CA . PRO B 1 424 ? 3.648 -37.125 -5.773 1 40.09 424 PRO B CA 1
ATOM 6665 C C . PRO B 1 424 ? 4.355 -36.406 -6.93 1 40.09 424 PRO B C 1
ATOM 6667 O O . PRO B 1 424 ? 4.582 -35.219 -6.875 1 40.09 424 PRO B O 1
ATOM 6670 N N . ALA B 1 425 ? 5.137 -37.219 -7.625 1 38.88 425 ALA B N 1
ATOM 6671 C CA . ALA B 1 425 ? 5.809 -36.812 -8.859 1 38.88 425 ALA B CA 1
ATOM 6672 C C . ALA B 1 425 ? 4.879 -36 -9.758 1 38.88 425 ALA B C 1
ATOM 6674 O O . ALA B 1 425 ? 3.662 -36.219 -9.75 1 38.88 425 ALA B O 1
ATOM 6675 N N . LEU B 1 426 ? 5.273 -34.906 -10.281 1 38.59 426 LEU B N 1
ATOM 6676 C CA . LEU B 1 426 ? 4.535 -34.188 -11.336 1 38.59 426 LEU B CA 1
ATOM 6677 C C . LEU B 1 426 ? 4.176 -35.156 -12.469 1 38.59 426 LEU B C 1
ATOM 6679 O O . LEU B 1 426 ? 4.98 -36 -12.844 1 38.59 426 LEU B O 1
ATOM 6683 N N . PRO B 1 427 ? 2.945 -35.531 -12.836 1 32.16 427 PRO B N 1
ATOM 6684 C CA . PRO B 1 427 ? 2.762 -36.406 -13.992 1 32.16 427 PRO B CA 1
ATOM 6685 C C . PRO B 1 427 ? 3.576 -35.969 -15.211 1 32.16 427 PRO B C 1
ATOM 6687 O O . PRO B 1 427 ? 3.883 -34.781 -15.344 1 32.16 427 PRO B O 1
ATOM 6690 N N . PRO B 1 428 ? 4.262 -36.875 -15.914 1 30.81 428 PRO B N 1
ATOM 6691 C CA . PRO B 1 428 ? 4.922 -36.594 -17.188 1 30.81 428 PRO B CA 1
ATOM 6692 C C . PRO B 1 428 ? 4.023 -35.812 -18.156 1 30.81 428 PRO B C 1
ATOM 6694 O O . PRO B 1 428 ? 2.797 -35.906 -18.078 1 30.81 428 PRO B O 1
ATOM 6697 N N . GLY B 1 429 ? 4.363 -34.688 -18.719 1 29.72 429 GLY B N 1
ATOM 6698 C CA . GLY B 1 429 ? 3.633 -34.062 -19.797 1 29.72 429 GLY B CA 1
ATOM 6699 C C . GLY B 1 429 ? 3.096 -35.031 -20.812 1 29.72 429 GLY B C 1
ATOM 6700 O O . GLY B 1 429 ? 3.564 -36.188 -20.906 1 29.72 429 GLY B O 1
ATOM 6701 N N . PRO B 1 430 ? 1.784 -34.969 -21.328 1 29.78 430 PRO B N 1
ATOM 6702 C CA . PRO B 1 430 ? 1.277 -35.875 -22.359 1 29.78 430 PRO B CA 1
ATOM 6703 C C . PRO B 1 430 ? 2.252 -36.062 -23.516 1 29.78 430 PRO B C 1
ATOM 6705 O O . PRO B 1 430 ? 2.811 -35.062 -24.016 1 29.78 430 PRO B O 1
ATOM 6708 N N . GLY B 1 431 ? 2.967 -37.062 -23.656 1 25.83 431 GLY B N 1
ATOM 6709 C CA . GLY B 1 431 ? 3.586 -37.5 -24.906 1 25.83 431 GLY B CA 1
ATOM 6710 C C . GLY B 1 431 ? 2.682 -37.344 -26.109 1 25.83 431 GLY B C 1
ATOM 6711 O O . GLY B 1 431 ? 1.479 -37.094 -25.969 1 25.83 431 GLY B O 1
ATOM 6712 N N . SER B 1 432 ? 3.09 -37.531 -27.453 1 26.22 432 SER B N 1
ATOM 6713 C CA . SER B 1 432 ? 2.697 -37.375 -28.859 1 26.22 432 SER B CA 1
ATOM 6714 C C . SER B 1 432 ? 1.382 -38.094 -29.141 1 26.22 432 SER B C 1
ATOM 6716 O O . SER B 1 432 ? 1.013 -38.281 -30.297 1 26.22 432 SER B O 1
ATOM 6718 N N . ALA B 1 433 ? 0.81 -39.094 -28.469 1 26.5 433 ALA B N 1
ATOM 6719 C CA . ALA B 1 433 ? -0.112 -39.812 -29.359 1 26.5 433 ALA B CA 1
ATOM 6720 C C . ALA B 1 433 ? -1.237 -38.875 -29.828 1 26.5 433 ALA B C 1
ATOM 6722 O O . ALA B 1 433 ? -1.472 -37.812 -29.234 1 26.5 433 ALA B O 1
ATOM 6723 N N . GLY B 1 434 ? -2.268 -39.344 -30.656 1 25.55 434 GLY B N 1
ATOM 6724 C CA . GLY B 1 434 ? -3.352 -38.938 -31.547 1 25.55 434 GLY B CA 1
ATOM 6725 C C . GLY B 1 434 ? -4.254 -37.906 -30.922 1 25.55 434 GLY B C 1
ATOM 6726 O O . GLY B 1 434 ? -4.047 -37.469 -29.781 1 25.55 434 GLY B O 1
ATOM 6727 N N . THR B 1 435 ? -5.617 -37.938 -31.219 1 24.95 435 THR B N 1
ATOM 6728 C CA . THR B 1 435 ? -6.68 -37 -31.562 1 24.95 435 THR B CA 1
ATOM 6729 C C . THR B 1 435 ? -7.082 -36.156 -30.328 1 24.95 435 THR B C 1
ATOM 6731 O O . THR B 1 435 ? -7.418 -35 -30.453 1 24.95 435 THR B O 1
ATOM 6734 N N . ALA B 1 436 ? -7.711 -36.812 -29.328 1 26 436 ALA B N 1
ATOM 6735 C CA . ALA B 1 436 ? -8.844 -36.219 -28.641 1 26 436 ALA B CA 1
ATOM 6736 C C . ALA B 1 436 ? -8.391 -35.062 -27.766 1 26 436 ALA B C 1
ATOM 6738 O O . ALA B 1 436 ? -7.207 -34.938 -27.438 1 26 436 ALA B O 1
ATOM 6739 N N . ALA B 1 437 ? -9.375 -34.188 -27.156 1 26.14 437 ALA B N 1
ATOM 6740 C CA . ALA B 1 437 ? -9.633 -32.938 -26.406 1 26.14 437 ALA B CA 1
ATOM 6741 C C . ALA B 1 437 ? -8.844 -32.938 -25.109 1 26.14 437 ALA B C 1
ATOM 6743 O O . ALA B 1 437 ? -9.242 -33.562 -24.125 1 26.14 437 ALA B O 1
ATOM 6744 N N . SER B 1 438 ? -7.535 -33.125 -25.172 1 25.55 438 SER B N 1
ATOM 6745 C CA . SER B 1 438 ? -6.605 -33.156 -24.047 1 25.55 438 SER B CA 1
ATOM 6746 C C . SER B 1 438 ? -6.73 -31.906 -23.188 1 25.55 438 SER B C 1
ATOM 6748 O O . SER B 1 438 ? -6.312 -30.828 -23.594 1 25.55 438 SER B O 1
ATOM 6750 N N . SER B 1 439 ? -7.871 -31.766 -22.516 1 26.12 439 SER B N 1
ATOM 6751 C CA . SER B 1 439 ? -8.102 -30.734 -21.5 1 26.12 439 SER B CA 1
ATOM 6752 C C . SER B 1 439 ? -6.902 -30.594 -20.578 1 26.12 439 SER B C 1
ATOM 6754 O O . SER B 1 439 ? -6.473 -31.562 -19.953 1 26.12 439 SER B O 1
ATOM 6756 N N . ALA B 1 440 ? -5.902 -29.828 -20.906 1 27.98 440 ALA B N 1
ATOM 6757 C CA . ALA B 1 440 ? -4.684 -29.297 -20.297 1 27.98 440 ALA B CA 1
ATOM 6758 C C . ALA B 1 440 ? -4.879 -29.031 -18.812 1 27.98 440 ALA B C 1
ATOM 6760 O O . ALA B 1 440 ? -5.535 -28.062 -18.422 1 27.98 440 ALA B O 1
ATOM 6761 N N . MET B 1 441 ? -5.051 -30.078 -18 1 26.3 441 MET B N 1
ATOM 6762 C CA . MET B 1 441 ? -4.93 -30.078 -16.547 1 26.3 441 MET B CA 1
ATOM 6763 C C . MET B 1 441 ? -3.547 -29.594 -16.125 1 26.3 441 MET B C 1
ATOM 6765 O O . MET B 1 441 ? -2.598 -30.375 -16.078 1 26.3 441 MET B O 1
ATOM 6769 N N . SER B 1 442 ? -2.859 -28.75 -16.734 1 30.02 442 SER B N 1
ATOM 6770 C CA . SER B 1 442 ? -1.57 -28.266 -16.266 1 30.02 442 SER B CA 1
ATOM 6771 C C . SER B 1 442 ? -1.625 -27.906 -14.781 1 30.02 442 SER B C 1
ATOM 6773 O O . SER B 1 442 ? -0.888 -27.031 -14.32 1 30.02 442 SER B O 1
ATOM 6775 N N . MET B 1 443 ? -2.512 -28.5 -13.953 1 30.23 443 MET B N 1
ATOM 6776 C CA . MET B 1 443 ? -2.725 -28.109 -12.562 1 30.23 443 MET B CA 1
ATOM 6777 C C . MET B 1 443 ? -1.468 -28.344 -11.734 1 30.23 443 MET B C 1
ATOM 6779 O O . MET B 1 443 ? -0.99 -29.484 -11.633 1 30.23 443 MET B O 1
ATOM 6783 N N . GLY B 1 444 ? -0.404 -27.625 -11.75 1 32.81 444 GLY B N 1
ATOM 6784 C CA . GLY B 1 444 ? 0.581 -27.625 -10.68 1 32.81 444 GLY B CA 1
ATOM 6785 C C . GLY B 1 444 ? -0.008 -28 -9.336 1 32.81 444 GLY B C 1
ATOM 6786 O O . GLY B 1 444 ? -0.946 -27.359 -8.859 1 32.81 444 GLY B O 1
ATOM 6787 N N . GLU B 1 445 ? -0.055 -29.25 -8.938 1 32.28 445 GLU B N 1
ATOM 6788 C CA . GLU B 1 445 ? -0.675 -29.859 -7.766 1 32.28 445 GLU B CA 1
ATOM 6789 C C . GLU B 1 445 ? -0.143 -29.25 -6.473 1 32.28 445 GLU B C 1
ATOM 6791 O O . GLU B 1 445 ? 1.067 -29.234 -6.242 1 32.28 445 GLU B O 1
ATOM 6796 N N . SER B 1 446 ? -0.619 -28.266 -6.012 1 40.28 446 SER B N 1
ATOM 6797 C CA . SER B 1 446 ? -0.453 -27.734 -4.664 1 40.28 446 SER B CA 1
ATOM 6798 C C . SER B 1 446 ? -0.739 -28.797 -3.611 1 40.28 446 SER B C 1
ATOM 6800 O O . SER B 1 446 ? -1.571 -29.688 -3.826 1 40.28 446 SER B O 1
ATOM 6802 N N . PHE B 1 447 ? 0.332 -29.344 -2.834 1 34.38 447 PHE B N 1
ATOM 6803 C CA . PHE B 1 447 ? 0.121 -30.312 -1.761 1 34.38 447 PHE B CA 1
ATOM 6804 C C . PHE B 1 447 ? 0.017 -29.609 -0.413 1 34.38 447 PHE B C 1
ATOM 6806 O O . PHE B 1 447 ? 0.379 -28.438 -0.288 1 34.38 447 PHE B O 1
ATOM 6813 N N . ALA B 1 448 ? -0.876 -30.016 0.441 1 37.97 448 ALA B N 1
ATOM 6814 C CA . ALA B 1 448 ? -0.898 -29.656 1.854 1 37.97 448 ALA B CA 1
ATOM 6815 C C . ALA B 1 448 ? -0.286 -30.75 2.719 1 37.97 448 ALA B C 1
ATOM 6817 O O . ALA B 1 448 ? -0.642 -31.922 2.586 1 37.97 448 ALA B O 1
ATOM 6818 N N . LEU B 1 449 ? 0.981 -30.531 3.232 1 31.27 449 LEU B N 1
ATOM 6819 C CA . LEU B 1 449 ? 1.532 -31.469 4.207 1 31.27 449 LEU B CA 1
ATOM 6820 C C . LEU B 1 449 ? 1.415 -30.906 5.621 1 31.27 449 LEU B C 1
ATOM 6822 O O . LEU B 1 449 ? 1.698 -29.734 5.855 1 31.27 449 LEU B O 1
ATOM 6826 N N . SER B 1 450 ? 0.526 -31.312 6.488 1 27.94 450 SER B N 1
ATOM 6827 C CA . SER B 1 450 ? 0.422 -30.938 7.898 1 27.94 450 SER B CA 1
ATOM 6828 C C . SER B 1 450 ? 1.499 -31.625 8.727 1 27.94 450 SER B C 1
ATOM 6830 O O . SER B 1 450 ? 1.689 -32.844 8.625 1 27.94 450 SER B O 1
ATOM 6832 N N . TYR B 1 451 ? 2.604 -30.938 9.039 1 26.03 451 TYR B N 1
ATOM 6833 C CA . TYR B 1 451 ? 3.486 -31.562 10.016 1 26.03 451 TYR B CA 1
ATOM 6834 C C . TYR B 1 451 ? 3.08 -31.203 11.438 1 26.03 451 TYR B C 1
ATOM 6836 O O . TYR B 1 451 ? 2.777 -30.047 11.727 1 26.03 451 TYR B O 1
ATOM 6844 N N . LEU B 1 452 ? 2.361 -32.031 12.188 1 25.25 452 LEU B N 1
ATOM 6845 C CA . LEU B 1 452 ? 2.135 -31.906 13.625 1 25.25 452 LEU B CA 1
ATOM 6846 C C . LEU B 1 452 ? 3.455 -31.781 14.375 1 25.25 452 LEU B C 1
ATOM 6848 O O . LEU B 1 452 ? 4.375 -32.562 14.148 1 25.25 452 LEU B O 1
ATOM 6852 N N . SER B 1 453 ? 3.816 -30.578 14.758 1 23.67 453 SER B N 1
ATOM 6853 C CA . SER B 1 453 ? 4.891 -30.531 15.742 1 23.67 453 SER B CA 1
ATOM 6854 C C . SER B 1 453 ? 4.523 -31.328 17 1 23.67 453 SER B C 1
ATOM 6856 O O . SER B 1 453 ? 3.42 -31.172 17.531 1 23.67 453 SER B O 1
ATOM 6858 N N . GLY B 1 454 ? 4.918 -32.562 17.078 1 20.33 454 GLY B N 1
ATOM 6859 C CA . GLY B 1 454 ? 4.977 -33.281 18.359 1 20.33 454 GLY B CA 1
ATOM 6860 C C . GLY B 1 454 ? 5.598 -32.438 19.469 1 20.33 454 GLY B C 1
ATOM 6861 O O . GLY B 1 454 ? 6.695 -31.906 19.312 1 20.33 454 GLY B O 1
ATOM 6862 N N . ARG B 1 455 ? 4.824 -31.922 20.406 1 17.23 455 ARG B N 1
ATOM 6863 C CA . ARG B 1 455 ? 5.355 -32 21.766 1 17.23 455 ARG B CA 1
ATOM 6864 C C . ARG B 1 455 ? 5.43 -33.469 22.234 1 17.23 455 ARG B C 1
ATOM 6866 O O . ARG B 1 455 ? 4.516 -34.25 21.984 1 17.23 455 ARG B O 1
#

pLDDT: mean 74.16, std 21.1, range [17.23, 98.56]

Sequence (910 aa):
MEGRKAKVLAGAAAVVLVALEFTLFLCFRLSRPFYLSTAVILSSALAGTVTVLLHHALSPHGRAERMARRPVLDGGEEVSAVRVEYSYFRKVAGLPSRFSLEALSAATDGFQYVVGRGSSGTVFKGILDDGTSVAVKRIDGSAHVDKEFRSEVSAIGSVQHVSLVRLLGFCLVRNGPRFLVYEYMENGSLDKWIFPQHGAAGRCLTWRYQVAVDVAKALAYLHHDCRAKVVHLDVKPENILLDDRLRGMVSDFGLSTLMGKEQSRVVTTVRGTTGYLAPEWLLGAGVTEKSDVYSYGMVLMEILGGRRNLQLQAEPGPSGGSRRWSYFPKLVADMAREGRVVEVLDRRLVSSAVDEASVRRLAHVALWCAQEKPGARPTMARVVEMLEARGGGAAASVDPPPPSDMVLVDLFALDPGAGPFGLPALPPGPGSAGTAASSAMSMGESFALSYLSGRMEGRKAKVLAGAAAVVLVALEFTLFLCFRLSRPFYLSTAVILSSALAGTVTVLLHHALSPHGRAERMARRPVLDGGEEVSAVRVEYSYFRKVAGLPSRFSLEALSAATDGFQYVVGRGSSGTVFKGILDDGTSVAVKRIDGSAHVDKEFRSEVSAIGSVQHVSLVRLLGFCLVRNGPRFLVYEYMENGSLDKWIFPQHGAAGRCLTWRYQVAVDVAKALAYLHHDCRAKVVHLDVKPENILLDDRLRGMVSDFGLSTLMGKEQSRVVTTVRGTTGYLAPEWLLGAGVTEKSDVYSYGMVLMEILGGRRNLQLQAEPGPSGGSRRWSYFPKLVADMAREGRVVEVLDRRLVSSAVDEASVRRLAHVALWCAQEKPGARPTMARVVEMLEARGGGAAASVDPPPPSDMVLVDLFALDPGAGPFGLPALPPGPGSAGTAASSAMSMGESFALSYLSGR

Radius of gyration: 35.94 Å; Cα contacts (8 Å, |Δi|>4): 1422; chains: 2; bounding box: 116×104×65 Å

Foldseek 3Di:
DVVVVVVVVVVVVVVVLVVVLVVLCVVQPVDPVSVVVNVVSVVVVVVVVVVVVVCLVPVPVNVVVCVVPVPVPVCNVVVVVVVVVVVVVCVVVLAADEDEPVQVCQFQVNQPAWPDDAPLATWTWGAGPVGFIKIKGKGWDDPLNVLLVVQQCVLQNQDDDPQAWRWRYWYDDVVGIIMTITRDAPQAFQLLQLAPVNVHLNDAPVLLLQQLLSVLVVLLCQQPVTQWRKAQQEDARNQWGAHPVGHTHGHRSSVMDTDHPPGAFDQFFQKYFPQQFAPCSVVRVTDHSLRVLQSSLQRLLCSFQSDHQWDFDFAPDDPGTQTAIHGSLVVLVVCVVVVNNNVSGHPSNDDPPHDVQLSNLSSQLSQLSNANDSVSHDRSVVSSCLSPQDDDDPVNHRDHDDDHDDVVNVQCVVCVPQPRPNPHDDPDDDPDDDDDDPPPCVHSHIDGGGDPPDD/DVVVVVVVVVVVVVVVLVVVLVVLCVVQPVDPVSVVVNVVSVVVVVVVVVVVVVCLVVVPVNCVVCVVPVPVPVCNVVVVVVVVVVVVVCVVVLAADEDEPVQVCVFQVNQPAWPDDAPLATWTWGAGPVGFIKIKGKGWDDPLNVLLVVQQCVLQNQDDDPQAWRWRYKYDDVVGIIMTITRDAPQAFQLLQLAPVNVHLNDAPVLLLQQLLSVLVVLLCQQPVTQWRKAQQEDARNQWGAHPVGHTHGHRSSVMDTDHPPGAFDQFFQWYFPQQFAPCSVVRVTDGSLRVLQSSLQRLLCSFQSDHQWDFDFAPDDPGTQTAIHGSLVVLLVCVVVVNNNVSGHPSNDDPPHDVQLSNLSSQLSQQSNANDSVSHDRSVVSSCLSPQDDDDPVNHRDHDPDHDDVVNVQCVVCVPQPRPNPHDDPDDDDDDDDDDPPPCVHSHTDGGGDPPDD

InterPro domains:
  IPR000719 Protein kinase domain [PF00069] (114-316)
  IPR000719 Protein kinase domain [PS50011] (109-389)
  IPR000719 Protein kinase domain [SM00220] (109-387)
  IPR008271 Serine/threonine-protein kinase, active site [PS00108] (230-242)
  IPR011009 Protein kinase-like domain superfamily [SSF56112] (90-388)
  IPR017441 Protein kinase, ATP binding site [PS00107] (115-137)
  IPR051343 G-type lectin S-receptor-like kinases and EP1-like glycoproteins [PTHR47976] (36-389)

Organism: Sorghum bicolor (NCBI:txid4558)

Nearest PDB structures (foldseek):
  3tl8-assembly2_D  TM=8.815E-01  e=3.622E-29  Arabidopsis thaliana
  5lpy-assembly1_A  TM=9.067E-01  e=8.436E-27  Arabidopsis thaliana
  5lpz-assembly1_A  TM=9.076E-01  e=8.436E-27  Arabidopsis thaliana
  3ulz-assembly1_A  TM=9.034E-01  e=2.351E-25  Arabidopsis thaliana
  8s79-assembly2_B  TM=8.677E-01  e=9.572E-21  Lotus japonicus

Secondary structure (DSSP, 8-state):
-HHHHHHHHHHHHHHHHHHHHHHHHHHHTTSHHHHHHHHHHHHHHHHHHHHHHHHHHHSHHHHHHHHHHS---TTHHHHHHHHHHHHHHHHHHT--EE--HHHHHHHTTTTT-EEEEETTEEEEEEE-TTS-EEEEEEE---HHHHHHHHHHHHHHHT---TTBPPEEEEEE-TTS-EEEEEE--TT-BTHHHHSGGG------HHHHHHHHHHHHHHHHIIIIISSSEEE-S--SGGGEEE-TT--EEE---TT-EEE-TT-S-B---EEEETTT--HHHHTTS-B-HHHHHHHHHHHHHHHHHSS-SEEEEE---SSS--EEEEEHHHHHHHHHHTT-GGGGS-GGG--TT--HHHHHHHHHHHHHHT-SSGGGSPPHHHHHHHHH---SSGGGPPPPPPP---HHHHHHHH-SSS-GGG---------S---S---------EEEE------/-HHHHHHHHHHHHHHHHHHHHHHHHHHHTTSHHHHHHHHHHHHHHHHHHHHHHHHHHHSHHHHHHHHHHS---TTHHHHHHHHHHHHHHHHHHT--EE--HHHHHHHTTTTT-EEEEETTEEEEEEE-TTS-EEEEEEE---HHHHHHHHHHHHHHHT---TTBPPEEEEEE-TTS-EEEEEE--TT-BTHHHHSGGG-S----HHHHHHHHHHHHHHHHIIIIISSSEEE-S--SGGGEEE-TT--EEE---TT-EEE-TT-S-B---EEEETTT--HHHHTTS-B-HHHHHHHHHHHHHHHHHSS-SEEEEE---SSS--EEEEEHHHHHHHHHHTT-GGGGS-GGG--TT--HHHHHHHHHHHHHHT-SSGGGSPPHHHHHHHHH---SSGGGPPPPPPP---HHHHHHHH-SSS-GGG---------S---S---------EEEE------